Protein AF-M2RDT0-F1 (afdb_monomer_lite)

Organism: NCBI:txid885311

Foldseek 3Di:
DFDDLFWDWDADQLVRHTDDIAGLVQFPDWFDDPDPFWIWTQGVNDTDIDGHPCQLVVSLVNQCSSCVVPPDDKDKFWKWWAALVRDIDTFIWIQGLFFIWTDDPDPPDDIDGDGLSQFAAWECAQPALWIWTQGPQRAIIIIRTPHSVVVVVSSQVSCVRSPHRHHYHYPHHPNRSSCSHQQVVLVPDPFDFLFWFWKAQDDPGAIWIFGFDLFWTFIAHPPPRGTRDIGTLLQWAAWEDEPDNQWIWTAGVSRDIGIIGHPCRLLVCLQSCLSSVLNVHHHDYYPDPQPPSLADPDDDPVRLLVSLLSLLQCLLVQDLVPDDPDRSLVVNLSSLSSNLRRADLLARPDDDVVCLNSLLSSLVSLLVRNDQDLSSLSSLSRSLSDQSSLLSCLVDPVSVLSLLVSLLVLLVDPDLSSLLSSLSVLQCQQDHPYDLVSNLSSNVVSLVSVSLVSLLVSLLVVLVVVRSNNVSSSLSSVCLCAAPPNVQSHAPVSNQVSLVSLLVSQLSLCSQCVRSNLVSNVSSLRSLLSSQFFDPPVVSLQSNLVSCQFLCVLLVLLLLLQPQDDPGLNSLLSNLSSLSVNQSSPPVHPLVVVLVVQLDQPVLQVQQVDPDADDQDDDDDDDDPDRPDPVCSNVVSVVSVVSSDDDPPPDDDRSGNDDGRGPDDGTPSNRSSVVLPDADQAQLDGHDPLQSVLSSCLSVVLVVVSVVVVVVHDGTRPSVPRGRDRPVCVPFDAFPSTTLVRCVVPLDDDDPQLQVSLVRLVVCLVPDPDVVNNLSSLQSNLSSCLVCVVRNDADDVLLVLLVCLQPDQEQSNVVSSLSSCLSRCLHPVSVVVCVVNVVLVVLLLLLLLLLVDDPFDDDDDPPCLDDDDPDAQFKWWWFQDPNDTDIDDSHHLVVVLVCVVVVRDDQQIWMDGPPDPDTDRQCNRSNSSNSRVHDDDHPDDSLRSNLSSLVSLLCSLPVDDQADPVRHGDPPHRPSLVVCLDPVRVLSLLCQLRSLPVSSVLSSLSSLLSSLVSDPSRLVCVVVSCNVVSPVPRPDDPCPSNCRNVVSNVVVVD

Sequence (1054 aa):
MCISKDFVALLTSGTYELIEVWEWTSITEISCTENADEFIVKVNGKKQKLISTARSYVICILQEYKYKVKPTNYMSFSAEKIYNDGKIKEVNIQIRPYGIVEVATSQGKKEKVIMFCDIKEICLCTDSQGVAIIKEGNERIVYSFNDRGMAASEIVKKCDGVGIKMTINSDLTIEDVFNGSNIKKAEEEEGGSLVEIKANHGIGKREKIICFTEMWFVEREASNYTITFAKPLNEIIHILRGQDAMEIVITFSDGLQKHFFTTQREQFIASLFDCAIAAKAEPIISDIPRFGSLIIERMTIAENGQIETSILKNLANFDGSKIVDLEAKELFMVFVFLLNSNTSINGPQIADSGRSKLIGQALEKMIVYGKAGEGFLQCVYRLLSTRMGYETFVQNKNIMEKLVEIIGKALESVKPIVLFWGLRICGLMLCSTAEENTEKKGKLAVMKLGLHEKIFNTLKENIKKGSPFVIYGCVTTLKYIVCEPYSNTTEFNMFNQTMSLIGSLGRDLFMLFQSPCISIPHIAGQMLQTLVEETDMEEKIKELQDYALLEGITLQYFYTACFSKPKTTTQLLQKHLALHLLDVFTFEHTETESTFKRILPYALLKYLEEEEEPPEQIDGIDSEKRKGVKQQQMNKALAFWKKWNSERHQKGEEIRTRQKHIKQAKRNWSMLIYQIHQQHRRADLIWNNQTLQELKEALDNEIRQLKKDQEEGEVAWNYREFIVEYHSLDNEVCVDGCFIRCLLEKGEITLSDPRDFFDTLYHRCLFETNRELQALAIQAMSVIYRKFNKEIGAFKDISHIVSMLRMTRSLLLRDRLIELLDSLLKVEINARKFIDVGGIDLYVDLLILVHLHSDHAIIPLQTNLLTAGTTIGEWYYVEINNNKKEKKGPVSLDKLKELLNQNIIQETTMVWAQGMEDWKILKDITVLKWALLKKDTGILTPIELCQSISKTLEDLVTMYPSRDMHGILLRPIPRAKRILSSPRHLPHIVQLLLTAAPTIVDTAARLLKNLLEDNPTAQPKFYLTGVFYFALMYSGSNLKEYQGYYMLLIDNKK

Secondary structure (DSSP, 8-state):
-EE-SSEEEEE-TTT--EEEEEETTTEEEEEE-SSTTEEEEEETTEEEEEE-TTHHHHHHHHHHHHHHHS--S-EEEEEEEEPTTS-EEEEEEEEETTEEEEE-SSTTPPPEEEEGGGEEEEEE-TTSSEEEEEETTS-EEEEEESSHHHHHHHHHHHHHHTT---EEE----HHHHHHTSHHHHHHS-TT--SEEEEEBSSTTSPPEEEEE-SSEEEEEETTT--EEEEEEGGGEEEEEE-SSTTEEEEEETTS-EEEEE-TTHHHHHHHHHHHHHHTT---EEESSPP-GGG---S--HHHHHHHHHHHHHHHHT--GGG--SS-HHHHHHHHHHHHHHHS-TT--S---GGGHHHHHHHHHHHHHHPPSSHHHHHHHHHHHTSHHHHHHHHH-HHHHHHHHHHHHHHTT-S-HHHHHHHHHHHHHHHS-SS-HHHHHHHHHHHHHTTHHHHHHHHHHHHHHHT-HHHHHHHHHHHHHHHSTTGGGGS-HHHHHHHHHHHHTTGGGGGGGGG-SSTHHHHHHHHHHHHHHHH---HHHHHHHHHHHHHTTHHHHHHHHHHH----SHHHHHHHHHHHHHHHHHHTT-HHHHHHHHHHS-HHHHGGGT--PPPPS-----S-S--SSHHHHHHHHHHHHHHHHSPP----SS----S-----PPPP-HHHHHHHHTS-EEETTEEE-HHHHHHHHHHHHHHHHHHHHHHHHS-----TTT-----GGGTTS-EETTEEHHHHHHSS----S-HHHHHHHHHHHHHH---HHHHHHHHHHHHHHHHHHHHHH-S-S-HHHHHHHHHH---HHHHHHHHHHHHHHTTSHHHHHHHHHTTHHHHHHHHHGGGGGSS-SPPPP-TT--S---TTS--EEEEEEETTEEEEEEEE-HHHHHHHHHTTSS-TT-EEEETT-SS-EEGGGSHHHHHHH---S--SS-HHHHHHHHHHHHHHHHHSS-SB-TTSPBPSS--HHHHHHTSTTTHHHHHHGGGG--HHHHHHHHHHHHHHHTT-TTTGGGGGGGTHHHHHHH---S-HHHHHHHHHHHHGGG-

pLDDT: mean 82.44, std 12.28, range [27.75, 95.88]

Structure (mmCIF, N/CA/C/O backbone):
data_AF-M2RDT0-F1
#
_entry.id   AF-M2RDT0-F1
#
loop_
_atom_site.group_PDB
_atom_site.id
_atom_site.type_symbol
_atom_site.label_atom_id
_atom_site.label_alt_id
_atom_site.label_comp_id
_atom_site.label_asym_id
_atom_site.label_entity_id
_atom_site.label_seq_id
_atom_site.pdbx_PDB_ins_code
_atom_site.Cartn_x
_atom_site.Cartn_y
_atom_site.Cartn_z
_atom_site.occupancy
_atom_site.B_iso_or_equiv
_atom_site.auth_seq_id
_atom_site.auth_comp_id
_atom_site.auth_asym_id
_atom_site.auth_atom_id
_atom_site.pdbx_PDB_model_num
ATOM 1 N N . MET A 1 1 ? -26.567 2.812 45.118 1.00 78.69 1 MET A N 1
ATOM 2 C CA . MET A 1 1 ? -27.587 3.883 45.169 1.00 78.69 1 MET A CA 1
ATOM 3 C C . MET A 1 1 ? -28.015 4.190 43.742 1.00 78.69 1 MET A C 1
ATOM 5 O O . MET A 1 1 ? -27.145 4.445 42.925 1.00 78.69 1 MET A O 1
ATOM 9 N N . CYS A 1 2 ? -29.306 4.100 43.430 1.00 77.75 2 CYS A N 1
ATOM 10 C CA . CYS A 1 2 ? -29.878 4.464 42.133 1.00 77.75 2 CYS A CA 1
ATOM 11 C C . CYS A 1 2 ? -30.416 5.894 42.202 1.00 77.75 2 CYS A C 1
ATOM 13 O O . CYS A 1 2 ? -31.228 6.201 43.071 1.00 77.75 2 CYS A O 1
ATOM 15 N N . ILE A 1 3 ? -29.971 6.760 41.296 1.00 81.81 3 ILE A N 1
ATOM 16 C CA . ILE A 1 3 ? -30.366 8.169 41.251 1.00 81.81 3 ILE A CA 1
ATOM 17 C C . ILE A 1 3 ? -31.239 8.370 40.013 1.00 81.81 3 ILE A C 1
ATOM 19 O O . ILE A 1 3 ? -30.802 8.130 38.890 1.00 81.81 3 ILE A O 1
ATOM 23 N N . SER A 1 4 ? -32.482 8.786 40.226 1.00 81.94 4 SER A N 1
ATOM 24 C CA . SER A 1 4 ? -33.452 9.113 39.184 1.00 81.94 4 SER A CA 1
ATOM 25 C C . SER A 1 4 ? -33.769 10.611 39.207 1.00 81.94 4 SER A C 1
ATOM 27 O O . SER A 1 4 ? -33.462 11.324 40.164 1.00 81.94 4 SER A O 1
ATOM 29 N N . LYS A 1 5 ? -34.436 11.100 38.158 1.00 78.00 5 LYS A N 1
ATOM 30 C CA . LYS A 1 5 ? -34.971 12.470 38.117 1.00 78.00 5 LYS A CA 1
ATOM 31 C C . LYS A 1 5 ? -35.948 12.752 39.257 1.00 78.00 5 LYS A C 1
ATOM 33 O O . LYS A 1 5 ? -36.006 13.887 39.714 1.00 78.00 5 LYS A O 1
ATOM 38 N N . ASP A 1 6 ? -36.645 11.724 39.733 1.00 81.62 6 ASP A N 1
ATOM 39 C CA . ASP A 1 6 ? -37.742 11.885 40.691 1.00 81.62 6 ASP A CA 1
ATOM 40 C C . ASP A 1 6 ? -37.365 11.439 42.114 1.00 81.62 6 ASP A C 1
ATOM 42 O O . ASP A 1 6 ? -37.841 12.013 43.094 1.00 81.62 6 ASP A O 1
ATOM 46 N N . PHE A 1 7 ? -36.467 10.457 42.246 1.00 86.62 7 PHE A N 1
ATOM 47 C CA . PHE A 1 7 ? -36.116 9.855 43.533 1.00 86.62 7 PHE A CA 1
ATOM 48 C C . PHE A 1 7 ? -34.680 9.317 43.583 1.00 86.62 7 PHE A C 1
ATOM 50 O O . PHE A 1 7 ? -34.027 9.110 42.560 1.00 86.62 7 PHE A O 1
ATOM 57 N N . VAL A 1 8 ? -34.219 9.019 44.794 1.00 87.88 8 VAL A N 1
ATOM 58 C CA . VAL A 1 8 ? -32.998 8.271 45.099 1.00 87.88 8 VAL A CA 1
ATOM 59 C C . VAL A 1 8 ? -33.395 6.962 45.774 1.00 87.88 8 VAL A C 1
ATOM 61 O O . VAL A 1 8 ? -34.064 6.984 46.798 1.00 87.88 8 VAL A O 1
ATOM 64 N N . ALA A 1 9 ? -32.993 5.822 45.221 1.00 87.00 9 ALA A N 1
ATOM 65 C CA . ALA A 1 9 ? -33.251 4.506 45.797 1.00 87.00 9 ALA A CA 1
ATOM 66 C C . ALA A 1 9 ? -31.962 3.861 46.324 1.00 87.00 9 ALA A C 1
ATOM 68 O O . ALA A 1 9 ? -30.918 3.856 45.662 1.00 87.00 9 ALA A O 1
ATOM 69 N N . LEU A 1 10 ? -32.033 3.275 47.513 1.00 85.00 10 LEU A N 1
ATOM 70 C CA . LEU A 1 10 ? -30.990 2.425 48.069 1.00 85.00 10 LEU A CA 1
ATOM 71 C C . LEU A 1 10 ? -31.323 0.970 47.759 1.00 85.00 10 LEU A C 1
ATOM 73 O O . LEU A 1 10 ? -32.420 0.511 48.058 1.00 85.00 10 LEU A O 1
ATOM 77 N N . LEU A 1 11 ? -30.369 0.263 47.158 1.00 80.25 11 LEU A N 1
ATOM 78 C CA . LEU A 1 11 ? -30.485 -1.151 46.812 1.00 80.25 11 LEU A CA 1
ATOM 79 C C . LEU A 1 11 ? -29.383 -1.938 47.526 1.00 80.25 11 LEU A C 1
ATOM 81 O O . LEU A 1 11 ? -28.290 -1.399 47.730 1.00 80.25 11 LEU A O 1
ATOM 85 N N . THR A 1 12 ? -29.647 -3.199 47.864 1.00 74.62 12 THR A N 1
ATOM 86 C CA . THR A 1 12 ? -28.628 -4.126 48.377 1.00 74.62 12 THR A CA 1
ATOM 87 C C . THR A 1 12 ? -27.556 -4.403 47.321 1.00 74.62 12 THR A C 1
ATOM 89 O O . THR A 1 12 ? -27.822 -4.435 46.114 1.00 74.62 12 THR A O 1
ATOM 92 N N . SER A 1 13 ? -26.317 -4.626 47.763 1.00 63.12 13 SER A N 1
ATOM 93 C CA . SER A 1 13 ? -25.244 -5.070 46.875 1.00 63.12 13 SER A CA 1
ATOM 94 C C . SER A 1 13 ? -25.478 -6.530 46.457 1.00 63.12 13 SER A C 1
ATOM 96 O O . SER A 1 13 ? -25.595 -7.423 47.290 1.00 63.12 13 SER A O 1
ATOM 98 N N . GLY A 1 14 ? -25.564 -6.782 45.149 1.00 59.41 14 GLY A N 1
ATOM 99 C CA . GLY A 1 14 ? -25.601 -8.130 44.563 1.00 59.41 14 GLY A CA 1
ATOM 100 C C . GLY A 1 14 ? -26.992 -8.712 44.280 1.00 59.41 14 GLY A C 1
ATOM 101 O O . GLY A 1 14 ? -27.155 -9.340 43.232 1.00 59.41 14 GLY A O 1
ATOM 102 N N . THR A 1 15 ? -27.993 -8.493 45.146 1.00 61.62 15 THR A N 1
ATOM 103 C CA . THR A 1 15 ? -29.389 -8.933 44.900 1.00 61.62 15 THR A CA 1
ATOM 104 C C . THR A 1 15 ? -30.278 -7.842 44.305 1.00 61.62 15 THR A C 1
ATOM 106 O O . THR A 1 15 ? -31.328 -8.162 43.757 1.00 61.62 15 THR A O 1
ATOM 109 N N . TYR A 1 16 ? -29.835 -6.576 44.335 1.00 65.06 16 TYR A N 1
ATOM 110 C CA . TYR A 1 16 ? -30.583 -5.410 43.842 1.00 65.06 16 TYR A CA 1
ATOM 111 C C . TYR A 1 16 ? -31.967 -5.247 44.497 1.00 65.06 16 TYR A C 1
ATOM 113 O O . TYR A 1 16 ? -32.876 -4.662 43.909 1.00 65.06 16 TYR A O 1
ATOM 121 N N . GLU A 1 17 ? -32.125 -5.735 45.728 1.00 71.94 17 GLU A N 1
ATOM 122 C CA . GLU A 1 17 ? -33.357 -5.586 46.498 1.00 71.94 17 GLU A CA 1
ATOM 123 C C . GLU A 1 17 ? -33.484 -4.158 47.016 1.00 71.94 17 GLU A C 1
ATOM 125 O O . GLU A 1 17 ? -32.506 -3.540 47.447 1.00 71.94 17 GLU A O 1
ATOM 130 N N . LEU A 1 18 ? -34.704 -3.631 46.972 1.00 79.69 18 LEU A N 1
ATOM 131 C CA . LEU A 1 18 ? -35.000 -2.276 47.404 1.00 79.69 18 LEU A CA 1
ATOM 132 C C . LEU A 1 18 ? -34.945 -2.160 48.930 1.00 79.69 18 LEU A C 1
ATOM 134 O O . LEU A 1 18 ? -35.705 -2.822 49.628 1.00 79.69 18 LEU A O 1
ATOM 138 N N . ILE A 1 19 ? -34.068 -1.289 49.430 1.00 86.00 19 ILE A N 1
ATOM 139 C CA . ILE A 1 19 ? -33.921 -0.985 50.859 1.00 86.00 19 ILE A CA 1
ATOM 140 C C . ILE A 1 19 ? -34.800 0.214 51.228 1.00 86.00 19 ILE A C 1
ATOM 142 O O . ILE A 1 19 ? -35.680 0.110 52.074 1.00 86.00 19 ILE A O 1
ATOM 146 N N . GLU A 1 20 ? -34.570 1.361 50.584 1.00 87.44 20 GLU A N 1
ATOM 147 C CA . GLU A 1 20 ? -35.292 2.614 50.836 1.00 87.44 20 GLU A CA 1
ATOM 148 C C . GLU A 1 20 ? -35.418 3.439 49.546 1.00 87.44 20 GLU A C 1
ATOM 150 O O . GLU A 1 20 ? -34.598 3.314 48.636 1.00 87.44 20 GLU A O 1
ATOM 155 N N . VAL A 1 21 ? -36.422 4.321 49.485 1.00 89.81 21 VAL A N 1
ATOM 156 C CA . VAL A 1 21 ? -36.612 5.313 48.413 1.00 89.81 21 VAL A CA 1
ATOM 157 C C . VAL A 1 21 ? -36.819 6.690 49.030 1.00 89.81 21 VAL A C 1
ATOM 159 O O . VAL A 1 21 ? -37.624 6.852 49.945 1.00 89.81 21 VAL A O 1
ATOM 162 N N . TRP A 1 22 ? -36.110 7.688 48.513 1.00 91.25 22 TRP A N 1
ATOM 163 C CA . TRP A 1 22 ? -36.162 9.076 48.953 1.00 91.25 22 TRP A CA 1
ATOM 164 C C . TRP A 1 22 ? -36.563 9.978 47.789 1.00 91.25 22 TRP A C 1
ATOM 166 O O . TRP A 1 22 ? -35.866 10.045 46.779 1.00 91.25 22 TRP A O 1
ATOM 176 N N . GLU A 1 23 ? -37.656 10.720 47.927 1.00 89.12 23 GLU A N 1
ATOM 177 C CA . GLU A 1 23 ? -37.994 11.785 46.977 1.00 89.12 23 GLU A CA 1
ATOM 178 C C . GLU A 1 23 ? -37.045 12.978 47.150 1.00 89.12 23 GLU A C 1
ATOM 180 O O . GLU A 1 23 ? -36.634 13.293 48.271 1.00 89.12 23 GLU A O 1
ATOM 185 N N . TRP A 1 24 ? -36.738 13.714 46.079 1.00 88.56 24 TRP A N 1
ATOM 186 C CA . TRP A 1 24 ? -35.845 14.882 46.169 1.00 88.56 24 TRP A CA 1
ATOM 187 C C . TRP A 1 24 ? -36.334 15.970 47.135 1.00 88.56 24 TRP A C 1
ATOM 189 O O . TRP A 1 24 ? -35.522 16.657 47.754 1.00 88.56 24 TRP A O 1
ATOM 199 N N . THR A 1 25 ? -37.651 16.101 47.304 1.00 85.69 25 THR A N 1
ATOM 200 C CA . THR A 1 25 ? -38.312 17.005 48.262 1.00 85.69 25 THR A CA 1
ATOM 201 C C . THR A 1 25 ? -38.016 16.641 49.718 1.00 85.69 25 THR A C 1
ATOM 203 O O . THR A 1 25 ? -37.924 17.530 50.563 1.00 85.69 25 THR A O 1
ATOM 206 N N . SER A 1 26 ? -37.826 15.351 50.009 1.00 88.19 26 SER A N 1
ATOM 207 C CA . SER A 1 26 ? -37.537 14.836 51.353 1.00 88.19 26 SER A CA 1
ATOM 208 C C . SER A 1 26 ? -36.083 15.065 51.784 1.00 88.19 26 SER A C 1
ATOM 210 O O . SER A 1 26 ? -35.785 15.109 52.980 1.00 88.19 26 SER A O 1
ATOM 212 N N . ILE A 1 27 ? -35.166 15.255 50.827 1.00 88.62 27 ILE A N 1
ATOM 213 C CA . ILE A 1 27 ? -33.739 15.469 51.082 1.00 88.62 27 ILE A CA 1
ATOM 214 C C . ILE A 1 27 ? -33.497 16.952 51.385 1.00 88.62 27 ILE A C 1
ATOM 216 O O . ILE A 1 27 ? -33.401 17.782 50.481 1.00 88.62 27 ILE A O 1
ATOM 220 N N . THR A 1 28 ? -33.309 17.314 52.655 1.00 85.62 28 THR A N 1
ATOM 221 C CA . THR A 1 28 ? -33.107 18.714 53.069 1.00 85.62 28 THR A CA 1
ATOM 222 C C . THR A 1 28 ? -31.653 19.172 52.959 1.00 85.62 28 THR A C 1
ATOM 224 O O . THR A 1 28 ? -31.404 20.306 52.558 1.00 85.62 28 THR A O 1
ATOM 227 N N . GLU A 1 29 ? -30.677 18.292 53.196 1.00 86.06 29 GLU A N 1
ATOM 228 C CA . GLU A 1 29 ? -29.246 18.648 53.252 1.00 86.06 29 GLU A CA 1
ATOM 229 C C . GLU A 1 29 ? -28.360 17.480 52.788 1.00 86.06 29 GLU A C 1
ATOM 231 O O . GLU A 1 29 ? -28.703 16.324 53.036 1.00 86.06 29 GLU A O 1
ATOM 236 N N . ILE A 1 30 ? -27.246 17.788 52.114 1.00 89.75 30 ILE A N 1
ATOM 237 C CA . ILE A 1 30 ? -26.207 16.830 51.702 1.00 89.75 30 ILE A CA 1
ATOM 238 C C . ILE A 1 30 ? -24.857 17.444 52.084 1.00 89.75 30 ILE A C 1
ATOM 240 O O . ILE A 1 30 ? -24.517 18.505 51.558 1.00 89.75 30 ILE A O 1
ATOM 244 N N . SER A 1 31 ? -24.104 16.803 52.977 1.00 87.00 31 SER A N 1
ATOM 245 C CA . SER A 1 31 ? -22.824 17.321 53.480 1.00 87.00 31 SER A CA 1
ATOM 246 C C . SER A 1 31 ? -21.772 16.226 53.657 1.00 87.00 31 SER A C 1
ATOM 248 O O . SER A 1 31 ? -22.088 15.054 53.874 1.00 87.00 31 SER A O 1
ATOM 250 N N . CYS A 1 32 ? -20.499 16.603 53.528 1.00 86.56 32 CYS A N 1
ATOM 251 C CA . CYS A 1 32 ? -19.365 15.731 53.820 1.00 86.56 32 CYS A CA 1
ATOM 252 C C . CYS A 1 32 ? -19.063 15.682 55.325 1.00 86.56 32 CYS A C 1
ATOM 254 O O . CYS A 1 32 ? -19.413 16.598 56.069 1.00 86.56 32 CYS A O 1
ATOM 256 N N . THR A 1 33 ? -18.398 14.615 55.767 1.00 85.38 33 THR A N 1
ATOM 257 C CA . THR A 1 33 ? -17.862 14.504 57.134 1.00 85.38 33 THR A CA 1
ATOM 258 C C . THR A 1 33 ? -16.334 14.640 57.134 1.00 85.38 33 THR A C 1
ATOM 260 O O . THR A 1 33 ? -15.728 14.779 56.073 1.00 85.38 33 THR A O 1
ATOM 263 N N . GLU A 1 34 ? -15.706 14.613 58.315 1.00 79.81 34 GLU A N 1
ATOM 264 C CA . GLU A 1 34 ? -14.237 14.599 58.444 1.00 79.81 34 GLU A CA 1
ATOM 265 C C . GLU A 1 34 ? -13.608 13.306 57.903 1.00 79.81 34 GLU A C 1
ATOM 267 O O . GLU A 1 34 ? -12.444 13.298 57.506 1.00 79.81 34 GLU A O 1
ATOM 272 N N . ASN A 1 35 ? -14.377 12.215 57.866 1.00 81.19 35 ASN A N 1
ATOM 273 C CA . ASN A 1 35 ? -13.935 10.956 57.291 1.00 81.19 35 ASN A CA 1
ATOM 274 C C . ASN A 1 35 ? -14.041 11.015 55.757 1.00 81.19 35 ASN A C 1
ATOM 276 O O . ASN A 1 35 ? -15.082 11.370 55.200 1.00 81.19 35 ASN A O 1
ATOM 280 N N . ALA A 1 36 ? -12.950 10.647 55.082 1.00 80.06 36 ALA A N 1
ATOM 281 C CA . ALA A 1 36 ? -12.790 10.771 53.637 1.00 80.06 36 ALA A CA 1
ATOM 282 C C . ALA A 1 36 ? -13.850 10.004 52.827 1.00 80.06 36 ALA A C 1
ATOM 284 O O . ALA A 1 36 ? -14.200 10.466 51.740 1.00 80.06 36 ALA A O 1
ATOM 285 N N . ASP A 1 37 ? -14.414 8.925 53.379 1.00 83.75 37 ASP A N 1
ATOM 286 C CA . ASP A 1 37 ? -15.404 8.081 52.698 1.00 83.75 37 ASP A CA 1
ATOM 287 C C . ASP A 1 37 ? -16.843 8.290 53.206 1.00 83.75 37 ASP A C 1
ATOM 289 O O . ASP A 1 37 ? -17.791 7.787 52.608 1.00 83.75 37 ASP A O 1
ATOM 293 N N . GLU A 1 38 ? -17.060 9.036 54.294 1.00 88.44 38 GLU A N 1
ATOM 294 C CA . GLU A 1 38 ? -18.384 9.178 54.922 1.00 88.44 38 GLU A CA 1
ATOM 295 C C . GLU A 1 38 ? -19.062 10.512 54.567 1.00 88.44 38 GLU A C 1
ATOM 297 O O . GLU A 1 38 ? -18.472 11.598 54.632 1.00 88.44 38 GLU A O 1
ATOM 302 N N . PHE A 1 39 ? -20.351 10.450 54.234 1.00 91.69 39 PHE A N 1
ATOM 303 C CA . PHE A 1 39 ? -21.196 11.616 53.987 1.00 91.69 39 PHE A CA 1
ATOM 304 C C . PHE A 1 39 ? -22.577 11.466 54.621 1.00 91.69 39 PHE A C 1
ATOM 306 O O . PHE A 1 39 ? -23.039 10.365 54.923 1.00 91.69 39 PHE A O 1
ATOM 313 N N . ILE A 1 40 ? -23.239 12.601 54.841 1.00 90.88 40 ILE A N 1
ATOM 314 C CA . ILE A 1 40 ? -24.545 12.661 55.491 1.00 90.88 40 ILE A CA 1
ATOM 315 C C . ILE A 1 40 ? -25.579 13.181 54.501 1.00 90.88 40 ILE A C 1
ATOM 317 O O . ILE A 1 40 ? -25.426 14.253 53.914 1.00 90.88 40 ILE A O 1
ATOM 321 N N . VAL A 1 41 ? -26.675 12.435 54.375 1.00 91.00 41 VAL A N 1
ATOM 322 C CA . VAL A 1 41 ? -27.890 12.875 53.687 1.00 91.00 41 VAL A CA 1
ATOM 323 C C . VAL A 1 41 ? -28.982 13.047 54.734 1.00 91.00 41 VAL A C 1
ATOM 325 O O . VAL A 1 41 ? -29.332 12.109 55.448 1.00 91.00 41 VAL A O 1
ATOM 328 N N . LYS A 1 42 ? -29.516 14.262 54.871 1.00 90.69 42 LYS A N 1
ATOM 329 C CA . LYS A 1 42 ? -30.612 14.539 55.804 1.00 90.69 42 LYS A CA 1
ATOM 330 C C . LYS A 1 42 ? -31.946 14.367 55.083 1.00 90.69 42 LYS A C 1
ATOM 332 O O . LYS A 1 42 ? -32.295 15.206 54.253 1.00 90.69 42 LYS A O 1
ATOM 337 N N . VAL A 1 43 ? -32.673 13.302 55.409 1.00 89.12 43 VAL A N 1
ATOM 338 C CA . VAL A 1 43 ? -33.965 12.934 54.810 1.00 89.12 43 VAL A CA 1
ATOM 339 C C . VAL A 1 43 ? -35.064 13.118 55.853 1.00 89.12 43 VAL A C 1
ATOM 341 O O . VAL A 1 43 ? -34.987 12.542 56.938 1.00 89.12 43 VAL A O 1
ATOM 344 N N . ASN A 1 44 ? -36.069 13.951 55.570 1.00 86.81 44 ASN A N 1
ATOM 345 C CA . ASN A 1 44 ? -37.175 14.262 56.491 1.00 86.81 44 ASN A CA 1
ATOM 346 C C . ASN A 1 44 ? -36.702 14.630 57.913 1.00 86.81 44 ASN A C 1
ATOM 348 O O . ASN A 1 44 ? -37.260 14.196 58.919 1.00 86.81 44 ASN A O 1
ATOM 352 N N . GLY A 1 45 ? -35.607 15.391 58.009 1.00 83.38 45 GLY A N 1
ATOM 353 C CA . GLY A 1 45 ? -35.015 15.801 59.284 1.00 83.38 45 GLY A CA 1
ATOM 354 C C . GLY A 1 45 ? -34.070 14.782 59.939 1.00 83.38 45 GLY A C 1
ATOM 355 O O . GLY A 1 45 ? -33.272 15.187 60.788 1.00 83.38 45 GLY A O 1
ATOM 356 N N . LYS A 1 46 ? -34.082 13.507 59.527 1.00 88.19 46 LYS A N 1
ATOM 357 C CA . LYS A 1 46 ? -33.193 12.450 60.041 1.00 88.19 46 LYS A CA 1
ATOM 358 C C . LYS A 1 46 ? -31.882 12.404 59.259 1.00 88.19 46 LYS A C 1
ATOM 360 O O . LYS A 1 46 ? -31.882 12.502 58.037 1.00 88.19 46 LYS A O 1
ATOM 365 N N . LYS A 1 47 ? -30.755 12.253 59.960 1.00 89.38 47 LYS A N 1
ATOM 366 C CA . LYS A 1 47 ? -29.427 12.121 59.342 1.00 89.38 47 LYS A CA 1
ATOM 367 C C . LYS A 1 47 ? -29.175 10.660 58.967 1.00 89.38 47 LYS A C 1
ATOM 369 O O . LYS A 1 47 ? -29.081 9.829 59.864 1.00 89.38 47 LYS A O 1
ATOM 374 N N . GLN A 1 48 ? -29.024 10.380 57.678 1.00 89.44 48 GLN A N 1
ATOM 375 C CA . GLN A 1 48 ? -28.539 9.099 57.169 1.00 89.44 48 GLN A CA 1
ATOM 376 C C . GLN A 1 48 ? -27.038 9.212 56.904 1.00 89.44 48 GLN A C 1
ATOM 378 O O . GLN A 1 48 ? -26.610 10.068 56.128 1.00 89.44 48 GLN A O 1
ATOM 383 N N . LYS A 1 49 ? -26.240 8.380 57.578 1.00 89.25 49 LYS A N 1
ATOM 384 C CA . LYS A 1 49 ? -24.793 8.276 57.354 1.00 89.25 49 LYS A CA 1
ATOM 385 C C . LYS A 1 49 ? -24.535 7.216 56.292 1.00 89.25 49 LYS A C 1
ATOM 387 O O . LYS A 1 49 ? -24.966 6.077 56.449 1.00 89.25 49 LYS A O 1
ATOM 392 N N . LEU A 1 50 ? -23.840 7.599 55.231 1.00 87.69 50 LEU A N 1
ATOM 393 C CA . LEU A 1 50 ? -23.492 6.731 54.114 1.00 87.69 50 LEU A CA 1
ATOM 394 C C . LEU A 1 50 ? -21.980 6.726 53.928 1.00 87.69 50 LEU A C 1
ATOM 396 O O . LEU A 1 50 ? -21.320 7.739 54.155 1.00 87.69 50 LEU A O 1
ATOM 400 N N . ILE A 1 51 ? -21.445 5.588 53.494 1.00 85.06 51 ILE A N 1
ATOM 401 C CA . ILE A 1 51 ? -20.019 5.408 53.226 1.00 85.06 51 ILE A CA 1
ATOM 402 C C . ILE A 1 51 ? -19.851 5.074 51.744 1.00 85.06 51 ILE A C 1
ATOM 404 O O . ILE A 1 51 ? -20.581 4.242 51.205 1.00 85.06 51 ILE A O 1
ATOM 408 N N . SER A 1 52 ? -18.923 5.755 51.080 1.00 81.25 52 SER A N 1
ATOM 409 C CA . SER A 1 52 ? -18.567 5.545 49.681 1.00 81.25 52 SER A CA 1
ATOM 410 C C . SER A 1 52 ? -17.122 5.966 49.436 1.00 81.25 52 SER A C 1
ATOM 412 O O . SER A 1 52 ? -16.748 7.097 49.730 1.00 81.25 52 SER A O 1
ATOM 414 N N . THR A 1 53 ? -16.348 5.091 48.801 1.00 76.31 53 THR A N 1
ATOM 415 C CA . THR A 1 53 ? -14.995 5.375 48.290 1.00 76.31 53 THR A CA 1
ATOM 416 C C . THR A 1 53 ? -14.993 6.474 47.217 1.00 76.31 53 THR A C 1
ATOM 418 O O . THR A 1 53 ? -13.998 7.165 47.015 1.00 76.31 53 THR A O 1
ATOM 421 N N . ALA A 1 54 ? -16.136 6.704 46.561 1.00 78.00 54 ALA A N 1
ATOM 422 C CA . ALA A 1 54 ? -16.368 7.787 45.607 1.00 78.00 54 ALA A CA 1
ATOM 423 C C . ALA A 1 54 ? -17.193 8.940 46.220 1.00 78.00 54 ALA A C 1
ATOM 425 O O . ALA A 1 54 ? -17.993 9.576 45.526 1.00 78.00 54 ALA A O 1
ATOM 426 N N . ARG A 1 55 ? -17.036 9.219 47.525 1.00 87.44 55 ARG A N 1
ATOM 427 C CA . ARG A 1 55 ? -17.842 10.190 48.294 1.00 87.44 55 ARG A CA 1
ATOM 428 C C . ARG A 1 55 ? -18.106 11.503 47.552 1.00 87.44 55 ARG A C 1
ATOM 430 O O . ARG A 1 55 ? -19.261 11.886 47.377 1.00 87.44 55 ARG A O 1
ATOM 437 N N . SER A 1 56 ? -17.055 12.204 47.122 1.00 86.94 56 SER A N 1
ATOM 438 C CA . SER A 1 56 ? -17.182 13.520 46.478 1.00 86.94 56 SER A CA 1
ATOM 439 C C . SER A 1 56 ? -17.982 13.472 45.178 1.00 86.94 56 SER A C 1
ATOM 441 O O . SER A 1 56 ? -18.764 14.382 44.910 1.00 86.94 56 SER A O 1
ATOM 443 N N . TYR A 1 57 ? -17.844 12.394 44.405 1.00 85.25 57 TYR A N 1
ATOM 444 C CA . TYR A 1 57 ? -18.615 12.174 43.184 1.00 85.25 57 TYR A CA 1
ATOM 445 C C . TYR A 1 57 ? -20.102 11.986 43.484 1.00 85.25 57 TYR A C 1
ATOM 447 O O . TYR A 1 57 ? -20.947 12.683 42.922 1.00 85.25 57 TYR A O 1
ATOM 455 N N . VAL A 1 58 ? -20.412 11.106 44.439 1.00 86.12 58 VAL A N 1
ATOM 456 C CA . VAL A 1 58 ? -21.787 10.829 44.867 1.00 86.12 58 VAL A CA 1
ATOM 457 C C . VAL A 1 58 ? -22.467 12.096 45.387 1.00 86.12 58 VAL A C 1
ATOM 459 O O . VAL A 1 58 ? -23.610 12.374 45.024 1.00 86.12 58 VAL A O 1
ATOM 462 N N . ILE A 1 59 ? -21.760 12.900 46.188 1.00 88.69 59 ILE A N 1
ATOM 463 C CA . ILE A 1 59 ? -22.263 14.194 46.662 1.00 88.69 59 ILE A CA 1
ATOM 464 C C . ILE A 1 59 ? -22.540 15.133 45.481 1.00 88.69 59 ILE A C 1
ATOM 466 O O . ILE A 1 59 ? -23.623 15.715 45.439 1.00 88.69 59 ILE A O 1
ATOM 470 N N . CYS A 1 60 ? -21.612 15.265 44.525 1.00 88.88 60 CYS A N 1
ATOM 471 C CA . CYS A 1 60 ? -21.798 16.134 43.359 1.00 88.88 60 CYS A CA 1
ATOM 472 C C . CYS A 1 60 ? -23.037 15.734 42.548 1.00 88.88 60 CYS A C 1
ATOM 474 O O . CYS A 1 60 ? -23.848 16.604 42.243 1.00 88.88 60 CYS A O 1
ATOM 476 N N . ILE A 1 61 ? -23.253 14.442 42.270 1.00 87.00 61 ILE A N 1
ATOM 477 C CA . ILE A 1 61 ? -24.446 13.993 41.530 1.00 87.00 61 ILE A CA 1
ATOM 478 C C . ILE A 1 61 ? -25.726 14.242 42.330 1.00 87.00 61 ILE A C 1
ATOM 480 O O . ILE A 1 61 ? -26.700 14.770 41.791 1.00 87.00 61 ILE A O 1
ATOM 484 N N . LEU A 1 62 ? -25.751 13.879 43.618 1.00 88.50 62 LEU A N 1
ATOM 485 C CA . LEU A 1 62 ? -26.928 14.105 44.461 1.00 88.50 62 LEU A CA 1
ATOM 486 C C . LEU A 1 62 ? -27.292 15.596 44.509 1.00 88.50 62 LEU A C 1
ATOM 488 O O . LEU A 1 62 ? -28.464 15.964 44.431 1.00 88.50 62 LEU A O 1
ATOM 492 N N . GLN A 1 63 ? -26.283 16.460 44.619 1.00 89.06 63 GLN A N 1
ATOM 493 C CA . GLN A 1 63 ? -26.465 17.903 44.587 1.00 89.06 63 GLN A CA 1
ATOM 494 C C . GLN A 1 63 ? -26.877 18.399 43.197 1.00 89.06 63 GLN A C 1
ATOM 496 O O . GLN A 1 63 ? -27.724 19.286 43.118 1.00 89.06 63 GLN A O 1
ATOM 501 N N . GLU A 1 64 ? -26.351 17.837 42.107 1.00 87.69 64 GLU A N 1
ATOM 502 C CA . GLU A 1 64 ? -26.785 18.181 40.753 1.00 87.69 64 GLU A CA 1
ATOM 503 C C . GLU A 1 64 ? -28.277 17.909 40.597 1.00 87.69 64 GLU A C 1
ATOM 505 O O . GLU A 1 64 ? -29.032 18.836 40.325 1.00 87.69 64 GLU A O 1
ATOM 510 N N . TYR A 1 65 ? -28.739 16.684 40.840 1.00 86.25 65 TYR A N 1
ATOM 511 C CA . TYR A 1 65 ? -30.152 16.346 40.667 1.00 86.25 65 TYR A CA 1
ATOM 512 C C . TYR A 1 65 ? -31.069 17.174 41.577 1.00 86.25 65 TYR A C 1
ATOM 514 O O . TYR A 1 65 ? -32.094 17.681 41.117 1.00 86.25 65 TYR A O 1
ATOM 522 N N . LYS A 1 66 ? -30.667 17.407 42.832 1.00 85.00 66 LYS A N 1
ATOM 523 C CA . LYS A 1 66 ? -31.428 18.241 43.770 1.00 85.00 66 LYS A CA 1
ATOM 524 C C . LYS A 1 66 ? -31.514 19.708 43.336 1.00 85.00 66 LYS A C 1
ATOM 526 O O . LYS A 1 66 ? -32.587 20.309 43.400 1.00 85.00 66 LYS A O 1
ATOM 531 N N . TYR A 1 67 ? -30.395 20.306 42.928 1.00 82.94 67 TYR A N 1
ATOM 532 C CA . TYR A 1 67 ? -30.294 21.749 42.685 1.00 82.94 67 TYR A CA 1
ATOM 533 C C . TYR A 1 67 ? -30.439 22.144 41.210 1.00 82.94 67 TYR A C 1
ATOM 535 O O . TYR A 1 67 ? -30.537 23.329 40.911 1.00 82.94 67 TYR A O 1
ATOM 543 N N . LYS A 1 68 ? -30.490 21.198 40.268 1.00 77.38 68 LYS A N 1
ATOM 544 C CA . LYS A 1 68 ? -30.684 21.481 38.835 1.00 77.38 68 LYS A CA 1
ATOM 545 C C . LYS A 1 68 ? -32.110 21.915 38.506 1.00 77.38 68 LYS A C 1
ATOM 547 O O . LYS A 1 68 ? -32.294 22.792 37.672 1.00 77.38 68 LYS A O 1
ATOM 552 N N . VAL A 1 69 ? -33.114 21.341 39.173 1.00 72.31 69 VAL A N 1
ATOM 553 C CA . VAL A 1 69 ? -34.533 21.685 38.944 1.00 72.31 69 VAL A CA 1
ATOM 554 C C . VAL A 1 69 ? -34.907 23.015 39.611 1.00 72.31 69 VAL A C 1
ATOM 556 O O . VAL A 1 69 ? -35.695 23.785 39.067 1.00 72.31 69 VAL A O 1
ATOM 559 N N . LYS A 1 70 ? -34.326 23.303 40.783 1.00 72.94 70 LYS A N 1
ATOM 560 C CA . LYS A 1 70 ? -34.487 24.568 41.517 1.00 72.94 70 LYS A CA 1
ATOM 561 C C . LYS A 1 70 ? -33.114 25.077 41.980 1.00 72.94 70 LYS A C 1
ATOM 563 O O . LYS A 1 70 ? -32.707 24.763 43.105 1.00 72.94 70 LYS A O 1
ATOM 568 N N . PRO A 1 71 ? -32.391 25.843 41.141 1.00 71.38 71 PRO A N 1
ATOM 569 C CA . PRO A 1 71 ? -31.073 26.353 41.497 1.00 71.38 71 PRO A CA 1
ATOM 570 C C . PRO A 1 71 ? -31.181 27.280 42.706 1.00 71.38 71 PRO A C 1
ATOM 572 O O . PRO A 1 71 ? -31.804 28.335 42.666 1.00 71.38 71 PRO A O 1
ATOM 575 N N . THR A 1 72 ? -30.577 26.852 43.809 1.00 71.50 72 THR A N 1
ATOM 576 C CA . THR A 1 72 ? -30.449 27.600 45.063 1.00 71.50 72 THR A CA 1
ATOM 577 C C . THR A 1 72 ? -28.984 27.523 45.504 1.00 71.50 72 THR A C 1
ATOM 579 O O . THR A 1 72 ? -28.282 26.583 45.135 1.00 71.50 72 THR A O 1
ATOM 582 N N . ASN A 1 73 ? -28.491 28.515 46.256 1.00 80.31 73 ASN A N 1
ATOM 583 C CA . ASN A 1 73 ? -27.111 28.553 46.775 1.00 80.31 73 ASN A CA 1
ATOM 584 C C . ASN A 1 73 ? -25.993 28.588 45.697 1.00 80.31 73 ASN A C 1
ATOM 586 O O . ASN A 1 73 ? -25.069 27.765 45.719 1.00 80.31 73 ASN A O 1
ATOM 590 N N . TYR A 1 74 ? -26.064 29.559 44.777 1.00 88.44 74 TYR A N 1
ATOM 591 C CA . TYR A 1 74 ? -25.061 29.805 43.731 1.00 88.44 74 TYR A CA 1
ATOM 592 C C . TYR A 1 74 ? -24.615 31.272 43.688 1.00 88.44 74 TYR A C 1
ATOM 594 O O . TYR A 1 74 ? -25.350 32.159 44.118 1.00 88.44 74 TYR A O 1
ATOM 602 N N . MET A 1 75 ? -23.438 31.523 43.114 1.00 90.81 75 MET A N 1
ATOM 603 C CA . MET A 1 75 ? -22.959 32.864 42.759 1.00 90.81 75 MET A CA 1
ATOM 604 C C . MET A 1 75 ? -22.804 32.956 41.237 1.00 90.81 75 MET A C 1
ATOM 606 O O . MET A 1 75 ? -22.378 31.986 40.609 1.00 90.81 75 MET A O 1
ATOM 610 N N . SER A 1 76 ? -23.211 34.081 40.642 1.00 90.94 76 SER A N 1
ATOM 611 C CA . SER A 1 76 ? -23.152 34.296 39.187 1.00 90.94 76 SER A CA 1
ATOM 612 C C . SER A 1 76 ? -22.049 35.276 38.829 1.00 90.94 76 SER A C 1
ATOM 614 O O . SER A 1 76 ? -21.891 36.294 39.498 1.00 90.94 76 SER A O 1
ATOM 616 N N . PHE A 1 77 ? -21.352 34.996 37.737 1.00 91.12 77 PHE A N 1
ATOM 617 C CA . PHE A 1 77 ? -20.279 35.822 37.211 1.00 91.12 77 PHE A CA 1
ATOM 618 C C . PHE A 1 77 ? -20.471 36.018 35.710 1.00 91.12 77 PHE A C 1
ATOM 620 O O . PHE A 1 77 ? -20.756 35.065 34.982 1.00 91.12 77 PHE A O 1
ATOM 627 N N . SER A 1 78 ? -20.275 37.249 35.242 1.00 89.06 78 SER A N 1
ATOM 628 C CA . SER A 1 78 ? -20.047 37.498 33.819 1.00 89.06 78 SER A CA 1
ATOM 629 C C . SER A 1 78 ? -18.601 37.137 33.501 1.00 89.06 78 SER A C 1
ATOM 631 O O . SER A 1 78 ? -17.694 37.550 34.231 1.00 89.06 78 SER A O 1
ATOM 633 N N . ALA A 1 79 ? -18.399 36.335 32.461 1.00 90.75 79 ALA A N 1
ATOM 634 C CA . ALA A 1 79 ? -17.083 35.869 32.062 1.00 90.75 79 ALA A CA 1
ATOM 635 C C . ALA A 1 79 ? -16.968 35.744 30.540 1.00 90.75 79 ALA A C 1
ATOM 637 O O . ALA A 1 79 ? -17.950 35.579 29.818 1.00 90.75 79 ALA A O 1
ATOM 638 N N . GLU A 1 80 ? -15.739 35.762 30.055 1.00 91.69 80 GLU A N 1
ATOM 639 C CA . GLU A 1 80 ? -15.387 35.510 28.668 1.00 91.69 80 GLU A CA 1
ATOM 640 C C . GLU A 1 80 ? -14.704 34.148 28.567 1.00 91.69 80 GLU A C 1
ATOM 642 O O . GLU A 1 80 ? -13.671 33.892 29.185 1.00 91.69 80 GLU A O 1
ATOM 647 N N . LYS A 1 81 ? -15.284 33.234 27.793 1.00 90.81 81 LYS A N 1
ATOM 648 C CA . LYS A 1 81 ? -14.671 31.943 27.489 1.00 90.81 81 LYS A CA 1
ATOM 649 C C . LYS A 1 81 ? -13.673 32.120 26.354 1.00 90.81 81 LYS A C 1
ATOM 651 O O . LYS A 1 81 ? -14.070 32.499 25.251 1.00 90.81 81 LYS A O 1
ATOM 656 N N . ILE A 1 82 ? -12.413 31.796 26.622 1.00 89.00 82 ILE A N 1
ATOM 657 C CA . ILE A 1 82 ? -11.318 31.901 25.657 1.00 89.00 82 ILE A CA 1
ATOM 658 C C . ILE A 1 82 ? -11.081 30.519 25.044 1.00 89.00 82 ILE A C 1
ATOM 660 O O . ILE A 1 82 ? -10.956 29.519 25.756 1.00 89.00 82 ILE A O 1
ATOM 664 N N . TYR A 1 83 ? -11.068 30.453 23.715 1.00 83.94 83 TYR A N 1
ATOM 665 C CA . TYR A 1 83 ? -10.785 29.242 22.950 1.00 83.94 83 TYR A CA 1
ATOM 666 C C . TYR A 1 83 ? -9.322 29.208 22.497 1.00 83.94 83 TYR A C 1
ATOM 668 O O . TYR A 1 83 ? -8.664 30.239 22.393 1.00 83.94 83 TYR A O 1
ATOM 676 N N . ASN A 1 84 ? -8.834 28.010 22.172 1.00 77.31 84 ASN A N 1
ATOM 677 C CA . ASN A 1 84 ? -7.450 27.800 21.742 1.00 77.31 84 ASN A CA 1
ATOM 678 C C . ASN A 1 84 ? -7.110 28.498 20.405 1.00 77.31 84 ASN A C 1
ATOM 680 O O . ASN A 1 84 ? -5.958 28.798 20.128 1.00 77.31 84 ASN A O 1
ATOM 684 N N . ASP A 1 85 ? -8.116 28.782 19.573 1.00 71.94 85 ASP A N 1
ATOM 685 C CA . ASP A 1 85 ? -7.968 29.537 18.321 1.00 71.94 85 ASP A CA 1
ATOM 686 C C . ASP A 1 85 ? -8.035 31.065 18.524 1.00 71.94 85 ASP A C 1
ATOM 688 O O . ASP A 1 85 ? -8.144 31.815 17.554 1.00 71.94 85 ASP A O 1
ATOM 692 N N . GLY A 1 86 ? -8.022 31.526 19.779 1.00 76.19 86 GLY A N 1
ATOM 693 C CA . GLY A 1 86 ? -8.121 32.936 20.152 1.00 76.19 86 GLY A CA 1
ATOM 694 C C . GLY A 1 86 ? -9.538 33.507 20.090 1.00 76.19 86 GLY A C 1
ATOM 695 O O . GLY A 1 86 ? -9.729 34.683 20.400 1.00 76.19 86 GLY A O 1
ATOM 696 N N . LYS A 1 87 ? -10.559 32.717 19.718 1.00 82.62 87 LYS A N 1
ATOM 697 C CA . LYS A 1 87 ? -11.947 33.193 19.776 1.00 82.62 87 LYS A CA 1
ATOM 698 C C . LYS A 1 87 ? -12.363 33.432 21.221 1.00 82.62 87 LYS A C 1
ATOM 700 O O . LYS A 1 87 ? -12.018 32.668 22.121 1.00 82.62 87 LYS A O 1
ATOM 705 N N . ILE A 1 88 ? -13.182 34.458 21.414 1.00 86.75 88 ILE A N 1
ATOM 706 C CA . ILE A 1 88 ? -13.747 34.824 22.709 1.00 86.75 88 ILE A CA 1
ATOM 707 C C . ILE A 1 88 ? -15.269 34.743 22.613 1.00 86.75 88 ILE A C 1
ATOM 709 O O . ILE A 1 88 ? -15.866 35.157 21.617 1.00 86.75 88 ILE A O 1
ATOM 713 N N . LYS A 1 89 ? -15.902 34.167 23.635 1.00 88.06 89 LYS A N 1
ATOM 714 C CA . LYS A 1 89 ? -17.359 34.079 23.748 1.00 88.06 89 LYS A CA 1
ATOM 715 C C . LYS A 1 89 ? -17.803 34.525 25.133 1.00 88.06 89 LYS A C 1
ATOM 717 O O . LYS A 1 89 ? -17.427 33.906 26.125 1.00 88.06 89 LYS A O 1
ATOM 722 N N . GLU A 1 90 ? -18.673 35.522 25.188 1.00 88.38 90 GLU A N 1
ATOM 723 C CA . GLU A 1 90 ? -19.320 35.942 26.431 1.00 88.38 90 GLU A CA 1
ATOM 724 C C . GLU A 1 90 ? -20.230 34.837 26.982 1.00 88.38 90 GLU A C 1
ATOM 726 O O . GLU A 1 90 ? -21.037 34.228 26.265 1.00 88.38 90 GLU A O 1
ATOM 731 N N . VAL A 1 91 ? -20.080 34.557 28.273 1.00 89.69 91 VAL A N 1
ATOM 732 C CA . VAL A 1 91 ? -20.808 33.517 28.995 1.00 89.69 91 VAL A CA 1
ATOM 733 C C . VAL A 1 91 ? -21.174 33.994 30.399 1.00 89.69 91 VAL A C 1
ATOM 735 O O . VAL A 1 91 ? -20.441 34.734 31.048 1.00 89.69 91 VAL A O 1
ATOM 738 N N . ASN A 1 92 ? -22.319 33.532 30.898 1.00 90.19 92 ASN A N 1
ATOM 739 C CA . ASN A 1 92 ? -22.685 33.703 32.299 1.00 90.19 92 ASN A CA 1
ATOM 740 C C . ASN A 1 92 ? -22.413 32.390 33.034 1.00 90.19 92 ASN A C 1
ATOM 742 O O . ASN A 1 92 ? -22.941 31.338 32.653 1.00 90.19 92 ASN A O 1
ATOM 746 N N . ILE A 1 93 ? -21.559 32.453 34.049 1.00 91.75 93 ILE A N 1
ATOM 747 C CA . ILE A 1 93 ? -21.104 31.295 34.807 1.00 91.75 93 ILE A CA 1
ATOM 748 C C . ILE A 1 93 ? -21.723 31.331 36.195 1.00 91.75 93 ILE A C 1
ATOM 750 O O . ILE A 1 93 ? -21.567 32.298 36.937 1.00 91.75 93 ILE A O 1
ATOM 754 N N . GLN A 1 94 ? -22.384 30.241 36.570 1.00 92.00 94 GLN A N 1
ATOM 755 C CA . GLN A 1 94 ? -22.880 30.019 37.920 1.00 92.00 94 GLN A CA 1
ATOM 756 C C . GLN A 1 94 ? -22.026 28.976 38.627 1.00 92.00 94 GLN A C 1
ATOM 758 O O . GLN A 1 94 ? -21.961 27.825 38.196 1.00 92.00 94 GLN A O 1
ATOM 763 N N . ILE A 1 95 ? -21.415 29.354 39.746 1.00 92.44 95 ILE A N 1
ATOM 764 C CA . ILE A 1 95 ? -20.753 28.401 40.637 1.00 92.44 95 ILE A CA 1
ATOM 765 C C . ILE A 1 95 ? -21.832 27.842 41.566 1.00 92.44 95 ILE A C 1
ATOM 767 O O . ILE A 1 95 ? -22.304 28.524 42.480 1.00 92.44 95 ILE A O 1
ATOM 771 N N . ARG A 1 96 ? -22.283 26.619 41.278 1.00 92.12 96 ARG A N 1
ATOM 772 C CA . ARG A 1 96 ? -23.318 25.898 42.033 1.00 92.12 96 ARG A CA 1
ATOM 773 C C . ARG A 1 96 ? -22.661 24.898 43.000 1.00 92.12 96 ARG A C 1
ATOM 775 O O . ARG A 1 96 ? -21.475 24.627 42.857 1.00 92.12 96 ARG A O 1
ATOM 782 N N . PRO A 1 97 ? -23.393 24.318 43.974 1.00 88.44 97 PRO A N 1
ATOM 783 C CA . PRO A 1 97 ? -22.812 23.389 44.955 1.00 88.44 97 PRO A CA 1
ATOM 784 C C . PRO A 1 97 ? -22.092 22.167 44.362 1.00 88.44 97 PRO A C 1
ATOM 786 O O . PRO A 1 97 ? -21.136 21.687 44.955 1.00 88.44 97 PRO A O 1
ATOM 789 N N . TYR A 1 98 ? -22.511 21.709 43.180 1.00 89.38 98 TYR A N 1
ATOM 790 C CA . TYR A 1 98 ? -21.972 20.521 42.511 1.00 89.38 98 TYR A CA 1
ATOM 791 C C . TYR A 1 98 ? -20.914 20.816 41.437 1.00 89.38 98 TYR A C 1
ATOM 793 O O . TYR A 1 98 ? -20.190 19.911 41.021 1.00 89.38 98 TYR A O 1
ATOM 801 N N . GLY A 1 99 ? -20.834 22.053 40.940 1.00 92.00 99 GLY A N 1
ATOM 802 C CA . GLY A 1 99 ? -19.966 22.369 39.813 1.00 92.00 99 GLY A CA 1
ATOM 803 C C . GLY A 1 99 ? -20.141 23.769 39.234 1.00 92.00 99 GLY A C 1
ATOM 804 O O . GLY A 1 99 ? -20.951 24.580 39.689 1.00 92.00 99 GLY A O 1
ATOM 805 N N . ILE A 1 100 ? -19.372 24.029 38.182 1.00 92.81 100 ILE A N 1
ATOM 806 C CA . ILE A 1 100 ? -19.348 25.279 37.421 1.00 92.81 100 ILE A CA 1
ATOM 807 C C . ILE A 1 100 ? -20.304 25.139 36.234 1.00 92.81 100 ILE A C 1
ATOM 809 O O . ILE A 1 100 ? -20.134 24.251 35.398 1.00 92.81 100 ILE A O 1
ATOM 813 N N . VAL A 1 101 ? -21.314 26.005 36.150 1.00 90.31 101 VAL A N 1
ATOM 814 C CA . VAL A 1 101 ? -22.395 25.911 35.159 1.00 90.31 101 VAL A CA 1
ATOM 815 C C . VAL A 1 101 ? -22.360 27.089 34.189 1.00 90.31 101 VAL A C 1
ATOM 817 O O . VAL A 1 101 ? -22.568 28.230 34.589 1.00 90.31 101 VAL A O 1
ATOM 820 N N . GLU A 1 102 ? -22.143 26.811 32.902 1.00 90.25 102 GLU A N 1
ATOM 821 C CA . GLU A 1 102 ? -22.339 27.764 31.801 1.00 90.25 102 GLU A CA 1
ATOM 822 C C . GLU A 1 102 ? -23.846 27.838 31.497 1.00 90.25 102 GLU A C 1
ATOM 824 O O . GLU A 1 102 ? -24.437 26.883 30.972 1.00 90.25 102 GLU A O 1
ATOM 829 N N . VAL A 1 103 ? -24.480 28.958 31.861 1.00 86.06 103 VAL A N 1
ATOM 830 C CA . VAL A 1 103 ? -25.923 29.166 31.682 1.00 86.06 103 VAL A CA 1
ATOM 831 C C . VAL A 1 103 ? -26.226 29.396 30.202 1.00 86.06 103 VAL A C 1
ATOM 833 O O . VAL A 1 103 ? -25.578 30.196 29.525 1.00 86.06 103 VAL A O 1
ATOM 836 N N . ALA A 1 104 ? -27.226 28.690 29.678 1.00 74.62 104 ALA A N 1
ATOM 837 C CA . ALA A 1 104 ? -27.625 28.833 28.286 1.00 74.62 104 ALA A CA 1
ATOM 838 C C . ALA A 1 104 ? -28.289 30.198 28.026 1.00 74.62 104 ALA A C 1
ATOM 840 O O . ALA A 1 104 ? -29.234 30.583 28.705 1.00 74.62 104 ALA A O 1
ATOM 841 N N . THR A 1 105 ? -27.850 30.901 26.979 1.00 66.81 105 THR A N 1
ATOM 842 C CA . THR A 1 105 ? -28.382 32.218 26.575 1.00 66.81 105 THR A CA 1
ATOM 843 C C . THR A 1 105 ? -29.704 32.162 25.795 1.00 66.81 105 THR A C 1
ATOM 845 O O . THR A 1 105 ? -30.269 33.201 25.476 1.00 66.81 105 THR A O 1
ATOM 848 N N . SER A 1 106 ? -30.217 30.971 25.459 1.00 63.28 106 SER A N 1
ATOM 849 C CA . SER A 1 106 ? -31.438 30.786 24.647 1.00 63.28 106 SER A CA 1
ATOM 850 C C . SER A 1 106 ? -32.340 29.701 25.239 1.00 63.28 106 SER A C 1
ATOM 852 O O . SER A 1 106 ? -31.843 28.671 25.701 1.00 63.28 106 SER A O 1
ATOM 854 N N . GLN A 1 107 ? -33.662 29.922 25.213 1.00 49.75 107 GLN A N 1
ATOM 855 C CA . GLN A 1 107 ? -34.651 28.953 25.699 1.00 49.75 107 GLN A CA 1
ATOM 856 C C . GLN A 1 107 ? -34.511 27.621 24.939 1.00 49.75 107 GLN A C 1
ATOM 858 O O . GLN A 1 107 ? -34.515 27.595 23.711 1.00 49.75 107 GLN A O 1
ATOM 863 N N . GLY A 1 108 ? -34.351 26.516 25.675 1.00 52.97 108 GLY A N 1
ATOM 864 C CA . GLY A 1 108 ? -34.256 25.157 25.122 1.00 52.97 108 GLY A CA 1
ATOM 865 C C . GLY A 1 108 ? -32.840 24.588 24.945 1.00 52.97 108 GLY A C 1
ATOM 866 O O . GLY A 1 108 ? -32.707 23.393 24.679 1.00 52.97 108 GLY A O 1
ATOM 867 N N . LYS A 1 109 ? -31.765 25.370 25.132 1.00 61.62 109 LYS A N 1
ATOM 868 C CA . LYS A 1 109 ? -30.394 24.819 25.170 1.00 61.62 109 LYS A CA 1
ATOM 869 C C . LYS A 1 109 ? -30.057 24.264 26.558 1.00 61.62 109 LYS A C 1
ATOM 871 O O . LYS A 1 109 ? -30.331 24.902 27.569 1.00 61.62 109 LYS A O 1
ATOM 876 N N . LYS A 1 110 ? -29.436 23.078 26.600 1.00 65.31 110 LYS A N 1
ATOM 877 C CA . LYS A 1 110 ? -28.957 22.451 27.845 1.00 65.31 110 LYS A CA 1
ATOM 878 C C . LYS A 1 110 ? -27.823 23.282 28.461 1.00 65.31 110 LYS A C 1
ATOM 880 O O . LYS A 1 110 ? -26.915 23.700 27.743 1.00 65.31 110 LYS A O 1
ATOM 885 N N . GLU A 1 111 ? -27.878 23.488 29.777 1.00 80.38 111 GLU A N 1
ATOM 886 C CA . GLU A 1 111 ? -26.777 24.059 30.565 1.00 80.38 111 GLU A CA 1
ATOM 887 C C . GLU A 1 111 ? -25.526 23.174 30.444 1.00 80.38 111 GLU A C 1
ATOM 889 O O . GLU A 1 111 ? -25.638 21.943 30.396 1.00 80.38 111 GLU A O 1
ATOM 894 N N . LYS A 1 112 ? -24.336 23.785 30.400 1.00 84.12 112 LYS A N 1
ATOM 895 C CA . LYS A 1 112 ? -23.070 23.039 30.382 1.00 84.12 112 LYS A CA 1
ATOM 896 C C . LYS A 1 112 ? -22.504 23.005 31.798 1.00 84.12 112 LYS A C 1
ATOM 898 O O . LYS A 1 112 ? -22.184 24.054 32.341 1.00 84.12 112 LYS A O 1
ATOM 903 N N . VAL A 1 113 ? -22.390 21.819 32.387 1.00 87.19 113 VAL A N 1
ATOM 904 C CA . VAL A 1 113 ? -21.922 21.631 33.769 1.00 87.19 113 VAL A CA 1
ATOM 905 C C . VAL A 1 113 ? -20.516 21.036 33.752 1.00 87.19 113 VAL A C 1
ATOM 907 O O . VAL A 1 113 ? -20.275 20.057 33.050 1.00 87.19 113 VAL A O 1
ATOM 910 N N . ILE A 1 114 ? -19.599 21.625 34.518 1.00 89.12 114 ILE A N 1
ATOM 911 C CA . ILE A 1 114 ? -18.298 21.046 34.871 1.00 89.12 114 ILE A CA 1
ATOM 912 C C . ILE A 1 114 ? -18.384 20.677 36.351 1.00 89.12 114 ILE A C 1
ATOM 914 O O . ILE A 1 114 ? -18.409 21.571 37.198 1.00 89.12 114 ILE A O 1
ATOM 918 N N . MET A 1 115 ? -18.481 19.386 36.667 1.00 88.25 115 MET A N 1
ATOM 919 C CA . MET A 1 115 ? -18.567 18.940 38.058 1.00 88.25 115 MET A CA 1
ATOM 920 C C . MET A 1 115 ? -17.249 19.192 38.781 1.00 88.25 115 MET A C 1
ATOM 922 O O . MET A 1 115 ? -16.180 19.029 38.195 1.00 88.25 115 MET A O 1
ATOM 926 N N . PHE A 1 116 ? -17.301 19.535 40.067 1.00 90.50 116 PHE A N 1
ATOM 927 C CA . PHE A 1 116 ? -16.071 19.752 40.838 1.00 90.50 116 PHE A CA 1
ATOM 928 C C . PHE A 1 116 ? -15.207 18.495 40.941 1.00 90.50 116 PHE A C 1
ATOM 930 O O . PHE A 1 116 ? -13.987 18.590 40.938 1.00 90.50 116 PHE A O 1
ATOM 937 N N . CYS A 1 117 ? -15.831 17.317 40.967 1.00 86.69 117 CYS A N 1
ATOM 938 C CA . CYS A 1 117 ? -15.142 16.028 40.973 1.00 86.69 117 CYS A CA 1
ATOM 939 C C . CYS A 1 117 ? -14.419 15.684 39.659 1.00 86.69 117 CYS A C 1
ATOM 941 O O . CYS A 1 117 ? -13.708 14.681 39.637 1.00 86.69 117 CYS A O 1
ATOM 943 N N . ASP A 1 118 ? -14.591 16.475 38.594 1.00 85.38 118 ASP A N 1
ATOM 944 C CA . ASP A 1 118 ? -13.857 16.342 37.327 1.00 85.38 118 ASP A CA 1
ATOM 945 C C . ASP A 1 118 ? -12.710 17.364 37.209 1.00 85.38 118 ASP A C 1
ATOM 947 O O . ASP A 1 118 ? -11.945 17.328 36.243 1.00 85.38 118 ASP A O 1
ATOM 951 N N . ILE A 1 119 ? -12.606 18.313 38.148 1.00 89.25 119 ILE A N 1
ATOM 952 C CA . ILE A 1 119 ? -11.576 19.355 38.152 1.00 89.25 119 ILE A CA 1
ATOM 953 C C . ILE A 1 119 ? -10.383 18.850 38.954 1.00 89.25 119 ILE A C 1
ATOM 955 O O . ILE A 1 119 ? -10.493 18.579 40.148 1.00 89.25 119 ILE A O 1
ATOM 959 N N . LYS A 1 120 ? -9.231 18.757 38.292 1.00 86.31 120 LYS A N 1
ATOM 960 C CA . LYS A 1 120 ? -7.974 18.343 38.915 1.00 86.31 120 LYS A CA 1
ATOM 961 C C . LYS A 1 120 ? -7.312 19.510 39.642 1.00 86.31 120 LYS A C 1
ATOM 963 O O . LYS A 1 120 ? -6.853 19.366 40.770 1.00 86.31 120 LYS A O 1
ATOM 968 N N . GLU A 1 121 ? -7.248 20.656 38.977 1.00 90.31 121 GLU A N 1
ATOM 969 C CA . GLU A 1 121 ? -6.648 21.877 39.507 1.00 90.31 121 GLU A CA 1
ATOM 970 C C . GLU A 1 121 ? -7.204 23.106 38.782 1.00 90.31 121 GLU A C 1
ATOM 972 O O . GLU A 1 121 ? -7.762 23.013 37.680 1.00 90.31 121 GLU A O 1
ATOM 977 N N . ILE A 1 122 ? -7.031 24.270 39.403 1.00 92.75 122 ILE A N 1
ATOM 978 C CA . ILE A 1 122 ? -7.280 25.561 38.766 1.00 92.75 122 ILE A CA 1
ATOM 979 C C . ILE A 1 122 ? -5.981 26.361 38.697 1.00 92.75 122 ILE A C 1
ATOM 981 O O . ILE A 1 122 ? -5.163 26.323 39.614 1.00 92.75 122 ILE A O 1
ATOM 985 N N . CYS A 1 123 ? -5.788 27.100 37.612 1.00 90.75 123 CYS A N 1
ATOM 986 C CA . CYS A 1 123 ? -4.646 27.981 37.436 1.00 90.75 123 CYS A CA 1
ATOM 987 C C . CYS A 1 123 ? -5.111 29.425 37.230 1.00 90.75 123 CYS A C 1
ATOM 989 O O . CYS A 1 123 ? -5.978 29.700 36.402 1.00 90.75 123 CYS A O 1
ATOM 991 N N . LEU A 1 124 ? -4.557 30.345 38.014 1.00 91.38 124 LEU A N 1
ATOM 992 C CA . LEU A 1 124 ? -4.764 31.780 37.874 1.00 91.38 124 LEU A CA 1
ATOM 993 C C . LEU A 1 124 ? -3.726 32.311 36.886 1.00 91.38 124 LEU A C 1
ATOM 995 O O . LEU A 1 124 ? -2.537 32.297 37.192 1.00 91.38 124 LEU A O 1
ATOM 999 N N . CYS A 1 125 ? -4.167 32.763 35.713 1.00 88.75 125 CYS A N 1
ATOM 1000 C CA . CYS A 1 125 ? -3.249 33.167 34.650 1.00 88.75 125 CYS A CA 1
ATOM 1001 C C . CYS A 1 125 ? -2.512 34.472 35.005 1.00 88.75 125 CYS A C 1
ATOM 1003 O O . CYS A 1 125 ? -3.127 35.418 35.497 1.00 88.75 125 CYS A O 1
ATOM 1005 N N . THR A 1 126 ? -1.203 34.559 34.766 1.00 87.44 126 THR A N 1
ATOM 1006 C CA . THR A 1 126 ? -0.386 35.734 35.154 1.00 87.44 126 THR A CA 1
ATOM 1007 C C . THR A 1 126 ? -0.644 36.978 34.300 1.00 87.44 126 THR A C 1
ATOM 1009 O O . THR A 1 126 ? -0.482 38.102 34.772 1.00 87.44 126 THR A O 1
ATOM 1012 N N . ASP A 1 127 ? -1.079 36.778 33.061 1.00 85.81 127 ASP A N 1
ATOM 1013 C CA . ASP A 1 127 ? -1.232 37.772 31.995 1.00 85.81 127 ASP A CA 1
ATOM 1014 C C . ASP A 1 127 ? -2.649 38.368 31.882 1.00 85.81 127 ASP A C 1
ATOM 1016 O O . ASP A 1 127 ? -2.886 39.262 31.069 1.00 85.81 127 ASP A O 1
ATOM 1020 N N . SER A 1 128 ? -3.616 37.879 32.667 1.00 84.44 128 SER A N 1
ATOM 1021 C CA . SER A 1 128 ? -5.040 38.175 32.463 1.00 84.44 128 SER A CA 1
ATOM 1022 C C . SER A 1 128 ? -5.906 37.943 33.713 1.00 84.44 128 SER A C 1
ATOM 1024 O O . SER A 1 128 ? -5.468 37.393 34.725 1.00 84.44 128 SER A O 1
ATOM 1026 N N . GLN A 1 129 ? -7.195 38.304 33.638 1.00 85.81 129 GLN A N 1
ATOM 1027 C CA . GLN A 1 129 ? -8.213 37.879 34.617 1.00 85.81 129 GLN A CA 1
ATOM 1028 C C . GLN A 1 129 ? -8.691 36.425 34.388 1.00 85.81 129 GLN A C 1
ATOM 1030 O O . GLN A 1 129 ? -9.758 36.020 34.855 1.00 85.81 129 GLN A O 1
ATOM 1035 N N . GLY A 1 130 ? -7.896 35.629 33.665 1.00 88.12 130 GLY A N 1
ATOM 1036 C CA . GLY A 1 130 ? -8.157 34.229 33.366 1.00 88.12 130 GLY A CA 1
ATOM 1037 C C . GLY A 1 130 ? -8.051 33.322 34.591 1.00 88.12 130 GLY A C 1
ATOM 1038 O O . GLY A 1 130 ? -7.080 33.370 35.348 1.00 88.12 130 GLY A O 1
ATOM 1039 N N . VAL A 1 131 ? -9.041 32.447 34.747 1.00 91.38 131 VAL A N 1
ATOM 1040 C CA . VAL A 1 131 ? -8.964 31.224 35.547 1.00 91.38 131 VAL A CA 1
ATOM 1041 C C . VAL A 1 131 ? -9.042 30.046 34.582 1.00 91.38 131 VAL A C 1
ATOM 1043 O O . VAL A 1 131 ? -10.067 29.810 33.934 1.00 91.38 131 VAL A O 1
ATOM 1046 N N . ALA A 1 132 ? -7.946 29.305 34.479 1.00 90.25 132 ALA A N 1
ATOM 1047 C CA . ALA A 1 132 ? -7.868 28.060 33.742 1.00 90.25 132 ALA A CA 1
ATOM 1048 C C . ALA A 1 132 ? -8.321 26.896 34.629 1.00 90.25 132 ALA A C 1
ATOM 1050 O O . ALA A 1 132 ? -7.780 26.664 35.704 1.00 90.25 132 ALA A O 1
ATOM 1051 N N . ILE A 1 133 ? -9.312 26.146 34.168 1.00 90.62 133 ILE A N 1
ATOM 1052 C CA . ILE A 1 133 ? -9.801 24.922 34.794 1.00 90.62 133 ILE A CA 1
ATOM 1053 C C . ILE A 1 133 ? -9.151 23.753 34.064 1.00 90.62 133 ILE A C 1
ATOM 1055 O O . ILE A 1 133 ? -9.378 23.562 32.864 1.00 90.62 133 ILE A O 1
ATOM 1059 N N . ILE A 1 134 ? -8.351 22.974 34.788 1.00 88.00 134 ILE A N 1
ATOM 1060 C CA . ILE A 1 134 ? -7.693 21.778 34.268 1.00 88.00 134 ILE A CA 1
ATOM 1061 C C . ILE A 1 134 ? -8.479 20.574 34.774 1.00 88.00 134 ILE A C 1
ATOM 1063 O O . ILE A 1 134 ? -8.514 20.280 35.971 1.00 88.00 134 ILE A O 1
ATOM 1067 N N . LYS A 1 135 ? -9.153 19.891 33.852 1.00 84.81 135 LYS A N 1
ATOM 1068 C CA . LYS A 1 135 ? -9.952 18.704 34.153 1.00 84.81 135 LYS A CA 1
ATOM 1069 C C . LYS A 1 135 ? -9.104 17.434 34.143 1.00 84.81 135 LYS A C 1
ATOM 1071 O O . LYS A 1 135 ? -8.005 17.394 33.576 1.00 84.81 135 LYS A O 1
ATOM 1076 N N . GLU A 1 136 ? -9.648 16.367 34.718 1.00 72.00 136 GLU A N 1
ATOM 1077 C CA . GLU A 1 136 ? -9.162 15.012 34.455 1.00 72.00 136 GLU A CA 1
ATOM 1078 C C . GLU A 1 136 ? -9.122 14.740 32.932 1.00 72.00 136 GLU A C 1
ATOM 1080 O O . GLU A 1 136 ? -9.962 15.224 32.172 1.00 72.00 136 GLU A O 1
ATOM 1085 N N . GLY A 1 137 ? -8.081 14.050 32.449 1.00 68.44 137 GLY A N 1
ATOM 1086 C CA . GLY A 1 137 ? -7.830 13.869 31.006 1.00 68.44 137 GLY A CA 1
ATOM 1087 C C . GLY A 1 137 ? -7.148 15.056 30.298 1.00 68.44 137 GLY A C 1
ATOM 1088 O O . GLY A 1 137 ? -7.100 15.092 29.066 1.00 68.44 137 GLY A O 1
ATOM 1089 N N . ASN A 1 138 ? -6.610 16.025 31.057 1.00 76.38 138 ASN A N 1
ATOM 1090 C CA . ASN A 1 138 ? -5.824 17.170 30.562 1.00 76.38 138 ASN A CA 1
ATOM 1091 C C . ASN A 1 138 ? -6.592 18.082 29.577 1.00 76.38 138 ASN A C 1
ATOM 1093 O O . ASN A 1 138 ? -6.003 18.748 28.720 1.00 76.38 138 ASN A O 1
ATOM 1097 N N . GLU A 1 139 ? -7.920 18.134 29.713 1.00 80.06 139 GLU A N 1
ATOM 1098 C CA . GLU A 1 139 ? -8.752 19.139 29.055 1.00 80.06 139 GLU A CA 1
ATOM 1099 C C . GLU A 1 139 ? -8.617 20.467 29.813 1.00 80.06 139 GLU A C 1
ATOM 1101 O O . GLU A 1 139 ? -8.741 20.514 31.039 1.00 80.06 139 GLU A O 1
ATOM 1106 N N . ARG A 1 140 ? -8.339 21.549 29.082 1.00 86.25 140 ARG A N 1
ATOM 1107 C CA . ARG A 1 140 ? -8.060 22.869 29.656 1.00 86.25 140 ARG A CA 1
ATOM 1108 C C . ARG A 1 140 ? -9.093 23.866 29.157 1.00 86.25 140 ARG A C 1
ATOM 1110 O O . ARG A 1 140 ? -9.259 24.033 27.950 1.00 86.25 140 ARG A O 1
ATOM 1117 N N . ILE A 1 141 ? -9.802 24.503 30.084 1.00 88.31 141 ILE A N 1
ATOM 1118 C CA . ILE A 1 141 ? -10.845 25.490 29.786 1.00 88.31 141 ILE A CA 1
ATOM 1119 C C . ILE A 1 141 ? -10.464 26.797 30.463 1.00 88.31 141 ILE A C 1
ATOM 1121 O O . ILE A 1 141 ? -10.270 26.813 31.671 1.00 88.31 141 ILE A O 1
ATOM 1125 N N . VAL A 1 142 ? -10.401 27.892 29.710 1.00 90.06 142 VAL A N 1
ATOM 1126 C CA . VAL A 1 142 ? -10.052 29.210 30.252 1.00 90.06 142 VAL A CA 1
ATOM 1127 C C . VAL A 1 142 ? -11.286 30.105 30.263 1.00 90.06 142 VAL A C 1
ATOM 1129 O O . VAL A 1 142 ? -11.935 30.301 29.231 1.00 90.06 142 VAL A O 1
ATOM 1132 N N . TYR A 1 143 ? -11.603 30.649 31.436 1.00 91.94 143 TYR A N 1
ATOM 1133 C CA . TYR A 1 143 ? -12.614 31.688 31.609 1.00 91.94 143 TYR A CA 1
ATOM 1134 C C . TYR A 1 143 ? -11.954 32.943 32.170 1.00 91.94 143 TYR A C 1
ATOM 1136 O O . TYR A 1 143 ? -11.337 32.892 33.229 1.00 91.94 143 TYR A O 1
ATOM 1144 N N . SER A 1 144 ? -12.092 34.066 31.479 1.00 91.56 144 SER A N 1
ATOM 1145 C CA . SER A 1 144 ? -11.709 35.380 31.987 1.00 91.56 144 SER A CA 1
ATOM 1146 C C . SER A 1 144 ? -12.885 35.972 32.753 1.00 91.56 144 SER A C 1
ATOM 1148 O O . SER A 1 144 ? -13.957 36.164 32.184 1.00 91.56 144 SER A O 1
ATOM 1150 N N . PHE A 1 145 ? -12.723 36.188 34.055 1.00 89.81 145 PHE A N 1
ATOM 1151 C CA . PHE A 1 145 ? -13.787 36.678 34.933 1.00 89.81 145 PHE A CA 1
ATOM 1152 C C . PHE A 1 145 ? -13.646 38.180 35.178 1.00 89.81 145 PHE A C 1
ATOM 1154 O O . PHE A 1 145 ? -12.537 38.695 35.252 1.00 89.81 145 PHE A O 1
ATOM 1161 N N . ASN A 1 146 ? -14.760 38.875 35.420 1.00 87.75 146 ASN A N 1
ATOM 1162 C CA . ASN A 1 146 ? -14.700 40.275 35.862 1.00 87.75 146 ASN A CA 1
ATOM 1163 C C . ASN A 1 146 ? -13.962 40.434 37.210 1.00 87.75 146 ASN A C 1
ATOM 1165 O O . ASN A 1 146 ? -13.300 41.441 37.433 1.00 87.75 146 ASN A O 1
ATOM 1169 N N . ASP A 1 147 ? -14.079 39.437 38.097 1.00 86.56 147 ASP A N 1
ATOM 1170 C CA . ASP A 1 147 ? -13.341 39.340 39.361 1.00 86.56 147 ASP A CA 1
ATOM 1171 C C . ASP A 1 147 ? -12.797 37.912 39.532 1.00 86.56 147 ASP A C 1
ATOM 1173 O O . ASP A 1 147 ? -13.483 37.004 40.020 1.00 86.56 147 ASP A O 1
ATOM 1177 N N . ARG A 1 148 ? -11.548 37.714 39.093 1.00 87.88 148 ARG A N 1
ATOM 1178 C CA . ARG A 1 148 ? -10.814 36.444 39.192 1.00 87.88 148 ARG A CA 1
ATOM 1179 C C . ARG A 1 148 ? -10.714 35.930 40.626 1.00 87.88 148 ARG A C 1
ATOM 1181 O O . ARG A 1 148 ? -10.839 34.728 40.855 1.00 87.88 148 ARG A O 1
ATOM 1188 N N . GLY A 1 149 ? -10.439 36.821 41.580 1.00 86.25 149 GLY A N 1
ATOM 1189 C CA . GLY A 1 149 ? -10.166 36.453 42.969 1.00 86.25 149 GLY A CA 1
ATOM 1190 C C . GLY A 1 149 ? -11.412 35.912 43.658 1.00 86.25 149 GLY A C 1
ATOM 1191 O O . GLY A 1 149 ? -11.371 34.836 44.259 1.00 86.25 149 GLY A O 1
ATOM 1192 N N . MET A 1 150 ? -12.536 36.617 43.503 1.00 89.44 150 MET A N 1
ATOM 1193 C CA . MET A 1 150 ? -13.820 36.191 44.058 1.00 89.44 150 MET A CA 1
ATOM 1194 C C . MET A 1 150 ? -14.318 34.898 43.402 1.00 89.44 150 MET A C 1
ATOM 1196 O O . MET A 1 150 ? -14.769 33.995 44.108 1.00 89.44 150 MET A O 1
ATOM 1200 N N . ALA A 1 151 ? -14.183 34.766 42.076 1.00 89.12 151 ALA A N 1
ATOM 1201 C CA . ALA A 1 151 ? -14.560 33.544 41.367 1.00 89.12 151 ALA A CA 1
ATOM 1202 C C . ALA A 1 151 ? -13.737 32.334 41.837 1.00 89.12 151 ALA A C 1
ATOM 1204 O O . ALA A 1 151 ? -14.310 31.312 42.211 1.00 89.12 151 ALA A O 1
ATOM 1205 N N . ALA A 1 152 ? -12.406 32.452 41.886 1.00 90.38 152 ALA A N 1
ATOM 1206 C CA . ALA A 1 152 ? -11.531 31.371 42.336 1.00 90.38 152 ALA A CA 1
ATOM 1207 C C . ALA A 1 152 ? -11.792 30.978 43.800 1.00 90.38 152 ALA A C 1
ATOM 1209 O O . ALA A 1 152 ? -11.880 29.790 44.108 1.00 90.38 152 ALA A O 1
ATOM 1210 N N . SER A 1 153 ? -11.982 31.959 44.690 1.00 90.94 153 SER A N 1
ATOM 1211 C CA . SER A 1 153 ? -12.311 31.708 46.099 1.00 90.94 153 SER A CA 1
ATOM 1212 C C . SER A 1 153 ? -13.639 30.960 46.257 1.00 90.94 153 SER A C 1
ATOM 1214 O O . SER A 1 153 ? -13.717 30.005 47.032 1.00 90.94 153 SER A O 1
ATOM 1216 N N . GLU A 1 154 ? -14.667 31.330 45.487 1.00 92.62 154 GLU A N 1
ATOM 1217 C CA . GLU A 1 154 ? -15.964 30.652 45.531 1.00 92.62 154 GLU A CA 1
ATOM 1218 C C . GLU A 1 154 ? -15.890 29.227 44.947 1.00 92.62 154 GLU A C 1
ATOM 1220 O O . GLU A 1 154 ? -16.501 28.320 45.515 1.00 92.62 154 GLU A O 1
ATOM 1225 N N . ILE A 1 155 ? -15.100 28.984 43.885 1.00 91.62 155 ILE A N 1
ATOM 1226 C CA . ILE A 1 155 ? -14.833 27.621 43.374 1.00 91.62 155 ILE A CA 1
ATOM 1227 C C . ILE A 1 155 ? -14.223 26.758 44.484 1.00 91.62 155 ILE A C 1
ATOM 1229 O O . ILE A 1 155 ? -14.741 25.679 44.771 1.00 91.62 155 ILE A O 1
ATOM 1233 N N . VAL A 1 156 ? -13.155 27.236 45.129 1.00 92.06 156 VAL A N 1
ATOM 1234 C CA . VAL A 1 156 ? -12.426 26.494 46.175 1.00 92.06 156 VAL A CA 1
ATOM 1235 C C . VAL A 1 156 ? -13.339 26.193 47.360 1.00 92.06 156 VAL A C 1
ATOM 1237 O O . VAL A 1 156 ? -13.457 25.042 47.770 1.00 92.06 156 VAL A O 1
ATOM 1240 N N . LYS A 1 157 ? -14.082 27.196 47.840 1.00 91.50 157 LYS A N 1
ATOM 1241 C CA . LYS A 1 157 ? -15.036 27.046 48.945 1.00 91.50 157 LYS A CA 1
ATOM 1242 C C . LYS A 1 157 ? -16.111 25.994 48.659 1.00 91.50 157 LYS A C 1
ATOM 1244 O O . LYS A 1 157 ? -16.498 25.241 49.552 1.00 91.50 157 LYS A O 1
ATOM 1249 N N . LYS A 1 158 ? -16.633 25.946 47.430 1.00 91.12 158 LYS A N 1
ATOM 1250 C CA . LYS A 1 158 ? -17.651 24.959 47.036 1.00 91.12 158 LYS A CA 1
ATOM 1251 C C . LYS A 1 158 ? -17.047 23.565 46.832 1.00 91.12 158 LYS A C 1
ATOM 1253 O O . LYS A 1 158 ? -17.689 22.592 47.221 1.00 91.12 158 LYS A O 1
ATOM 1258 N N . CYS A 1 159 ? -15.811 23.469 46.332 1.00 90.12 159 CYS A N 1
ATOM 1259 C CA . CYS A 1 159 ? -15.051 22.215 46.273 1.00 90.12 159 CYS A CA 1
ATOM 1260 C C . CYS A 1 159 ? -14.811 21.633 47.675 1.00 90.12 159 CYS A C 1
ATOM 1262 O O . CYS A 1 159 ? -15.095 20.457 47.905 1.00 90.12 159 CYS A O 1
ATOM 1264 N N . ASP A 1 160 ? -14.405 22.463 48.640 1.00 88.19 160 ASP A N 1
ATOM 1265 C CA . ASP A 1 160 ? -14.245 22.049 50.039 1.00 88.19 160 ASP A CA 1
ATOM 1266 C C . ASP A 1 160 ? -15.573 21.552 50.637 1.00 88.19 160 ASP A C 1
ATOM 1268 O O . ASP A 1 160 ? -15.596 20.566 51.371 1.00 88.19 160 ASP A O 1
ATOM 1272 N N . GLY A 1 161 ? -16.703 22.163 50.259 1.00 86.00 161 GLY A N 1
ATOM 1273 C CA . GLY A 1 161 ? -18.047 21.738 50.673 1.00 86.00 161 GLY A CA 1
ATOM 1274 C C . GLY A 1 161 ? -18.478 20.354 50.163 1.00 86.00 161 GLY A C 1
ATOM 1275 O O . GLY A 1 161 ? -19.350 19.723 50.762 1.00 86.00 161 GLY A O 1
ATOM 1276 N N . VAL A 1 162 ? -17.858 19.855 49.089 1.00 87.19 162 VAL A N 1
ATOM 1277 C CA . VAL A 1 162 ? -17.992 18.462 48.618 1.00 87.19 162 VAL A CA 1
ATOM 1278 C C . VAL A 1 162 ? -16.782 17.604 49.015 1.00 87.19 162 VAL A C 1
ATOM 1280 O O . VAL A 1 162 ? -16.651 16.447 48.603 1.00 87.19 162 VAL A O 1
ATOM 1283 N N . GLY A 1 163 ? -15.909 18.139 49.873 1.00 83.44 163 GLY A N 1
ATOM 1284 C CA . GLY A 1 163 ? -14.703 17.513 50.404 1.00 83.44 163 GLY A CA 1
ATOM 1285 C C . GLY A 1 163 ? -13.621 17.251 49.356 1.00 83.44 163 GLY A C 1
ATOM 1286 O O . GLY A 1 163 ? -12.959 16.220 49.443 1.00 83.44 163 GLY A O 1
ATOM 1287 N N . ILE A 1 164 ? -13.484 18.128 48.358 1.00 87.31 164 ILE A N 1
ATOM 1288 C CA . ILE A 1 164 ? -12.398 18.134 47.369 1.00 87.31 164 ILE A CA 1
ATOM 1289 C C . ILE A 1 164 ? -11.459 19.291 47.707 1.00 87.31 164 ILE A C 1
ATOM 1291 O O . ILE A 1 164 ? -11.850 20.450 47.600 1.00 87.31 164 ILE A O 1
ATOM 1295 N N . LYS A 1 165 ? -10.206 18.983 48.057 1.00 87.50 165 LYS A N 1
ATOM 1296 C CA . LYS A 1 165 ? -9.174 20.005 48.272 1.00 87.50 165 LYS A CA 1
ATOM 1297 C C . LYS A 1 165 ? -8.600 20.444 46.928 1.00 87.50 165 LYS A C 1
ATOM 1299 O O . LYS A 1 165 ? -7.836 19.702 46.313 1.00 87.50 165 LYS A O 1
ATOM 1304 N N . MET A 1 166 ? -8.978 21.634 46.470 1.00 89.62 166 MET A N 1
ATOM 1305 C CA . MET A 1 166 ? -8.563 22.145 45.164 1.00 89.62 166 MET A CA 1
ATOM 1306 C C . MET A 1 166 ? -7.126 22.681 45.198 1.00 89.62 166 MET A C 1
ATOM 1308 O O . MET A 1 166 ? -6.778 23.476 46.069 1.00 89.62 166 MET A O 1
ATOM 1312 N N . THR A 1 167 ? -6.297 22.279 44.233 1.00 87.94 167 THR A N 1
ATOM 1313 C CA . THR A 1 167 ? -4.958 22.863 44.045 1.00 87.94 167 THR A CA 1
ATOM 1314 C C . THR A 1 167 ? -5.050 24.104 43.159 1.00 87.94 167 THR A C 1
ATOM 1316 O O . THR A 1 167 ? -5.730 24.081 42.131 1.00 87.94 167 THR A O 1
ATOM 1319 N N . ILE A 1 168 ? -4.381 25.185 43.572 1.00 87.88 168 ILE A N 1
ATOM 1320 C CA . ILE A 1 168 ? -4.327 26.457 42.845 1.00 87.88 168 ILE A CA 1
ATOM 1321 C C . ILE A 1 168 ? -2.886 26.701 42.404 1.00 87.88 168 ILE A C 1
ATOM 1323 O O . ILE A 1 168 ? -1.992 26.770 43.244 1.00 87.88 168 ILE A O 1
ATOM 1327 N N . ASN A 1 169 ? -2.674 26.854 41.101 1.00 84.19 169 ASN A N 1
ATOM 1328 C CA . ASN A 1 169 ? -1.398 27.261 40.513 1.00 84.19 169 ASN A CA 1
ATOM 1329 C C . ASN A 1 169 ? -1.500 28.714 40.009 1.00 84.19 169 ASN A C 1
ATOM 1331 O O . ASN A 1 169 ? -2.575 29.139 39.591 1.00 84.19 169 ASN A O 1
ATOM 1335 N N . SER A 1 170 ? -0.423 29.493 40.032 1.00 78.88 170 SER A N 1
ATOM 1336 C CA . SER A 1 170 ? -0.419 30.904 39.611 1.00 78.88 170 SER A CA 1
ATOM 1337 C C . SER A 1 170 ? 0.675 31.262 38.607 1.00 78.88 170 SER A C 1
ATOM 1339 O O . SER A 1 170 ? 0.864 32.443 38.340 1.00 78.88 170 SER A O 1
ATOM 1341 N N . ASP A 1 171 ? 1.388 30.279 38.053 1.00 78.69 171 ASP A N 1
ATOM 1342 C CA . ASP A 1 171 ? 2.663 30.538 37.366 1.00 78.69 171 ASP A CA 1
ATOM 1343 C C . ASP A 1 171 ? 2.586 30.462 35.829 1.00 78.69 171 ASP A C 1
ATOM 1345 O O . ASP A 1 171 ? 3.613 30.528 35.160 1.00 78.69 171 ASP A O 1
ATOM 1349 N N . LEU A 1 172 ? 1.391 30.313 35.246 1.00 86.88 172 LEU A N 1
ATOM 1350 C CA . LEU A 1 172 ? 1.210 30.100 33.802 1.00 86.88 172 LEU A CA 1
ATOM 1351 C C . LEU A 1 172 ? 0.484 31.277 33.137 1.00 86.88 172 LEU A C 1
ATOM 1353 O O . LEU A 1 172 ? -0.464 31.824 33.699 1.00 86.88 172 LEU A O 1
ATOM 1357 N N . THR A 1 173 ? 0.885 31.634 31.917 1.00 88.44 173 THR A N 1
ATOM 1358 C CA . THR A 1 173 ? 0.105 32.524 31.034 1.00 88.44 173 THR A CA 1
ATOM 1359 C C . THR A 1 173 ? -1.049 31.764 30.366 1.00 88.44 173 THR A C 1
ATOM 1361 O O . THR A 1 173 ? -1.095 30.530 30.411 1.00 88.44 173 THR A O 1
ATOM 1364 N N . ILE A 1 174 ? -1.992 32.458 29.715 1.00 84.81 174 ILE A N 1
ATOM 1365 C CA . ILE A 1 174 ? -3.029 31.781 28.911 1.00 84.81 174 ILE A CA 1
ATOM 1366 C C . ILE A 1 174 ? -2.387 30.927 27.803 1.00 84.81 174 ILE A C 1
ATOM 1368 O O . ILE A 1 174 ? -2.847 29.814 27.532 1.00 84.81 174 ILE A O 1
ATOM 1372 N N . GLU A 1 175 ? -1.317 31.423 27.180 1.00 85.31 175 GLU A N 1
ATOM 1373 C CA . GLU A 1 175 ? -0.600 30.709 26.122 1.00 85.31 175 GLU A CA 1
ATOM 1374 C C . GLU A 1 175 ? 0.053 29.424 26.654 1.00 85.31 175 GLU A C 1
ATOM 1376 O O . GLU A 1 175 ? -0.143 28.352 26.078 1.00 85.31 175 GLU A O 1
ATOM 1381 N N . ASP A 1 176 ? 0.718 29.483 27.812 1.00 85.12 176 ASP A N 1
ATOM 1382 C CA . ASP A 1 176 ? 1.302 28.302 28.467 1.00 85.12 176 ASP A CA 1
ATOM 1383 C C . ASP A 1 176 ? 0.234 27.267 28.849 1.00 85.12 176 ASP A C 1
ATOM 1385 O O . ASP A 1 176 ? 0.435 26.049 28.729 1.00 85.12 176 ASP A O 1
ATOM 1389 N N . VAL A 1 177 ? -0.941 27.738 29.285 1.00 84.31 177 VAL A N 1
ATOM 1390 C CA . VAL A 1 177 ? -2.084 26.866 29.568 1.00 84.31 177 VAL A CA 1
ATOM 1391 C C . VAL A 1 177 ? -2.484 26.114 28.302 1.00 84.31 177 VAL A C 1
ATOM 1393 O O . VAL A 1 177 ? -2.613 24.888 28.353 1.00 84.31 177 VAL A O 1
ATOM 1396 N N . PHE A 1 178 ? -2.648 26.797 27.172 1.00 85.69 178 PHE A N 1
ATOM 1397 C CA . PHE A 1 178 ? -3.042 26.158 25.920 1.00 85.69 178 PHE A CA 1
ATOM 1398 C C . PHE A 1 178 ? -1.945 25.288 25.292 1.00 85.69 178 PHE A C 1
ATOM 1400 O O . PHE A 1 178 ? -2.275 24.227 24.754 1.00 85.69 178 PHE A O 1
ATOM 1407 N N . ASN A 1 179 ? -0.667 25.642 25.444 1.00 84.31 179 ASN A N 1
ATOM 1408 C CA . ASN A 1 179 ? 0.478 24.820 25.025 1.00 84.31 179 ASN A CA 1
ATOM 1409 C C . ASN A 1 179 ? 0.488 23.448 25.712 1.00 84.31 179 ASN A C 1
ATOM 1411 O O . ASN A 1 179 ? 0.803 22.437 25.092 1.00 84.31 179 ASN A O 1
ATOM 1415 N N . GLY A 1 180 ? 0.026 23.362 26.962 1.00 80.06 180 GLY A N 1
ATOM 1416 C CA . GLY A 1 180 ? -0.140 22.077 27.646 1.00 80.06 180 GLY A CA 1
ATOM 1417 C C . GLY A 1 180 ? -1.402 21.280 27.270 1.00 80.06 180 GLY A C 1
ATOM 1418 O O . GLY A 1 180 ? -1.615 20.196 27.826 1.00 80.06 180 GLY A O 1
ATOM 1419 N N . SER A 1 181 ? -2.267 21.792 26.386 1.00 84.25 181 SER A N 1
ATOM 1420 C CA . SER A 1 181 ? -3.532 21.145 26.010 1.00 84.25 181 SER A CA 1
ATOM 1421 C C . SER A 1 181 ? -3.339 19.940 25.084 1.00 84.25 181 SER A C 1
ATOM 1423 O O . SER A 1 181 ? -2.339 19.800 24.383 1.00 84.25 181 SER A O 1
ATOM 1425 N N . ASN A 1 182 ? -4.351 19.075 25.033 1.00 86.19 182 ASN A N 1
ATOM 1426 C CA . ASN A 1 182 ? -4.383 17.946 24.101 1.00 86.19 182 ASN A CA 1
ATOM 1427 C C . ASN A 1 182 ? -4.361 18.383 22.627 1.00 86.19 182 ASN A C 1
ATOM 1429 O O . ASN A 1 182 ? -3.856 17.650 21.785 1.00 86.19 182 ASN A O 1
ATOM 1433 N N . ILE A 1 183 ? -4.877 19.578 22.311 1.00 86.44 183 ILE A N 1
ATOM 1434 C CA . ILE A 1 183 ? -4.869 20.110 20.943 1.00 86.44 183 ILE A CA 1
ATOM 1435 C C . ILE A 1 183 ? -3.431 20.337 20.481 1.00 86.44 183 ILE A C 1
ATOM 1437 O O . ILE A 1 183 ? -3.057 19.839 19.428 1.00 86.44 183 ILE A O 1
ATOM 1441 N N . LYS A 1 184 ? -2.613 21.016 21.293 1.00 85.94 184 LYS A N 1
ATOM 1442 C CA . LYS A 1 184 ? -1.209 21.293 20.963 1.00 85.94 184 LYS A CA 1
ATOM 1443 C C . LYS A 1 184 ? -0.382 20.018 20.835 1.00 85.94 184 LYS A C 1
ATOM 1445 O O . LYS A 1 184 ? 0.301 19.836 19.836 1.00 85.94 184 LYS A O 1
ATOM 1450 N N . LYS A 1 185 ? -0.573 19.067 21.753 1.00 86.50 185 LYS A N 1
ATOM 1451 C CA . LYS A 1 185 ? 0.053 17.737 21.664 1.00 86.50 185 LYS A CA 1
ATOM 1452 C C . LYS A 1 185 ? -0.315 16.979 20.382 1.00 86.50 185 LYS A C 1
ATOM 1454 O O . LYS A 1 185 ? 0.523 16.263 19.848 1.00 86.50 185 LYS A O 1
ATOM 1459 N N . ALA A 1 186 ? -1.547 17.127 19.893 1.00 85.69 186 ALA A N 1
ATOM 1460 C CA . ALA A 1 186 ? -1.977 16.537 18.626 1.00 85.69 186 ALA A CA 1
ATOM 1461 C C . ALA A 1 186 ? -1.473 17.316 17.390 1.00 85.69 186 ALA A C 1
ATOM 1463 O O . ALA A 1 186 ? -1.326 16.727 16.323 1.00 85.69 186 ALA A O 1
ATOM 1464 N N . GLU A 1 187 ? -1.210 18.625 17.500 1.00 84.81 187 GLU A N 1
ATOM 1465 C CA . GLU A 1 187 ? -0.553 19.417 16.442 1.00 84.81 187 GLU A CA 1
ATOM 1466 C C . GLU A 1 187 ? 0.931 19.057 16.285 1.00 84.81 187 GLU A C 1
ATOM 1468 O O . GLU A 1 187 ? 1.452 19.100 15.172 1.00 84.81 187 GLU A O 1
ATOM 1473 N N . GLU A 1 188 ? 1.591 18.695 17.386 1.00 84.31 188 GLU A N 1
ATOM 1474 C CA . GLU A 1 188 ? 3.017 18.352 17.449 1.00 84.31 188 GLU A CA 1
ATOM 1475 C C . GLU A 1 188 ? 3.327 16.890 17.070 1.00 84.31 188 GLU A C 1
ATOM 1477 O O . GLU A 1 188 ? 4.496 16.532 16.931 1.00 84.31 188 GLU A O 1
ATOM 1482 N N . GLU A 1 189 ? 2.316 16.030 16.892 1.00 80.75 189 GLU A N 1
ATOM 1483 C CA . GLU A 1 189 ? 2.520 14.615 16.560 1.00 80.75 189 GLU A CA 1
ATOM 1484 C C . GLU A 1 189 ? 3.109 14.430 15.148 1.00 80.75 189 GLU A C 1
ATOM 1486 O O . GLU A 1 189 ? 2.524 14.817 14.130 1.00 80.75 189 GLU A O 1
ATOM 1491 N N . GLU A 1 190 ? 4.268 13.772 15.076 1.00 64.38 190 GLU A N 1
ATOM 1492 C CA . GLU A 1 190 ? 4.896 13.392 13.811 1.00 64.38 190 GLU A CA 1
ATOM 1493 C C . GLU A 1 190 ? 4.086 12.290 13.094 1.00 64.38 190 GLU A C 1
ATOM 1495 O O . GLU A 1 190 ? 3.743 11.275 13.691 1.00 64.38 190 GLU A O 1
ATOM 1500 N N . GLY A 1 191 ? 3.815 12.451 11.791 1.00 63.47 191 GLY A N 1
ATOM 1501 C CA . GLY A 1 191 ? 3.156 11.430 10.948 1.00 63.47 191 GLY A CA 1
ATOM 1502 C C . GLY A 1 191 ? 1.822 11.862 10.327 1.00 63.47 191 GLY A C 1
ATOM 1503 O O . GLY A 1 191 ? 1.445 11.371 9.256 1.00 63.47 191 GLY A O 1
ATOM 1504 N N . GLY A 1 192 ? 1.167 12.863 10.922 1.00 75.38 192 GLY A N 1
ATOM 1505 C CA . GLY A 1 192 ? -0.072 13.450 10.412 1.00 75.38 192 GLY A CA 1
ATOM 1506 C C . GLY A 1 192 ? -1.298 12.539 10.549 1.00 75.38 192 GLY A C 1
ATOM 1507 O O . GLY A 1 192 ? -1.319 11.595 11.334 1.00 75.38 192 GLY A O 1
ATOM 1508 N N . SER A 1 193 ? -2.352 12.852 9.791 1.00 81.81 193 SER A N 1
ATOM 1509 C CA . SER A 1 193 ? -3.606 12.090 9.817 1.00 81.81 193 SER A CA 1
ATOM 1510 C C . SER A 1 193 ? -3.453 10.741 9.109 1.00 81.81 193 SER A C 1
ATOM 1512 O O . SER A 1 193 ? -2.964 10.680 7.977 1.00 81.81 193 SER A O 1
ATOM 1514 N N . LEU A 1 194 ? -3.907 9.672 9.764 1.00 83.31 194 LEU A N 1
ATOM 1515 C CA . LEU A 1 194 ? -4.016 8.334 9.190 1.00 83.31 194 LEU A CA 1
ATOM 1516 C C . LEU A 1 194 ? -5.279 8.211 8.332 1.00 83.31 194 LEU A C 1
ATOM 1518 O O . LEU A 1 194 ? -5.233 7.734 7.195 1.00 83.31 194 LEU A O 1
ATOM 1522 N N . VAL A 1 195 ? -6.405 8.670 8.875 1.00 86.56 195 VAL A N 1
ATOM 1523 C CA . VAL A 1 195 ? -7.724 8.604 8.240 1.00 86.56 195 VAL A CA 1
ATOM 1524 C C . VAL A 1 195 ? -8.445 9.927 8.459 1.00 86.56 195 VAL A C 1
ATOM 1526 O O . VAL A 1 195 ? -8.450 10.451 9.570 1.00 86.56 195 VAL A O 1
ATOM 1529 N N . GLU A 1 196 ? -9.079 10.448 7.409 1.00 89.62 196 GLU A N 1
ATOM 1530 C CA . GLU A 1 196 ? -9.892 11.666 7.450 1.00 89.62 196 GLU A CA 1
ATOM 1531 C C . GLU A 1 196 ? -11.318 11.371 6.995 1.00 89.62 196 GLU A C 1
ATOM 1533 O O . GLU A 1 196 ? -11.532 10.772 5.941 1.00 89.62 196 GLU A O 1
ATOM 1538 N N . ILE A 1 197 ? -12.299 11.784 7.796 1.00 91.44 197 ILE A N 1
ATOM 1539 C CA . ILE A 1 197 ? -13.718 11.507 7.559 1.00 91.44 197 ILE A CA 1
ATOM 1540 C C . ILE A 1 197 ? -14.525 12.772 7.794 1.00 91.44 197 ILE A C 1
ATOM 1542 O O . ILE A 1 197 ? -14.361 13.463 8.797 1.00 91.44 197 ILE A O 1
ATOM 1546 N N . LYS A 1 198 ? -15.443 13.068 6.879 1.00 92.81 198 LYS A N 1
ATOM 1547 C CA . LYS A 1 198 ? -16.341 14.215 7.006 1.00 92.81 198 LYS A CA 1
ATOM 1548 C C . LYS A 1 198 ? -17.544 13.860 7.875 1.00 92.81 198 LYS A C 1
ATOM 1550 O O . LYS A 1 198 ? -18.219 12.857 7.637 1.00 92.81 198 LYS A O 1
ATOM 1555 N N . ALA A 1 199 ? -17.821 14.689 8.876 1.00 92.88 199 ALA A N 1
ATOM 1556 C CA . ALA A 1 199 ? -18.970 14.536 9.764 1.00 92.88 199 ALA A CA 1
ATOM 1557 C C . ALA A 1 199 ? -19.470 15.897 10.265 1.00 92.88 199 ALA A C 1
ATOM 1559 O O . ALA A 1 199 ? -18.781 16.907 10.165 1.00 92.88 199 ALA A O 1
ATOM 1560 N N . ASN A 1 200 ? -20.668 15.944 10.840 1.00 91.44 200 ASN A N 1
ATOM 1561 C CA . ASN A 1 200 ? -21.194 17.142 11.497 1.00 91.44 200 ASN A CA 1
ATOM 1562 C C . ASN A 1 200 ? -21.800 16.802 12.873 1.00 91.44 200 ASN A C 1
ATOM 1564 O O . ASN A 1 200 ? -22.057 15.645 13.185 1.00 91.44 200 ASN A O 1
ATOM 1568 N N . HIS A 1 201 ? -22.031 17.809 13.721 1.00 88.00 201 HIS A N 1
ATOM 1569 C CA . HIS A 1 201 ? -22.622 17.628 15.061 1.00 88.00 201 HIS A CA 1
ATOM 1570 C C . HIS A 1 201 ? -24.161 17.761 15.080 1.00 88.00 201 HIS A C 1
ATOM 1572 O O . HIS A 1 201 ? -24.737 18.158 16.105 1.00 88.00 201 HIS A O 1
ATOM 1578 N N . GLY A 1 202 ? -24.825 17.559 13.941 1.00 80.44 202 GLY A N 1
ATOM 1579 C CA . GLY A 1 202 ? -26.277 17.663 13.791 1.00 80.44 202 GLY A CA 1
ATOM 1580 C C . GLY A 1 202 ? -26.710 18.373 12.508 1.00 80.44 202 GLY A C 1
ATOM 1581 O O . GLY A 1 202 ? -25.936 19.103 11.885 1.00 80.44 202 GLY A O 1
ATOM 1582 N N . ILE A 1 203 ? -27.983 18.189 12.157 1.00 67.31 203 ILE A N 1
ATOM 1583 C CA . ILE A 1 203 ? -28.612 18.727 10.944 1.00 67.31 203 ILE A CA 1
ATOM 1584 C C . ILE A 1 203 ? -28.441 20.256 10.884 1.00 67.31 203 ILE A C 1
ATOM 1586 O O . ILE A 1 203 ? -28.779 20.968 11.831 1.00 67.31 203 ILE A O 1
ATOM 1590 N N . GLY A 1 204 ? -27.881 20.759 9.778 1.00 67.31 204 GLY A N 1
ATOM 1591 C CA . GLY A 1 204 ? -27.643 22.190 9.542 1.00 67.31 204 GLY A CA 1
ATOM 1592 C C . GLY A 1 204 ? -26.402 22.784 10.226 1.00 67.31 204 GLY A C 1
ATOM 1593 O O . GLY A 1 204 ? -26.152 23.982 10.092 1.00 67.31 204 GLY A O 1
ATOM 1594 N N . LYS A 1 205 ? -25.602 21.989 10.954 1.00 80.00 205 LYS A N 1
ATOM 1595 C CA . LYS A 1 205 ? -24.311 22.447 11.496 1.00 80.00 205 LYS A CA 1
ATOM 1596 C C . LYS A 1 205 ? -23.195 22.329 10.457 1.00 80.00 205 LYS A C 1
ATOM 1598 O O . LYS A 1 205 ? -23.265 21.515 9.542 1.00 80.00 205 LYS A O 1
ATOM 1603 N N . ARG A 1 206 ? -22.147 23.144 10.629 1.00 83.06 206 ARG A N 1
ATOM 1604 C CA . ARG A 1 206 ? -20.960 23.144 9.759 1.00 83.06 206 ARG A CA 1
ATOM 1605 C C . ARG A 1 206 ? -20.292 21.767 9.736 1.00 83.06 206 ARG A C 1
ATOM 1607 O O . ARG A 1 206 ? -20.206 21.105 10.772 1.00 83.06 206 ARG A O 1
ATOM 1614 N N . GLU A 1 207 ? -19.817 21.384 8.555 1.00 87.62 207 GLU A N 1
ATOM 1615 C CA . GLU A 1 207 ? -19.023 20.175 8.339 1.00 87.62 207 GLU A CA 1
ATOM 1616 C C . GLU A 1 207 ? -17.673 20.282 9.063 1.00 87.62 207 GLU A C 1
ATOM 1618 O O . GLU A 1 207 ? -17.012 21.322 9.049 1.00 87.62 207 GLU A O 1
ATOM 1623 N N . LYS A 1 208 ? -17.281 19.188 9.710 1.00 90.81 208 LYS A N 1
ATOM 1624 C CA . LYS A 1 208 ? -16.004 18.982 10.387 1.00 90.81 208 LYS A CA 1
ATOM 1625 C C . LYS A 1 208 ? -15.256 17.841 9.707 1.00 90.81 208 LYS A C 1
ATOM 1627 O O . LYS A 1 208 ? -15.871 16.924 9.160 1.00 90.81 208 LYS A O 1
ATOM 1632 N N . ILE A 1 209 ? -13.932 17.888 9.786 1.00 92.06 209 ILE A N 1
ATOM 1633 C CA . ILE A 1 209 ? -13.065 16.786 9.372 1.00 92.06 209 ILE A CA 1
ATOM 1634 C C . ILE A 1 209 ? -12.612 16.079 10.643 1.00 92.06 209 ILE A C 1
ATOM 1636 O O . ILE A 1 209 ? -11.953 16.672 11.494 1.00 92.06 209 ILE A O 1
ATOM 1640 N N . ILE A 1 210 ? -13.012 14.826 10.792 1.00 93.62 210 ILE A N 1
ATOM 1641 C CA . ILE A 1 210 ? -12.578 13.955 11.874 1.00 93.62 210 ILE A CA 1
ATOM 1642 C C . ILE A 1 210 ? -11.334 13.224 11.395 1.00 93.62 210 ILE A C 1
ATOM 1644 O O . ILE A 1 210 ? -11.369 12.536 10.376 1.00 93.62 210 ILE A O 1
ATOM 1648 N N . CYS A 1 211 ? -10.240 13.409 12.119 1.00 90.25 211 CYS A N 1
ATOM 1649 C CA . CYS A 1 211 ? -8.940 12.839 11.820 1.00 90.25 211 CYS A CA 1
ATOM 1650 C C . CYS A 1 211 ? -8.557 11.853 12.924 1.00 90.25 211 CYS A C 1
ATOM 1652 O O . CYS A 1 211 ? -8.681 12.170 14.110 1.00 90.25 211 CYS A O 1
ATOM 1654 N N . PHE A 1 212 ? -8.041 10.690 12.540 1.00 90.62 212 PHE A N 1
ATOM 1655 C CA . PHE A 1 212 ? -7.400 9.759 13.468 1.00 90.62 212 PHE A CA 1
ATOM 1656 C C . PHE A 1 212 ? -5.902 9.766 13.200 1.00 90.62 212 PHE A C 1
ATOM 1658 O O . PHE A 1 212 ? -5.490 9.630 12.049 1.00 90.62 212 PHE A O 1
ATOM 1665 N N . THR A 1 213 ? -5.097 9.953 14.237 1.00 87.06 213 THR A N 1
ATOM 1666 C CA . THR A 1 213 ? -3.640 9.778 14.178 1.00 87.06 213 THR A CA 1
ATOM 1667 C C . THR A 1 213 ? -3.255 8.451 14.841 1.00 87.06 213 THR A C 1
ATOM 1669 O O . THR A 1 213 ? -4.125 7.608 15.067 1.00 87.06 213 THR A O 1
ATOM 1672 N N . GLU A 1 214 ? -1.974 8.222 15.152 1.00 82.62 214 GLU A N 1
ATOM 1673 C CA . GLU A 1 214 ? -1.579 7.007 15.875 1.00 82.62 214 GLU A CA 1
ATOM 1674 C C . GLU A 1 214 ? -2.107 6.989 17.312 1.00 82.62 214 GLU A C 1
ATOM 1676 O O . GLU A 1 214 ? -2.403 5.920 17.843 1.00 82.62 214 GLU A O 1
ATOM 1681 N N . MET A 1 215 ? -2.215 8.161 17.947 1.00 86.12 215 MET A N 1
ATOM 1682 C CA . MET A 1 215 ? -2.559 8.272 19.368 1.00 86.12 215 MET A CA 1
ATOM 1683 C C . MET A 1 215 ? -3.806 9.117 19.645 1.00 86.12 215 MET A C 1
ATOM 1685 O O . MET A 1 215 ? -4.375 9.000 20.734 1.00 86.12 215 MET A O 1
ATOM 1689 N N . TRP A 1 216 ? -4.252 9.956 18.705 1.00 91.75 216 TRP A N 1
ATOM 1690 C CA . TRP A 1 216 ? -5.267 10.979 18.959 1.00 91.75 216 TRP A CA 1
ATOM 1691 C C . TRP A 1 216 ? -6.492 10.870 18.046 1.00 91.75 216 TRP A C 1
ATOM 1693 O O . TRP A 1 216 ? -6.415 10.645 16.838 1.00 91.75 216 TRP A O 1
ATOM 1703 N N . PHE A 1 217 ? -7.650 11.102 18.656 1.00 93.81 217 PHE A N 1
ATOM 1704 C CA . PHE A 1 217 ? -8.897 11.468 18.005 1.00 93.81 217 PHE A CA 1
ATOM 1705 C C . PHE A 1 217 ? -8.932 12.989 17.867 1.00 93.81 217 PHE A C 1
ATOM 1707 O O . PHE A 1 217 ? -8.882 13.696 18.877 1.00 93.81 217 PHE A O 1
ATOM 1714 N N . VAL A 1 218 ? -9.040 13.502 16.642 1.00 93.06 218 VAL A N 1
ATOM 1715 C CA . VAL A 1 218 ? -8.917 14.933 16.344 1.00 93.06 218 VAL A CA 1
ATOM 1716 C C . VAL A 1 218 ? -10.117 15.421 15.532 1.00 93.06 218 VAL A C 1
ATOM 1718 O O . VAL A 1 218 ? -10.520 14.794 14.559 1.00 93.06 218 VAL A O 1
ATOM 1721 N N . GLU A 1 219 ? -10.667 16.582 15.889 1.00 92.75 219 GLU A N 1
ATOM 1722 C CA . GLU A 1 219 ? -11.684 17.275 15.087 1.00 92.75 219 GLU A CA 1
ATOM 1723 C C . GLU A 1 219 ? -11.120 18.571 14.523 1.00 92.75 219 GLU A C 1
ATOM 1725 O O . GLU A 1 219 ? -10.699 19.458 15.273 1.00 92.75 219 GLU A O 1
ATOM 1730 N N . ARG A 1 220 ? -11.184 18.722 13.203 1.00 90.50 220 ARG A N 1
ATOM 1731 C CA . ARG A 1 220 ? -10.750 19.912 12.476 1.00 90.50 220 ARG A CA 1
ATOM 1732 C C . ARG A 1 220 ? -11.929 20.658 11.873 1.00 90.50 220 ARG A C 1
ATOM 1734 O O . ARG A 1 220 ? -12.937 20.077 11.470 1.00 90.50 220 ARG A O 1
ATOM 1741 N N . GLU A 1 221 ? -11.786 21.971 11.789 1.00 87.75 221 GLU A N 1
ATOM 1742 C CA . GLU A 1 221 ? -12.696 22.811 11.017 1.00 87.75 221 GLU A CA 1
ATOM 1743 C C . GLU A 1 221 ? -12.410 22.647 9.516 1.00 87.75 221 GLU A C 1
ATOM 1745 O O . GLU A 1 221 ? -11.270 22.795 9.075 1.00 87.75 221 GLU A O 1
ATOM 1750 N N . ALA A 1 222 ? -13.440 22.354 8.717 1.00 85.75 222 ALA A N 1
ATOM 1751 C CA . ALA A 1 222 ? -13.258 22.051 7.296 1.00 85.75 222 ALA A CA 1
ATOM 1752 C C . ALA A 1 222 ? -12.774 23.259 6.468 1.00 85.75 222 ALA A C 1
ATOM 1754 O O . ALA A 1 222 ? -12.144 23.078 5.432 1.00 85.75 222 ALA A O 1
ATOM 1755 N N . SER A 1 223 ? -13.043 24.492 6.916 1.00 85.38 223 SER A N 1
ATOM 1756 C CA . SER A 1 223 ? -12.719 25.712 6.163 1.00 85.38 223 SER A CA 1
ATOM 1757 C C . SER A 1 223 ? -11.247 26.127 6.219 1.00 85.38 223 SER A C 1
ATOM 1759 O O . SER A 1 223 ? -10.769 26.784 5.303 1.00 85.38 223 SER A O 1
ATOM 1761 N N . ASN A 1 224 ? -10.545 25.818 7.310 1.00 85.19 224 ASN A N 1
ATOM 1762 C CA . ASN A 1 224 ? -9.180 26.299 7.573 1.00 85.19 224 ASN A CA 1
ATOM 1763 C C . ASN A 1 224 ? -8.262 25.226 8.190 1.00 85.19 224 ASN A C 1
ATOM 1765 O O . ASN A 1 224 ? -7.126 25.532 8.538 1.00 85.19 224 ASN A O 1
ATOM 1769 N N . TYR A 1 225 ? -8.745 23.988 8.344 1.00 86.00 225 TYR A N 1
ATOM 1770 C CA . TYR A 1 225 ? -7.986 22.830 8.823 1.00 86.00 225 TYR A CA 1
ATOM 1771 C C . TYR A 1 225 ? -7.453 22.924 10.272 1.00 86.00 225 TYR A C 1
ATOM 1773 O O . TYR A 1 225 ? -6.663 22.079 10.708 1.00 86.00 225 TYR A O 1
ATOM 1781 N N . THR A 1 226 ? -7.910 23.913 11.052 1.00 85.81 226 THR A N 1
ATOM 1782 C CA . THR A 1 226 ? -7.494 24.110 12.452 1.00 85.81 226 THR A CA 1
ATOM 1783 C C . THR A 1 226 ? -8.106 23.059 13.370 1.00 85.81 226 THR A C 1
ATOM 1785 O O . THR A 1 226 ? -9.297 22.752 13.239 1.00 85.81 226 THR A O 1
ATOM 1788 N N . ILE A 1 227 ? -7.326 22.548 14.327 1.00 87.12 227 ILE A N 1
ATOM 1789 C CA . ILE A 1 227 ? -7.812 21.595 15.329 1.00 87.12 227 ILE A CA 1
ATOM 1790 C C . ILE A 1 227 ? -8.706 22.318 16.341 1.00 87.12 227 ILE A C 1
ATOM 1792 O O . ILE A 1 227 ? -8.327 23.312 16.950 1.00 87.12 227 ILE A O 1
ATOM 1796 N N . THR A 1 228 ? -9.909 21.789 16.533 1.00 86.44 228 THR A N 1
ATOM 1797 C CA . THR A 1 228 ? -10.918 22.312 17.469 1.00 86.44 228 THR A CA 1
ATOM 1798 C C . THR A 1 228 ? -11.122 21.416 18.685 1.00 86.44 228 THR A C 1
ATOM 1800 O O . THR A 1 228 ? -11.606 21.876 19.718 1.00 86.44 228 THR A O 1
ATOM 1803 N N . PHE A 1 229 ? -10.743 20.143 18.583 1.00 88.44 229 PHE A N 1
ATOM 1804 C CA . PHE A 1 229 ? -10.829 19.173 19.665 1.00 88.44 229 PHE A CA 1
ATOM 1805 C C . PHE A 1 229 ? -9.797 18.068 19.453 1.00 88.44 229 PHE A C 1
ATOM 1807 O O . PHE A 1 229 ? -9.587 17.638 18.320 1.00 88.44 229 PHE A O 1
ATOM 1814 N N . ALA A 1 230 ? -9.193 17.599 20.543 1.00 90.88 230 ALA A N 1
ATOM 1815 C CA . ALA A 1 230 ? -8.303 16.449 20.537 1.00 90.88 230 ALA A CA 1
ATOM 1816 C C . ALA A 1 230 ? -8.443 15.658 21.844 1.00 90.88 230 ALA A C 1
ATOM 1818 O O . ALA A 1 230 ? -8.446 16.240 22.933 1.00 90.88 230 ALA A O 1
ATOM 1819 N N . LYS A 1 231 ? -8.541 14.334 21.731 1.00 91.25 231 LYS A N 1
ATOM 1820 C CA . LYS A 1 231 ? -8.574 13.385 22.853 1.00 91.25 231 LYS A CA 1
ATOM 1821 C C . LYS A 1 231 ? -7.747 12.146 22.506 1.00 91.25 231 LYS A C 1
ATOM 1823 O O . LYS A 1 231 ? -7.745 11.761 21.339 1.00 91.25 231 LYS A O 1
ATOM 1828 N N . PRO A 1 232 ? -7.057 11.511 23.463 1.00 91.94 232 PRO A N 1
ATOM 1829 C CA . PRO A 1 232 ? -6.360 10.258 23.194 1.00 91.94 232 PRO A CA 1
ATOM 1830 C C . PRO A 1 232 ? -7.334 9.157 22.745 1.00 91.94 232 PRO A C 1
ATOM 1832 O O . PRO A 1 232 ? -8.419 9.012 23.309 1.00 91.94 232 PRO A O 1
ATOM 1835 N N . LEU A 1 233 ? -6.950 8.356 21.749 1.00 92.25 233 LEU A N 1
ATOM 1836 C CA . LEU A 1 233 ? -7.757 7.226 21.264 1.00 92.25 233 LEU A CA 1
ATOM 1837 C C . LEU A 1 233 ? -7.948 6.147 22.338 1.00 92.25 233 LEU A C 1
ATOM 1839 O O . LEU A 1 233 ? -8.988 5.492 22.372 1.00 92.25 233 LEU A O 1
ATOM 1843 N N . ASN A 1 234 ? -6.975 5.995 23.242 1.00 90.88 234 ASN A N 1
ATOM 1844 C CA . ASN A 1 234 ? -7.033 5.021 24.330 1.00 90.88 234 ASN A CA 1
ATOM 1845 C C . ASN A 1 234 ? -8.080 5.357 25.415 1.00 90.88 234 ASN A C 1
ATOM 1847 O O . ASN A 1 234 ? -8.398 4.506 26.241 1.00 90.88 234 ASN A O 1
ATOM 1851 N N . GLU A 1 235 ? -8.637 6.574 25.404 1.00 89.06 235 GLU A N 1
ATOM 1852 C CA . GLU A 1 235 ? -9.719 6.992 26.300 1.00 89.06 235 GLU A CA 1
ATOM 1853 C C . GLU A 1 235 ? -11.110 6.624 25.761 1.00 89.06 235 GLU A C 1
ATOM 1855 O O . GLU A 1 235 ? -12.107 6.820 26.451 1.00 89.06 235 GLU A O 1
ATOM 1860 N N . ILE A 1 236 ? -11.232 6.101 24.538 1.00 90.88 236 ILE A N 1
ATOM 1861 C CA . ILE A 1 236 ? -12.537 5.741 23.971 1.00 90.88 236 ILE A CA 1
ATOM 1862 C C . ILE A 1 236 ? -13.017 4.422 24.582 1.00 90.88 236 ILE A C 1
ATOM 1864 O O . ILE A 1 236 ? -12.369 3.387 24.447 1.00 90.88 236 ILE A O 1
ATOM 1868 N N . ILE A 1 237 ? -14.193 4.444 25.217 1.00 86.69 237 ILE A N 1
ATOM 1869 C CA . ILE A 1 237 ? -14.760 3.279 25.922 1.00 86.69 237 ILE A CA 1
ATOM 1870 C C . ILE A 1 237 ? -16.007 2.701 25.244 1.00 86.69 237 ILE A C 1
ATOM 1872 O O . ILE A 1 237 ? -16.376 1.542 25.476 1.00 86.69 237 ILE A O 1
ATOM 1876 N N . HIS A 1 238 ? -16.701 3.498 24.428 1.00 89.12 238 HIS A N 1
ATOM 1877 C CA . HIS A 1 238 ? -17.955 3.088 23.801 1.00 89.12 238 HIS A CA 1
ATOM 1878 C C . HIS A 1 238 ? -18.231 3.858 22.508 1.00 89.12 238 HIS A C 1
ATOM 1880 O O . HIS A 1 238 ? -18.057 5.075 22.451 1.00 89.12 238 HIS A O 1
ATOM 1886 N N . ILE A 1 239 ? -18.685 3.131 21.488 1.00 93.81 239 ILE A N 1
ATOM 1887 C CA . ILE A 1 239 ? -19.126 3.655 20.196 1.00 93.81 239 ILE A CA 1
ATOM 1888 C C . ILE A 1 239 ? -20.562 3.168 19.978 1.00 93.81 239 ILE A C 1
ATOM 1890 O O . ILE A 1 239 ? -20.809 1.991 19.717 1.00 93.81 239 ILE A O 1
ATOM 1894 N N . LEU A 1 240 ? -21.523 4.076 20.098 1.00 92.19 240 LEU A N 1
ATOM 1895 C CA . LEU A 1 240 ? -22.933 3.806 19.851 1.00 92.19 240 LEU A CA 1
ATOM 1896 C C . LEU A 1 240 ? -23.271 4.114 18.394 1.00 92.19 240 LEU A C 1
ATOM 1898 O O . LEU A 1 240 ? -23.064 5.233 17.921 1.00 92.19 240 LEU A O 1
ATOM 1902 N N . ARG A 1 241 ? -23.859 3.140 17.709 1.00 92.44 241 ARG A N 1
ATOM 1903 C CA . ARG A 1 241 ? -24.554 3.331 16.437 1.00 92.44 241 ARG A CA 1
ATOM 1904 C C . ARG A 1 241 ? -25.935 3.883 16.765 1.00 92.44 241 ARG A C 1
ATOM 1906 O O . ARG A 1 241 ? -26.744 3.192 17.378 1.00 92.44 241 ARG A O 1
ATOM 1913 N N . GLY A 1 242 ? -26.165 5.151 16.434 1.00 86.06 242 GLY A N 1
ATOM 1914 C CA . GLY A 1 242 ? -27.422 5.822 16.746 1.00 86.06 242 GLY A CA 1
ATOM 1915 C C . GLY A 1 242 ? -28.614 5.203 16.014 1.00 86.06 242 GLY A C 1
ATOM 1916 O O . GLY A 1 242 ? -28.460 4.406 15.083 1.00 86.06 242 GLY A O 1
ATOM 1917 N N . GLN A 1 243 ? -29.822 5.579 16.443 1.00 84.69 243 GLN A N 1
ATOM 1918 C CA . GLN A 1 243 ? -31.057 5.139 15.781 1.00 84.69 243 GLN A CA 1
ATOM 1919 C C . GLN A 1 243 ? -31.158 5.702 14.359 1.00 84.69 243 GLN A C 1
ATOM 1921 O O . GLN A 1 243 ? -31.671 5.033 13.463 1.00 84.69 243 GLN A O 1
ATOM 1926 N N . ASP A 1 244 ? -30.642 6.915 14.154 1.00 86.12 244 ASP A N 1
ATOM 1927 C CA . ASP A 1 244 ? -30.459 7.487 12.827 1.00 86.12 244 ASP A CA 1
ATOM 1928 C C . ASP A 1 244 ? -29.321 6.753 12.091 1.00 86.12 244 ASP A C 1
ATOM 1930 O O . ASP A 1 244 ? -28.248 6.490 12.645 1.00 86.12 244 ASP A O 1
ATOM 1934 N N . ALA A 1 245 ? -29.546 6.432 10.814 1.00 86.00 245 ALA A N 1
ATOM 1935 C CA . ALA A 1 245 ? -28.588 5.735 9.961 1.00 86.00 245 ALA A CA 1
ATOM 1936 C C . ALA A 1 245 ? -27.242 6.470 9.810 1.00 86.00 245 ALA A C 1
ATOM 1938 O O . ALA A 1 245 ? -26.249 5.833 9.463 1.00 86.00 245 ALA A O 1
ATOM 1939 N N . MET A 1 246 ? -27.195 7.777 10.082 1.00 90.75 246 MET A N 1
ATOM 1940 C CA . MET A 1 246 ? -25.983 8.597 10.029 1.00 90.75 246 MET A CA 1
ATOM 1941 C C . MET A 1 246 ? -25.349 8.843 11.402 1.00 90.75 246 MET A C 1
ATOM 1943 O O . MET A 1 246 ? -24.194 9.267 11.453 1.00 90.75 246 MET A O 1
ATOM 1947 N N . GLU A 1 247 ? -26.068 8.607 12.504 1.00 92.19 247 GLU A N 1
ATOM 1948 C CA . GLU A 1 247 ? -25.625 8.994 13.846 1.00 92.19 247 GLU A CA 1
ATOM 1949 C C . GLU A 1 247 ? -24.611 8.011 14.450 1.00 92.19 247 GLU A C 1
ATOM 1951 O O . GLU A 1 247 ? -24.783 6.788 14.426 1.00 92.19 247 GLU A O 1
ATOM 1956 N N . ILE A 1 248 ? -23.573 8.577 15.064 1.00 94.38 248 ILE A N 1
ATOM 1957 C CA . ILE A 1 248 ? -22.575 7.898 15.888 1.00 94.38 248 ILE A CA 1
ATOM 1958 C C . ILE A 1 248 ? -22.415 8.691 17.181 1.00 94.38 248 ILE A C 1
ATOM 1960 O O . ILE A 1 248 ? -22.238 9.911 17.141 1.00 94.38 248 ILE A O 1
ATOM 1964 N N . VAL A 1 249 ? -22.410 8.007 18.324 1.00 93.06 249 VAL A N 1
ATOM 1965 C CA . VAL A 1 249 ? -22.068 8.620 19.613 1.00 93.06 249 VAL A CA 1
ATOM 1966 C C . VAL A 1 249 ? -20.809 7.973 20.161 1.00 93.06 249 VAL A C 1
ATOM 1968 O O . VAL A 1 249 ? -20.759 6.764 20.366 1.00 93.06 249 VAL A O 1
ATOM 1971 N N . ILE A 1 250 ? -19.787 8.784 20.404 1.00 93.69 250 ILE A N 1
ATOM 1972 C CA . ILE A 1 250 ? -18.525 8.342 20.998 1.00 93.69 250 ILE A CA 1
ATOM 1973 C C . ILE A 1 250 ? -18.534 8.753 22.462 1.00 93.69 250 ILE A C 1
ATOM 1975 O O . ILE A 1 250 ? -18.754 9.929 22.760 1.00 93.69 250 ILE A O 1
ATOM 1979 N N . THR A 1 251 ? -18.286 7.798 23.356 1.00 89.00 251 THR A N 1
ATOM 1980 C CA . THR A 1 251 ? -18.119 8.048 24.792 1.00 89.00 251 THR A CA 1
ATOM 1981 C C . THR A 1 251 ? -16.665 7.821 25.192 1.00 89.00 251 THR A C 1
ATOM 1983 O O . THR A 1 251 ? -16.099 6.756 24.918 1.00 89.00 251 THR A O 1
ATOM 1986 N N . PHE A 1 252 ? -16.086 8.813 25.860 1.00 87.06 252 PHE A N 1
ATOM 1987 C CA . PHE A 1 252 ? -14.735 8.772 26.416 1.00 87.06 252 PHE A CA 1
ATOM 1988 C C . PHE A 1 252 ? -14.755 8.349 27.895 1.00 87.06 252 PHE A C 1
ATOM 1990 O O . PHE A 1 252 ? -15.804 8.346 28.542 1.00 87.06 252 PHE A O 1
ATOM 1997 N N . SER A 1 253 ? -13.600 7.971 28.439 1.00 81.38 253 SER A N 1
ATOM 1998 C CA . SER A 1 253 ? -13.436 7.455 29.804 1.00 81.38 253 SER A CA 1
ATOM 1999 C C . SER A 1 253 ? -13.791 8.463 30.897 1.00 81.38 253 SER A C 1
ATOM 2001 O O . SER A 1 253 ? -14.107 8.063 32.012 1.00 81.38 253 SER A O 1
ATOM 2003 N N . ASP A 1 254 ? -13.769 9.756 30.577 1.00 72.19 254 ASP A N 1
ATOM 2004 C CA . ASP A 1 254 ? -14.213 10.855 31.443 1.00 72.19 254 ASP A CA 1
ATOM 2005 C C . ASP A 1 254 ? -15.735 11.101 31.384 1.00 72.19 254 ASP A C 1
ATOM 2007 O O . ASP A 1 254 ? -16.235 12.068 31.954 1.00 72.19 254 ASP A O 1
ATOM 2011 N N . GLY A 1 255 ? -16.481 10.256 30.665 1.00 73.38 255 GLY A N 1
ATOM 2012 C CA . GLY A 1 255 ? -17.927 10.377 30.484 1.00 73.38 255 GLY A CA 1
ATOM 2013 C C . GLY A 1 255 ? -18.347 11.382 29.408 1.00 73.38 255 GLY A C 1
ATOM 2014 O O . GLY A 1 255 ? -19.544 11.506 29.132 1.00 73.38 255 GLY A O 1
ATOM 2015 N N . LEU A 1 256 ? -17.410 12.083 28.753 1.00 80.62 256 LEU A N 1
ATOM 2016 C CA . LEU A 1 256 ? -17.740 12.979 27.648 1.00 80.62 256 LEU A CA 1
ATOM 2017 C C . LEU A 1 256 ? -18.358 12.181 26.495 1.00 80.62 256 LEU A C 1
ATOM 2019 O O . LEU A 1 256 ? -17.778 11.212 26.007 1.00 80.62 256 LEU A O 1
ATOM 2023 N N . GLN A 1 257 ? -19.516 12.635 26.017 1.00 86.38 257 GLN A N 1
ATOM 2024 C CA . GLN A 1 257 ? -20.179 12.084 24.840 1.00 86.38 257 GLN A CA 1
ATOM 2025 C C . GLN A 1 257 ? -20.193 13.097 23.701 1.00 86.38 257 GLN A C 1
ATOM 2027 O O . GLN A 1 257 ? -20.566 14.261 23.890 1.00 86.38 257 GLN A O 1
ATOM 2032 N N . LYS A 1 258 ? -19.819 12.652 22.500 1.00 89.19 258 LYS A N 1
ATOM 2033 C CA . LYS A 1 258 ? -19.910 13.459 21.278 1.00 89.19 258 LYS A CA 1
ATOM 2034 C C . LYS A 1 258 ? -20.739 12.741 20.227 1.00 89.19 258 LYS A C 1
ATOM 2036 O O . LYS A 1 258 ? -20.502 11.575 19.935 1.00 89.19 258 LYS A O 1
ATOM 2041 N N . HIS A 1 259 ? -21.699 13.475 19.671 1.00 91.62 259 HIS A N 1
ATOM 2042 C CA . HIS A 1 259 ? -22.585 13.012 18.608 1.00 91.62 259 HIS A CA 1
ATOM 2043 C C . HIS A 1 259 ? -22.066 13.499 17.257 1.00 91.62 259 HIS A C 1
ATOM 2045 O O . HIS A 1 259 ? -21.775 14.692 17.094 1.00 91.62 259 HIS A O 1
ATOM 2051 N N . PHE A 1 260 ? -22.002 12.588 16.296 1.00 93.19 260 PHE A N 1
ATOM 2052 C CA . PHE A 1 260 ? -21.596 12.834 14.920 1.00 93.19 260 PHE A CA 1
ATOM 2053 C C . PHE A 1 260 ? -22.649 12.286 13.971 1.00 93.19 260 PHE A C 1
ATOM 2055 O O . PHE A 1 260 ? -23.220 11.234 14.233 1.00 93.19 260 PHE A O 1
ATOM 2062 N N . PHE A 1 261 ? -22.867 12.974 12.857 1.00 93.00 261 PHE A N 1
ATOM 2063 C CA . PHE A 1 261 ? -23.691 12.496 11.757 1.00 93.00 261 PHE A CA 1
ATOM 2064 C C . PHE A 1 261 ? -22.855 12.491 10.480 1.00 93.00 261 PHE A C 1
ATOM 2066 O O . PHE A 1 261 ? -22.217 13.493 10.141 1.00 93.00 261 PHE A O 1
ATOM 2073 N N . THR A 1 262 ? -22.829 11.353 9.792 1.00 92.50 262 THR A N 1
ATOM 2074 C CA . THR A 1 262 ? -22.084 11.162 8.543 1.00 92.50 262 THR A CA 1
ATOM 2075 C C . THR A 1 262 ? -22.740 10.101 7.665 1.00 92.50 262 THR A C 1
ATOM 2077 O O . THR A 1 262 ? -23.259 9.101 8.158 1.00 92.50 262 THR A O 1
ATOM 2080 N N . THR A 1 263 ? -22.688 10.293 6.346 1.00 90.81 263 THR A N 1
ATOM 2081 C CA . THR A 1 263 ? -23.104 9.277 5.365 1.00 90.81 263 THR A CA 1
ATOM 2082 C C . THR A 1 263 ? -22.132 8.094 5.319 1.00 90.81 263 THR A C 1
ATOM 2084 O O . THR A 1 263 ? -22.505 7.009 4.887 1.00 90.81 263 THR A O 1
ATOM 2087 N N . GLN A 1 264 ? -20.906 8.268 5.823 1.00 90.56 264 GLN A N 1
ATOM 2088 C CA . GLN A 1 264 ? -19.848 7.253 5.866 1.00 90.56 264 GLN A CA 1
ATOM 2089 C C . GLN A 1 264 ? -19.806 6.524 7.220 1.00 90.56 264 GLN A C 1
ATOM 2091 O O . GLN A 1 264 ? -18.733 6.220 7.743 1.00 90.56 264 GLN A O 1
ATOM 2096 N N . ARG A 1 265 ? -20.973 6.260 7.830 1.00 91.31 265 ARG A N 1
ATOM 2097 C CA . ARG A 1 265 ? -21.074 5.775 9.218 1.00 91.31 265 ARG A CA 1
ATOM 2098 C C . ARG A 1 265 ? -20.247 4.512 9.483 1.00 91.31 265 ARG A C 1
ATOM 2100 O O . ARG A 1 265 ? -19.486 4.457 10.443 1.00 91.31 265 ARG A O 1
ATOM 2107 N N . GLU A 1 266 ? -20.379 3.502 8.626 1.00 90.75 266 GLU A N 1
ATOM 2108 C CA . GLU A 1 266 ? -19.690 2.214 8.794 1.00 90.75 266 GLU A CA 1
ATOM 2109 C C . GLU A 1 266 ? -18.168 2.348 8.619 1.00 90.75 266 GLU A C 1
ATOM 2111 O O . GLU A 1 266 ? -17.409 1.733 9.364 1.00 90.75 266 GLU A O 1
ATOM 2116 N N . GLN A 1 267 ? -17.715 3.196 7.688 1.00 90.94 267 GLN A N 1
ATOM 2117 C CA . GLN A 1 267 ? -16.298 3.537 7.520 1.00 90.94 267 GLN A CA 1
ATOM 2118 C C . GLN A 1 267 ? -15.747 4.249 8.758 1.00 90.94 267 GLN A C 1
ATOM 2120 O O . GLN A 1 267 ? -14.663 3.909 9.224 1.00 90.94 267 GLN A O 1
ATOM 2125 N N . PHE A 1 268 ? -16.495 5.213 9.303 1.00 93.69 268 PHE A N 1
ATOM 2126 C CA . PHE A 1 268 ? -16.116 5.918 10.523 1.00 93.69 268 PHE A CA 1
ATOM 2127 C C . PHE A 1 268 ? -15.889 4.938 11.663 1.00 93.69 268 PHE A C 1
ATOM 2129 O O . PHE A 1 268 ? -14.838 4.973 12.299 1.00 93.69 268 PHE A O 1
ATOM 2136 N N . ILE A 1 269 ? -16.850 4.048 11.900 1.00 93.88 269 ILE A N 1
ATOM 2137 C CA . ILE A 1 269 ? -16.777 3.082 12.994 1.00 93.88 269 ILE A CA 1
ATOM 2138 C C . ILE A 1 269 ? -15.615 2.111 12.781 1.00 93.88 269 ILE A C 1
ATOM 2140 O O . ILE A 1 269 ? -14.861 1.882 13.720 1.00 93.88 269 ILE A O 1
ATOM 2144 N N . ALA A 1 270 ? -15.443 1.576 11.568 1.00 93.62 270 ALA A N 1
ATOM 2145 C CA . ALA A 1 270 ? -14.360 0.646 11.255 1.00 93.62 270 ALA A CA 1
ATOM 2146 C C . ALA A 1 270 ? -12.982 1.273 11.502 1.00 93.62 270 ALA A C 1
ATOM 2148 O O . ALA A 1 270 ? -12.171 0.705 12.229 1.00 93.62 270 ALA A O 1
ATOM 2149 N N . SER A 1 271 ? -12.739 2.467 10.953 1.00 92.88 271 SER A N 1
ATOM 2150 C CA . SER A 1 271 ? -11.460 3.162 11.108 1.00 92.88 271 SER A CA 1
ATOM 2151 C C . SER A 1 271 ? -11.217 3.610 12.547 1.00 92.88 271 SER A C 1
ATOM 2153 O O . SER A 1 271 ? -10.115 3.430 13.053 1.00 92.88 271 SER A O 1
ATOM 2155 N N . LEU A 1 272 ? -12.235 4.138 13.239 1.00 94.38 272 LEU A N 1
ATOM 2156 C CA . LEU A 1 272 ? -12.105 4.519 14.646 1.00 94.38 272 LEU A CA 1
ATOM 2157 C C . LEU A 1 272 ? -11.767 3.310 15.520 1.00 94.38 272 LEU A C 1
ATOM 2159 O O . LEU A 1 272 ? -10.904 3.402 16.387 1.00 94.38 272 LEU A O 1
ATOM 2163 N N . PHE A 1 273 ? -12.459 2.191 15.304 1.00 92.62 273 PHE A N 1
ATOM 2164 C CA . PHE A 1 273 ? -12.250 0.969 16.069 1.00 92.62 273 PHE A CA 1
ATOM 2165 C C . PHE A 1 273 ? -10.856 0.384 15.832 1.00 92.62 273 PHE A C 1
ATOM 2167 O O . PHE A 1 273 ? -10.186 0.011 16.790 1.00 92.62 273 PHE A O 1
ATOM 2174 N N . ASP A 1 274 ? -10.398 0.368 14.580 1.00 91.12 274 ASP A N 1
ATOM 2175 C CA . ASP A 1 274 ? -9.052 -0.070 14.204 1.00 91.12 274 ASP A CA 1
ATOM 2176 C C . ASP A 1 274 ? -7.966 0.779 14.886 1.00 91.12 274 ASP A C 1
ATOM 2178 O O . ASP A 1 274 ? -7.079 0.246 15.554 1.00 91.12 274 ASP A O 1
ATOM 2182 N N . CYS A 1 275 ? -8.087 2.110 14.811 1.00 90.12 275 CYS A N 1
ATOM 2183 C CA . CYS A 1 275 ? -7.159 3.025 15.478 1.00 90.12 275 CYS A CA 1
ATOM 2184 C C . CYS A 1 275 ? -7.227 2.913 17.011 1.00 90.12 275 CYS A C 1
ATOM 2186 O O . CYS A 1 275 ? -6.195 2.979 17.677 1.00 90.12 275 CYS A O 1
ATOM 2188 N N . ALA A 1 276 ? -8.416 2.711 17.587 1.00 90.88 276 ALA A N 1
ATOM 2189 C CA . ALA A 1 276 ? -8.575 2.521 19.026 1.00 90.88 276 ALA A CA 1
ATOM 2190 C C . ALA A 1 276 ? -7.875 1.240 19.506 1.00 90.88 276 ALA A C 1
ATOM 2192 O O . ALA A 1 276 ? -7.115 1.308 20.472 1.00 90.88 276 ALA A O 1
ATOM 2193 N N . ILE A 1 277 ? -8.046 0.111 18.800 1.00 87.31 277 ILE A N 1
ATOM 2194 C CA . ILE A 1 277 ? -7.350 -1.151 19.110 1.00 87.31 277 ILE A CA 1
ATOM 2195 C C . ILE A 1 277 ? -5.836 -0.958 19.077 1.00 87.31 277 ILE A C 1
ATOM 2197 O O . ILE A 1 277 ? -5.146 -1.362 20.015 1.00 87.31 277 ILE A O 1
ATOM 2201 N N . ALA A 1 278 ? -5.315 -0.310 18.034 1.00 85.62 278 ALA A N 1
ATOM 2202 C CA . ALA A 1 278 ? -3.886 -0.035 17.919 1.00 85.62 278 ALA A CA 1
ATOM 2203 C C . ALA A 1 278 ? -3.363 0.859 19.059 1.00 85.62 278 ALA A C 1
ATOM 2205 O O . ALA A 1 278 ? -2.269 0.640 19.581 1.00 85.62 278 ALA A O 1
ATOM 2206 N N . ALA A 1 279 ? -4.179 1.812 19.520 1.00 86.00 279 ALA A N 1
ATOM 2207 C CA . ALA A 1 279 ? -3.903 2.643 20.690 1.00 86.00 279 ALA A CA 1
ATOM 2208 C C . ALA A 1 279 ? -4.122 1.921 22.039 1.00 86.00 279 ALA A C 1
ATOM 2210 O O . ALA A 1 279 ? -4.022 2.551 23.092 1.00 86.00 279 ALA A O 1
ATOM 2211 N N . LYS A 1 280 ? -4.386 0.605 22.037 1.00 85.75 280 LYS A N 1
ATOM 2212 C CA . LYS A 1 280 ? -4.688 -0.224 23.220 1.00 85.75 280 LYS A CA 1
ATOM 2213 C C . LYS A 1 280 ? -5.994 0.153 23.936 1.00 85.75 280 LYS A C 1
ATOM 2215 O O . LYS A 1 280 ? -6.146 -0.136 25.122 1.00 85.75 280 LYS A O 1
ATOM 2220 N N . ALA A 1 281 ? -6.938 0.767 23.225 1.00 85.31 281 ALA A N 1
ATOM 2221 C CA . ALA A 1 281 ? -8.336 0.838 23.634 1.00 85.31 281 ALA A CA 1
ATOM 2222 C C . ALA A 1 281 ? -9.139 -0.306 23.012 1.00 85.31 281 ALA A C 1
ATOM 2224 O O . ALA A 1 281 ? -8.980 -0.653 21.847 1.00 85.31 281 ALA A O 1
ATOM 2225 N N . GLU A 1 282 ? -10.083 -0.847 23.772 1.00 83.31 282 GLU A N 1
ATOM 2226 C CA . GLU A 1 282 ? -11.052 -1.820 23.270 1.00 83.31 282 GLU A CA 1
ATOM 2227 C C . GLU A 1 282 ? -12.474 -1.299 23.512 1.00 83.31 282 GLU A C 1
ATOM 2229 O O . GLU A 1 282 ? -13.164 -1.740 24.439 1.00 83.31 282 GLU A O 1
ATOM 2234 N N . PRO A 1 283 ? -12.928 -0.307 22.722 1.00 89.56 283 PRO A N 1
ATOM 2235 C CA . PRO A 1 283 ? -14.239 0.276 22.930 1.00 89.56 283 PRO A CA 1
ATOM 2236 C C . PRO A 1 283 ? -15.336 -0.719 22.555 1.00 89.56 283 PRO A C 1
ATOM 2238 O O . PRO A 1 283 ? -15.262 -1.434 21.557 1.00 89.56 283 PRO A O 1
ATOM 2241 N N . ILE A 1 284 ? -16.405 -0.739 23.344 1.00 88.94 284 ILE A N 1
ATOM 2242 C CA . ILE A 1 284 ? -17.585 -1.552 23.032 1.00 88.94 284 ILE A CA 1
ATOM 2243 C C . ILE A 1 284 ? -18.383 -0.865 21.926 1.00 88.94 284 ILE A C 1
ATOM 2245 O O . ILE A 1 284 ? -18.633 0.334 22.009 1.00 88.94 284 ILE A O 1
ATOM 2249 N N . ILE A 1 285 ? -18.821 -1.626 20.924 1.00 91.62 285 ILE A N 1
ATOM 2250 C CA . ILE A 1 285 ? -19.717 -1.135 19.872 1.00 91.62 285 ILE A CA 1
ATOM 2251 C C . ILE A 1 285 ? -21.120 -1.693 20.109 1.00 91.62 285 ILE A C 1
ATOM 2253 O O . ILE A 1 285 ? -21.267 -2.898 20.329 1.00 91.62 285 ILE A O 1
ATOM 2257 N N . SER A 1 286 ? -22.142 -0.838 20.065 1.00 90.56 286 SER A N 1
ATOM 2258 C CA . SER A 1 286 ? -23.542 -1.243 20.253 1.00 90.56 286 SER A CA 1
ATOM 2259 C C . SER A 1 286 ? -24.513 -0.484 19.357 1.00 90.56 286 SER A C 1
ATOM 2261 O O . SER A 1 286 ? -24.223 0.639 18.953 1.00 90.56 286 SER A O 1
ATOM 2263 N N . ASP A 1 287 ? -25.681 -1.077 19.099 1.00 89.69 287 ASP A N 1
ATOM 2264 C CA . ASP A 1 287 ? -26.861 -0.361 18.580 1.00 89.69 287 ASP A CA 1
ATOM 2265 C C . ASP A 1 287 ? -27.759 0.122 19.734 1.00 89.69 287 ASP A C 1
ATOM 2267 O O . ASP A 1 287 ? -28.599 1.007 19.573 1.00 89.69 287 ASP A O 1
ATOM 2271 N N . ILE A 1 288 ? -27.596 -0.469 20.921 1.00 81.56 288 ILE A N 1
ATOM 2272 C CA . ILE A 1 288 ? -28.374 -0.135 22.113 1.00 81.56 288 ILE A CA 1
ATOM 2273 C C . ILE A 1 288 ? -27.551 0.824 22.984 1.00 81.56 288 ILE A C 1
ATOM 2275 O O . ILE A 1 288 ? -26.395 0.515 23.302 1.00 81.56 288 ILE A O 1
ATOM 2279 N N . PRO A 1 289 ? -28.105 1.980 23.401 1.00 72.38 289 PRO A N 1
ATOM 2280 C CA . PRO A 1 289 ? -27.451 2.838 24.379 1.00 72.38 289 PRO A CA 1
ATOM 2281 C C . PRO A 1 289 ? -27.167 2.034 25.644 1.00 72.38 289 PRO A C 1
ATOM 2283 O O . PRO A 1 289 ? -28.022 1.266 26.090 1.00 72.38 289 PRO A O 1
ATOM 2286 N N . ARG A 1 290 ? -25.995 2.216 26.262 1.00 67.38 290 ARG A N 1
ATOM 2287 C CA . ARG A 1 290 ? -25.800 1.631 27.589 1.00 67.38 290 ARG A CA 1
ATOM 2288 C C . ARG A 1 290 ? -26.861 2.206 28.520 1.00 67.38 290 ARG A C 1
ATOM 2290 O O . ARG A 1 290 ? -27.034 3.424 28.594 1.00 67.38 290 ARG A O 1
ATOM 2297 N N . PHE A 1 291 ? -27.572 1.334 29.223 1.00 63.44 291 PHE A N 1
ATOM 2298 C CA . PHE A 1 291 ? -28.504 1.767 30.250 1.00 63.44 291 PHE A CA 1
ATOM 2299 C C . PHE A 1 291 ? -27.681 2.400 31.368 1.00 63.44 291 PHE A C 1
ATOM 2301 O O . PHE A 1 291 ? -27.067 1.686 32.154 1.00 63.44 291 PHE A O 1
ATOM 2308 N N . GLY A 1 292 ? -27.635 3.733 31.425 1.00 58.81 292 GLY A N 1
ATOM 2309 C CA . GLY A 1 292 ? -26.885 4.448 32.463 1.00 58.81 292 GLY A CA 1
ATOM 2310 C C . GLY A 1 292 ? -27.292 4.019 33.877 1.00 58.81 292 GLY A C 1
ATOM 2311 O O . GLY A 1 292 ? -26.452 3.952 34.760 1.00 58.81 292 GLY A O 1
ATOM 2312 N N . SER A 1 293 ? -28.550 3.600 34.065 1.00 58.97 293 SER A N 1
ATOM 2313 C CA . SER A 1 293 ? -29.054 3.014 35.315 1.00 58.97 293 SER A CA 1
ATOM 2314 C C . SER A 1 293 ? -28.389 1.694 35.724 1.00 58.97 293 SER A C 1
ATOM 2316 O O . SER A 1 293 ? -28.530 1.281 36.871 1.00 58.97 293 SER A O 1
ATOM 2318 N N . LEU A 1 294 ? -27.705 1.015 34.802 1.00 65.75 294 LEU A N 1
ATOM 2319 C CA . LEU A 1 294 ? -27.002 -0.246 35.035 1.00 65.75 294 LEU A CA 1
ATOM 2320 C C . LEU A 1 294 ? -25.482 -0.067 35.137 1.00 65.75 294 LEU A C 1
ATOM 2322 O O . LEU A 1 294 ? -24.808 -1.039 35.467 1.00 65.75 294 LEU A O 1
ATOM 2326 N N . ILE A 1 295 ? -24.937 1.122 34.848 1.00 71.50 295 ILE A N 1
ATOM 2327 C CA . ILE A 1 295 ? -23.504 1.411 34.988 1.00 71.50 295 ILE A CA 1
ATOM 2328 C C . ILE A 1 295 ? -23.236 1.861 36.422 1.00 71.50 295 ILE A C 1
ATOM 2330 O O . ILE A 1 295 ? -23.884 2.770 36.936 1.00 71.50 295 ILE A O 1
ATOM 2334 N N . ILE A 1 296 ? -22.250 1.242 37.058 1.00 70.12 296 ILE A N 1
ATOM 2335 C CA . ILE A 1 296 ? -21.756 1.641 38.369 1.00 70.12 296 ILE A CA 1
ATOM 2336 C C . ILE A 1 296 ? -20.502 2.487 38.146 1.00 70.12 296 ILE A C 1
ATOM 2338 O O . ILE A 1 296 ? -19.471 2.010 37.677 1.00 70.12 296 ILE A O 1
ATOM 2342 N N . GLU A 1 297 ? -20.608 3.778 38.433 1.00 69.25 297 GLU A N 1
ATOM 2343 C CA . GLU A 1 297 ? -19.558 4.755 38.146 1.00 69.25 297 GLU A CA 1
ATOM 2344 C C . GLU A 1 297 ? -18.524 4.846 39.278 1.00 69.25 297 GLU A C 1
ATOM 2346 O O . GLU A 1 297 ? -18.846 4.654 40.450 1.00 69.25 297 GLU A O 1
ATOM 2351 N N . ARG A 1 298 ? -17.276 5.180 38.914 1.00 70.44 298 ARG A N 1
ATOM 2352 C CA . ARG A 1 298 ? -16.145 5.449 39.827 1.00 70.44 298 ARG A CA 1
ATOM 2353 C C . ARG A 1 298 ? -15.875 4.364 40.888 1.00 70.44 298 ARG A C 1
ATOM 2355 O O . ARG A 1 298 ? -15.532 4.680 42.023 1.00 70.44 298 ARG A O 1
ATOM 2362 N N . MET A 1 299 ? -15.987 3.089 40.510 1.00 68.56 299 MET A N 1
ATOM 2363 C CA . MET A 1 299 ? -15.588 1.966 41.369 1.00 68.56 299 MET A CA 1
ATOM 2364 C C . MET A 1 299 ? -14.067 1.896 41.543 1.00 68.56 299 MET A C 1
ATOM 2366 O O . MET A 1 299 ? -13.312 2.062 40.582 1.00 68.56 299 MET A O 1
ATOM 2370 N N . THR A 1 300 ? -13.610 1.555 42.747 1.00 68.62 300 THR A N 1
ATOM 2371 C CA . THR A 1 300 ? -12.228 1.105 42.961 1.00 68.62 300 THR A CA 1
ATOM 2372 C C . THR A 1 300 ? -11.994 -0.262 42.306 1.00 68.62 300 THR A C 1
ATOM 2374 O O . THR A 1 300 ? -12.928 -1.026 42.057 1.00 68.62 300 THR A O 1
ATOM 2377 N N . ILE A 1 301 ? -10.729 -0.622 42.062 1.00 69.44 301 ILE A N 1
ATOM 2378 C CA . ILE A 1 301 ? -10.360 -1.926 41.474 1.00 69.44 301 ILE A CA 1
ATOM 2379 C C . ILE A 1 301 ? -10.902 -3.094 42.321 1.00 69.44 301 ILE A C 1
ATOM 2381 O O . ILE A 1 301 ? -11.392 -4.086 41.778 1.00 69.44 301 ILE A O 1
ATOM 2385 N N . ALA A 1 302 ? -10.856 -2.967 43.651 1.00 70.38 302 ALA A N 1
ATOM 2386 C CA . ALA A 1 302 ? -11.345 -3.989 44.573 1.00 70.38 302 ALA A CA 1
ATOM 2387 C C . ALA A 1 302 ? -12.877 -4.140 44.525 1.00 70.38 302 ALA A C 1
ATOM 2389 O O . ALA A 1 302 ? -13.378 -5.264 44.461 1.00 70.38 302 ALA A O 1
ATOM 2390 N N . GLU A 1 303 ? -13.619 -3.028 44.515 1.00 71.44 303 GLU A N 1
ATOM 2391 C CA . GLU A 1 303 ? -15.086 -3.035 44.403 1.00 71.44 303 GLU A CA 1
ATOM 2392 C C . GLU A 1 303 ? -15.543 -3.599 43.059 1.00 71.44 303 GLU A C 1
ATOM 2394 O O . GLU A 1 303 ? -16.459 -4.424 43.021 1.00 71.44 303 GLU A O 1
ATOM 2399 N N . ASN A 1 304 ? -14.857 -3.219 41.978 1.00 72.88 304 ASN A N 1
ATOM 2400 C CA . ASN A 1 304 ? -15.146 -3.714 40.640 1.00 72.88 304 ASN A CA 1
ATOM 2401 C C . ASN A 1 304 ? -15.077 -5.251 40.605 1.00 72.88 304 ASN A C 1
ATOM 2403 O O . ASN A 1 304 ? -16.025 -5.916 40.193 1.00 72.88 304 ASN A O 1
ATOM 2407 N N . GLY A 1 305 ? -14.016 -5.837 41.167 1.00 73.12 305 GLY A N 1
ATOM 2408 C CA . GLY A 1 305 ? -13.866 -7.291 41.228 1.00 73.12 305 GLY A CA 1
ATOM 2409 C C . GLY A 1 305 ? -14.878 -8.020 42.120 1.00 73.12 305 GLY A C 1
ATOM 2410 O O . GLY A 1 305 ? -15.253 -9.161 41.825 1.00 73.12 305 GLY A O 1
ATOM 2411 N N . GLN A 1 306 ? -15.341 -7.398 43.209 1.00 74.88 306 GLN A N 1
ATOM 2412 C CA . GLN A 1 306 ? -16.382 -7.976 44.069 1.00 74.88 306 GLN A CA 1
ATOM 2413 C C . GLN A 1 306 ? -17.746 -7.996 43.372 1.00 74.88 306 GLN A C 1
ATOM 2415 O O . GLN A 1 306 ? -18.423 -9.029 43.375 1.00 74.88 306 GLN A O 1
ATOM 2420 N N . ILE A 1 307 ? -18.127 -6.880 42.749 1.00 75.62 307 ILE A N 1
ATOM 2421 C CA . ILE A 1 307 ? -19.385 -6.741 42.005 1.00 75.62 307 ILE A CA 1
ATOM 2422 C C . ILE A 1 307 ? -19.399 -7.698 40.818 1.00 75.62 307 ILE A C 1
ATOM 2424 O O . ILE A 1 307 ? -20.342 -8.472 40.659 1.00 75.62 307 ILE A O 1
ATOM 2428 N N . GLU A 1 308 ? -18.319 -7.718 40.046 1.00 78.12 308 GLU A N 1
ATOM 2429 C CA . GLU A 1 308 ? -18.113 -8.654 38.948 1.00 78.12 308 GLU A CA 1
ATOM 2430 C C . GLU A 1 308 ? -18.298 -10.111 39.384 1.00 78.12 308 GLU A C 1
ATOM 2432 O O . GLU A 1 308 ? -19.025 -10.876 38.749 1.00 78.12 308 GLU A O 1
ATOM 2437 N N . THR A 1 309 ? -17.712 -10.491 40.523 1.00 78.50 309 THR A N 1
ATOM 2438 C CA . THR A 1 309 ? -17.866 -11.841 41.079 1.00 78.50 309 THR A CA 1
ATOM 2439 C C . THR A 1 309 ? -19.313 -12.128 41.488 1.00 78.50 309 THR A C 1
ATOM 2441 O O . THR A 1 309 ? -19.794 -13.247 41.307 1.00 78.50 309 THR A O 1
ATOM 2444 N N . SER A 1 310 ? -20.022 -11.144 42.046 1.00 81.25 310 SER A N 1
ATOM 2445 C CA . SER A 1 310 ? -21.428 -11.291 42.431 1.00 81.25 310 SER A CA 1
ATOM 2446 C C . SER A 1 310 ? -22.333 -11.470 41.208 1.00 81.25 310 SER A C 1
ATOM 2448 O O . SER A 1 310 ? -23.137 -12.401 41.191 1.00 81.25 310 SER A O 1
ATOM 2450 N N . ILE A 1 311 ? -22.153 -10.656 40.163 1.00 83.44 311 ILE A N 1
ATOM 2451 C CA . ILE A 1 311 ? -22.907 -10.774 38.907 1.00 83.44 311 ILE A CA 1
ATOM 2452 C C . ILE A 1 311 ? -22.616 -12.125 38.240 1.00 83.44 311 ILE A C 1
ATOM 2454 O O . ILE A 1 311 ? -23.541 -12.820 37.816 1.00 83.44 311 ILE A O 1
ATOM 2458 N N . LEU A 1 312 ? -21.349 -12.551 38.210 1.00 86.19 312 LEU A N 1
ATOM 2459 C CA . LEU A 1 312 ? -20.962 -13.845 37.648 1.00 86.19 312 LEU A CA 1
ATOM 2460 C C . LEU A 1 312 ? -21.584 -15.022 38.417 1.00 86.19 312 LEU A C 1
ATOM 2462 O O . LEU A 1 312 ? -22.043 -15.979 37.796 1.00 86.19 312 LEU A O 1
ATOM 2466 N N . LYS A 1 313 ? -21.654 -14.954 39.754 1.00 86.75 313 LYS A N 1
ATOM 2467 C CA . LYS A 1 313 ? -22.354 -15.961 40.572 1.00 86.75 313 LYS A CA 1
ATOM 2468 C C . LYS A 1 313 ? -23.845 -16.021 40.249 1.00 86.75 313 LYS A C 1
ATOM 2470 O O . LYS A 1 313 ? -24.381 -17.124 40.163 1.00 86.75 313 LYS A O 1
ATOM 2475 N N . ASN A 1 314 ? -24.493 -14.872 40.052 1.00 85.94 314 ASN A N 1
ATOM 2476 C CA . ASN A 1 314 ? -25.910 -14.812 39.683 1.00 85.94 314 ASN A CA 1
ATOM 2477 C C . ASN A 1 314 ? -26.159 -15.464 38.315 1.00 85.94 314 ASN A C 1
ATOM 2479 O O . ASN A 1 314 ? -27.120 -16.213 38.168 1.00 85.94 314 ASN A O 1
ATOM 2483 N N . LEU A 1 315 ? -25.263 -15.254 37.342 1.00 88.94 315 LEU A N 1
ATOM 2484 C CA . LEU A 1 315 ? -25.329 -15.912 36.032 1.00 88.94 315 LEU A CA 1
ATOM 2485 C C . LEU A 1 315 ? -25.084 -17.425 36.125 1.00 88.94 315 LEU A C 1
ATOM 2487 O O . LEU A 1 315 ? -25.865 -18.206 35.587 1.00 88.94 315 LEU A O 1
ATOM 2491 N N . ALA A 1 316 ? -24.024 -17.845 36.818 1.00 89.12 316 ALA A N 1
ATOM 2492 C CA . ALA A 1 316 ? -23.624 -19.248 36.934 1.00 89.12 316 ALA A CA 1
ATOM 2493 C C . ALA A 1 316 ? -24.664 -20.108 37.673 1.00 89.12 316 ALA A C 1
ATOM 2495 O O . ALA A 1 316 ? -24.983 -21.221 37.250 1.00 89.12 316 ALA A O 1
ATOM 2496 N N . ASN A 1 317 ? -25.227 -19.571 38.757 1.00 89.19 317 ASN A N 1
ATOM 2497 C CA . ASN A 1 317 ? -26.182 -20.276 39.611 1.00 89.19 317 ASN A CA 1
ATOM 2498 C C . ASN A 1 317 ? -27.643 -20.027 39.218 1.00 89.19 317 ASN A C 1
ATOM 2500 O O . ASN A 1 317 ? -28.543 -20.431 39.956 1.00 89.19 317 ASN A O 1
ATOM 2504 N N . PHE A 1 318 ? -27.892 -19.372 38.079 1.00 89.38 318 PHE A N 1
ATOM 2505 C CA . PHE A 1 318 ? -29.242 -19.041 37.649 1.00 89.38 318 PHE A CA 1
ATOM 2506 C C . PHE A 1 318 ? -30.109 -20.299 37.504 1.00 89.38 318 PHE A C 1
ATOM 2508 O O . PHE A 1 318 ? -29.746 -21.268 36.820 1.00 89.38 318 PHE A O 1
ATOM 2515 N N . ASP A 1 319 ? -31.276 -20.273 38.136 1.00 86.88 319 ASP A N 1
ATOM 2516 C CA . ASP A 1 319 ? -32.236 -21.367 38.132 1.00 86.88 319 ASP A CA 1
ATOM 2517 C C . ASP A 1 319 ? -33.638 -20.815 37.885 1.00 86.88 319 ASP A C 1
ATOM 2519 O O . ASP A 1 319 ? -34.293 -20.298 38.791 1.00 86.88 319 ASP A O 1
ATOM 2523 N N . GLY A 1 320 ? -34.089 -20.929 36.633 1.00 81.69 320 GLY A N 1
ATOM 2524 C CA . GLY A 1 320 ? -35.390 -20.421 36.211 1.00 81.69 320 GLY A CA 1
ATOM 2525 C C . GLY A 1 320 ? -36.572 -21.084 36.919 1.00 81.69 320 GLY A C 1
ATOM 2526 O O . GLY A 1 320 ? -37.643 -20.492 36.956 1.00 81.69 320 GLY A O 1
ATOM 2527 N N . SER A 1 321 ? -36.387 -22.268 37.519 1.00 82.56 321 SER A N 1
ATOM 2528 C CA . SER A 1 321 ? -37.455 -22.977 38.240 1.00 82.56 321 SER A CA 1
ATOM 2529 C C . SER A 1 321 ? -37.864 -22.302 39.553 1.00 82.56 321 SER A C 1
ATOM 2531 O O . SER A 1 321 ? -38.955 -22.552 40.057 1.00 82.56 321 SER A O 1
ATOM 2533 N N . LYS A 1 322 ? -37.004 -21.435 40.102 1.00 80.75 322 LYS A N 1
ATOM 2534 C CA . LYS A 1 322 ? -37.233 -20.731 41.373 1.00 80.75 322 LYS A CA 1
ATOM 2535 C C . LYS A 1 322 ? -37.892 -19.364 41.201 1.00 80.75 322 LYS A C 1
ATOM 2537 O O . LYS A 1 322 ? -38.159 -18.697 42.196 1.00 80.75 322 LYS A O 1
ATOM 2542 N N . ILE A 1 323 ? -38.106 -18.927 39.962 1.00 78.81 323 ILE A N 1
ATOM 2543 C CA . ILE A 1 323 ? -38.651 -17.607 39.652 1.00 78.81 323 ILE A CA 1
ATOM 2544 C C . ILE A 1 323 ? -40.163 -17.732 39.514 1.00 78.81 323 ILE A C 1
ATOM 2546 O O . ILE A 1 323 ? -40.660 -18.494 38.688 1.00 78.81 323 ILE A O 1
ATOM 2550 N N . VAL A 1 324 ? -40.877 -16.966 40.333 1.00 70.62 324 VAL A N 1
ATOM 2551 C CA . VAL A 1 324 ? -42.337 -16.854 40.324 1.00 70.62 324 VAL A CA 1
ATOM 2552 C C . VAL A 1 324 ? -42.677 -15.439 39.838 1.00 70.62 324 VAL A C 1
ATOM 2554 O O . VAL A 1 324 ? -41.947 -14.499 40.145 1.00 70.62 324 VAL A O 1
ATOM 2557 N N . ASP A 1 325 ? -43.728 -15.295 39.030 1.00 73.25 325 ASP A N 1
ATOM 2558 C CA . ASP A 1 325 ? -44.273 -14.013 38.534 1.00 73.25 325 ASP A CA 1
ATOM 2559 C C . ASP A 1 325 ? -43.431 -13.203 37.517 1.00 73.25 325 ASP A C 1
ATOM 2561 O O . ASP A 1 325 ? -43.875 -12.151 37.059 1.00 73.25 325 ASP A O 1
ATOM 2565 N N . LEU A 1 326 ? -42.260 -13.692 37.089 1.00 76.06 326 LEU A N 1
ATOM 2566 C CA . LEU A 1 326 ? -41.402 -13.065 36.066 1.00 76.06 326 LEU A CA 1
ATOM 2567 C C . LEU A 1 326 ? -40.941 -14.084 35.015 1.00 76.06 326 LEU A C 1
ATOM 2569 O O . LEU A 1 326 ? -40.684 -15.247 35.331 1.00 76.06 326 LEU A O 1
ATOM 2573 N N . GLU A 1 327 ? -40.771 -13.652 33.761 1.00 83.56 327 GLU A N 1
ATOM 2574 C CA . GLU A 1 327 ? -40.207 -14.523 32.728 1.00 83.56 327 GLU A CA 1
ATOM 2575 C C . GLU A 1 327 ? -38.710 -14.752 33.004 1.00 83.56 327 GLU A C 1
ATOM 2577 O O . GLU A 1 327 ? -37.884 -13.842 32.912 1.00 83.56 327 GLU A O 1
ATOM 2582 N N . ALA A 1 328 ? -38.337 -15.994 33.331 1.00 84.00 328 ALA A N 1
ATOM 2583 C CA . ALA A 1 328 ? -36.971 -16.342 33.730 1.00 84.00 328 ALA A CA 1
ATOM 2584 C C . ALA A 1 328 ? -35.903 -15.898 32.709 1.00 84.00 328 ALA A C 1
ATOM 2586 O O . ALA A 1 328 ? -34.814 -15.471 33.087 1.00 84.00 328 ALA A O 1
ATOM 2587 N N . LYS A 1 329 ? -36.208 -15.949 31.406 1.00 85.81 329 LYS A N 1
ATOM 2588 C CA . LYS A 1 329 ? -35.281 -15.492 30.358 1.00 85.81 329 LYS A CA 1
ATOM 2589 C C . LYS A 1 329 ? -35.058 -13.980 30.385 1.00 85.81 329 LYS A C 1
ATOM 2591 O O . LYS A 1 329 ? -33.945 -13.534 30.118 1.00 85.81 329 LYS A O 1
ATOM 2596 N N . GLU A 1 330 ? -36.077 -13.194 30.716 1.00 84.62 330 GLU A N 1
ATOM 2597 C CA . GLU A 1 330 ? -35.946 -11.740 30.827 1.00 84.62 330 GLU A CA 1
ATOM 2598 C C . GLU A 1 330 ? -35.081 -11.364 32.029 1.00 84.62 330 GLU A C 1
ATOM 2600 O O . GLU A 1 330 ? -34.128 -10.599 31.873 1.00 84.62 330 GLU A O 1
ATOM 2605 N N . LEU A 1 331 ? -35.321 -11.984 33.192 1.00 84.50 331 LEU A N 1
ATOM 2606 C CA . LEU A 1 331 ? -34.484 -11.771 34.377 1.00 84.50 331 LEU A CA 1
ATOM 2607 C C . LEU A 1 331 ? -33.027 -12.185 34.124 1.00 84.50 331 LEU A C 1
ATOM 2609 O O . LEU A 1 331 ? -32.100 -11.470 34.503 1.00 84.50 331 LEU A O 1
ATOM 2613 N N . PHE A 1 332 ? -32.810 -13.309 33.435 1.00 88.69 332 PHE A N 1
ATOM 2614 C CA . PHE A 1 332 ? -31.466 -13.738 33.057 1.00 88.69 332 PHE A CA 1
ATOM 2615 C C . PHE A 1 332 ? -30.756 -12.691 32.187 1.00 88.69 332 PHE A C 1
ATOM 2617 O O . PHE A 1 332 ? -29.595 -12.360 32.431 1.00 88.69 332 PHE A O 1
ATOM 2624 N N . MET A 1 333 ? -31.461 -12.109 31.212 1.00 88.31 333 MET A N 1
ATOM 2625 C CA . MET A 1 333 ? -30.900 -11.057 30.364 1.00 88.31 333 MET A CA 1
ATOM 2626 C C . MET A 1 333 ? -30.569 -9.774 31.138 1.00 88.31 333 MET A C 1
ATOM 2628 O O . MET A 1 333 ? -29.610 -9.095 30.777 1.00 88.31 333 MET A O 1
ATOM 2632 N N . VAL A 1 334 ? -31.274 -9.452 32.228 1.00 84.69 334 VAL A N 1
ATOM 2633 C CA . VAL A 1 334 ? -30.886 -8.335 33.112 1.00 84.69 334 VAL A CA 1
ATOM 2634 C C . VAL A 1 334 ? -29.495 -8.570 33.707 1.00 84.69 334 VAL A C 1
ATOM 2636 O O . VAL A 1 334 ? -28.651 -7.676 33.643 1.00 84.69 334 VAL A O 1
ATOM 2639 N N . PHE A 1 335 ? -29.203 -9.780 34.199 1.00 86.25 335 PHE A N 1
ATOM 2640 C CA . PHE A 1 335 ? -27.859 -10.119 34.687 1.00 86.25 335 PHE A CA 1
ATOM 2641 C C . PHE A 1 335 ? -26.799 -10.057 33.580 1.00 86.25 335 PHE A C 1
ATOM 2643 O O . PHE A 1 335 ? -25.680 -9.606 33.824 1.00 86.25 335 PHE A O 1
ATOM 2650 N N . VAL A 1 336 ? -27.156 -10.437 32.349 1.00 89.12 336 VAL A N 1
ATOM 2651 C CA . VAL A 1 336 ? -26.288 -10.294 31.168 1.00 89.12 336 VAL A CA 1
ATOM 2652 C C . VAL A 1 336 ? -25.952 -8.824 30.895 1.00 89.12 336 VAL A C 1
ATOM 2654 O O . VAL A 1 336 ? -24.784 -8.485 30.699 1.00 89.12 336 VAL A O 1
ATOM 2657 N N . PHE A 1 337 ? -26.942 -7.928 30.914 1.00 86.38 337 PHE A N 1
ATOM 2658 C CA . PHE A 1 337 ? -26.710 -6.495 30.701 1.00 86.38 337 PHE A CA 1
ATOM 2659 C C . PHE A 1 337 ? -25.929 -5.844 31.847 1.00 86.38 337 PHE A C 1
ATOM 2661 O O . PHE A 1 337 ? -25.100 -4.966 31.591 1.00 86.38 337 PHE A O 1
ATOM 2668 N N . LEU A 1 338 ? -26.145 -6.297 33.086 1.00 84.00 338 LEU A N 1
ATOM 2669 C CA . LEU A 1 338 ? -25.370 -5.874 34.253 1.00 84.00 338 LEU A CA 1
ATOM 2670 C C . LEU A 1 338 ? -23.898 -6.257 34.108 1.00 84.00 338 LEU A C 1
ATOM 2672 O O . LEU A 1 338 ? -23.035 -5.406 34.321 1.00 84.00 338 LEU A O 1
ATOM 2676 N N . LEU A 1 339 ? -23.609 -7.493 33.684 1.00 85.75 339 LEU A N 1
ATOM 2677 C CA . LEU A 1 339 ? -22.239 -7.926 33.413 1.00 85.75 339 LEU A CA 1
ATOM 2678 C C . LEU A 1 339 ? -21.617 -7.063 32.308 1.00 85.75 339 LEU A C 1
ATOM 2680 O O . LEU A 1 339 ? -20.560 -6.476 32.503 1.00 85.75 339 LEU A O 1
ATOM 2684 N N . ASN A 1 340 ? -22.293 -6.904 31.168 1.00 86.06 340 ASN A N 1
ATOM 2685 C CA . ASN A 1 340 ? -21.753 -6.131 30.045 1.00 86.06 340 ASN A CA 1
ATOM 2686 C C . ASN A 1 340 ? -21.459 -4.663 30.391 1.00 86.06 340 ASN A C 1
ATOM 2688 O O . ASN A 1 340 ? -20.520 -4.084 29.839 1.00 86.06 340 ASN A O 1
ATOM 2692 N N . SER A 1 341 ? -22.262 -4.061 31.270 1.00 80.69 341 SER A N 1
ATOM 2693 C CA . SER A 1 341 ? -22.138 -2.647 31.639 1.00 80.69 341 SER A CA 1
ATOM 2694 C C . SER A 1 341 ? -21.022 -2.381 32.652 1.00 80.69 341 SER A C 1
ATOM 2696 O O . SER A 1 341 ? -20.485 -1.276 32.649 1.00 80.69 341 SER A O 1
ATOM 2698 N N . ASN A 1 342 ? -20.667 -3.374 33.481 1.00 78.50 342 ASN A N 1
ATOM 2699 C CA . ASN A 1 342 ? -19.764 -3.197 34.628 1.00 78.50 342 ASN A CA 1
ATOM 2700 C C . ASN A 1 342 ? -18.469 -4.016 34.552 1.00 78.50 342 ASN A C 1
ATOM 2702 O O . ASN A 1 342 ? -17.509 -3.687 35.237 1.00 78.50 342 ASN A O 1
ATOM 2706 N N . THR A 1 343 ? -18.405 -5.044 33.708 1.00 77.75 343 THR A N 1
ATOM 2707 C CA . THR A 1 343 ? -17.199 -5.853 33.498 1.00 77.75 343 THR A CA 1
ATOM 2708 C C . THR A 1 343 ? -16.393 -5.335 32.313 1.00 77.75 343 THR A C 1
ATOM 2710 O O . THR A 1 343 ? -16.943 -4.943 31.274 1.00 77.75 343 THR A O 1
ATOM 2713 N N . SER A 1 344 ? -15.065 -5.382 32.460 1.00 76.12 344 SER A N 1
ATOM 2714 C CA . SER A 1 344 ? -14.121 -5.112 31.374 1.00 76.12 344 SER A CA 1
ATOM 2715 C C . SER A 1 344 ? -14.434 -5.967 30.143 1.00 76.12 344 SER A C 1
ATOM 2717 O O . SER A 1 344 ? -14.894 -7.104 30.242 1.00 76.12 344 SER A O 1
ATOM 2719 N N . ILE A 1 345 ? -14.162 -5.431 28.956 1.00 74.62 345 ILE A N 1
ATOM 2720 C CA . ILE A 1 345 ? -14.383 -6.157 27.703 1.00 74.62 345 ILE A CA 1
ATOM 2721 C C . ILE A 1 345 ? -13.497 -7.404 27.574 1.00 74.62 345 ILE A C 1
ATOM 2723 O O . ILE A 1 345 ? -13.928 -8.390 26.983 1.00 74.62 345 ILE A O 1
ATOM 2727 N N . ASN A 1 346 ? -12.326 -7.397 28.220 1.00 70.50 346 ASN A N 1
ATOM 2728 C CA . ASN A 1 346 ? -11.419 -8.544 28.308 1.00 70.50 346 ASN A CA 1
ATOM 2729 C C . ASN A 1 346 ? -11.872 -9.611 29.316 1.00 70.50 346 ASN A C 1
ATOM 2731 O O . ASN A 1 346 ? -11.178 -10.605 29.539 1.00 70.50 346 ASN A O 1
ATOM 2735 N N . GLY A 1 347 ? -13.080 -9.458 29.851 1.00 67.81 347 GLY A N 1
ATOM 2736 C CA . GLY A 1 347 ? -13.688 -10.383 30.785 1.00 67.81 347 GLY A CA 1
ATOM 2737 C C . GLY A 1 347 ? -13.308 -10.081 32.230 1.00 67.81 347 GLY A C 1
ATOM 2738 O O . GLY A 1 347 ? -12.647 -9.074 32.509 1.00 67.81 347 GLY A O 1
ATOM 2739 N N . PRO A 1 348 ? -13.746 -10.946 33.159 1.00 66.75 348 PRO A N 1
ATOM 2740 C CA . PRO A 1 348 ? -13.493 -10.742 34.571 1.00 66.75 348 PRO A CA 1
ATOM 2741 C C . PRO A 1 348 ? -12.017 -10.664 34.949 1.00 66.75 348 PRO A C 1
ATOM 2743 O O . PRO A 1 348 ? -11.271 -11.620 34.739 1.00 66.75 348 PRO A O 1
ATOM 2746 N N . GLN A 1 349 ? -11.597 -9.532 35.523 1.00 64.69 349 GLN A N 1
ATOM 2747 C CA . GLN A 1 349 ? -10.181 -9.233 35.779 1.00 64.69 349 GLN A CA 1
ATOM 2748 C C . GLN A 1 349 ? -9.634 -9.936 37.028 1.00 64.69 349 GLN A C 1
ATOM 2750 O O . GLN A 1 349 ? -8.424 -10.110 37.155 1.00 64.69 349 GLN A O 1
ATOM 2755 N N . ILE A 1 350 ? -10.508 -10.381 37.939 1.00 56.22 350 ILE A N 1
ATOM 2756 C CA . ILE A 1 350 ? -10.116 -11.073 39.175 1.00 56.22 350 ILE A CA 1
ATOM 2757 C C . ILE A 1 350 ? -10.609 -12.523 39.136 1.00 56.22 350 ILE A C 1
ATOM 2759 O O . ILE A 1 350 ? -11.560 -12.903 39.820 1.00 56.22 350 ILE A O 1
ATOM 2763 N N . ALA A 1 351 ? -9.972 -13.354 38.317 1.00 49.84 351 ALA A N 1
ATOM 2764 C CA . ALA A 1 351 ? -10.196 -14.796 38.304 1.00 49.84 351 ALA A CA 1
ATOM 2765 C C . ALA A 1 351 ? -9.097 -15.511 39.109 1.00 49.84 351 ALA A C 1
ATOM 2767 O O . ALA A 1 351 ? -8.162 -16.070 38.543 1.00 49.84 351 ALA A O 1
ATOM 2768 N N . ASP A 1 352 ? -9.216 -15.518 40.443 1.00 51.41 352 ASP A N 1
ATOM 2769 C CA . ASP A 1 352 ? -8.478 -16.491 41.262 1.00 51.41 352 ASP A CA 1
ATOM 2770 C C . ASP A 1 352 ? -8.889 -17.919 40.864 1.00 51.41 352 ASP A C 1
ATOM 2772 O O . ASP A 1 352 ? -10.032 -18.163 40.462 1.00 51.41 352 ASP A O 1
ATOM 2776 N N . SER A 1 353 ? -7.990 -18.887 41.053 1.00 52.81 353 SER A N 1
ATOM 2777 C CA . SER A 1 353 ? -8.167 -20.310 40.711 1.00 52.81 353 SER A CA 1
ATOM 2778 C C . SER A 1 353 ? -9.488 -20.939 41.201 1.00 52.81 353 SER A C 1
ATOM 2780 O O . SER A 1 353 ? -10.020 -21.838 40.545 1.00 52.81 353 SER A O 1
ATOM 2782 N N . GLY A 1 354 ? -10.083 -20.426 42.287 1.00 54.44 354 GLY A N 1
ATOM 2783 C CA . GLY A 1 354 ? -11.385 -20.854 42.820 1.00 54.44 354 GLY A CA 1
ATOM 2784 C C . GLY A 1 354 ? -12.632 -20.387 42.045 1.00 54.44 354 GLY A C 1
ATOM 2785 O O . GLY A 1 354 ? -13.722 -20.892 42.305 1.00 54.44 354 GLY A O 1
ATOM 2786 N N . ARG A 1 355 ? -12.507 -19.447 41.095 1.00 62.78 355 ARG A N 1
ATOM 2787 C CA . ARG A 1 355 ? -13.631 -18.842 40.336 1.00 62.78 355 ARG A CA 1
ATOM 2788 C C . ARG A 1 355 ? -13.805 -19.425 38.924 1.00 62.78 355 ARG A C 1
ATOM 2790 O O . ARG A 1 355 ? -14.801 -19.146 38.262 1.00 62.78 355 ARG A O 1
ATOM 2797 N N . SER A 1 356 ? -12.885 -20.290 38.498 1.00 65.12 356 SER A N 1
ATOM 2798 C CA . SER A 1 356 ? -12.856 -20.985 37.198 1.00 65.12 356 SER A CA 1
ATOM 2799 C C . SER A 1 356 ? -14.150 -21.741 36.857 1.00 65.12 356 SER A C 1
ATOM 2801 O O . SER A 1 356 ? -14.644 -21.652 35.735 1.00 65.12 356 SER A O 1
ATOM 2803 N N . LYS A 1 357 ? -14.754 -22.427 37.839 1.00 77.25 357 LYS A N 1
ATOM 2804 C CA . LYS A 1 357 ? -16.013 -23.174 37.653 1.00 77.25 357 LYS A CA 1
ATOM 2805 C C . LYS A 1 357 ? -17.214 -22.280 37.326 1.00 77.25 357 LYS A C 1
ATOM 2807 O O . LYS A 1 357 ? -18.094 -22.710 36.586 1.00 77.25 357 LYS A O 1
ATOM 2812 N N . LEU A 1 358 ? -17.246 -21.050 37.845 1.00 85.31 358 LEU A N 1
ATOM 2813 C CA . LEU A 1 358 ? -18.374 -20.134 37.642 1.00 85.31 358 LEU A CA 1
ATOM 2814 C C . LEU A 1 358 ? -18.458 -19.654 36.189 1.00 85.31 358 LEU A C 1
ATOM 2816 O O . LEU A 1 358 ? -19.555 -19.527 35.662 1.00 85.31 358 LEU A O 1
ATOM 2820 N N . ILE A 1 359 ? -17.318 -19.437 35.523 1.00 86.62 359 ILE A N 1
ATOM 2821 C CA . ILE A 1 359 ? -17.281 -19.019 34.111 1.00 86.62 359 ILE A CA 1
ATOM 2822 C C . ILE A 1 359 ? -17.853 -20.123 33.215 1.00 86.62 359 ILE A C 1
ATOM 2824 O O . ILE A 1 359 ? -18.703 -19.851 32.369 1.00 86.62 359 ILE A O 1
ATOM 2828 N N . GLY A 1 360 ? -17.443 -21.375 33.441 1.00 84.50 360 GLY A N 1
ATOM 2829 C CA . GLY A 1 360 ? -17.976 -22.525 32.709 1.00 84.50 360 GLY A CA 1
ATOM 2830 C C . GLY A 1 360 ? -19.484 -22.700 32.896 1.00 84.50 360 GLY A C 1
ATOM 2831 O O . GLY A 1 360 ? -20.217 -22.825 31.920 1.00 84.50 360 GLY A O 1
ATOM 2832 N N . GLN A 1 361 ? -19.963 -22.617 34.139 1.00 89.25 361 GLN A N 1
ATOM 2833 C CA . GLN A 1 361 ? -21.396 -22.675 34.446 1.00 89.25 361 GLN A CA 1
ATOM 2834 C C . GLN A 1 361 ? -22.168 -21.505 33.825 1.00 89.25 361 GLN A C 1
ATOM 2836 O O . GLN A 1 361 ? -23.247 -21.707 33.276 1.00 89.25 361 GLN A O 1
ATOM 2841 N N . ALA A 1 362 ? -21.620 -20.288 33.856 1.00 91.12 362 ALA A N 1
ATOM 2842 C CA . ALA A 1 362 ? -22.237 -19.134 33.211 1.00 91.12 362 ALA A CA 1
ATOM 2843 C C . ALA A 1 362 ? -22.360 -19.338 31.691 1.00 91.12 362 ALA A C 1
ATOM 2845 O O . ALA A 1 362 ? -23.416 -19.046 31.137 1.00 91.12 362 ALA A O 1
ATOM 2846 N N . LEU A 1 363 ? -21.344 -19.903 31.023 1.00 90.50 363 LEU A N 1
ATOM 2847 C CA . LEU A 1 363 ? -21.424 -20.266 29.600 1.00 90.50 363 LEU A CA 1
ATOM 2848 C C . LEU A 1 363 ? -22.534 -21.294 29.330 1.00 90.50 363 LEU A C 1
ATOM 2850 O O . LEU A 1 363 ? -23.306 -21.125 28.387 1.00 90.50 363 LEU A O 1
ATOM 2854 N N . GLU A 1 364 ? -22.679 -22.320 30.172 1.00 90.62 364 GLU A N 1
ATOM 2855 C CA . GLU A 1 364 ? -23.781 -23.287 30.054 1.00 90.62 364 GLU A CA 1
ATOM 2856 C C . GLU A 1 364 ? -25.151 -22.613 30.212 1.00 90.62 364 GLU A C 1
ATOM 2858 O O . GLU A 1 364 ? -26.060 -22.845 29.412 1.00 90.62 364 GLU A O 1
ATOM 2863 N N . LYS A 1 365 ? -25.302 -21.734 31.210 1.00 91.88 365 LYS A N 1
ATOM 2864 C CA . LYS A 1 365 ? -26.550 -20.995 31.454 1.00 91.88 365 LYS A CA 1
ATOM 2865 C C . LYS A 1 365 ? -26.869 -20.017 30.333 1.00 91.88 365 LYS A C 1
ATOM 2867 O O . LYS A 1 365 ? -28.037 -19.898 29.970 1.00 91.88 365 LYS A O 1
ATOM 2872 N N . MET A 1 366 ? -25.856 -19.391 29.734 1.00 92.62 366 MET A N 1
ATOM 2873 C CA . MET A 1 366 ? -26.016 -18.554 28.546 1.00 92.62 366 MET A CA 1
ATOM 2874 C C . MET A 1 366 ? -26.653 -19.348 27.405 1.00 92.62 366 MET A C 1
ATOM 2876 O O . MET A 1 366 ? -27.638 -18.895 26.834 1.00 92.62 366 MET A O 1
ATOM 2880 N N . ILE A 1 367 ? -26.176 -20.559 27.120 1.00 90.69 367 ILE A N 1
ATOM 2881 C CA . ILE A 1 367 ? -26.729 -21.397 26.043 1.00 90.69 367 ILE A CA 1
ATOM 2882 C C . ILE A 1 367 ? -28.191 -21.801 26.311 1.00 90.69 367 ILE A C 1
ATOM 2884 O O . ILE A 1 367 ? -28.972 -21.939 25.373 1.00 90.69 367 ILE A O 1
ATOM 2888 N N . VAL A 1 368 ? -28.571 -21.999 27.578 1.00 89.19 368 VAL A N 1
ATOM 2889 C CA . VAL A 1 368 ? -29.919 -22.462 27.960 1.00 89.19 368 VAL A CA 1
ATOM 2890 C C . VAL A 1 368 ? -30.937 -21.318 28.057 1.00 89.19 368 VAL A C 1
ATOM 2892 O O . VAL A 1 368 ? -32.051 -21.437 27.543 1.00 89.19 368 VAL A O 1
ATOM 2895 N N . TYR A 1 369 ? -30.581 -20.221 28.730 1.00 89.25 369 TYR A N 1
ATOM 2896 C CA . TYR A 1 369 ? -31.503 -19.131 29.077 1.00 89.25 369 TYR A CA 1
ATOM 2897 C C . TYR A 1 369 ? -31.279 -17.851 28.266 1.00 89.25 369 TYR A C 1
ATOM 2899 O O . TYR A 1 369 ? -32.168 -17.001 28.213 1.00 89.25 369 TYR A O 1
ATOM 2907 N N . GLY A 1 370 ? -30.117 -17.703 27.630 1.00 85.81 370 GLY A N 1
ATOM 2908 C CA . GLY A 1 370 ? -29.758 -16.511 26.875 1.00 85.81 370 GLY A CA 1
ATOM 2909 C C . GLY A 1 370 ? -30.632 -16.307 25.640 1.00 85.81 370 GLY A C 1
ATOM 2910 O O . GLY A 1 370 ? -30.923 -17.236 24.885 1.00 85.81 370 GLY A O 1
ATOM 2911 N N . LYS A 1 371 ? -31.035 -15.056 25.406 1.00 85.06 371 LYS A N 1
ATOM 2912 C CA . LYS A 1 371 ? -31.742 -14.650 24.189 1.00 85.06 371 LYS A CA 1
ATOM 2913 C C . LYS A 1 371 ? -30.731 -14.147 23.163 1.00 85.06 371 LYS A C 1
ATOM 2915 O O . LYS A 1 371 ? -30.062 -13.145 23.405 1.00 85.06 371 LYS A O 1
ATOM 2920 N N . ALA A 1 372 ? -30.632 -14.826 22.021 1.00 80.69 372 ALA A N 1
ATOM 2921 C CA . ALA A 1 372 ? -29.699 -14.461 20.957 1.00 80.69 372 ALA A CA 1
ATOM 2922 C C . ALA A 1 372 ? -29.899 -13.000 20.507 1.00 80.69 372 ALA A C 1
ATOM 2924 O O . ALA A 1 372 ? -31.011 -12.570 20.198 1.00 80.69 372 ALA A O 1
ATOM 2925 N N . GLY A 1 373 ? -28.808 -12.236 20.490 1.00 85.94 373 GLY A N 1
ATOM 2926 C CA . GLY A 1 373 ? -28.803 -10.805 20.206 1.00 85.94 373 GLY A CA 1
ATOM 2927 C C . GLY A 1 373 ? -27.497 -10.152 20.654 1.00 85.94 373 GLY A C 1
ATOM 2928 O O . GLY A 1 373 ? -26.586 -10.826 21.129 1.00 85.94 373 GLY A O 1
ATOM 2929 N N . GLU A 1 374 ? -27.413 -8.830 20.524 1.00 89.00 374 GLU A N 1
ATOM 2930 C CA . GLU A 1 374 ? -26.193 -8.065 20.804 1.00 89.00 374 GLU A CA 1
ATOM 2931 C C . GLU A 1 374 ? -25.665 -8.272 22.237 1.00 89.00 374 GLU A C 1
ATOM 2933 O O . GLU A 1 374 ? -24.520 -8.680 22.417 1.00 89.00 374 GLU A O 1
ATOM 2938 N N . GLY A 1 375 ? -26.510 -8.070 23.258 1.00 88.50 375 GLY A N 1
ATOM 2939 C CA . GLY A 1 375 ? -26.106 -8.222 24.661 1.00 88.50 375 GLY A CA 1
ATOM 2940 C C . GLY A 1 375 ? -25.668 -9.647 25.015 1.00 88.50 375 GLY A C 1
ATOM 2941 O O . GLY A 1 375 ? -24.718 -9.838 25.773 1.00 88.50 375 GLY A O 1
ATOM 2942 N N . PHE A 1 376 ? -26.308 -10.653 24.416 1.00 92.25 376 PHE A N 1
ATOM 2943 C CA . PHE A 1 376 ? -25.899 -12.047 24.572 1.00 92.25 376 PHE A CA 1
ATOM 2944 C C . PHE A 1 376 ? -24.489 -12.279 24.019 1.00 92.25 376 PHE A C 1
ATOM 2946 O O . PHE A 1 376 ? -23.632 -12.795 24.735 1.00 92.25 376 PHE A O 1
ATOM 2953 N N . LEU A 1 377 ? -24.226 -11.847 22.781 1.00 93.69 377 LEU A N 1
ATOM 2954 C CA . LEU A 1 377 ? -22.924 -12.028 22.133 1.00 93.69 377 LEU A CA 1
ATOM 2955 C C . LEU A 1 377 ? -21.816 -11.262 22.870 1.00 93.69 377 LEU A C 1
ATOM 2957 O O . LEU A 1 377 ? -20.735 -11.798 23.090 1.00 93.69 377 LEU A O 1
ATOM 2961 N N . GLN A 1 378 ? -22.102 -10.046 23.333 1.00 91.19 378 GLN A N 1
ATOM 2962 C CA . GLN A 1 378 ? -21.190 -9.254 24.162 1.00 91.19 378 GLN A CA 1
ATOM 2963 C C . GLN A 1 378 ? -20.779 -9.960 25.462 1.00 91.19 378 GLN A C 1
ATOM 2965 O O . GLN A 1 378 ? -19.623 -9.856 25.879 1.00 91.19 378 GLN A O 1
ATOM 2970 N N . CYS A 1 379 ? -21.709 -10.671 26.101 1.00 91.56 379 CYS A N 1
ATOM 2971 C CA . CYS A 1 379 ? -21.430 -11.422 27.323 1.00 91.56 379 CYS A CA 1
ATOM 2972 C C . CYS A 1 379 ? -20.641 -12.699 27.016 1.00 91.56 379 CYS A C 1
ATOM 2974 O O . CYS A 1 379 ? -19.631 -12.962 27.664 1.00 91.56 379 CYS A O 1
ATOM 2976 N N . VAL A 1 380 ? -21.020 -13.440 25.967 1.00 92.75 380 VAL A N 1
ATOM 2977 C CA . VAL A 1 380 ? -20.253 -14.607 25.495 1.00 92.75 380 VAL A CA 1
ATOM 2978 C C . VAL A 1 380 ? -18.812 -14.219 25.156 1.00 92.75 380 VAL A C 1
ATOM 2980 O O . VAL A 1 380 ? -17.892 -14.914 25.578 1.00 92.75 380 VAL A O 1
ATOM 2983 N N . TYR A 1 381 ? -18.605 -13.092 24.469 1.00 91.81 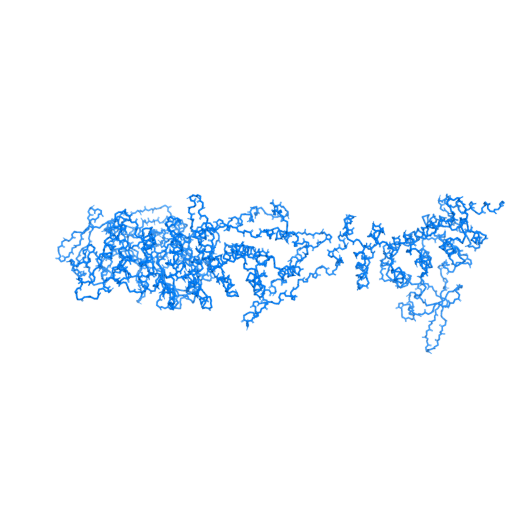381 TYR A N 1
ATOM 2984 C CA . TYR A 1 381 ? -17.275 -12.557 24.171 1.00 91.81 381 TYR A CA 1
ATOM 2985 C C . TYR A 1 381 ? -16.445 -12.356 25.450 1.00 91.81 381 TYR A C 1
ATOM 2987 O O . TYR A 1 381 ? -15.340 -12.880 25.540 1.00 91.81 381 TYR A O 1
ATOM 2995 N N . ARG A 1 382 ? -17.000 -11.677 26.466 1.00 88.88 382 ARG A N 1
ATOM 2996 C CA . ARG A 1 382 ? -16.325 -11.431 27.759 1.00 88.88 382 ARG A CA 1
ATOM 2997 C C . ARG A 1 382 ? -16.023 -12.707 28.542 1.00 88.88 382 ARG A C 1
ATOM 2999 O O . ARG A 1 382 ? -15.034 -12.775 29.261 1.00 88.88 382 ARG A O 1
ATOM 3006 N N . LEU A 1 383 ? -16.894 -13.712 28.468 1.00 89.69 383 LEU A N 1
ATOM 3007 C CA . LEU A 1 383 ? -16.654 -14.988 29.143 1.00 89.69 383 LEU A CA 1
ATOM 3008 C C . LEU A 1 383 ? -15.535 -15.767 28.436 1.00 89.69 383 LEU A C 1
ATOM 3010 O O . LEU A 1 383 ? -14.639 -16.283 29.104 1.00 89.69 383 LEU A O 1
ATOM 3014 N N . LEU A 1 384 ? -15.549 -15.808 27.098 1.00 89.06 384 LEU A N 1
ATOM 3015 C CA . LEU A 1 384 ? -14.556 -16.517 26.282 1.00 89.06 384 LEU A CA 1
ATOM 3016 C C . LEU A 1 384 ? -13.190 -15.825 26.206 1.00 89.06 384 LEU A C 1
ATOM 3018 O O . LEU A 1 384 ? -12.199 -16.511 25.978 1.00 89.06 384 LEU A O 1
ATOM 3022 N N . SER A 1 385 ? -13.110 -14.506 26.401 1.00 87.38 385 SER A N 1
ATOM 3023 C CA . SER A 1 385 ? -11.835 -13.772 26.406 1.00 87.38 385 SER A CA 1
ATOM 3024 C C . SER A 1 385 ? -10.924 -14.177 27.570 1.00 87.38 385 SER A C 1
ATOM 3026 O O . SER A 1 385 ? -9.703 -14.028 27.495 1.00 87.38 385 SER A O 1
ATOM 3028 N N . THR A 1 386 ? -11.501 -14.727 28.644 1.00 84.88 386 THR A N 1
ATOM 3029 C CA . THR A 1 386 ? -10.731 -15.289 29.755 1.00 84.88 386 THR A CA 1
ATOM 3030 C C . THR A 1 386 ? -10.092 -16.623 29.366 1.00 84.88 386 THR A C 1
ATOM 3032 O O . THR A 1 386 ? -10.731 -17.471 28.738 1.00 84.88 386 THR A O 1
ATOM 3035 N N . ARG A 1 387 ? -8.857 -16.869 29.830 1.00 82.81 387 ARG A N 1
ATOM 3036 C CA . ARG A 1 387 ? -8.155 -18.150 29.625 1.00 82.81 387 ARG A CA 1
ATOM 3037 C C . ARG A 1 387 ? -9.030 -19.352 30.009 1.00 82.81 387 ARG A C 1
ATOM 3039 O O . ARG A 1 387 ? -9.155 -20.298 29.239 1.00 82.81 387 ARG A O 1
ATOM 3046 N N . MET A 1 388 ? -9.684 -19.285 31.171 1.00 82.12 388 MET A N 1
ATOM 3047 C CA . MET A 1 388 ? -10.536 -20.370 31.673 1.00 82.12 388 MET A CA 1
ATOM 3048 C C . MET A 1 388 ? -11.809 -20.572 30.845 1.00 82.12 388 MET A C 1
ATOM 3050 O O . MET A 1 388 ? -12.246 -21.709 30.661 1.00 82.12 388 MET A O 1
ATOM 3054 N N . GLY A 1 389 ? -12.423 -19.488 30.359 1.00 87.19 389 GLY A N 1
ATOM 3055 C CA . GLY A 1 389 ? -13.598 -19.567 29.495 1.00 87.19 389 GLY A CA 1
ATOM 3056 C C . GLY A 1 389 ? -13.277 -20.256 28.174 1.00 87.19 389 GLY A C 1
ATOM 3057 O O . GLY A 1 389 ? -14.004 -21.163 27.768 1.00 87.19 389 GLY A O 1
ATOM 3058 N N . TYR A 1 390 ? -12.142 -19.904 27.561 1.00 88.81 390 TYR A N 1
ATOM 3059 C CA . TYR A 1 390 ? -11.656 -20.576 26.358 1.00 88.81 390 TYR A CA 1
ATOM 3060 C C . TYR A 1 390 ? -11.308 -22.051 26.611 1.00 88.81 390 TYR A C 1
ATOM 3062 O O . TYR A 1 390 ? -11.743 -22.924 25.863 1.00 88.81 390 TYR A O 1
ATOM 3070 N N . GLU A 1 391 ? -10.579 -22.365 27.687 1.00 87.62 391 GLU A N 1
ATOM 3071 C CA . GLU A 1 391 ? -10.255 -23.754 28.049 1.00 87.62 391 GLU A CA 1
ATOM 3072 C C . GLU A 1 391 ? -11.521 -24.600 28.265 1.00 87.62 391 GLU A C 1
ATOM 3074 O O . GLU A 1 391 ? -11.605 -25.719 27.758 1.00 87.62 391 GLU A O 1
ATOM 3079 N N . THR A 1 392 ? -12.538 -24.054 28.941 1.00 88.00 392 THR A N 1
ATOM 3080 C CA . THR A 1 392 ? -13.825 -24.740 29.153 1.00 88.00 392 THR A CA 1
ATOM 3081 C C . THR A 1 392 ? -14.565 -24.973 27.838 1.00 88.00 392 THR A C 1
ATOM 3083 O O . THR A 1 392 ? -15.108 -26.056 27.624 1.00 88.00 392 THR A O 1
ATOM 3086 N N . PHE A 1 393 ? -14.562 -23.985 26.940 1.00 90.38 393 PHE A N 1
ATOM 3087 C CA . PHE A 1 393 ? -15.117 -24.119 25.596 1.00 90.38 393 PHE A CA 1
ATOM 3088 C C . PHE A 1 393 ? -14.432 -25.243 24.808 1.00 90.38 393 PHE A C 1
ATOM 3090 O O . PHE A 1 393 ? -15.119 -26.063 24.207 1.00 90.38 393 PHE A O 1
ATOM 3097 N N . VAL A 1 394 ? -13.098 -25.334 24.855 1.00 89.81 394 VAL A N 1
ATOM 3098 C CA . VAL A 1 394 ? -12.350 -26.385 24.145 1.00 89.81 394 VAL A CA 1
ATOM 3099 C C . VAL A 1 394 ? -12.578 -27.775 24.755 1.00 89.81 394 VAL A C 1
ATOM 3101 O O . VAL A 1 394 ? -12.649 -28.763 24.025 1.00 89.81 394 VAL A O 1
ATOM 3104 N N . GLN A 1 395 ? -12.704 -27.872 26.081 1.00 88.88 395 GLN A N 1
ATOM 3105 C CA . GLN A 1 395 ? -12.872 -29.146 26.790 1.00 88.88 395 GLN A CA 1
ATOM 3106 C C . GLN A 1 395 ? -14.311 -29.685 26.747 1.00 88.88 395 GLN A C 1
ATOM 3108 O O . GLN A 1 395 ? -14.509 -30.900 26.689 1.00 88.88 395 GLN A O 1
ATOM 3113 N N . ASN A 1 396 ? -15.323 -28.813 26.777 1.00 89.94 396 ASN A N 1
ATOM 3114 C CA . ASN A 1 396 ? -16.729 -29.211 26.799 1.00 89.94 396 ASN A CA 1
ATOM 3115 C C . ASN A 1 396 ? -17.338 -29.182 25.390 1.00 89.94 396 ASN A C 1
ATOM 3117 O O . ASN A 1 396 ? -17.803 -28.151 24.902 1.00 89.94 396 ASN A O 1
ATOM 3121 N N . LYS A 1 397 ? -17.404 -30.361 24.763 1.00 89.31 397 LYS A N 1
ATOM 3122 C CA . LYS A 1 397 ? -17.923 -30.546 23.400 1.00 89.31 397 LYS A CA 1
ATOM 3123 C C . LYS A 1 397 ? -19.345 -29.995 23.195 1.00 89.31 397 LYS A C 1
ATOM 3125 O O . LYS A 1 397 ? -19.617 -29.409 22.155 1.00 89.31 397 LYS A O 1
ATOM 3130 N N . ASN A 1 398 ? -20.234 -30.127 24.181 1.00 90.31 398 ASN A N 1
ATOM 3131 C CA . ASN A 1 398 ? -21.619 -29.649 24.078 1.00 90.31 398 ASN A CA 1
ATOM 3132 C C . ASN A 1 398 ? -21.692 -28.113 24.055 1.00 90.31 398 ASN A C 1
ATOM 3134 O O . ASN A 1 398 ? -22.431 -27.535 23.260 1.00 90.31 398 ASN A O 1
ATOM 3138 N N . ILE A 1 399 ? -20.896 -27.450 24.903 1.00 90.56 399 ILE A N 1
ATOM 3139 C CA . ILE A 1 399 ? -20.757 -25.986 24.879 1.00 90.56 399 ILE A CA 1
ATOM 3140 C C . ILE A 1 399 ? -20.202 -25.546 23.523 1.00 90.56 399 ILE A C 1
ATOM 3142 O O . ILE A 1 399 ? -20.739 -24.622 22.915 1.00 90.56 399 ILE A O 1
ATOM 3146 N N . MET A 1 400 ? -19.163 -26.232 23.039 1.00 91.88 400 MET A N 1
ATOM 3147 C CA . MET A 1 400 ? -18.512 -25.916 21.774 1.00 91.88 400 MET A CA 1
ATOM 3148 C C . MET A 1 400 ? -19.471 -25.982 20.585 1.00 91.88 400 MET A C 1
ATOM 3150 O O . MET A 1 400 ? -19.647 -24.983 19.892 1.00 91.88 400 MET A O 1
ATOM 3154 N N . GLU A 1 401 ? -20.111 -27.133 20.364 1.00 93.06 401 GLU A N 1
ATOM 3155 C CA . GLU A 1 401 ? -20.998 -27.355 19.217 1.00 93.06 401 GLU A CA 1
ATOM 3156 C C . GLU A 1 401 ? -22.165 -26.362 19.214 1.00 93.06 401 GLU A C 1
ATOM 3158 O O . GLU A 1 401 ? -22.438 -25.735 18.191 1.00 93.06 401 GLU A O 1
ATOM 3163 N N . LYS A 1 402 ? -22.799 -26.135 20.373 1.00 91.81 402 LYS A N 1
ATOM 3164 C CA . LYS A 1 402 ? -23.922 -25.193 20.483 1.00 91.81 402 LYS A CA 1
ATOM 3165 C C . LYS A 1 402 ? -23.504 -23.742 20.281 1.00 91.81 402 LYS A C 1
ATOM 3167 O O . LYS A 1 402 ? -24.223 -22.997 19.620 1.00 91.81 402 LYS A O 1
ATOM 3172 N N . LEU A 1 403 ? -22.368 -23.312 20.835 1.00 91.81 403 LEU A N 1
ATOM 3173 C CA . LEU A 1 403 ? -21.893 -21.943 20.616 1.00 91.81 403 LEU A CA 1
ATOM 3174 C C . LEU A 1 403 ? -21.501 -21.718 19.156 1.00 91.81 403 LEU A C 1
ATOM 3176 O O . LEU A 1 403 ? -21.867 -20.685 18.603 1.00 91.81 403 LEU A O 1
ATOM 3180 N N . VAL A 1 404 ? -20.827 -22.678 18.515 1.00 93.25 404 VAL A N 1
ATOM 3181 C CA . VAL A 1 404 ? -20.497 -22.588 17.084 1.00 93.25 404 VAL A CA 1
ATOM 3182 C C . VAL A 1 404 ? -21.767 -22.552 16.231 1.00 93.25 404 VAL A C 1
ATOM 3184 O O . VAL A 1 404 ? -21.838 -21.756 15.298 1.00 93.25 404 VAL A O 1
ATOM 3187 N N . GLU A 1 405 ? -22.803 -23.322 16.573 1.00 92.50 405 GLU A N 1
ATOM 3188 C CA . GLU A 1 405 ? -24.104 -23.255 15.895 1.00 92.50 405 GLU A CA 1
ATOM 3189 C C . GLU A 1 405 ? -24.758 -21.868 16.041 1.00 92.50 405 GLU A C 1
ATOM 3191 O O . GLU A 1 405 ? -25.187 -21.271 15.049 1.00 92.50 405 GLU A O 1
ATOM 3196 N N . ILE A 1 406 ? -24.807 -21.326 17.265 1.00 92.44 406 ILE A N 1
ATOM 3197 C CA . ILE A 1 406 ? -25.387 -20.004 17.552 1.00 92.44 406 ILE A CA 1
ATOM 3198 C C . ILE A 1 406 ? -24.623 -18.903 16.810 1.00 92.44 406 ILE A C 1
ATOM 3200 O O . ILE A 1 406 ? -25.242 -18.020 16.215 1.00 92.44 406 ILE A O 1
ATOM 3204 N N . ILE A 1 407 ? -23.290 -18.952 16.814 1.00 94.19 407 ILE A N 1
ATOM 3205 C CA . ILE A 1 407 ? -22.449 -17.976 16.110 1.00 94.19 407 ILE A CA 1
ATOM 3206 C C . ILE A 1 407 ? -22.601 -18.136 14.601 1.00 94.19 407 ILE A C 1
ATOM 3208 O O . ILE A 1 407 ? -22.725 -17.139 13.900 1.00 94.19 407 ILE A O 1
ATOM 3212 N N . GLY A 1 408 ? -22.689 -19.367 14.099 1.00 92.50 408 GLY A N 1
ATOM 3213 C CA . GLY A 1 408 ? -22.978 -19.632 12.696 1.00 92.50 408 GLY A CA 1
ATOM 3214 C C . GLY A 1 408 ? -24.293 -18.992 12.246 1.00 92.50 408 GLY A C 1
ATOM 3215 O O . GLY A 1 408 ? -24.324 -18.377 11.188 1.00 92.50 408 GLY A O 1
ATOM 3216 N N . LYS A 1 409 ? -25.349 -19.061 13.067 1.00 91.38 409 LYS A N 1
ATOM 3217 C CA . LYS A 1 409 ? -26.616 -18.345 12.824 1.00 91.38 409 LYS A CA 1
ATOM 3218 C C . LYS A 1 409 ? -26.462 -16.824 12.940 1.00 91.38 409 LYS A C 1
ATOM 3220 O O . LYS A 1 409 ? -27.116 -16.082 12.216 1.00 91.38 409 LYS A O 1
ATOM 3225 N N . ALA A 1 410 ? -25.598 -16.339 13.834 1.00 93.19 410 ALA A N 1
ATOM 3226 C CA . ALA A 1 410 ? -25.310 -14.910 13.956 1.00 93.19 410 ALA A CA 1
ATOM 3227 C C . ALA A 1 410 ? -24.613 -14.348 12.704 1.00 93.19 410 ALA A C 1
ATOM 3229 O O . ALA A 1 410 ? -24.918 -13.222 12.320 1.00 93.19 410 ALA A O 1
ATOM 3230 N N . LEU A 1 411 ? -23.744 -15.130 12.048 1.00 93.56 411 LEU A N 1
ATOM 3231 C CA . LEU A 1 411 ? -23.061 -14.774 10.791 1.00 93.56 411 LEU A CA 1
ATOM 3232 C C . LEU A 1 411 ? -23.986 -14.729 9.559 1.00 93.56 411 LEU A C 1
ATOM 3234 O O . LEU A 1 411 ? -23.614 -14.162 8.535 1.00 93.56 411 LEU A O 1
ATOM 3238 N N . GLU A 1 412 ? -25.198 -15.274 9.671 1.00 90.88 412 GLU A N 1
ATOM 3239 C CA . GLU A 1 412 ? -26.258 -15.212 8.651 1.00 90.88 412 GLU A CA 1
ATOM 3240 C C . GLU A 1 412 ? -27.228 -14.032 8.896 1.00 90.88 412 GLU A C 1
ATOM 3242 O O . GLU A 1 412 ? -28.206 -13.836 8.174 1.00 90.88 412 GLU A O 1
ATOM 3247 N N . SER A 1 413 ? -26.982 -13.224 9.934 1.00 91.12 413 SER A N 1
ATOM 3248 C CA . SER A 1 413 ? -27.821 -12.078 10.286 1.00 91.12 413 SER A CA 1
ATOM 3249 C C . SER A 1 413 ? -27.684 -10.926 9.291 1.00 91.12 413 SER A C 1
ATOM 3251 O O . SER A 1 413 ? -26.594 -10.571 8.859 1.00 91.12 413 SER A O 1
ATOM 3253 N N . VAL A 1 414 ? -28.788 -10.224 9.029 1.00 88.44 414 VAL A N 1
ATOM 3254 C CA . VAL A 1 414 ? -28.781 -8.981 8.235 1.00 88.44 414 VAL A CA 1
ATOM 3255 C C . VAL A 1 414 ? -28.274 -7.782 9.054 1.00 88.44 414 VAL A C 1
ATOM 3257 O O . VAL A 1 414 ? -27.886 -6.761 8.494 1.00 88.44 414 VAL A O 1
ATOM 3260 N N . LYS A 1 415 ? -28.268 -7.874 10.393 1.00 89.81 415 LYS A N 1
ATOM 3261 C CA . LYS A 1 415 ? -27.872 -6.763 11.275 1.00 89.81 415 LYS A CA 1
ATOM 3262 C C . LYS A 1 415 ? -26.343 -6.683 11.411 1.00 89.81 415 LYS A C 1
ATOM 3264 O O . LYS A 1 415 ? -25.772 -7.586 12.028 1.00 89.81 415 LYS A O 1
ATOM 3269 N N . PRO A 1 416 ? -25.683 -5.583 10.983 1.00 91.06 416 PRO A N 1
ATOM 3270 C CA . PRO A 1 416 ? -24.222 -5.467 11.037 1.00 91.06 416 PRO A CA 1
ATOM 3271 C C . PRO A 1 416 ? -23.632 -5.622 12.441 1.00 91.06 416 PRO A C 1
ATOM 3273 O O . PRO A 1 416 ? -22.576 -6.224 12.592 1.00 91.06 416 PRO A O 1
ATOM 3276 N N . ILE A 1 417 ? -24.327 -5.153 13.486 1.00 91.81 417 ILE A N 1
ATOM 3277 C CA . ILE A 1 417 ? -23.844 -5.287 14.868 1.00 91.81 417 ILE A CA 1
ATOM 3278 C C . ILE A 1 417 ? -23.780 -6.749 15.331 1.00 91.81 417 ILE A C 1
ATOM 3280 O O . ILE A 1 417 ? -22.872 -7.136 16.062 1.00 91.81 417 ILE A O 1
ATOM 3284 N N . VAL A 1 418 ? -24.723 -7.580 14.878 1.00 93.69 418 VAL A N 1
ATOM 3285 C CA . VAL A 1 418 ? -24.769 -9.011 15.205 1.00 93.69 418 VAL A CA 1
ATOM 3286 C C . VAL A 1 418 ? -23.657 -9.742 14.460 1.00 93.69 418 VAL A C 1
ATOM 3288 O O . VAL A 1 418 ? -22.951 -10.537 15.076 1.00 93.69 418 VAL A O 1
ATOM 3291 N N . LEU A 1 419 ? -23.456 -9.413 13.176 1.00 94.12 419 LEU A N 1
ATOM 3292 C CA . LEU A 1 419 ? -22.333 -9.918 12.382 1.00 94.12 419 LEU A CA 1
ATOM 3293 C C . LEU A 1 419 ? -20.997 -9.564 13.040 1.00 94.12 419 LEU A C 1
ATOM 3295 O O . LEU A 1 419 ? -20.175 -10.446 13.259 1.00 94.12 419 LEU A O 1
ATOM 3299 N N . PHE A 1 420 ? -20.803 -8.300 13.424 1.00 93.44 420 PHE A N 1
ATOM 3300 C CA . PHE A 1 420 ? -19.578 -7.833 14.069 1.00 93.44 420 PHE A CA 1
ATOM 3301 C C . PHE A 1 420 ? -19.272 -8.592 15.362 1.00 93.44 420 PHE A C 1
ATOM 3303 O O . PHE A 1 420 ? -18.173 -9.120 15.509 1.00 93.44 420 PHE A O 1
ATOM 3310 N N . TRP A 1 421 ? -20.229 -8.695 16.290 1.00 93.19 421 TRP A N 1
ATOM 3311 C CA . TRP A 1 421 ? -19.997 -9.435 17.534 1.00 93.19 421 TRP A CA 1
ATOM 3312 C C . TRP A 1 421 ? -19.809 -10.935 17.290 1.00 93.19 421 TRP A C 1
ATOM 3314 O O . TRP A 1 421 ? -18.969 -11.548 17.945 1.00 93.19 421 TRP A O 1
ATOM 3324 N N . GLY A 1 422 ? -20.522 -11.515 16.320 1.00 95.12 422 GLY A N 1
ATOM 3325 C CA . GLY A 1 422 ? -20.286 -12.885 15.865 1.00 95.12 422 GLY A CA 1
ATOM 3326 C C . GLY A 1 422 ? -18.843 -13.084 15.397 1.00 95.12 422 GLY A C 1
ATOM 3327 O O . GLY A 1 422 ? -18.159 -13.975 15.894 1.00 95.12 422 GLY A O 1
ATOM 3328 N N . LEU A 1 423 ? -18.346 -12.206 14.521 1.00 95.31 423 LEU A N 1
ATOM 3329 C CA . LEU A 1 423 ? -16.973 -12.215 14.005 1.00 95.31 423 LEU A CA 1
ATOM 3330 C C . LEU A 1 423 ? -15.935 -11.979 15.109 1.00 95.31 423 LEU A C 1
ATOM 3332 O O . LEU A 1 423 ? -14.927 -12.674 15.158 1.00 95.31 423 LEU A O 1
ATOM 3336 N N . ARG A 1 424 ? -16.192 -11.076 16.062 1.00 92.06 424 ARG A N 1
ATOM 3337 C CA . ARG A 1 424 ? -15.317 -10.869 17.231 1.00 92.06 424 ARG A CA 1
ATOM 3338 C C . ARG A 1 424 ? -15.179 -12.136 18.073 1.00 92.06 424 ARG A C 1
ATOM 3340 O O . ARG A 1 424 ? -14.072 -12.469 18.488 1.00 92.06 424 ARG A O 1
ATOM 3347 N N . ILE A 1 425 ? -16.277 -12.861 18.301 1.00 93.50 425 ILE A N 1
ATOM 3348 C CA . ILE A 1 425 ? -16.227 -14.147 19.006 1.00 93.50 425 ILE A CA 1
ATOM 3349 C C . ILE A 1 425 ? -15.509 -15.202 18.156 1.00 93.50 425 ILE A C 1
ATOM 3351 O O . ILE A 1 425 ? -14.707 -15.953 18.703 1.00 93.50 425 ILE A O 1
ATOM 3355 N N . CYS A 1 426 ? -15.724 -15.236 16.835 1.00 94.31 426 CYS A N 1
ATOM 3356 C CA . CYS A 1 426 ? -14.948 -16.098 15.935 1.00 94.31 426 CYS A CA 1
ATOM 3357 C C . CYS A 1 426 ? -13.445 -15.822 16.076 1.00 94.31 426 CYS A C 1
ATOM 3359 O O . CYS A 1 426 ? -12.656 -16.757 16.178 1.00 94.31 426 CYS A O 1
ATOM 3361 N N . GLY A 1 427 ? -13.061 -14.545 16.153 1.00 91.12 427 GLY A N 1
ATOM 3362 C CA . GLY A 1 427 ? -11.695 -14.107 16.413 1.00 91.12 427 GLY A CA 1
ATOM 3363 C C . GLY A 1 427 ? -11.121 -14.701 17.698 1.00 91.12 427 GLY A C 1
ATOM 3364 O O . GLY A 1 427 ? -10.030 -15.251 17.646 1.00 91.12 427 GLY A O 1
ATOM 3365 N N . LEU A 1 428 ? -11.870 -14.688 18.810 1.00 89.06 428 LEU A N 1
ATOM 3366 C CA . LEU A 1 428 ? -11.457 -15.333 20.070 1.00 89.06 428 LEU A CA 1
ATOM 3367 C C . LEU A 1 428 ? -11.401 -16.864 19.975 1.00 89.06 428 LEU A C 1
ATOM 3369 O O . LEU A 1 428 ? -10.513 -17.490 20.547 1.00 89.06 428 LEU A O 1
ATOM 3373 N N . MET A 1 429 ? -12.359 -17.477 19.273 1.00 90.88 429 MET A N 1
ATOM 3374 C CA . MET A 1 429 ? -12.414 -18.929 19.071 1.00 90.88 429 MET A CA 1
ATOM 3375 C C . MET A 1 429 ? -11.201 -19.437 18.292 1.00 90.88 429 MET A C 1
ATOM 3377 O O . MET A 1 429 ? -10.690 -20.525 18.571 1.00 90.88 429 MET A O 1
ATOM 3381 N N . LEU A 1 430 ? -10.744 -18.628 17.337 1.00 88.88 430 LEU A N 1
ATOM 3382 C CA . LEU A 1 430 ? -9.593 -18.917 16.505 1.00 88.88 430 LEU A CA 1
ATOM 3383 C C . LEU A 1 430 ? -8.297 -18.499 17.207 1.00 88.88 430 LEU A C 1
ATOM 3385 O O . LEU A 1 430 ? -7.405 -19.316 17.328 1.00 88.88 430 LEU A O 1
ATOM 3389 N N . CYS A 1 431 ? -8.170 -17.287 17.729 1.00 83.94 431 CYS A N 1
ATOM 3390 C CA . CYS A 1 431 ? -6.960 -16.798 18.389 1.00 83.94 431 CYS A CA 1
ATOM 3391 C C . CYS A 1 431 ? -7.238 -16.519 19.867 1.00 83.94 431 CYS A C 1
ATOM 3393 O O . CYS A 1 431 ? -7.926 -15.552 20.195 1.00 83.94 431 CYS A O 1
ATOM 3395 N N . SER A 1 432 ? -6.681 -17.338 20.763 1.00 76.44 432 SER A N 1
ATOM 3396 C CA . SER A 1 432 ? -6.954 -17.231 22.198 1.00 76.44 432 SER A CA 1
ATOM 3397 C C . SER A 1 432 ? -5.734 -16.797 23.003 1.00 76.44 432 SER A C 1
ATOM 3399 O O . SER A 1 432 ? -4.597 -16.813 22.539 1.00 76.44 432 SER A O 1
ATOM 3401 N N . THR A 1 433 ? -5.987 -16.400 24.247 1.00 67.62 433 THR A N 1
ATOM 3402 C CA . THR A 1 433 ? -4.953 -16.110 25.249 1.00 67.62 433 THR A CA 1
ATOM 3403 C C . THR A 1 433 ? -4.434 -17.376 25.946 1.00 67.62 433 THR A C 1
ATOM 3405 O O . THR A 1 433 ? -3.589 -17.284 26.837 1.00 67.62 433 THR A O 1
ATOM 3408 N N . ALA A 1 434 ? -4.951 -18.558 25.585 1.00 66.88 434 ALA A N 1
ATOM 3409 C CA . ALA A 1 434 ? -4.538 -19.836 26.153 1.00 66.88 434 ALA A CA 1
ATOM 3410 C C . ALA A 1 434 ? -3.249 -20.367 25.495 1.00 66.88 434 ALA A C 1
ATOM 3412 O O . ALA A 1 434 ? -2.741 -19.819 24.520 1.00 66.88 434 ALA A O 1
ATOM 3413 N N . GLU A 1 435 ? -2.706 -21.457 26.039 1.00 78.25 435 GLU A N 1
ATOM 3414 C CA . GLU A 1 435 ? -1.516 -22.117 25.488 1.00 78.25 435 GLU A CA 1
ATOM 3415 C C . GLU A 1 435 ? -1.739 -22.608 24.045 1.00 78.25 435 GLU A C 1
ATOM 3417 O O . GLU A 1 435 ? -2.837 -23.048 23.687 1.00 78.25 435 GLU A O 1
ATOM 3422 N N . GLU A 1 436 ? -0.677 -22.604 23.229 1.00 79.75 436 GLU A N 1
ATOM 3423 C CA . GLU A 1 436 ? -0.732 -22.908 21.787 1.00 79.75 436 GLU A CA 1
ATOM 3424 C C . GLU A 1 436 ? -1.389 -24.263 21.470 1.00 79.75 436 GLU A C 1
ATOM 3426 O O . GLU A 1 436 ? -2.126 -24.392 20.492 1.00 79.75 436 GLU A O 1
ATOM 3431 N N . ASN A 1 437 ? -1.191 -25.275 22.323 1.00 82.94 437 ASN A N 1
ATOM 3432 C CA . ASN A 1 437 ? -1.816 -26.593 22.164 1.00 82.94 437 ASN A CA 1
ATOM 3433 C C . ASN A 1 437 ? -3.344 -26.560 22.325 1.00 82.94 437 ASN A C 1
ATOM 3435 O O . ASN A 1 437 ? -4.058 -27.294 21.635 1.00 82.94 437 ASN A O 1
ATOM 3439 N N . THR A 1 438 ? -3.850 -25.733 23.240 1.00 85.31 438 THR A N 1
ATOM 3440 C CA . THR A 1 438 ? -5.289 -25.566 23.470 1.00 85.31 438 THR A CA 1
ATOM 3441 C C . THR A 1 438 ? -5.913 -24.770 22.331 1.00 85.31 438 THR A C 1
ATOM 3443 O O . THR A 1 438 ? -6.958 -25.174 21.821 1.00 85.31 438 THR A O 1
ATOM 3446 N N . GLU A 1 439 ? -5.245 -23.711 21.866 1.00 87.19 439 GLU A N 1
ATOM 3447 C CA . GLU A 1 439 ? -5.655 -22.961 20.671 1.00 87.19 439 GLU A CA 1
ATOM 3448 C C . GLU A 1 439 ? -5.720 -23.865 19.435 1.00 87.19 439 GLU A C 1
ATOM 3450 O O . GLU A 1 439 ? -6.739 -23.891 18.752 1.00 87.19 439 GLU A O 1
ATOM 3455 N N . LYS A 1 440 ? -4.684 -24.675 19.180 1.00 87.38 440 LYS A N 1
ATOM 3456 C CA . LYS A 1 440 ? -4.650 -25.618 18.050 1.00 87.38 440 LYS A CA 1
ATOM 3457 C C . LYS A 1 440 ? -5.854 -26.566 18.053 1.00 87.38 440 LYS A C 1
ATOM 3459 O O . LYS A 1 440 ? -6.480 -26.782 17.014 1.00 87.38 440 LYS A O 1
ATOM 3464 N N . LYS A 1 441 ? -6.196 -27.134 19.217 1.00 88.44 441 LYS A N 1
ATOM 3465 C CA . LYS A 1 441 ? -7.376 -28.006 19.371 1.00 88.44 441 LYS A CA 1
ATOM 3466 C C . LYS A 1 441 ? -8.680 -27.240 19.135 1.00 88.44 441 LYS A C 1
ATOM 3468 O O . LYS A 1 441 ? -9.548 -27.751 18.430 1.00 88.44 441 LYS A O 1
ATOM 3473 N N . GLY A 1 442 ? -8.800 -26.036 19.696 1.00 89.56 442 GLY A N 1
ATOM 3474 C CA . GLY A 1 442 ? -9.965 -25.165 19.532 1.00 89.56 442 GLY A CA 1
ATOM 3475 C C . GLY A 1 442 ? -10.192 -24.758 18.077 1.00 89.56 442 GLY A C 1
ATOM 3476 O O . GLY A 1 442 ? -11.264 -25.029 17.536 1.00 89.56 442 GLY A O 1
ATOM 3477 N N . LYS A 1 443 ? -9.162 -24.211 17.413 1.00 91.19 443 LYS A N 1
ATOM 3478 C CA . LYS A 1 443 ? -9.172 -23.866 15.981 1.00 91.19 443 LYS A CA 1
ATOM 3479 C C . LYS A 1 443 ? -9.652 -25.031 15.131 1.00 91.19 443 LYS A C 1
ATOM 3481 O O . LYS A 1 443 ? -10.615 -24.888 14.385 1.00 91.19 443 LYS A O 1
ATOM 3486 N N . LEU A 1 444 ? -9.017 -26.196 15.276 1.00 91.81 444 LEU A N 1
ATOM 3487 C CA . LEU A 1 444 ? -9.355 -27.376 14.486 1.00 91.81 444 LEU A CA 1
ATOM 3488 C C . LEU A 1 444 ? -10.818 -27.791 14.673 1.00 91.81 444 LEU A C 1
ATOM 3490 O O . LEU A 1 444 ? -11.502 -28.096 13.698 1.00 91.81 444 LEU A O 1
ATOM 3494 N N . ALA A 1 445 ? -11.305 -27.812 15.914 1.00 91.38 445 ALA A N 1
ATOM 3495 C CA . ALA A 1 445 ? -12.670 -28.228 16.204 1.00 91.38 445 ALA A CA 1
ATOM 3496 C C . ALA A 1 445 ? -13.706 -27.253 15.621 1.00 91.38 445 ALA A C 1
ATOM 3498 O O . ALA A 1 445 ? -14.675 -27.680 15.000 1.00 91.38 445 ALA A O 1
ATOM 3499 N N . VAL A 1 446 ? -13.460 -25.948 15.745 1.00 93.44 446 VAL A N 1
ATOM 3500 C CA . VAL A 1 446 ? -14.338 -24.900 15.215 1.00 93.44 446 VAL A CA 1
ATOM 3501 C C . VAL A 1 446 ? -14.331 -24.869 13.682 1.00 93.44 446 VAL A C 1
ATOM 3503 O O . VAL A 1 446 ? -15.382 -24.714 13.058 1.00 93.44 446 VAL A O 1
ATOM 3506 N N . MET A 1 447 ? -13.170 -25.069 13.054 1.00 94.31 447 MET A N 1
ATOM 3507 C CA . MET A 1 447 ? -13.060 -25.122 11.594 1.00 94.31 447 MET A CA 1
ATOM 3508 C C . MET A 1 447 ? -13.744 -26.359 11.007 1.00 94.31 447 MET A C 1
ATOM 3510 O O . MET A 1 447 ? -14.445 -26.221 10.007 1.00 94.31 447 MET A O 1
ATOM 3514 N N . LYS A 1 448 ? -13.640 -27.525 11.664 1.00 92.94 448 LYS A N 1
ATOM 3515 C CA . LYS A 1 448 ? -14.359 -28.754 11.275 1.00 92.94 448 LYS A CA 1
ATOM 3516 C C . LYS A 1 448 ? -15.881 -28.615 11.308 1.00 92.94 448 LYS A C 1
ATOM 3518 O O . LYS A 1 448 ? -16.567 -29.338 10.597 1.00 92.94 448 LYS A O 1
ATOM 3523 N N . LEU A 1 449 ? -16.401 -27.694 12.115 1.00 93.81 449 LEU A N 1
ATOM 3524 C CA . LEU A 1 449 ? -17.825 -27.355 12.162 1.00 93.81 449 LEU A CA 1
ATOM 3525 C C . LEU A 1 449 ? -18.238 -26.332 11.080 1.00 93.81 449 LEU A C 1
ATOM 3527 O O . LEU A 1 449 ? -19.363 -25.839 11.106 1.00 93.81 449 LEU A O 1
ATOM 3531 N N . GLY A 1 450 ? -17.351 -25.996 10.135 1.00 93.06 450 GLY A N 1
ATOM 3532 C CA . GLY A 1 450 ? -17.656 -25.149 8.976 1.00 93.06 450 GLY A CA 1
ATOM 3533 C C . GLY A 1 450 ? -17.639 -23.641 9.251 1.00 93.06 450 GLY A C 1
ATOM 3534 O O . GLY A 1 450 ? -18.106 -22.860 8.425 1.00 93.06 450 GLY A O 1
ATOM 3535 N N . LEU A 1 451 ? -17.108 -23.183 10.394 1.00 93.56 451 LEU A N 1
ATOM 3536 C CA . LEU A 1 451 ? -17.153 -21.753 10.737 1.00 93.56 451 LEU A CA 1
ATOM 3537 C C . LEU A 1 451 ? -16.378 -20.873 9.738 1.00 93.56 451 LEU A C 1
ATOM 3539 O O . LEU A 1 451 ? -16.821 -19.777 9.407 1.00 93.56 451 LEU A O 1
ATOM 3543 N N . HIS A 1 452 ? -15.238 -21.357 9.243 1.00 94.06 452 HIS A N 1
ATOM 3544 C CA . HIS A 1 452 ? -14.395 -20.641 8.282 1.00 94.06 452 HIS A CA 1
ATOM 3545 C C . HIS A 1 452 ? -15.116 -20.374 6.945 1.00 94.06 452 HIS A C 1
ATOM 3547 O O . HIS A 1 452 ? -15.007 -19.273 6.408 1.00 94.06 452 HIS A O 1
ATOM 3553 N N . GLU A 1 453 ? -15.930 -21.321 6.466 1.00 95.31 453 GLU A N 1
ATOM 3554 C CA . GLU A 1 453 ? -16.792 -21.145 5.288 1.00 95.31 453 GLU A CA 1
ATOM 3555 C C . GLU A 1 453 ? -17.862 -20.073 5.526 1.00 95.31 453 GLU A C 1
ATOM 3557 O O . GLU A 1 453 ? -18.103 -19.226 4.666 1.00 95.31 453 GLU A O 1
ATOM 3562 N N . LYS A 1 454 ? -18.475 -20.055 6.718 1.00 95.38 454 LYS A N 1
ATOM 3563 C CA . LYS A 1 454 ? -19.465 -19.028 7.076 1.00 95.38 454 LYS A CA 1
ATOM 3564 C C . LYS A 1 454 ? -18.850 -17.631 7.113 1.00 95.38 454 LYS A C 1
ATOM 3566 O O . LYS A 1 454 ? -19.424 -16.717 6.534 1.00 95.38 454 LYS A O 1
ATOM 3571 N N . ILE A 1 455 ? -17.670 -17.476 7.722 1.00 95.88 455 ILE A N 1
ATOM 3572 C CA . ILE A 1 455 ? -16.931 -16.199 7.747 1.00 95.88 455 ILE A CA 1
ATOM 3573 C C . ILE A 1 455 ? -16.633 -15.726 6.318 1.00 95.88 455 ILE A C 1
ATOM 3575 O O . ILE A 1 455 ? -16.818 -14.551 5.999 1.00 95.88 455 ILE A O 1
ATOM 3579 N N . PHE A 1 456 ? -16.204 -16.642 5.447 1.00 95.38 456 PHE A N 1
ATOM 3580 C CA . PHE A 1 456 ? -15.942 -16.344 4.044 1.00 95.38 456 PHE A CA 1
ATOM 3581 C C . PHE A 1 456 ? -17.201 -15.893 3.287 1.00 95.38 456 PHE A C 1
ATOM 3583 O O . PHE A 1 456 ? -17.168 -14.887 2.579 1.00 95.38 456 PHE A O 1
ATOM 3590 N N . ASN A 1 457 ? -18.327 -16.587 3.464 1.00 94.25 457 ASN A N 1
ATOM 3591 C CA . ASN A 1 457 ? -19.590 -16.209 2.828 1.00 94.25 457 ASN A CA 1
ATOM 3592 C C . ASN A 1 457 ? -20.062 -14.826 3.301 1.00 94.25 457 ASN A C 1
ATOM 3594 O O . ASN A 1 457 ? -20.438 -13.991 2.476 1.00 94.25 457 ASN A O 1
ATOM 3598 N N . THR A 1 458 ? -19.945 -14.535 4.604 1.00 94.56 458 THR A N 1
ATOM 3599 C CA . THR A 1 458 ? -20.216 -13.198 5.148 1.00 94.56 458 THR A CA 1
ATOM 3600 C C . THR A 1 458 ? -19.316 -12.139 4.501 1.00 94.56 458 THR A C 1
ATOM 3602 O O . THR A 1 458 ? -19.815 -11.073 4.138 1.00 94.56 458 THR A O 1
ATOM 3605 N N . LEU A 1 459 ? -18.019 -12.411 4.305 1.00 94.81 459 LEU A N 1
ATOM 3606 C CA . LEU A 1 459 ? -17.108 -11.496 3.607 1.00 94.81 459 LEU A CA 1
ATOM 3607 C C . LEU A 1 459 ? -17.580 -11.231 2.172 1.00 94.81 459 LEU A C 1
ATOM 3609 O O . LEU A 1 459 ? -17.776 -10.074 1.798 1.00 94.81 459 LEU A O 1
ATOM 3613 N N . LYS A 1 460 ? -17.808 -12.294 1.393 1.00 93.19 460 LYS A N 1
ATOM 3614 C CA . LYS A 1 460 ? -18.195 -12.217 -0.023 1.00 93.19 460 LYS A CA 1
ATOM 3615 C C . LYS A 1 460 ? -19.463 -11.388 -0.233 1.00 93.19 460 LYS A C 1
ATOM 3617 O O . LYS A 1 460 ? -19.514 -10.542 -1.122 1.00 93.19 460 LYS A O 1
ATOM 3622 N N . GLU A 1 461 ? -20.477 -11.581 0.607 1.00 91.25 461 GLU A N 1
ATOM 3623 C CA . GLU A 1 461 ? -21.709 -10.794 0.531 1.00 91.25 461 GLU A CA 1
ATOM 3624 C C . GLU A 1 461 ? -21.511 -9.317 0.897 1.00 91.25 461 GLU A C 1
ATOM 3626 O O . GLU A 1 461 ? -22.180 -8.448 0.333 1.00 91.25 461 GLU A O 1
ATOM 3631 N N . ASN A 1 462 ? -20.633 -9.016 1.859 1.00 91.12 462 ASN A N 1
ATOM 3632 C CA . ASN A 1 462 ? -20.460 -7.658 2.378 1.00 91.12 462 ASN A CA 1
ATOM 3633 C C . ASN A 1 462 ? -19.464 -6.809 1.579 1.00 91.12 462 ASN A C 1
ATOM 3635 O O . ASN A 1 462 ? -19.571 -5.583 1.643 1.00 91.12 462 ASN A O 1
ATOM 3639 N N . ILE A 1 463 ? -18.572 -7.423 0.791 1.00 90.06 463 ILE A N 1
ATOM 3640 C CA . ILE A 1 463 ? -17.735 -6.712 -0.191 1.00 90.06 463 ILE A CA 1
ATOM 3641 C C . ILE A 1 463 ? -18.629 -5.936 -1.166 1.00 90.06 463 ILE A C 1
ATOM 3643 O O . ILE A 1 463 ? -18.491 -4.722 -1.295 1.00 90.06 463 ILE A O 1
ATOM 3647 N N . LYS A 1 464 ? -19.629 -6.604 -1.757 1.00 82.06 464 LYS A N 1
ATOM 3648 C CA . LYS A 1 464 ? -20.556 -5.983 -2.720 1.00 82.06 464 LYS A CA 1
ATOM 3649 C C . LYS A 1 464 ? -21.493 -4.958 -2.084 1.00 82.06 464 LYS A C 1
ATOM 3651 O O . LYS A 1 464 ? -21.851 -3.973 -2.716 1.00 82.06 464 LYS A O 1
ATOM 3656 N N . LYS A 1 465 ? -21.884 -5.176 -0.823 1.00 83.69 465 LYS A N 1
ATOM 3657 C CA . LYS A 1 465 ? -22.710 -4.226 -0.054 1.00 83.69 465 LYS A CA 1
ATOM 3658 C C . LYS A 1 465 ? -21.926 -2.984 0.397 1.00 83.69 465 LYS A C 1
ATOM 3660 O O . LYS A 1 465 ? -22.552 -2.017 0.816 1.00 83.69 465 LYS A O 1
ATOM 3665 N N . GLY A 1 466 ? -20.589 -3.012 0.358 1.00 79.50 466 GLY A N 1
ATOM 3666 C CA . GLY A 1 466 ? -19.743 -1.895 0.778 1.00 79.50 466 GLY A CA 1
ATOM 3667 C C . GLY A 1 466 ? -19.848 -1.586 2.275 1.00 79.50 466 GLY A C 1
ATOM 3668 O O . GLY A 1 466 ? -20.065 -0.437 2.650 1.00 79.50 466 GLY A O 1
ATOM 3669 N N . SER A 1 467 ? -19.714 -2.596 3.147 1.00 86.62 467 SER A N 1
ATOM 3670 C CA . SER A 1 467 ? -19.736 -2.412 4.612 1.00 86.62 467 SER A CA 1
ATOM 3671 C C . SER A 1 467 ? -18.340 -2.592 5.240 1.00 86.62 467 SER A C 1
ATOM 3673 O O . SER A 1 467 ? -18.018 -3.692 5.697 1.00 86.62 467 SER A O 1
ATOM 3675 N N . PRO A 1 468 ? -17.496 -1.535 5.323 1.00 90.12 468 PRO A N 1
ATOM 3676 C CA . PRO A 1 468 ? -16.147 -1.625 5.897 1.00 90.12 468 PRO A CA 1
ATOM 3677 C C . PRO A 1 468 ? -16.115 -2.191 7.317 1.00 90.12 468 PRO A C 1
ATOM 3679 O O . PRO A 1 468 ? -15.176 -2.887 7.682 1.00 90.12 468 PRO A O 1
ATOM 3682 N N . PHE A 1 469 ? -17.158 -1.931 8.106 1.00 91.56 469 PHE A N 1
ATOM 3683 C CA . PHE A 1 469 ? -17.283 -2.408 9.480 1.00 91.56 469 PHE A CA 1
ATOM 3684 C C . PHE A 1 469 ? -17.344 -3.939 9.580 1.00 91.56 469 PHE A C 1
ATOM 3686 O O . PHE A 1 469 ? -16.605 -4.544 10.358 1.00 91.56 469 PHE A O 1
ATOM 3693 N N . VAL A 1 470 ? -18.187 -4.579 8.764 1.00 93.62 470 VAL A N 1
ATOM 3694 C CA . VAL A 1 470 ? -18.300 -6.046 8.734 1.00 93.62 470 VAL A CA 1
ATOM 3695 C C . VAL A 1 470 ? -17.105 -6.664 8.014 1.00 93.62 470 VAL A C 1
ATOM 3697 O O . VAL A 1 470 ? -16.573 -7.674 8.478 1.00 93.62 470 VAL A O 1
ATOM 3700 N N . ILE A 1 471 ? -16.646 -6.038 6.922 1.00 95.12 471 ILE A N 1
ATOM 3701 C CA . ILE A 1 471 ? -15.458 -6.479 6.183 1.00 95.12 471 ILE A CA 1
ATOM 3702 C C . ILE A 1 471 ? -14.261 -6.534 7.132 1.00 95.12 471 ILE A C 1
ATOM 3704 O O . ILE A 1 471 ? -13.650 -7.592 7.225 1.00 95.12 471 ILE A O 1
ATOM 3708 N N . TYR A 1 472 ? -13.993 -5.473 7.907 1.00 94.00 472 TYR A N 1
ATOM 3709 C CA . TYR A 1 472 ? -12.933 -5.443 8.923 1.00 94.00 472 TYR A CA 1
ATOM 3710 C C . TYR A 1 472 ? -12.983 -6.668 9.842 1.00 94.00 472 TYR A C 1
ATOM 3712 O O . TYR A 1 472 ? -11.976 -7.357 10.005 1.00 94.00 472 TYR A O 1
ATOM 3720 N N . GLY A 1 473 ? -14.159 -6.987 10.395 1.00 92.88 473 GLY A N 1
ATOM 3721 C CA . GLY A 1 473 ? -14.350 -8.168 11.241 1.00 92.88 473 GLY A CA 1
ATOM 3722 C C . GLY A 1 473 ? -14.037 -9.483 10.518 1.00 92.88 473 GLY A C 1
ATOM 3723 O O . GLY A 1 473 ? -13.431 -10.379 11.099 1.00 92.88 473 GLY A O 1
ATOM 3724 N N . CYS A 1 474 ? -14.391 -9.598 9.238 1.00 95.38 474 CYS A N 1
ATOM 3725 C CA . CYS A 1 474 ? -14.115 -10.792 8.441 1.00 95.38 474 CYS A CA 1
ATOM 3726 C C . CYS A 1 474 ? -12.619 -10.950 8.140 1.00 95.38 474 CYS A C 1
ATOM 3728 O O . CYS A 1 474 ? -12.062 -12.011 8.417 1.00 95.38 474 CYS A O 1
ATOM 3730 N N . VAL A 1 475 ? -11.951 -9.907 7.621 1.00 94.69 475 VAL A N 1
ATOM 3731 C CA . VAL A 1 475 ? -10.520 -9.989 7.263 1.00 94.69 475 VAL A CA 1
ATOM 3732 C C . VAL A 1 475 ? -9.664 -10.208 8.509 1.00 94.69 475 VAL A C 1
ATOM 3734 O O . VAL A 1 475 ? -8.768 -11.045 8.497 1.00 94.69 475 VAL A O 1
ATOM 3737 N N . THR A 1 476 ? -9.974 -9.536 9.623 1.00 91.81 476 THR A N 1
ATOM 3738 C CA . THR A 1 476 ? -9.272 -9.760 10.901 1.00 91.81 476 THR A CA 1
ATOM 3739 C C . THR A 1 476 ? -9.475 -11.172 11.447 1.00 91.81 476 THR A C 1
ATOM 3741 O O . THR A 1 476 ? -8.530 -11.762 11.962 1.00 91.81 476 THR A O 1
ATOM 3744 N N . THR A 1 477 ? -10.663 -11.758 11.288 1.00 93.81 477 THR A N 1
ATOM 3745 C CA . THR A 1 477 ? -10.920 -13.143 11.710 1.00 93.81 477 THR A CA 1
ATOM 3746 C C . THR A 1 477 ? -10.185 -14.150 10.823 1.00 93.81 477 THR A C 1
ATOM 3748 O O . THR A 1 477 ? -9.537 -15.066 11.330 1.00 93.81 477 THR A O 1
ATOM 3751 N N . LEU A 1 478 ? -10.231 -13.966 9.500 1.00 95.00 478 LEU A N 1
ATOM 3752 C CA . LEU A 1 478 ? -9.509 -14.808 8.542 1.00 95.00 478 LEU A CA 1
ATOM 3753 C C . LEU A 1 478 ? -7.988 -14.700 8.733 1.00 95.00 478 LEU A C 1
ATOM 3755 O O . LEU A 1 478 ? -7.299 -15.714 8.628 1.00 95.00 478 LEU A O 1
ATOM 3759 N N . LYS A 1 479 ? -7.461 -13.523 9.109 1.00 92.44 479 LYS A N 1
ATOM 3760 C CA . LYS A 1 479 ? -6.041 -13.320 9.458 1.00 92.44 479 LYS A CA 1
ATOM 3761 C C . LYS A 1 479 ? -5.561 -14.345 10.487 1.00 92.44 479 LYS A C 1
ATOM 3763 O O . LYS A 1 479 ? -4.461 -14.869 10.347 1.00 92.44 479 LYS A O 1
ATOM 3768 N N . TYR A 1 480 ? -6.383 -14.675 11.487 1.00 91.12 480 TYR A N 1
ATOM 3769 C CA . TYR A 1 480 ? -6.027 -15.657 12.519 1.00 91.12 480 TYR A CA 1
ATOM 3770 C C . TYR A 1 480 ? -5.920 -17.098 12.006 1.00 91.12 480 TYR A C 1
ATOM 3772 O O . TYR A 1 480 ? -5.326 -17.947 12.677 1.00 91.12 480 TYR A O 1
ATOM 3780 N N . ILE A 1 481 ? -6.498 -17.381 10.839 1.00 91.56 481 ILE A N 1
ATOM 3781 C CA . ILE A 1 481 ? -6.436 -18.685 10.181 1.00 91.56 481 ILE A CA 1
ATOM 3782 C C . ILE A 1 481 ? -5.220 -18.743 9.258 1.00 91.56 481 ILE A C 1
ATOM 3784 O O . ILE A 1 481 ? -4.475 -19.723 9.315 1.00 91.56 481 ILE A O 1
ATOM 3788 N N . VAL A 1 482 ? -5.022 -17.709 8.430 1.00 90.94 482 VAL A N 1
ATOM 3789 C CA . VAL A 1 482 ? -4.114 -17.787 7.277 1.00 90.94 482 VA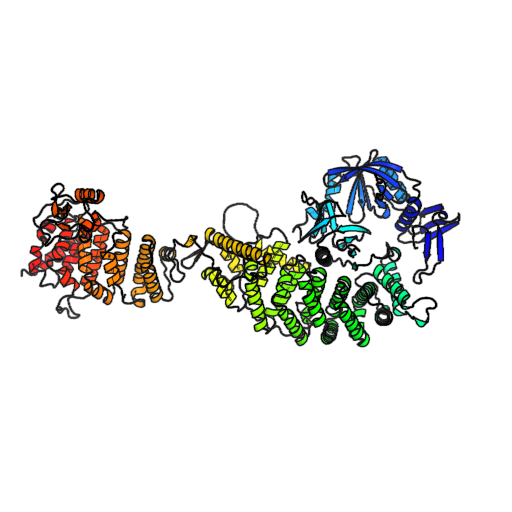L A CA 1
ATOM 3790 C C . VAL A 1 482 ? -2.825 -16.969 7.385 1.00 90.94 482 VAL A C 1
ATOM 3792 O O . VAL A 1 482 ? -1.840 -17.361 6.775 1.00 90.94 482 VAL A O 1
ATOM 3795 N N . CYS A 1 483 ? -2.759 -15.903 8.185 1.00 88.12 483 CYS A N 1
ATOM 3796 C CA . CYS A 1 483 ? -1.573 -15.037 8.244 1.00 88.12 483 CYS A CA 1
ATOM 3797 C C . CYS A 1 483 ? -0.651 -15.369 9.433 1.00 88.12 483 CYS A C 1
ATOM 3799 O O . CYS A 1 483 ? -1.115 -15.672 10.538 1.00 88.12 483 CYS A O 1
ATOM 3801 N N . GLU A 1 484 ? 0.666 -15.239 9.244 1.00 80.12 484 GLU A N 1
ATOM 3802 C CA . GLU A 1 484 ? 1.652 -15.346 10.330 1.00 80.12 484 GLU A CA 1
ATOM 3803 C C . GLU A 1 484 ? 1.498 -14.189 11.353 1.00 80.12 484 GLU A C 1
ATOM 3805 O O . GLU A 1 484 ? 1.104 -13.077 10.984 1.00 80.12 484 GLU A O 1
ATOM 3810 N N . PRO A 1 485 ? 1.790 -14.413 12.653 1.00 79.56 485 PRO A N 1
ATOM 3811 C CA . PRO A 1 485 ? 2.216 -15.672 13.282 1.00 79.56 485 PRO A CA 1
ATOM 3812 C C . PRO A 1 485 ? 1.048 -16.603 13.663 1.00 79.56 485 PRO A C 1
ATOM 3814 O O . PRO A 1 485 ? 1.258 -17.667 14.245 1.00 79.56 485 PRO A O 1
ATOM 3817 N N . TYR A 1 486 ? -0.200 -16.206 13.407 1.00 84.62 486 TYR A N 1
ATOM 3818 C CA . TYR A 1 486 ? -1.382 -16.925 13.887 1.00 84.62 486 TYR A CA 1
ATOM 3819 C C . TYR A 1 486 ? -1.633 -18.229 13.130 1.00 84.62 486 TYR A C 1
ATOM 3821 O O . TYR A 1 486 ? -2.088 -19.199 13.732 1.00 84.62 486 TYR A O 1
ATOM 3829 N N . SER A 1 487 ? -1.291 -18.288 11.847 1.00 86.00 487 SER A N 1
ATOM 3830 C CA . SER A 1 487 ? -1.438 -19.482 11.010 1.00 86.00 487 SER A CA 1
ATOM 3831 C C . SER A 1 487 ? -0.617 -20.692 11.474 1.00 86.00 487 SER A C 1
ATOM 3833 O O . SER A 1 487 ? -0.952 -21.818 11.115 1.00 86.00 487 SER A O 1
ATOM 3835 N N . ASN A 1 488 ? 0.405 -20.511 12.321 1.00 83.25 488 ASN A N 1
ATOM 3836 C CA . ASN A 1 488 ? 1.263 -21.600 12.816 1.00 83.25 488 ASN A CA 1
ATOM 3837 C C . ASN A 1 488 ? 0.492 -22.705 13.564 1.00 83.25 488 ASN A C 1
ATOM 3839 O O . ASN A 1 488 ? 0.863 -23.882 13.496 1.00 83.25 488 ASN A O 1
ATOM 3843 N N . THR A 1 489 ? -0.599 -22.338 14.243 1.00 86.31 489 THR A N 1
ATOM 3844 C CA . THR A 1 489 ? -1.481 -23.252 14.988 1.00 86.31 489 THR A CA 1
ATOM 3845 C C . THR A 1 489 ? -2.654 -23.785 14.148 1.00 86.31 489 THR A C 1
ATOM 3847 O O . THR A 1 489 ? -3.455 -24.571 14.658 1.00 86.31 489 THR A O 1
ATOM 3850 N N . THR A 1 490 ? -2.768 -23.388 12.875 1.00 89.12 490 THR A N 1
ATOM 3851 C CA . THR A 1 490 ? -3.812 -23.842 11.942 1.00 89.12 490 THR A CA 1
ATOM 3852 C C . THR A 1 490 ? -3.400 -25.146 11.256 1.00 89.12 490 THR A C 1
ATOM 3854 O O . THR A 1 490 ? -2.312 -25.254 10.701 1.00 89.12 490 THR A O 1
ATOM 3857 N N . GLU A 1 491 ? -4.283 -26.148 11.250 1.00 89.25 491 GLU A N 1
ATOM 3858 C CA . GLU A 1 491 ? -4.029 -27.428 10.573 1.00 89.25 491 GLU A CA 1
ATOM 3859 C C . GLU A 1 491 ? -3.937 -27.266 9.043 1.00 89.25 491 GLU A C 1
ATOM 3861 O O . GLU A 1 491 ? -4.733 -26.542 8.447 1.00 89.25 491 GLU A O 1
ATOM 3866 N N . PHE A 1 492 ? -3.003 -27.978 8.399 1.00 87.19 492 PHE A N 1
ATOM 3867 C CA . PHE A 1 492 ? -2.671 -27.821 6.975 1.00 87.19 492 PHE A CA 1
ATOM 3868 C C . PHE A 1 492 ? -3.875 -27.967 6.029 1.00 87.19 492 PHE A C 1
ATOM 3870 O O . PHE A 1 492 ? -4.059 -27.135 5.142 1.00 87.19 492 PHE A O 1
ATOM 3877 N N . ASN A 1 493 ? -4.738 -28.969 6.237 1.00 88.81 493 ASN A N 1
ATOM 3878 C CA . ASN A 1 493 ? -5.912 -29.159 5.377 1.00 88.81 493 ASN A CA 1
ATOM 3879 C C . ASN A 1 493 ? -6.907 -28.002 5.502 1.00 88.81 493 ASN A C 1
ATOM 3881 O O . ASN A 1 493 ? -7.403 -27.493 4.500 1.00 88.81 493 ASN A O 1
ATOM 3885 N N . MET A 1 494 ? -7.163 -27.557 6.732 1.00 91.25 494 MET A N 1
ATOM 3886 C CA . MET A 1 494 ? -8.065 -26.440 7.014 1.00 91.25 494 MET A CA 1
ATOM 3887 C C . MET A 1 494 ? -7.511 -25.110 6.475 1.00 91.25 494 MET A C 1
ATOM 3889 O O . MET A 1 494 ? -8.261 -24.271 5.968 1.00 91.25 494 MET A O 1
ATOM 3893 N N . PHE A 1 495 ? -6.189 -24.929 6.543 1.00 91.56 495 PHE A N 1
ATOM 3894 C CA . PHE A 1 495 ? -5.489 -23.796 5.941 1.00 91.56 495 PHE A CA 1
ATOM 3895 C C . PHE A 1 495 ? -5.684 -23.765 4.418 1.00 91.56 495 PHE A C 1
ATOM 3897 O O . PHE A 1 495 ? -6.154 -22.758 3.891 1.00 91.56 495 PHE A O 1
ATOM 3904 N N . ASN A 1 496 ? -5.418 -24.877 3.725 1.00 90.00 496 ASN A N 1
ATOM 3905 C CA . ASN A 1 496 ? -5.583 -24.964 2.271 1.00 90.00 496 ASN A CA 1
ATOM 3906 C C . ASN A 1 496 ? -7.041 -24.792 1.835 1.00 90.00 496 ASN A C 1
ATOM 3908 O O . ASN A 1 496 ? -7.306 -24.123 0.840 1.00 90.00 496 ASN A O 1
ATOM 3912 N N . GLN A 1 497 ? -8.003 -25.332 2.587 1.00 92.75 497 GLN A N 1
ATOM 3913 C CA . GLN A 1 497 ? -9.425 -25.089 2.328 1.00 92.75 497 GLN A CA 1
ATOM 3914 C C . GLN A 1 497 ? -9.759 -23.596 2.419 1.00 92.75 497 GLN A C 1
ATOM 3916 O O . GLN A 1 497 ? -10.359 -23.043 1.499 1.00 92.75 497 GLN A O 1
ATOM 3921 N N . THR A 1 498 ? -9.297 -22.917 3.472 1.00 94.00 498 THR A N 1
ATOM 3922 C CA . THR A 1 498 ? -9.542 -21.477 3.652 1.00 94.00 498 THR A CA 1
ATOM 3923 C C . THR A 1 498 ? -8.860 -20.642 2.565 1.00 94.00 498 THR A C 1
ATOM 3925 O O . THR A 1 498 ? -9.478 -19.729 2.022 1.00 94.00 498 THR A O 1
ATOM 3928 N N . MET A 1 499 ? -7.626 -20.977 2.182 1.00 91.81 499 MET A N 1
ATOM 3929 C CA . MET A 1 499 ? -6.929 -20.307 1.078 1.00 91.81 499 MET A CA 1
ATOM 3930 C C . MET A 1 499 ? -7.614 -20.520 -0.270 1.00 91.81 499 MET A C 1
ATOM 3932 O O . MET A 1 499 ? -7.740 -19.584 -1.055 1.00 91.81 499 MET A O 1
ATOM 3936 N N . SER A 1 500 ? -8.141 -21.721 -0.511 1.00 92.38 500 SER A N 1
ATOM 3937 C CA . SER A 1 500 ? -8.914 -22.026 -1.713 1.00 92.38 500 SER A CA 1
ATOM 3938 C C . SER A 1 500 ? -10.188 -21.178 -1.796 1.00 92.38 500 SER A C 1
ATOM 3940 O O . SER A 1 500 ? -10.530 -20.705 -2.885 1.00 92.38 500 SER A O 1
ATOM 3942 N N . LEU A 1 501 ? -10.857 -20.937 -0.659 1.00 93.81 501 LEU A N 1
ATOM 3943 C CA . LEU A 1 501 ? -11.990 -20.013 -0.570 1.00 93.81 501 LEU A CA 1
ATOM 3944 C C . LEU A 1 501 ? -11.552 -18.575 -0.864 1.00 93.81 501 LEU A C 1
ATOM 3946 O O . LEU A 1 501 ? -12.136 -17.948 -1.743 1.00 93.81 501 LEU A O 1
ATOM 3950 N N . ILE A 1 502 ? -10.497 -18.070 -0.215 1.00 91.94 502 ILE A N 1
ATOM 3951 C CA . ILE A 1 502 ? -9.974 -16.711 -0.457 1.00 91.94 502 ILE A CA 1
ATOM 3952 C C . ILE A 1 502 ? -9.631 -16.509 -1.940 1.00 91.94 502 ILE A C 1
ATOM 3954 O O . ILE A 1 502 ? -10.061 -15.520 -2.529 1.00 91.94 502 ILE A O 1
ATOM 3958 N N . GLY A 1 503 ? -8.957 -17.475 -2.573 1.00 89.31 503 GLY A N 1
ATOM 3959 C CA . GLY A 1 503 ? -8.654 -17.434 -4.006 1.00 89.31 503 GLY A CA 1
ATOM 3960 C C . GLY A 1 503 ? -9.898 -17.418 -4.904 1.00 89.31 503 GLY A C 1
ATOM 3961 O O . GLY A 1 503 ? -9.861 -16.861 -5.993 1.00 89.31 503 GLY A O 1
ATOM 3962 N N . SER A 1 504 ? -11.033 -17.953 -4.438 1.00 90.81 504 SER A N 1
ATOM 3963 C CA . SER A 1 504 ? -12.303 -17.928 -5.184 1.00 90.81 504 SER A CA 1
ATOM 3964 C C . SER A 1 504 ? -13.026 -16.572 -5.180 1.00 90.81 504 SER A C 1
ATOM 3966 O O . SER A 1 504 ? -14.068 -16.443 -5.824 1.00 90.81 504 SER A O 1
ATOM 3968 N N . LEU A 1 505 ? -12.507 -15.557 -4.470 1.00 89.88 505 LEU A N 1
ATOM 3969 C CA . LEU A 1 505 ? -13.024 -14.184 -4.561 1.00 89.88 505 LEU A CA 1
ATOM 3970 C C . LEU A 1 505 ? -12.773 -13.566 -5.942 1.00 89.88 505 LEU A C 1
ATOM 3972 O O . LEU A 1 505 ? -13.567 -12.731 -6.374 1.00 89.88 505 LEU A O 1
ATOM 3976 N N . GLY A 1 506 ? -11.697 -13.965 -6.630 1.00 86.62 506 GLY A N 1
ATOM 3977 C CA . GLY A 1 506 ? -11.323 -13.401 -7.928 1.00 86.62 506 GLY A CA 1
ATOM 3978 C C . GLY A 1 506 ? -11.248 -11.870 -7.882 1.00 86.62 506 GLY A C 1
ATOM 3979 O O . GLY A 1 506 ? -10.609 -11.298 -6.997 1.00 86.62 506 GLY A O 1
ATOM 3980 N N . ARG A 1 507 ? -11.966 -11.207 -8.798 1.00 84.44 507 ARG A N 1
ATOM 3981 C CA . ARG A 1 507 ? -12.044 -9.739 -8.920 1.00 84.44 507 ARG A CA 1
ATOM 3982 C C . ARG A 1 507 ? -12.495 -9.032 -7.629 1.00 84.44 507 ARG A C 1
ATOM 3984 O O . ARG A 1 507 ? -11.970 -7.969 -7.307 1.00 84.44 507 ARG A O 1
ATOM 3991 N N . ASP A 1 508 ? -13.405 -9.635 -6.854 1.00 87.31 508 ASP A N 1
ATOM 3992 C CA . ASP A 1 508 ? -13.968 -9.028 -5.632 1.00 87.31 508 ASP A CA 1
ATOM 3993 C C . ASP A 1 508 ? -12.886 -8.791 -4.551 1.00 87.31 508 ASP A C 1
ATOM 3995 O O . ASP A 1 508 ? -13.024 -7.887 -3.723 1.00 87.31 508 ASP A O 1
ATOM 3999 N N . LEU A 1 509 ? -11.781 -9.556 -4.564 1.00 88.69 509 LEU A N 1
ATOM 4000 C CA . LEU A 1 509 ? -10.659 -9.390 -3.626 1.00 88.69 509 LEU A CA 1
ATOM 4001 C C . LEU A 1 509 ? -10.075 -7.975 -3.697 1.00 88.69 509 LEU A C 1
ATOM 4003 O O . LEU A 1 509 ? -9.706 -7.390 -2.677 1.00 88.69 509 LEU A O 1
ATOM 4007 N N . PHE A 1 510 ? -10.015 -7.408 -4.900 1.00 86.25 510 PHE A N 1
ATOM 4008 C CA . PHE A 1 510 ? -9.344 -6.141 -5.130 1.00 86.25 510 PHE A CA 1
ATOM 4009 C C . PHE A 1 510 ? -10.105 -4.930 -4.587 1.00 86.25 510 PHE A C 1
ATOM 4011 O O . PHE A 1 510 ? -9.495 -3.909 -4.265 1.00 86.25 510 PHE A O 1
ATOM 4018 N N . MET A 1 511 ? -11.415 -5.066 -4.370 1.00 86.12 511 MET A N 1
ATOM 4019 C CA . MET A 1 511 ? -12.221 -4.045 -3.698 1.00 86.12 511 MET A CA 1
ATOM 4020 C C . MET A 1 511 ? -11.754 -3.803 -2.253 1.00 86.12 511 MET A C 1
ATOM 4022 O O . MET A 1 511 ? -11.913 -2.702 -1.727 1.00 86.12 511 MET A O 1
ATOM 4026 N N . LEU A 1 512 ? -11.118 -4.792 -1.608 1.00 90.00 512 LEU A N 1
ATOM 4027 C CA . LEU A 1 512 ? -10.553 -4.634 -0.262 1.00 90.00 512 LEU A CA 1
ATOM 4028 C C . LEU A 1 512 ? -9.416 -3.605 -0.229 1.00 90.00 512 LEU A C 1
ATOM 4030 O O . LEU A 1 512 ? -9.248 -2.908 0.774 1.00 90.00 512 LEU A O 1
ATOM 4034 N N . PHE A 1 513 ? -8.663 -3.463 -1.324 1.00 86.31 513 PHE A N 1
ATOM 4035 C CA . PHE A 1 513 ? -7.554 -2.512 -1.409 1.00 86.31 513 PHE A CA 1
ATOM 4036 C C . PHE A 1 513 ? -8.003 -1.050 -1.517 1.00 86.31 513 PHE A C 1
ATOM 4038 O O . PHE A 1 513 ? -7.221 -0.144 -1.232 1.00 86.31 513 PHE A O 1
ATOM 4045 N N . GLN A 1 514 ? -9.267 -0.819 -1.878 1.00 81.94 514 GLN A N 1
ATOM 4046 C CA . GLN A 1 514 ? -9.879 0.510 -1.938 1.00 81.94 514 GLN A CA 1
ATOM 4047 C C . GLN A 1 514 ? -10.395 0.982 -0.569 1.00 81.94 514 GLN A C 1
ATOM 4049 O O . GLN A 1 514 ? -10.816 2.130 -0.423 1.00 81.94 514 GLN A O 1
ATOM 4054 N N . SER A 1 515 ? -10.366 0.114 0.450 1.00 86.50 515 SER A N 1
ATOM 4055 C CA . SER A 1 515 ? -10.854 0.453 1.781 1.00 86.50 515 SER A CA 1
ATOM 4056 C C . SER A 1 515 ? -10.017 1.566 2.439 1.00 86.50 515 SER A C 1
ATOM 4058 O O . SER A 1 515 ? -8.794 1.453 2.529 1.00 86.50 515 SER A O 1
ATOM 4060 N N . PRO A 1 516 ? -10.667 2.590 3.016 1.00 78.75 516 PRO A N 1
ATOM 4061 C CA . PRO A 1 516 ? -10.006 3.655 3.771 1.00 78.75 516 PRO A CA 1
ATOM 4062 C C . PRO A 1 516 ? -9.595 3.238 5.196 1.00 78.75 516 PRO A C 1
ATOM 4064 O O . PRO A 1 516 ? -8.832 3.950 5.845 1.00 78.75 516 PRO A O 1
ATOM 4067 N N . CYS A 1 517 ? -10.094 2.106 5.708 1.00 88.12 517 CYS A N 1
ATOM 4068 C CA . CYS A 1 517 ? -9.601 1.509 6.953 1.00 88.12 517 CYS A CA 1
ATOM 4069 C C . CYS A 1 517 ? -8.278 0.792 6.668 1.00 88.12 517 CYS A C 1
ATOM 4071 O O . CYS A 1 517 ? -8.273 -0.158 5.891 1.00 88.12 517 CYS A O 1
ATOM 4073 N N . ILE A 1 518 ? -7.188 1.246 7.292 1.00 86.25 518 ILE A N 1
ATOM 4074 C CA . ILE A 1 518 ? -5.794 0.905 6.953 1.00 86.25 518 ILE A CA 1
ATOM 4075 C C . ILE A 1 518 ? -5.476 -0.583 7.157 1.00 86.25 518 ILE A C 1
ATOM 4077 O O . ILE A 1 518 ? -4.722 -1.161 6.371 1.00 86.25 518 ILE A O 1
ATOM 4081 N N . SER A 1 519 ? -6.086 -1.235 8.150 1.00 88.62 519 SER A N 1
ATOM 4082 C CA . SER A 1 519 ? -5.897 -2.671 8.378 1.00 88.62 519 SER A CA 1
ATOM 4083 C C . SER A 1 519 ? -6.503 -3.561 7.289 1.00 88.62 519 SER A C 1
ATOM 4085 O O . SER A 1 519 ? -5.951 -4.620 7.011 1.00 88.62 519 SER A O 1
ATOM 4087 N N . ILE A 1 520 ? -7.602 -3.163 6.636 1.00 92.06 520 ILE A N 1
ATOM 4088 C CA . ILE A 1 520 ? -8.255 -3.981 5.593 1.00 92.06 520 ILE A CA 1
ATOM 4089 C C . ILE A 1 520 ? -7.325 -4.263 4.393 1.00 92.06 520 ILE A C 1
ATOM 4091 O O . ILE A 1 520 ? -7.070 -5.440 4.130 1.00 92.06 520 ILE A O 1
ATOM 4095 N N . PRO A 1 521 ? -6.776 -3.252 3.685 1.00 89.94 521 PRO A N 1
ATOM 4096 C CA . PRO A 1 521 ? -5.891 -3.474 2.546 1.00 89.94 521 PRO A CA 1
ATOM 4097 C C . PRO A 1 521 ? -4.579 -4.144 2.973 1.00 89.94 521 PRO A C 1
ATOM 4099 O O . PRO A 1 521 ? -4.024 -4.942 2.223 1.00 89.94 521 PRO A O 1
ATOM 4102 N N . HIS A 1 522 ? -4.092 -3.867 4.188 1.00 87.62 522 HIS A N 1
ATOM 4103 C CA . HIS A 1 522 ? -2.893 -4.514 4.713 1.00 87.62 522 HIS A CA 1
ATOM 4104 C C . HIS A 1 522 ? -3.096 -6.017 4.923 1.00 87.62 522 HIS A C 1
ATOM 4106 O O . HIS A 1 522 ? -2.305 -6.813 4.423 1.00 87.62 522 HIS A O 1
ATOM 4112 N N . ILE A 1 523 ? -4.169 -6.411 5.615 1.00 90.44 523 ILE A N 1
ATOM 4113 C CA . ILE A 1 523 ? -4.480 -7.821 5.866 1.00 90.44 523 ILE A CA 1
ATOM 4114 C C . ILE A 1 523 ? -4.796 -8.541 4.549 1.00 90.44 523 ILE A C 1
ATOM 4116 O O . ILE A 1 523 ? -4.321 -9.653 4.346 1.00 90.44 523 ILE A O 1
ATOM 4120 N N . ALA A 1 524 ? -5.536 -7.910 3.631 1.00 91.94 524 ALA A N 1
ATOM 4121 C CA . ALA A 1 524 ? -5.790 -8.471 2.303 1.00 91.94 524 ALA A CA 1
ATOM 4122 C C . ALA A 1 524 ? -4.482 -8.716 1.525 1.00 91.94 524 ALA A C 1
ATOM 4124 O O . ALA A 1 524 ? -4.314 -9.775 0.923 1.00 91.94 524 ALA A O 1
ATOM 4125 N N . GLY A 1 525 ? -3.526 -7.783 1.605 1.00 88.44 525 GLY A N 1
ATOM 4126 C CA . GLY A 1 525 ? -2.189 -7.951 1.034 1.00 88.44 525 GLY A CA 1
ATOM 4127 C C . GLY A 1 525 ? -1.420 -9.118 1.654 1.00 88.44 525 GLY A C 1
ATOM 4128 O O . GLY A 1 525 ? -0.846 -9.916 0.921 1.00 88.44 525 GLY A O 1
ATOM 4129 N N . GLN A 1 526 ? -1.473 -9.279 2.983 1.00 86.69 526 GLN A N 1
ATOM 4130 C CA . GLN A 1 526 ? -0.871 -10.432 3.668 1.00 86.69 526 GLN A CA 1
ATOM 4131 C C . GLN A 1 526 ? -1.507 -11.757 3.231 1.00 86.69 526 GLN A C 1
ATOM 4133 O O . GLN A 1 526 ? -0.792 -12.720 2.982 1.00 86.69 526 GLN A O 1
ATOM 4138 N N . MET A 1 527 ? -2.836 -11.817 3.106 1.00 90.75 527 MET A N 1
ATOM 4139 C CA . MET A 1 527 ? -3.538 -13.019 2.639 1.00 90.75 527 MET A CA 1
ATOM 4140 C C . MET A 1 527 ? -3.133 -13.400 1.220 1.00 90.75 527 MET A C 1
ATOM 4142 O O . MET A 1 527 ? -2.888 -14.573 0.952 1.00 90.75 527 MET A O 1
ATOM 4146 N N . LEU A 1 528 ? -3.045 -12.413 0.326 1.00 88.69 528 LEU A N 1
ATOM 4147 C CA . LEU A 1 528 ? -2.640 -12.630 -1.055 1.00 88.69 528 LEU A CA 1
ATOM 4148 C C . LEU A 1 528 ? -1.173 -13.073 -1.150 1.00 88.69 528 LEU A C 1
ATOM 4150 O O . LEU A 1 528 ? -0.864 -14.000 -1.892 1.00 88.69 528 LEU A O 1
ATOM 4154 N N . GLN A 1 529 ? -0.288 -12.471 -0.354 1.00 84.19 529 GLN A N 1
ATOM 4155 C CA . GLN A 1 529 ? 1.103 -12.900 -0.243 1.00 84.19 529 GLN A CA 1
ATOM 4156 C C . GLN A 1 529 ? 1.191 -14.360 0.205 1.00 84.19 529 GLN A C 1
ATOM 4158 O O . GLN A 1 529 ? 1.843 -15.167 -0.446 1.00 84.19 529 GLN A O 1
ATOM 4163 N N . THR A 1 530 ? 0.486 -14.727 1.277 1.00 86.56 530 THR A N 1
ATOM 4164 C CA . THR A 1 530 ? 0.476 -16.110 1.761 1.00 86.56 530 THR A CA 1
ATOM 4165 C C . THR A 1 530 ? -0.132 -17.071 0.726 1.00 86.56 530 THR A C 1
ATOM 4167 O O . THR A 1 530 ? 0.331 -18.203 0.606 1.00 86.56 530 THR A O 1
ATOM 4170 N N . LEU A 1 531 ? -1.133 -16.639 -0.051 1.00 87.81 531 LEU A N 1
ATOM 4171 C CA . LEU A 1 531 ? -1.698 -17.440 -1.140 1.00 87.81 531 LEU A CA 1
ATOM 4172 C C . LEU A 1 531 ? -0.641 -17.748 -2.213 1.00 87.81 531 LEU A C 1
ATOM 4174 O O . LEU A 1 531 ? -0.531 -18.896 -2.629 1.00 87.81 531 LEU A O 1
ATOM 4178 N N . VAL A 1 532 ? 0.154 -16.758 -2.625 1.00 83.38 532 VAL A N 1
ATOM 4179 C CA . VAL A 1 532 ? 1.195 -16.934 -3.655 1.00 83.38 532 VAL A CA 1
ATOM 4180 C C . VAL A 1 532 ? 2.423 -17.678 -3.127 1.00 83.38 532 VAL A C 1
ATOM 4182 O O . VAL A 1 532 ? 2.954 -18.548 -3.810 1.00 83.38 532 VAL A O 1
ATOM 4185 N N . GLU A 1 533 ? 2.872 -17.370 -1.911 1.00 80.06 533 GLU A N 1
ATOM 4186 C CA . GLU A 1 533 ? 4.129 -17.898 -1.372 1.00 80.06 533 GLU A CA 1
ATOM 4187 C C . GLU A 1 533 ? 4.018 -19.305 -0.775 1.00 80.06 533 GLU A C 1
ATOM 4189 O O . GLU A 1 533 ? 5.009 -20.032 -0.802 1.00 80.06 533 GLU A O 1
ATOM 4194 N N . GLU A 1 534 ? 2.864 -19.679 -0.202 1.00 81.81 534 GLU A N 1
ATOM 4195 C CA . GLU A 1 534 ? 2.723 -20.906 0.601 1.00 81.81 534 GLU A CA 1
ATOM 4196 C C . GLU A 1 534 ? 1.756 -21.947 0.015 1.00 81.81 534 GLU A C 1
ATOM 4198 O O . GLU A 1 534 ? 1.579 -23.005 0.626 1.00 81.81 534 GLU A O 1
ATOM 4203 N N . THR A 1 535 ? 1.105 -21.678 -1.125 1.00 83.00 535 THR A N 1
ATOM 4204 C CA . THR A 1 535 ? 0.137 -22.616 -1.723 1.00 83.00 535 THR A CA 1
ATOM 4205 C C . THR A 1 535 ? 0.546 -23.121 -3.108 1.00 83.00 535 THR A C 1
ATOM 4207 O O . THR A 1 535 ? 1.259 -22.465 -3.867 1.00 83.00 535 THR A O 1
ATOM 4210 N N . ASP A 1 536 ? 0.054 -24.311 -3.458 1.00 81.50 536 ASP A N 1
ATOM 4211 C CA . ASP A 1 536 ? 0.254 -24.948 -4.768 1.00 81.50 536 ASP A CA 1
ATOM 4212 C C . ASP A 1 536 ? -0.898 -24.677 -5.752 1.00 81.50 536 ASP A C 1
ATOM 4214 O O . ASP A 1 536 ? -1.159 -25.460 -6.660 1.00 81.50 536 ASP A O 1
ATOM 4218 N N . MET A 1 537 ? -1.625 -23.569 -5.574 1.00 84.81 537 MET A N 1
ATOM 4219 C CA . MET A 1 537 ? -2.808 -23.229 -6.377 1.00 84.81 537 MET A CA 1
ATOM 4220 C C . MET A 1 537 ? -2.455 -22.381 -7.609 1.00 84.81 537 MET A C 1
ATOM 4222 O O . MET A 1 537 ? -2.978 -21.279 -7.768 1.00 84.81 537 MET A O 1
ATOM 4226 N N . GLU A 1 538 ? -1.577 -22.888 -8.478 1.00 83.88 538 GLU A N 1
ATOM 4227 C CA . GLU A 1 538 ? -1.024 -22.146 -9.628 1.00 83.88 538 GLU A CA 1
ATOM 4228 C C . GLU A 1 538 ? -2.103 -21.533 -10.538 1.00 83.88 538 GLU A C 1
ATOM 4230 O O . GLU A 1 538 ? -2.015 -20.356 -10.879 1.00 83.88 538 GLU A O 1
ATOM 4235 N N . GLU A 1 539 ? -3.166 -22.279 -10.860 1.00 86.44 539 GLU A N 1
ATOM 4236 C CA . GLU A 1 539 ? -4.269 -21.777 -11.698 1.00 86.44 539 GLU A CA 1
ATOM 4237 C C . GLU A 1 539 ? -4.974 -20.565 -11.070 1.00 86.44 539 GLU A C 1
ATOM 4239 O O . GLU A 1 539 ? -5.172 -19.549 -11.731 1.00 86.44 539 GLU A O 1
ATOM 4244 N N . LYS A 1 540 ? -5.295 -20.629 -9.770 1.00 85.50 540 LYS A N 1
ATOM 4245 C CA . LYS A 1 540 ? -5.964 -19.527 -9.057 1.00 85.50 540 LYS A CA 1
ATOM 4246 C C . LYS A 1 540 ? -5.057 -18.314 -8.883 1.00 85.50 540 LYS A C 1
ATOM 4248 O O . LYS A 1 540 ? -5.532 -17.182 -8.927 1.00 85.50 540 LYS A O 1
ATOM 4253 N N . ILE A 1 541 ? -3.763 -18.543 -8.652 1.00 87.38 541 ILE A N 1
ATOM 4254 C CA . ILE A 1 541 ? -2.770 -17.469 -8.551 1.00 87.38 541 ILE A CA 1
ATOM 4255 C C . ILE A 1 541 ? -2.688 -16.730 -9.887 1.00 87.38 541 ILE A C 1
ATOM 4257 O O . ILE A 1 541 ? -2.785 -15.504 -9.903 1.00 87.38 541 ILE A O 1
ATOM 4261 N N . LYS A 1 542 ? -2.599 -17.474 -10.994 1.00 88.62 542 LYS A N 1
ATOM 4262 C CA . LYS A 1 542 ? -2.577 -16.905 -12.339 1.00 88.62 542 LYS A CA 1
ATOM 4263 C C . LYS A 1 542 ? -3.846 -16.107 -12.644 1.00 88.62 542 LYS A C 1
ATOM 4265 O O . LYS A 1 542 ? -3.744 -14.965 -13.070 1.00 88.62 542 LYS A O 1
ATOM 4270 N N . GLU A 1 543 ? -5.028 -16.644 -12.333 1.00 89.75 543 GLU A N 1
ATOM 4271 C CA . GLU A 1 543 ? -6.291 -15.906 -12.487 1.00 89.75 543 GLU A CA 1
ATOM 4272 C C . GLU A 1 543 ? -6.290 -14.580 -11.707 1.00 89.75 543 GLU A C 1
ATOM 4274 O O . GLU A 1 543 ? -6.714 -13.552 -12.230 1.00 89.75 543 GLU A O 1
ATOM 4279 N N . LEU A 1 544 ? -5.792 -14.561 -10.465 1.00 88.62 544 LEU A N 1
ATOM 4280 C CA . LEU A 1 544 ? -5.693 -13.330 -9.671 1.00 88.62 544 LEU A CA 1
ATOM 4281 C C . LEU A 1 544 ? -4.693 -12.326 -10.257 1.00 88.62 544 LEU A C 1
ATOM 4283 O O . LEU A 1 544 ? -4.956 -11.124 -10.218 1.00 88.62 544 LEU A O 1
ATOM 4287 N N . GLN A 1 545 ? -3.569 -12.793 -10.801 1.00 90.56 545 GLN A N 1
ATOM 4288 C CA . GLN A 1 545 ? -2.597 -11.942 -11.493 1.00 90.56 545 GLN A CA 1
ATOM 4289 C C . GLN A 1 545 ? -3.189 -11.357 -12.786 1.00 90.56 545 GLN A C 1
ATOM 4291 O O . GLN A 1 545 ? -3.025 -10.162 -13.044 1.00 90.56 545 GLN A O 1
ATOM 4296 N N . ASP A 1 546 ? -3.950 -12.155 -13.541 1.00 90.56 546 ASP A N 1
ATOM 4297 C CA . ASP A 1 546 ? -4.702 -11.708 -14.716 1.00 90.56 546 ASP A CA 1
ATOM 4298 C C . ASP A 1 546 ? -5.754 -10.656 -14.333 1.00 90.56 546 ASP A C 1
ATOM 4300 O O . ASP A 1 546 ? -5.826 -9.599 -14.960 1.00 90.56 546 ASP A O 1
ATOM 4304 N N . TYR A 1 547 ? -6.519 -10.867 -13.256 1.00 90.38 547 TYR A N 1
ATOM 4305 C CA . TYR A 1 547 ? -7.450 -9.855 -12.745 1.00 90.38 547 TYR A CA 1
ATOM 4306 C C . TYR A 1 547 ? -6.730 -8.577 -12.288 1.00 90.38 547 TYR A C 1
ATOM 4308 O O . TYR A 1 547 ? -7.218 -7.484 -12.556 1.00 90.38 547 TYR A O 1
ATOM 4316 N N . ALA A 1 548 ? -5.557 -8.671 -11.651 1.00 89.94 548 ALA A N 1
ATOM 4317 C CA . ALA A 1 548 ? -4.783 -7.491 -11.250 1.00 89.94 548 ALA A CA 1
ATOM 4318 C C . ALA A 1 548 ? -4.338 -6.641 -12.455 1.00 89.94 548 ALA A C 1
ATOM 4320 O O . ALA A 1 548 ? -4.303 -5.408 -12.361 1.00 89.94 548 ALA A O 1
ATOM 4321 N N . LEU A 1 549 ? -4.028 -7.285 -13.589 1.00 91.38 549 LEU A N 1
ATOM 4322 C CA . LEU A 1 549 ? -3.815 -6.602 -14.865 1.00 91.38 549 LEU A CA 1
ATOM 4323 C C . LEU A 1 549 ? -5.131 -6.031 -15.403 1.00 91.38 549 LEU A C 1
ATOM 4325 O O . LEU A 1 549 ? -5.190 -4.845 -15.684 1.00 91.38 549 LEU A O 1
ATOM 4329 N N . LEU A 1 550 ? -6.211 -6.806 -15.488 1.00 90.06 550 LEU A N 1
ATOM 4330 C CA . LEU A 1 550 ? -7.490 -6.323 -16.029 1.00 90.06 550 LEU A CA 1
ATOM 4331 C C . LEU A 1 550 ? -8.086 -5.147 -15.234 1.00 90.06 550 LEU A C 1
ATOM 4333 O O . LEU A 1 550 ? -8.705 -4.269 -15.825 1.00 90.06 550 LEU A O 1
ATOM 4337 N N . GLU A 1 551 ? -7.860 -5.064 -13.924 1.00 87.56 551 GLU A N 1
ATOM 4338 C CA . GLU A 1 551 ? -8.300 -3.926 -13.105 1.00 87.56 551 GLU A CA 1
ATOM 4339 C C . GLU A 1 551 ? -7.359 -2.709 -13.161 1.00 87.56 551 GLU A C 1
ATOM 4341 O O . GLU A 1 551 ? -7.670 -1.670 -12.577 1.00 87.56 551 GLU A O 1
ATOM 4346 N N . GLY A 1 552 ? -6.190 -2.816 -13.805 1.00 89.12 552 GLY A N 1
ATOM 4347 C CA . GLY A 1 552 ? -5.163 -1.763 -13.802 1.00 89.12 552 GLY A CA 1
ATOM 4348 C C . GLY A 1 552 ? -4.430 -1.595 -12.466 1.00 89.12 552 GLY A C 1
ATOM 4349 O O . GLY A 1 552 ? -3.738 -0.600 -12.237 1.00 89.12 552 GLY A O 1
ATOM 4350 N N . ILE A 1 553 ? -4.545 -2.571 -11.568 1.00 88.81 553 ILE A N 1
ATOM 4351 C CA . ILE A 1 553 ? -4.007 -2.506 -10.205 1.00 88.81 553 ILE A CA 1
ATOM 4352 C C . ILE A 1 553 ? -2.487 -2.622 -10.207 1.00 88.81 553 ILE A C 1
ATOM 4354 O O . ILE A 1 553 ? -1.809 -1.865 -9.506 1.00 88.81 553 ILE A O 1
ATOM 4358 N N . THR A 1 554 ? -1.938 -3.508 -11.042 1.00 91.00 554 THR A N 1
ATOM 4359 C CA . THR A 1 554 ? -0.487 -3.638 -11.241 1.00 91.00 554 THR A CA 1
ATOM 4360 C C . THR A 1 554 ? 0.123 -2.306 -11.688 1.00 91.00 554 THR A C 1
ATOM 4362 O O . THR A 1 554 ? 1.145 -1.880 -11.149 1.00 91.00 554 THR A O 1
ATOM 4365 N N . LEU A 1 555 ? -0.549 -1.592 -12.601 1.00 92.31 555 LEU A N 1
ATOM 4366 C CA . LEU A 1 555 ? -0.133 -0.274 -13.086 1.00 92.31 555 LEU A CA 1
ATOM 4367 C C . LEU A 1 555 ? -0.198 0.791 -11.982 1.00 92.31 555 LEU A C 1
ATOM 4369 O O . LEU A 1 555 ? 0.756 1.544 -11.776 1.00 92.31 555 LEU A O 1
ATOM 4373 N N . GLN A 1 556 ? -1.302 0.829 -11.229 1.00 90.50 556 GLN A N 1
ATOM 4374 C CA . GLN A 1 556 ? -1.502 1.779 -10.136 1.00 90.50 556 GLN A CA 1
ATOM 4375 C C . GLN A 1 556 ? -0.467 1.604 -9.019 1.00 90.50 556 GLN A C 1
ATOM 4377 O O . GLN A 1 556 ? 0.064 2.595 -8.501 1.00 90.50 556 GLN A O 1
ATOM 4382 N N . TYR A 1 557 ? -0.159 0.363 -8.636 1.00 89.88 557 TYR A N 1
ATOM 4383 C CA . TYR A 1 557 ? 0.863 0.094 -7.629 1.00 89.88 557 TYR A CA 1
ATOM 4384 C C . TYR A 1 557 ? 2.272 0.343 -8.155 1.00 89.88 557 TYR A C 1
ATOM 4386 O O . TYR A 1 557 ? 3.073 0.911 -7.415 1.00 89.88 557 TYR A O 1
ATOM 4394 N N . PHE A 1 558 ? 2.556 0.050 -9.427 1.00 92.19 558 PHE A N 1
ATOM 4395 C CA . PHE A 1 558 ? 3.823 0.431 -10.053 1.00 92.19 558 PHE A CA 1
ATOM 4396 C C . PHE A 1 558 ? 4.030 1.952 -10.028 1.00 92.19 558 PHE A C 1
ATOM 4398 O O . PHE A 1 558 ? 5.042 2.439 -9.516 1.00 92.19 558 PHE A O 1
ATOM 4405 N N . TYR A 1 559 ? 3.023 2.722 -10.448 1.00 92.56 559 TYR A N 1
ATOM 4406 C CA . TYR A 1 559 ? 3.045 4.183 -10.366 1.00 92.56 559 TYR A CA 1
ATOM 4407 C C . TYR A 1 559 ? 3.241 4.677 -8.925 1.00 92.56 559 TYR A C 1
ATOM 4409 O O . TYR A 1 559 ? 4.065 5.557 -8.662 1.00 92.56 559 TYR A O 1
ATOM 4417 N N . THR A 1 560 ? 2.522 4.086 -7.967 1.00 88.12 560 THR A N 1
ATOM 4418 C CA . THR A 1 560 ? 2.637 4.438 -6.545 1.00 88.12 560 THR A CA 1
ATOM 4419 C C . THR A 1 560 ? 4.043 4.146 -6.010 1.00 88.12 560 THR A C 1
ATOM 4421 O O . THR A 1 560 ? 4.620 4.975 -5.303 1.00 88.12 560 THR A O 1
ATOM 4424 N N . ALA A 1 561 ? 4.632 3.007 -6.368 1.00 87.56 561 ALA A N 1
ATOM 4425 C CA . ALA A 1 561 ? 5.969 2.615 -5.944 1.00 87.56 561 ALA A CA 1
ATOM 4426 C C . ALA A 1 561 ? 7.044 3.571 -6.497 1.00 87.56 561 ALA A C 1
ATOM 4428 O O . ALA A 1 561 ? 7.883 4.074 -5.736 1.00 87.56 561 ALA A O 1
ATOM 4429 N N . CYS A 1 562 ? 6.967 3.903 -7.789 1.00 86.62 562 CYS A N 1
ATOM 4430 C CA . CYS A 1 562 ? 7.917 4.791 -8.454 1.00 86.62 562 CYS A CA 1
ATOM 4431 C C . CYS A 1 562 ? 7.756 6.256 -8.018 1.00 86.62 562 CYS A C 1
ATOM 4433 O O . CYS A 1 562 ? 8.714 6.869 -7.550 1.00 86.62 562 CYS A O 1
ATOM 4435 N N . PHE A 1 563 ? 6.550 6.821 -8.109 1.00 87.25 563 PHE A N 1
ATOM 4436 C CA . PHE A 1 563 ? 6.356 8.277 -8.093 1.00 87.25 563 PHE A CA 1
ATOM 4437 C C . PHE A 1 563 ? 5.712 8.833 -6.820 1.00 87.25 563 PHE A C 1
ATOM 4439 O O . PHE A 1 563 ? 5.774 10.048 -6.594 1.00 87.25 563 PHE A O 1
ATOM 4446 N N . SER A 1 564 ? 5.138 7.992 -5.950 1.00 82.75 564 SER A N 1
ATOM 4447 C CA . SER A 1 564 ? 4.563 8.480 -4.692 1.00 82.75 564 SER A CA 1
ATOM 4448 C C . SER A 1 564 ? 5.663 8.980 -3.751 1.00 82.75 564 SER A C 1
ATOM 4450 O O . SER A 1 564 ? 6.594 8.244 -3.387 1.00 82.75 564 SER A O 1
ATOM 4452 N N . LYS A 1 565 ? 5.555 10.256 -3.358 1.00 79.06 565 LYS A N 1
ATOM 4453 C CA . LYS A 1 565 ? 6.394 10.915 -2.348 1.00 79.06 565 LYS A CA 1
ATOM 4454 C C . LYS A 1 565 ? 5.590 10.995 -1.045 1.00 79.06 565 LYS A C 1
ATOM 4456 O O . LYS A 1 565 ? 4.766 11.903 -0.928 1.00 79.06 565 LYS A O 1
ATOM 4461 N N . PRO A 1 566 ? 5.798 10.073 -0.089 1.00 72.31 566 PRO A N 1
ATOM 4462 C CA . PRO A 1 566 ? 4.962 10.004 1.102 1.00 72.31 566 PRO A CA 1
ATOM 4463 C C . PRO A 1 566 ? 5.168 11.239 1.986 1.00 72.31 566 PRO A C 1
ATOM 4465 O O . PRO A 1 566 ? 6.283 11.506 2.437 1.00 72.31 566 PRO A O 1
ATOM 4468 N N . LYS A 1 567 ? 4.087 11.993 2.212 1.00 72.31 567 LYS A N 1
ATOM 4469 C CA . LYS A 1 567 ? 4.024 13.116 3.164 1.00 72.31 567 LYS A CA 1
ATOM 4470 C C . LYS A 1 567 ? 3.355 12.725 4.481 1.00 72.31 567 LYS A C 1
ATOM 4472 O O . LYS A 1 567 ? 3.656 13.324 5.505 1.00 72.31 567 LYS A O 1
ATOM 4477 N N . THR A 1 568 ? 2.460 11.741 4.438 1.00 72.00 568 THR A N 1
ATOM 4478 C CA . THR A 1 568 ? 1.738 11.201 5.597 1.00 72.00 568 THR A CA 1
ATOM 4479 C C . THR A 1 568 ? 2.109 9.740 5.824 1.00 72.00 568 THR A C 1
ATOM 4481 O O . THR A 1 568 ? 2.551 9.052 4.894 1.00 72.00 568 THR A O 1
ATOM 4484 N N . THR A 1 569 ? 1.891 9.243 7.043 1.00 74.44 569 THR A N 1
ATOM 4485 C CA . THR A 1 569 ? 2.082 7.822 7.368 1.00 74.44 569 THR A CA 1
ATOM 4486 C C . THR A 1 569 ? 1.249 6.921 6.449 1.00 74.44 569 THR A C 1
ATOM 4488 O O . THR A 1 569 ? 1.769 5.945 5.920 1.00 74.44 569 THR A O 1
ATOM 4491 N N . THR A 1 570 ? 0.008 7.286 6.118 1.00 75.81 570 THR A N 1
ATOM 4492 C CA . THR A 1 570 ? -0.845 6.503 5.200 1.00 75.81 570 THR A CA 1
ATOM 4493 C C . THR A 1 570 ? -0.237 6.340 3.811 1.00 75.81 570 THR A C 1
ATOM 4495 O O . THR A 1 570 ? -0.211 5.234 3.277 1.00 75.81 570 THR A O 1
ATOM 4498 N N . GLN A 1 571 ? 0.313 7.409 3.227 1.00 76.88 571 GLN A N 1
ATOM 4499 C CA . GLN A 1 571 ? 0.968 7.332 1.915 1.00 76.88 571 GLN A CA 1
ATOM 4500 C C . GLN A 1 571 ? 2.229 6.461 1.957 1.00 76.88 571 GLN A C 1
ATOM 4502 O O . GLN A 1 571 ? 2.547 5.773 0.987 1.00 76.88 571 GLN A O 1
ATOM 4507 N N . LEU A 1 572 ? 2.943 6.476 3.085 1.00 80.25 572 LEU A N 1
ATOM 4508 C CA . LEU A 1 572 ? 4.092 5.607 3.324 1.00 80.25 572 LEU A CA 1
ATOM 4509 C C . LEU A 1 572 ? 3.665 4.135 3.388 1.00 80.25 572 LEU A C 1
ATOM 4511 O O . LEU A 1 572 ? 4.288 3.296 2.738 1.00 80.25 572 LEU A O 1
ATOM 4515 N N . LEU A 1 573 ? 2.576 3.827 4.097 1.00 78.81 573 LEU A N 1
ATOM 4516 C CA . LEU A 1 573 ? 2.022 2.472 4.185 1.00 78.81 573 LEU A CA 1
ATOM 4517 C C . LEU A 1 573 ? 1.484 1.982 2.834 1.00 78.81 573 LEU A C 1
ATOM 4519 O O . LEU A 1 573 ? 1.721 0.832 2.475 1.00 78.81 573 LEU A O 1
ATOM 4523 N N . GLN A 1 574 ? 0.833 2.849 2.054 1.00 79.81 574 GLN A N 1
ATOM 4524 C CA . GLN A 1 574 ? 0.379 2.533 0.695 1.00 79.81 574 GLN A CA 1
ATOM 4525 C C . GLN A 1 574 ? 1.547 2.238 -0.246 1.00 79.81 574 GLN A C 1
ATOM 4527 O O . GLN A 1 574 ? 1.491 1.274 -1.003 1.00 79.81 574 GLN A O 1
ATOM 4532 N N . LYS A 1 575 ? 2.628 3.027 -0.180 1.00 82.50 575 LYS A N 1
ATOM 4533 C CA . LYS A 1 575 ? 3.843 2.770 -0.963 1.00 82.50 575 LYS A CA 1
ATOM 4534 C C . LYS A 1 575 ? 4.505 1.450 -0.568 1.00 82.50 575 LYS A C 1
ATOM 4536 O O . LYS A 1 575 ? 4.942 0.709 -1.438 1.00 82.50 575 LYS A O 1
ATOM 4541 N N . HIS A 1 576 ? 4.559 1.148 0.728 1.00 81.31 576 HIS A N 1
ATOM 4542 C CA . HIS A 1 576 ? 5.066 -0.130 1.221 1.00 81.31 576 HIS A CA 1
ATOM 4543 C C . HIS A 1 576 ? 4.209 -1.300 0.720 1.00 81.31 576 HIS A C 1
ATOM 4545 O O . HIS A 1 576 ? 4.749 -2.253 0.173 1.00 81.31 576 HIS A O 1
ATOM 4551 N N . LEU A 1 577 ? 2.880 -1.206 0.837 1.00 82.19 577 LEU A N 1
ATOM 4552 C CA . LEU A 1 577 ? 1.949 -2.207 0.310 1.00 82.19 577 LEU A CA 1
ATOM 4553 C C . LEU A 1 577 ? 2.117 -2.403 -1.205 1.00 82.19 577 LEU A C 1
ATOM 4555 O O . LEU A 1 577 ? 2.125 -3.538 -1.661 1.00 82.19 577 LEU A O 1
ATOM 4559 N N . ALA A 1 578 ? 2.309 -1.319 -1.963 1.00 85.06 578 ALA A N 1
ATOM 4560 C CA . ALA A 1 578 ? 2.533 -1.374 -3.406 1.00 85.06 578 ALA A CA 1
ATOM 4561 C C . ALA A 1 578 ? 3.735 -2.251 -3.778 1.00 85.06 578 ALA A C 1
ATOM 4563 O O . ALA A 1 578 ? 3.627 -3.075 -4.677 1.00 85.06 578 ALA A O 1
ATOM 4564 N N . LEU A 1 579 ? 4.858 -2.103 -3.067 1.00 83.06 579 LEU A N 1
ATOM 4565 C CA . LEU A 1 579 ? 6.064 -2.902 -3.308 1.00 83.06 579 LEU A CA 1
ATOM 4566 C C . LEU A 1 579 ? 5.811 -4.394 -3.075 1.00 83.06 579 LEU A C 1
ATOM 4568 O O . LEU A 1 579 ? 6.138 -5.203 -3.934 1.00 83.06 579 LEU A O 1
ATOM 4572 N N . HIS A 1 580 ? 5.169 -4.740 -1.955 1.00 80.44 580 HIS A N 1
ATOM 4573 C CA . HIS A 1 580 ? 4.834 -6.137 -1.647 1.00 80.44 580 HIS A CA 1
ATOM 4574 C C . HIS A 1 580 ? 3.867 -6.738 -2.665 1.00 80.44 580 HIS A C 1
ATOM 4576 O O . HIS A 1 580 ? 4.012 -7.888 -3.057 1.00 80.44 580 HIS A O 1
ATOM 4582 N N . LEU A 1 581 ? 2.881 -5.965 -3.118 1.00 85.19 581 LEU A N 1
ATOM 4583 C CA . LEU A 1 581 ? 1.917 -6.443 -4.103 1.00 85.19 581 LEU A CA 1
ATOM 4584 C C . LEU A 1 581 ? 2.528 -6.594 -5.502 1.00 85.19 581 LEU A C 1
ATOM 4586 O O . LEU A 1 581 ? 2.140 -7.503 -6.228 1.00 85.19 581 LEU A O 1
ATOM 4590 N N . LEU A 1 582 ? 3.506 -5.766 -5.881 1.00 88.62 582 LEU A N 1
ATOM 4591 C CA . LEU A 1 582 ? 4.231 -5.935 -7.146 1.00 88.62 582 LEU A CA 1
ATOM 4592 C C . LEU A 1 582 ? 5.021 -7.248 -7.182 1.00 88.62 582 LEU A C 1
ATOM 4594 O O . LEU A 1 582 ? 5.002 -7.930 -8.206 1.00 88.62 582 LEU A O 1
ATOM 4598 N N . ASP A 1 583 ? 5.649 -7.646 -6.073 1.00 83.50 583 ASP A N 1
ATOM 4599 C CA . ASP A 1 583 ? 6.291 -8.963 -5.961 1.00 83.50 583 ASP A CA 1
ATOM 4600 C C . ASP A 1 583 ? 5.297 -10.094 -6.255 1.00 83.50 583 ASP A C 1
ATOM 4602 O O . ASP A 1 583 ? 5.569 -10.982 -7.061 1.00 83.50 583 ASP A O 1
ATOM 4606 N N . VAL A 1 584 ? 4.106 -10.015 -5.666 1.00 83.75 584 VAL A N 1
ATOM 4607 C CA . VAL A 1 584 ? 3.033 -11.001 -5.846 1.00 83.75 584 VAL A CA 1
ATOM 4608 C C . VAL A 1 584 ? 2.500 -11.014 -7.289 1.00 83.75 584 VAL A C 1
ATOM 4610 O O . VAL A 1 584 ? 2.342 -12.083 -7.878 1.00 83.75 584 VAL A O 1
ATOM 4613 N N . PHE A 1 585 ? 2.230 -9.852 -7.893 1.00 86.50 585 PHE A N 1
ATOM 4614 C CA . PHE A 1 585 ? 1.616 -9.763 -9.230 1.00 86.50 585 PHE A CA 1
ATOM 4615 C C . PHE A 1 585 ? 2.559 -10.093 -10.390 1.00 86.50 585 PHE A C 1
ATOM 4617 O O . PHE A 1 585 ? 2.114 -10.261 -11.529 1.00 86.50 585 PHE A O 1
ATOM 4624 N N . THR A 1 586 ? 3.861 -10.138 -10.124 1.00 85.56 586 THR A N 1
ATOM 4625 C CA . THR A 1 586 ? 4.883 -10.379 -11.149 1.00 85.56 586 THR A CA 1
ATOM 4626 C C . THR A 1 586 ? 5.550 -11.742 -11.031 1.00 85.56 586 THR A C 1
ATOM 4628 O O . THR A 1 586 ? 6.282 -12.129 -11.941 1.00 85.56 586 THR A O 1
ATOM 4631 N N . PHE A 1 587 ? 5.293 -12.476 -9.947 1.00 83.38 587 PHE A N 1
ATOM 4632 C CA . PHE A 1 587 ? 5.868 -13.792 -9.710 1.00 83.38 587 PHE A CA 1
ATOM 4633 C C . PHE A 1 587 ? 5.425 -14.796 -10.782 1.00 83.38 587 PHE A C 1
ATOM 4635 O O . PHE A 1 587 ? 4.237 -15.088 -10.893 1.00 83.38 587 PHE A O 1
ATOM 4642 N N . GLU A 1 588 ? 6.386 -15.281 -11.576 1.00 81.56 588 GLU A N 1
ATOM 4643 C CA . GLU A 1 588 ? 6.210 -16.287 -12.641 1.00 81.56 588 GLU A CA 1
ATOM 4644 C C . GLU A 1 588 ? 5.064 -15.987 -13.634 1.00 81.56 588 GLU A C 1
ATOM 4646 O O . GLU A 1 588 ? 4.520 -16.886 -14.276 1.00 81.56 588 GLU A O 1
ATOM 4651 N N . HIS A 1 589 ? 4.712 -14.705 -13.808 1.00 87.75 589 HIS A N 1
ATOM 4652 C CA . HIS A 1 589 ? 3.582 -14.293 -14.640 1.00 87.75 589 HIS A CA 1
ATOM 4653 C C . HIS A 1 589 ? 4.014 -13.709 -15.991 1.00 87.75 589 HIS A C 1
ATOM 4655 O O . HIS A 1 589 ? 4.462 -12.560 -16.087 1.00 87.75 589 HIS A O 1
ATOM 4661 N N . THR A 1 590 ? 3.816 -14.478 -17.066 1.00 90.25 590 THR A N 1
ATOM 4662 C CA . THR A 1 590 ? 4.270 -14.126 -18.424 1.00 90.25 590 THR A CA 1
ATOM 4663 C C . THR A 1 590 ? 3.635 -12.845 -18.968 1.00 90.25 590 THR A C 1
ATOM 4665 O O . THR A 1 590 ? 4.319 -12.034 -19.595 1.00 90.25 590 THR A O 1
ATOM 4668 N N . GLU A 1 591 ? 2.340 -12.623 -18.726 1.00 90.94 591 GLU A N 1
ATOM 4669 C CA . GLU A 1 591 ? 1.632 -11.434 -19.224 1.00 90.94 591 GLU A CA 1
ATOM 4670 C C . GLU A 1 591 ? 2.111 -10.159 -18.519 1.00 90.94 591 GLU A C 1
ATOM 4672 O O . GLU A 1 591 ? 2.288 -9.120 -19.163 1.00 90.94 591 GLU A O 1
ATOM 4677 N N . THR A 1 592 ? 2.395 -10.236 -17.213 1.00 89.75 592 THR A N 1
ATOM 4678 C CA . THR A 1 592 ? 2.922 -9.093 -16.456 1.00 89.75 592 THR A CA 1
ATOM 4679 C C . THR A 1 592 ? 4.336 -8.747 -16.919 1.00 89.75 592 THR A C 1
ATOM 4681 O O . THR A 1 592 ? 4.632 -7.577 -17.154 1.00 89.75 592 THR A O 1
ATOM 4684 N N . GLU A 1 593 ? 5.201 -9.743 -17.129 1.00 89.50 593 GLU A N 1
ATOM 4685 C CA . GLU A 1 593 ? 6.543 -9.521 -17.684 1.00 89.50 593 GLU A CA 1
ATOM 4686 C C . GLU A 1 593 ? 6.505 -8.907 -19.083 1.00 89.50 593 GLU A C 1
ATOM 4688 O O . GLU A 1 593 ? 7.245 -7.968 -19.374 1.00 89.50 593 GLU A O 1
ATOM 4693 N N . SER A 1 594 ? 5.623 -9.415 -19.945 1.00 90.81 594 SER A N 1
ATOM 4694 C CA . SER A 1 594 ? 5.389 -8.876 -21.285 1.00 90.81 594 SER A CA 1
ATOM 4695 C C . SER A 1 594 ? 4.945 -7.409 -21.225 1.00 90.81 594 SER A C 1
ATOM 4697 O O . SER A 1 594 ? 5.431 -6.578 -21.990 1.00 90.81 594 SER A O 1
ATOM 4699 N N . THR A 1 595 ? 4.084 -7.069 -20.263 1.00 92.81 595 THR A N 1
ATOM 4700 C CA . THR A 1 595 ? 3.624 -5.694 -20.017 1.00 92.81 595 THR A CA 1
ATOM 4701 C C . THR A 1 595 ? 4.763 -4.795 -19.543 1.00 92.81 595 THR A C 1
ATOM 4703 O O . THR A 1 595 ? 4.985 -3.736 -20.121 1.00 92.81 595 THR A O 1
ATOM 4706 N N . PHE A 1 596 ? 5.566 -5.226 -18.567 1.00 92.44 596 PHE A N 1
ATOM 4707 C CA . PHE A 1 596 ? 6.717 -4.442 -18.113 1.00 92.44 596 PHE A CA 1
ATOM 4708 C C . PHE A 1 596 ? 7.786 -4.256 -19.198 1.00 92.44 596 PHE A C 1
ATOM 4710 O O . PHE A 1 596 ? 8.373 -3.181 -19.262 1.00 92.44 596 PHE A O 1
ATOM 4717 N N . LYS A 1 597 ? 7.985 -5.229 -20.099 1.00 91.19 597 LYS A N 1
ATOM 4718 C CA . LYS A 1 597 ? 8.860 -5.091 -21.283 1.00 91.19 597 LYS A CA 1
ATOM 4719 C C . LYS A 1 597 ? 8.367 -4.041 -22.290 1.00 91.19 597 LYS A C 1
ATOM 4721 O O . LYS A 1 597 ? 9.183 -3.512 -23.035 1.00 91.19 597 LYS A O 1
ATOM 4726 N N . ARG A 1 598 ? 7.062 -3.737 -22.317 1.00 91.94 598 ARG A N 1
ATOM 4727 C CA . ARG A 1 598 ? 6.469 -2.649 -23.125 1.00 91.94 598 ARG A CA 1
ATOM 4728 C C . ARG A 1 598 ? 6.503 -1.285 -22.428 1.00 91.94 598 ARG A C 1
ATOM 4730 O O . ARG A 1 598 ? 6.438 -0.260 -23.099 1.00 91.94 598 ARG A O 1
ATOM 4737 N N . ILE A 1 599 ? 6.578 -1.273 -21.096 1.00 93.31 599 ILE A N 1
ATOM 4738 C CA . ILE A 1 599 ? 6.581 -0.050 -20.279 1.00 93.31 599 ILE A CA 1
ATOM 4739 C C . ILE A 1 599 ? 8.002 0.446 -20.005 1.00 93.31 599 ILE A C 1
ATOM 4741 O O . ILE A 1 599 ? 8.217 1.650 -19.962 1.00 93.31 599 ILE A O 1
ATOM 4745 N N . LEU A 1 600 ? 8.959 -0.457 -19.772 1.00 91.62 600 LEU A N 1
ATOM 4746 C CA . LEU A 1 600 ? 10.320 -0.129 -19.352 1.00 91.62 600 LEU A CA 1
ATOM 4747 C C . LEU A 1 600 ? 11.368 -0.675 -20.332 1.00 91.62 600 LEU A C 1
ATOM 4749 O O . LEU A 1 600 ? 11.243 -1.809 -20.800 1.00 91.62 600 LEU A O 1
ATOM 4753 N N . PRO A 1 601 ? 12.470 0.065 -20.561 1.00 89.06 601 PRO A N 1
ATOM 4754 C CA . PRO A 1 601 ? 13.646 -0.459 -21.245 1.00 89.06 601 PRO A CA 1
ATOM 4755 C C . PRO A 1 601 ? 14.190 -1.737 -20.590 1.00 89.06 601 PRO A C 1
ATOM 4757 O O . PRO A 1 601 ? 14.329 -1.814 -19.367 1.00 89.06 601 PRO A O 1
ATOM 4760 N N . TYR A 1 602 ? 14.598 -2.714 -21.407 1.00 85.69 602 TYR A N 1
ATOM 4761 C CA . TYR A 1 602 ? 15.107 -4.013 -20.937 1.00 85.69 602 TYR A CA 1
ATOM 4762 C C . TYR A 1 602 ? 16.287 -3.895 -19.959 1.00 85.69 602 TYR A C 1
ATOM 4764 O O . TYR A 1 602 ? 16.363 -4.637 -18.983 1.00 85.69 602 TYR A O 1
ATOM 4772 N N . ALA A 1 603 ? 17.185 -2.929 -20.173 1.00 85.31 603 ALA A N 1
ATOM 4773 C CA . ALA A 1 603 ? 18.318 -2.686 -19.284 1.00 85.31 603 ALA A CA 1
ATOM 4774 C C . ALA A 1 603 ? 17.898 -2.309 -17.851 1.00 85.31 603 ALA A C 1
ATOM 4776 O O . ALA A 1 603 ? 18.618 -2.639 -16.914 1.00 85.31 603 ALA A O 1
ATOM 4777 N N . LEU A 1 604 ? 16.736 -1.666 -17.662 1.00 88.25 604 LEU A N 1
ATOM 4778 C CA . LEU A 1 604 ? 16.207 -1.379 -16.327 1.00 88.25 604 LEU A CA 1
ATOM 4779 C C . LEU A 1 604 ? 15.584 -2.615 -15.670 1.00 88.25 604 LEU A C 1
ATOM 4781 O O . LEU A 1 604 ? 15.664 -2.759 -14.455 1.00 88.25 604 LEU A O 1
ATOM 4785 N N . LEU A 1 605 ? 14.992 -3.518 -16.457 1.00 88.56 605 LEU A N 1
ATOM 4786 C CA . LEU A 1 605 ? 14.372 -4.740 -15.937 1.00 88.56 605 LEU A CA 1
ATOM 4787 C C . LEU A 1 605 ? 15.394 -5.723 -15.358 1.00 88.56 605 LEU A C 1
ATOM 4789 O O . LEU A 1 605 ? 15.062 -6.429 -14.412 1.00 88.56 605 LEU A O 1
ATOM 4793 N N . LYS A 1 606 ? 16.642 -5.714 -15.848 1.00 86.62 606 LYS A N 1
ATOM 4794 C CA . LYS A 1 606 ? 17.739 -6.529 -15.290 1.00 86.62 606 LYS A CA 1
ATOM 4795 C C . LYS A 1 606 ? 17.970 -6.280 -13.795 1.00 86.62 606 LYS A C 1
ATOM 4797 O O . LYS A 1 606 ? 18.299 -7.211 -13.073 1.00 86.62 606 LYS A O 1
ATOM 4802 N N . TYR A 1 607 ? 17.706 -5.063 -13.313 1.00 86.81 607 TYR A N 1
ATOM 4803 C CA . TYR A 1 607 ? 17.828 -4.719 -11.893 1.00 86.81 607 TYR A CA 1
ATOM 4804 C C . TYR A 1 607 ? 16.828 -5.452 -10.985 1.00 86.81 607 TYR A C 1
ATOM 4806 O O . TYR A 1 607 ? 17.005 -5.430 -9.773 1.00 86.81 607 TYR A O 1
ATOM 4814 N N . LEU A 1 608 ? 15.783 -6.095 -11.526 1.00 85.00 608 LEU A N 1
ATOM 4815 C CA . LEU A 1 608 ? 14.881 -6.946 -10.734 1.00 85.00 608 LEU A CA 1
ATOM 4816 C C . LEU A 1 608 ? 15.526 -8.274 -10.327 1.00 85.00 608 LEU A C 1
ATOM 4818 O O . LEU A 1 608 ? 15.092 -8.864 -9.339 1.00 85.00 608 LEU A O 1
ATOM 4822 N N . GLU A 1 609 ? 16.515 -8.735 -11.091 1.00 82.75 609 GLU A N 1
ATOM 4823 C CA . GLU A 1 609 ? 17.214 -10.011 -10.897 1.00 82.75 609 GLU A CA 1
ATOM 4824 C C . GLU A 1 609 ? 18.546 -9.835 -10.146 1.00 82.75 609 GLU A C 1
ATOM 4826 O O . GLU A 1 609 ? 19.179 -10.820 -9.775 1.00 82.75 609 GLU A O 1
ATOM 4831 N N . GLU A 1 610 ? 18.979 -8.594 -9.902 1.00 81.62 610 GLU A N 1
ATOM 4832 C CA . GLU A 1 610 ? 20.189 -8.309 -9.129 1.00 81.62 610 GLU A CA 1
ATOM 4833 C C . GLU A 1 610 ? 19.972 -8.568 -7.631 1.00 81.62 610 GLU A C 1
ATOM 4835 O O . GLU A 1 610 ? 19.004 -8.095 -7.033 1.00 81.62 610 GLU A O 1
ATOM 4840 N N . GLU A 1 611 ? 20.917 -9.271 -7.002 1.00 74.19 611 GLU A N 1
ATOM 4841 C CA . GLU A 1 611 ? 20.909 -9.535 -5.555 1.00 74.19 611 GLU A CA 1
ATOM 4842 C C . GLU A 1 611 ? 21.432 -8.347 -4.721 1.00 74.19 611 GLU A C 1
ATOM 4844 O O . GLU A 1 611 ? 21.308 -8.347 -3.496 1.00 74.19 611 GLU A O 1
ATOM 4849 N N . GLU A 1 612 ? 22.014 -7.325 -5.360 1.00 74.88 612 GLU A N 1
ATOM 4850 C CA . GLU A 1 612 ? 22.588 -6.163 -4.675 1.00 74.88 612 GLU A CA 1
ATOM 4851 C C . GLU A 1 612 ? 21.510 -5.237 -4.095 1.00 74.88 612 GLU A C 1
ATOM 4853 O O . GLU A 1 612 ? 20.549 -4.845 -4.760 1.00 74.88 612 GLU A O 1
ATOM 4858 N N . GLU A 1 613 ? 21.683 -4.819 -2.842 1.00 72.25 613 GLU A N 1
ATOM 4859 C CA . GLU A 1 613 ? 20.843 -3.776 -2.256 1.00 72.25 613 GLU A CA 1
ATOM 4860 C C . GLU A 1 613 ? 21.234 -2.383 -2.788 1.00 72.25 613 GLU A C 1
ATOM 4862 O O . GLU A 1 613 ? 22.410 -2.123 -3.060 1.00 72.25 613 GLU A O 1
ATOM 4867 N N . PRO A 1 614 ? 20.275 -1.445 -2.924 1.00 69.00 614 PRO A N 1
ATOM 4868 C CA . PRO A 1 614 ? 20.579 -0.105 -3.410 1.00 69.00 614 PRO A CA 1
ATOM 4869 C C . PRO A 1 614 ? 21.572 0.621 -2.475 1.00 69.00 614 PRO A C 1
ATOM 4871 O O . PRO A 1 614 ? 21.372 0.620 -1.258 1.00 69.00 614 PRO A O 1
ATOM 4874 N N . PRO A 1 615 ? 22.604 1.301 -3.011 1.00 65.94 615 PRO A N 1
ATOM 4875 C CA . PRO A 1 615 ? 23.660 1.911 -2.204 1.00 65.94 615 PRO A CA 1
ATOM 4876 C C . PRO A 1 615 ? 23.182 3.090 -1.335 1.00 65.94 615 PRO A C 1
ATOM 4878 O O . PRO A 1 615 ? 22.348 3.914 -1.736 1.00 65.94 615 PRO A O 1
ATOM 4881 N N . GLU A 1 616 ? 23.778 3.228 -0.145 1.00 49.19 616 GLU A N 1
ATOM 4882 C CA . GLU A 1 616 ? 23.549 4.342 0.784 1.00 49.19 616 GLU A CA 1
ATOM 4883 C C . GLU A 1 616 ? 24.283 5.643 0.328 1.00 49.19 616 GLU A C 1
ATOM 4885 O O . GLU A 1 616 ? 25.319 5.998 0.872 1.00 49.19 616 GLU A O 1
ATOM 4890 N N . GLN A 1 617 ? 23.690 6.392 -0.626 1.00 43.75 617 GLN A N 1
ATOM 4891 C CA . GLN A 1 617 ? 24.009 7.773 -1.123 1.00 43.75 617 GLN A CA 1
ATOM 4892 C C . GLN A 1 617 ? 25.147 8.005 -2.158 1.00 43.75 617 GLN A C 1
ATOM 4894 O O . GLN A 1 617 ? 26.240 7.479 -2.005 1.00 43.75 617 GLN A O 1
ATOM 4899 N N . ILE A 1 618 ? 24.928 8.931 -3.128 1.00 36.28 618 ILE A N 1
ATOM 4900 C CA . ILE A 1 618 ? 25.505 10.309 -3.276 1.00 36.28 618 ILE A CA 1
ATOM 4901 C C . ILE A 1 618 ? 25.087 10.955 -4.639 1.00 36.28 618 ILE A C 1
ATOM 4903 O O . ILE A 1 618 ? 24.814 10.231 -5.587 1.00 36.28 618 ILE A O 1
ATOM 4907 N N . ASP A 1 619 ? 25.026 12.306 -4.655 1.00 32.03 619 ASP A N 1
ATOM 4908 C CA . ASP A 1 619 ? 25.004 13.327 -5.748 1.00 32.03 619 ASP A CA 1
ATOM 4909 C C . ASP A 1 619 ? 23.737 14.210 -5.735 1.00 32.03 619 ASP A C 1
ATOM 4911 O O . ASP A 1 619 ? 22.621 13.708 -5.696 1.00 32.03 619 ASP A O 1
ATOM 4915 N N . GLY A 1 620 ? 23.753 15.547 -5.740 1.00 30.33 620 GLY A N 1
ATOM 4916 C CA . GLY A 1 620 ? 24.785 16.582 -5.792 1.00 30.33 620 GLY A CA 1
ATOM 4917 C C . GLY A 1 620 ? 24.063 17.912 -6.102 1.00 30.33 620 GLY A C 1
ATOM 4918 O O . GLY A 1 620 ? 23.309 17.972 -7.066 1.00 30.33 620 GLY A O 1
ATOM 4919 N N . ILE A 1 621 ? 24.305 18.951 -5.289 1.00 29.30 621 ILE A N 1
ATOM 4920 C CA . ILE A 1 621 ? 23.779 20.341 -5.331 1.00 29.30 621 ILE A CA 1
ATOM 4921 C C . ILE A 1 621 ? 22.479 20.621 -4.526 1.00 29.30 621 ILE A C 1
ATOM 4923 O O . ILE A 1 621 ? 21.379 20.178 -4.841 1.00 29.30 621 ILE A O 1
ATOM 4927 N N . ASP A 1 622 ? 22.698 21.445 -3.494 1.00 29.48 622 ASP A N 1
ATOM 4928 C CA . ASP A 1 622 ? 21.821 22.235 -2.619 1.00 29.48 622 ASP A CA 1
ATOM 4929 C C . ASP A 1 622 ? 20.951 21.606 -1.503 1.00 29.48 622 ASP A C 1
ATOM 4931 O O . ASP A 1 622 ? 19.901 20.994 -1.696 1.00 29.48 622 ASP A O 1
ATOM 4935 N N . SER A 1 623 ? 21.343 22.018 -0.286 1.00 27.75 623 SER A N 1
ATOM 4936 C CA . SER A 1 623 ? 20.608 22.171 0.981 1.00 27.75 623 SER A CA 1
ATOM 4937 C C . SER A 1 623 ? 20.600 21.017 2.005 1.00 27.75 623 SER A C 1
ATOM 4939 O O . SER A 1 623 ? 20.109 19.907 1.807 1.00 27.75 623 SER A O 1
ATOM 4941 N N . GLU A 1 624 ? 21.125 21.363 3.183 1.00 32.03 624 GLU A N 1
ATOM 4942 C CA . GLU A 1 624 ? 21.452 20.588 4.388 1.00 32.03 624 GLU A CA 1
ATOM 4943 C C . GLU A 1 624 ? 20.285 19.911 5.144 1.00 32.03 624 GLU A C 1
ATOM 4945 O O . GLU A 1 624 ? 20.335 19.748 6.361 1.00 32.03 624 GLU A O 1
ATOM 4950 N N . LYS A 1 625 ? 19.225 19.438 4.488 1.00 36.00 625 LYS A N 1
ATOM 4951 C CA . LYS A 1 625 ? 18.169 18.678 5.186 1.00 36.00 625 LYS A CA 1
ATOM 4952 C C . LYS A 1 625 ? 17.615 17.563 4.321 1.00 36.00 625 LYS A C 1
ATOM 4954 O O . LYS A 1 625 ? 16.553 17.759 3.747 1.00 36.00 625 LYS A O 1
ATOM 4959 N N . ARG A 1 626 ? 18.291 16.405 4.239 1.00 41.00 626 ARG A N 1
ATOM 4960 C CA . ARG A 1 626 ? 17.707 15.108 3.789 1.00 41.00 626 ARG A CA 1
ATOM 4961 C C . ARG A 1 626 ? 18.692 13.923 3.872 1.00 41.00 626 ARG A C 1
ATOM 4963 O O . ARG A 1 626 ? 18.723 13.062 2.999 1.00 41.00 626 ARG A O 1
ATOM 4970 N N . LYS A 1 627 ? 19.489 13.834 4.940 1.00 30.59 627 LYS A N 1
ATOM 4971 C CA . LYS A 1 627 ? 20.251 12.611 5.256 1.00 30.59 627 LYS A CA 1
ATOM 4972 C C . LYS A 1 627 ? 19.304 11.622 5.960 1.00 30.59 627 LYS A C 1
ATOM 4974 O O . LYS A 1 627 ? 18.741 11.972 6.990 1.00 30.59 627 LYS A O 1
ATOM 4979 N N . GLY A 1 628 ? 19.080 10.431 5.394 1.00 36.94 628 GLY A N 1
ATOM 4980 C CA . GLY A 1 628 ? 18.451 9.304 6.110 1.00 36.94 628 GLY A CA 1
ATOM 4981 C C . GLY A 1 628 ? 16.985 8.948 5.810 1.00 36.94 628 GLY A C 1
ATOM 4982 O O . GLY A 1 628 ? 16.398 8.203 6.579 1.00 36.94 628 GLY A O 1
ATOM 4983 N N . VAL A 1 629 ? 16.355 9.421 4.729 1.00 45.38 629 VAL A N 1
ATOM 4984 C CA . VAL A 1 629 ? 14.882 9.312 4.598 1.00 45.38 629 VAL A CA 1
ATOM 4985 C C . VAL A 1 629 ? 14.359 7.933 4.131 1.00 45.38 629 VAL A C 1
ATOM 4987 O O . VAL A 1 629 ? 13.303 7.528 4.594 1.00 45.38 629 VAL A O 1
ATOM 4990 N N . LYS A 1 630 ? 15.042 7.164 3.265 1.00 46.47 630 LYS A N 1
ATOM 4991 C CA . LYS A 1 630 ? 14.422 5.993 2.585 1.00 46.47 630 LYS A CA 1
ATOM 4992 C C . LYS A 1 630 ? 14.539 4.642 3.324 1.00 46.47 630 LYS A C 1
ATOM 4994 O O . LYS A 1 630 ? 13.510 4.001 3.524 1.00 46.47 630 LYS A O 1
ATOM 4999 N N . GLN A 1 631 ? 15.722 4.255 3.821 1.00 45.12 631 GLN A N 1
ATOM 5000 C CA . GLN A 1 631 ? 15.879 3.056 4.676 1.00 45.12 631 GLN A CA 1
ATOM 5001 C C . GLN A 1 631 ? 15.117 3.228 6.003 1.00 45.12 631 GLN A C 1
ATOM 5003 O O . GLN A 1 631 ? 14.473 2.305 6.499 1.00 45.12 631 GLN A O 1
ATOM 5008 N N . GLN A 1 632 ? 15.081 4.461 6.534 1.00 51.09 632 GLN A N 1
ATOM 5009 C CA . GLN A 1 632 ? 14.204 4.806 7.651 1.00 51.09 632 GLN A CA 1
ATOM 5010 C C . GLN A 1 632 ? 12.727 4.657 7.295 1.00 51.09 632 GLN A C 1
ATOM 5012 O O . GLN A 1 632 ? 11.983 4.215 8.151 1.00 51.09 632 GLN A O 1
ATOM 5017 N N . GLN A 1 633 ? 12.266 5.016 6.092 1.00 54.56 633 GLN A N 1
ATOM 5018 C CA . GLN A 1 633 ? 10.844 4.914 5.734 1.00 54.56 633 GLN A CA 1
ATOM 5019 C C . GLN A 1 633 ? 10.348 3.463 5.685 1.00 54.56 633 GLN A C 1
ATOM 5021 O O . GLN A 1 633 ? 9.275 3.185 6.217 1.00 54.56 633 GLN A O 1
ATOM 5026 N N . MET A 1 634 ? 11.128 2.536 5.116 1.00 53.66 634 MET A N 1
ATOM 5027 C CA . MET A 1 634 ? 10.765 1.111 5.088 1.00 53.66 634 MET A CA 1
ATOM 5028 C C . MET A 1 634 ? 10.803 0.492 6.494 1.00 53.66 634 MET A C 1
ATOM 5030 O O . MET A 1 634 ? 9.842 -0.154 6.915 1.00 53.66 634 MET A O 1
ATOM 5034 N N . ASN A 1 635 ? 11.843 0.800 7.277 1.00 61.34 635 ASN A N 1
ATOM 5035 C CA . ASN A 1 635 ? 11.929 0.381 8.678 1.00 61.34 635 ASN A CA 1
ATOM 5036 C C . ASN A 1 635 ? 10.834 1.016 9.549 1.00 61.34 635 ASN A C 1
ATOM 5038 O O . ASN A 1 635 ? 10.323 0.361 10.452 1.00 61.34 635 ASN A O 1
ATOM 5042 N N . LYS A 1 636 ? 10.418 2.254 9.256 1.00 67.56 636 LYS A N 1
ATOM 5043 C CA . LYS A 1 636 ? 9.295 2.939 9.915 1.00 67.56 636 LYS A CA 1
ATOM 5044 C C . LYS A 1 636 ? 7.958 2.281 9.585 1.00 67.56 636 LYS A C 1
ATOM 5046 O O . LYS A 1 636 ? 7.165 2.114 10.500 1.00 67.56 636 LYS A O 1
ATOM 5051 N N . ALA A 1 637 ? 7.714 1.859 8.339 1.00 65.12 637 ALA A N 1
ATOM 5052 C CA . ALA A 1 637 ? 6.496 1.126 7.966 1.00 65.12 637 ALA A CA 1
ATOM 5053 C C . ALA A 1 637 ? 6.388 -0.211 8.717 1.00 65.12 637 ALA A C 1
ATOM 5055 O O . ALA A 1 637 ? 5.345 -0.552 9.270 1.00 65.12 637 ALA A O 1
ATOM 5056 N N . LEU A 1 638 ? 7.490 -0.965 8.763 1.00 67.75 638 LEU A N 1
ATOM 5057 C CA . LEU A 1 638 ? 7.559 -2.240 9.476 1.00 67.75 638 LEU A CA 1
ATOM 5058 C C . LEU A 1 638 ? 7.438 -2.046 10.991 1.00 67.75 638 LEU A C 1
ATOM 5060 O O . LEU A 1 638 ? 6.710 -2.787 11.647 1.00 67.75 638 LEU A O 1
ATOM 5064 N N . ALA A 1 639 ? 8.112 -1.040 11.552 1.00 71.69 639 ALA A N 1
ATOM 5065 C CA . ALA A 1 639 ? 7.984 -0.677 12.961 1.00 71.69 639 ALA A CA 1
ATOM 5066 C C . ALA A 1 639 ? 6.556 -0.230 13.306 1.00 71.69 639 ALA A C 1
ATOM 5068 O O . ALA A 1 639 ? 6.035 -0.632 14.345 1.00 71.69 639 ALA A O 1
ATOM 5069 N N . PHE A 1 640 ? 5.902 0.526 12.416 1.00 80.12 640 PHE A N 1
ATOM 5070 C CA . PHE A 1 640 ? 4.497 0.903 12.542 1.00 80.12 640 PHE A CA 1
ATOM 5071 C C . PHE A 1 640 ? 3.622 -0.343 12.648 1.00 80.12 640 PHE A C 1
ATOM 5073 O O . PHE A 1 640 ? 2.918 -0.491 13.636 1.00 80.12 640 PHE A O 1
ATOM 5080 N N . TRP A 1 641 ? 3.717 -1.290 11.709 1.00 78.50 641 TRP A N 1
ATOM 5081 C CA . TRP A 1 641 ? 2.891 -2.503 11.751 1.00 78.50 641 TRP A CA 1
ATOM 5082 C C . TRP A 1 641 ? 3.201 -3.418 12.935 1.00 78.50 641 TRP A C 1
ATOM 5084 O O . TRP A 1 641 ? 2.292 -4.077 13.442 1.00 78.50 641 TRP A O 1
ATOM 5094 N N . LYS A 1 642 ? 4.454 -3.444 13.405 1.00 74.19 642 LYS A N 1
ATOM 5095 C CA . LYS A 1 642 ? 4.832 -4.135 14.647 1.00 74.19 642 LYS A CA 1
ATOM 5096 C C . LYS A 1 642 ? 4.203 -3.491 15.884 1.00 74.19 642 LYS A C 1
ATOM 5098 O O . LYS A 1 642 ? 3.783 -4.213 16.773 1.00 74.19 642 LYS A O 1
ATOM 5103 N N . LYS A 1 643 ? 4.115 -2.158 15.934 1.00 71.44 643 LYS A N 1
ATOM 5104 C CA . LYS A 1 643 ? 3.442 -1.408 17.009 1.00 71.44 643 LYS A CA 1
ATOM 5105 C C . LYS A 1 643 ? 1.912 -1.517 16.916 1.00 71.44 643 LYS A C 1
ATOM 5107 O O . LYS A 1 643 ? 1.250 -1.618 17.943 1.00 71.44 643 LYS A O 1
ATOM 5112 N N . TRP A 1 644 ? 1.369 -1.471 15.698 1.00 73.19 644 TRP A N 1
ATOM 5113 C CA . TRP A 1 644 ? -0.066 -1.441 15.393 1.00 73.19 644 TRP A CA 1
ATOM 5114 C C . TRP A 1 644 ? -0.748 -2.786 15.652 1.00 73.19 644 TRP A C 1
ATOM 5116 O O . TRP A 1 644 ? -1.882 -2.837 16.120 1.00 73.19 644 TRP A O 1
A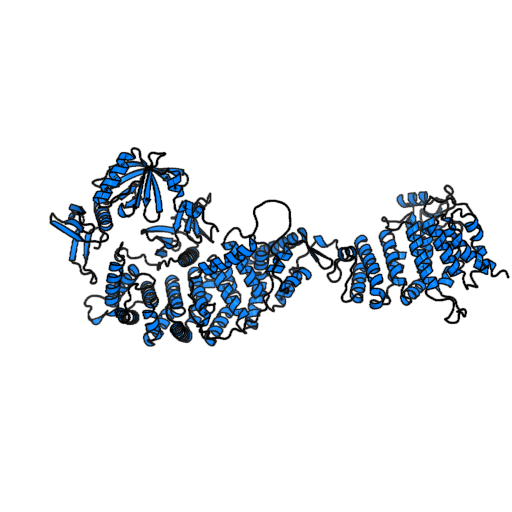TOM 5126 N N . ASN A 1 645 ? -0.052 -3.890 15.376 1.00 68.88 645 ASN A N 1
ATOM 5127 C CA . ASN A 1 645 ? -0.513 -5.225 15.731 1.00 68.88 645 ASN A CA 1
ATOM 5128 C C . ASN A 1 645 ? -0.067 -5.559 17.160 1.00 68.88 645 ASN A C 1
ATOM 5130 O O . ASN A 1 645 ? 1.110 -5.444 17.484 1.00 68.88 645 ASN A O 1
ATOM 5134 N N . SER A 1 646 ? -0.980 -6.020 18.016 1.00 56.12 646 SER A N 1
ATOM 5135 C CA . SER A 1 646 ? -0.618 -6.475 19.362 1.00 56.12 646 SER A CA 1
ATOM 5136 C C . SER A 1 646 ? 0.382 -7.639 19.288 1.00 56.12 646 SER A C 1
ATOM 5138 O O . SER A 1 646 ? 0.106 -8.656 18.648 1.00 56.12 646 SER A O 1
ATOM 5140 N N . GLU A 1 647 ? 1.544 -7.495 19.933 1.00 51.44 647 GLU A N 1
ATOM 5141 C CA . GLU A 1 647 ? 2.582 -8.529 19.968 1.00 51.44 647 GLU A CA 1
ATOM 5142 C C . GLU A 1 647 ? 2.040 -9.834 20.571 1.00 51.44 647 GLU A C 1
ATOM 5144 O O . GLU A 1 647 ? 1.656 -9.887 21.741 1.00 51.44 647 GLU A O 1
ATOM 5149 N N . ARG A 1 648 ? 2.078 -10.929 19.802 1.00 55.28 648 ARG A N 1
ATOM 5150 C CA . ARG A 1 648 ? 2.088 -12.272 20.390 1.00 55.28 648 ARG A CA 1
ATOM 5151 C C . ARG A 1 648 ? 3.496 -12.470 20.952 1.00 55.28 648 ARG A C 1
ATOM 5153 O O . ARG A 1 648 ? 4.443 -12.580 20.179 1.00 55.28 648 ARG A O 1
ATOM 5160 N N . HIS A 1 649 ? 3.659 -12.459 22.276 1.00 45.25 649 HIS A N 1
ATOM 5161 C CA . HIS A 1 649 ? 4.952 -12.748 22.901 1.00 45.25 649 HIS A CA 1
ATOM 5162 C C . HIS A 1 649 ? 5.397 -14.171 22.530 1.00 45.25 649 HIS A C 1
ATOM 5164 O O . HIS A 1 649 ? 4.913 -15.148 23.099 1.00 45.25 649 HIS A O 1
ATOM 5170 N N . GLN A 1 650 ? 6.321 -14.283 21.573 1.00 44.03 650 GLN A N 1
ATOM 5171 C CA . GLN A 1 650 ? 6.998 -15.530 21.225 1.00 44.03 650 GLN A CA 1
ATOM 5172 C C . GLN A 1 650 ? 7.931 -15.919 22.380 1.00 44.03 650 GLN A C 1
ATOM 5174 O O . GLN A 1 650 ? 9.074 -15.473 22.462 1.00 44.03 650 GLN A O 1
ATOM 5179 N N . LYS A 1 651 ? 7.429 -16.719 23.322 1.00 35.09 651 LYS A N 1
ATOM 5180 C CA . LYS A 1 651 ? 8.250 -17.419 24.315 1.00 35.09 651 LYS A CA 1
ATOM 5181 C C . LYS A 1 651 ? 8.118 -18.923 24.080 1.00 35.09 651 LYS A C 1
ATOM 5183 O O . LYS A 1 651 ? 7.158 -19.520 24.551 1.00 35.09 651 LYS A O 1
ATOM 5188 N N . GLY A 1 652 ? 9.092 -19.520 23.392 1.00 40.88 652 GLY A N 1
ATOM 5189 C CA . GLY A 1 652 ? 9.231 -20.977 23.252 1.00 40.88 652 GLY A CA 1
ATOM 5190 C C . GLY A 1 652 ? 9.566 -21.447 21.834 1.00 40.88 652 GLY A C 1
ATOM 5191 O O . GLY A 1 652 ? 9.415 -20.688 20.879 1.00 40.88 652 GLY A O 1
ATOM 5192 N N . GLU A 1 653 ? 10.035 -22.695 21.720 1.00 45.22 653 GLU A N 1
ATOM 5193 C CA . GLU A 1 653 ? 10.171 -23.418 20.447 1.00 45.22 653 GLU A CA 1
ATOM 5194 C C . GLU A 1 653 ? 8.811 -23.432 19.734 1.00 45.22 653 GLU A C 1
ATOM 5196 O O . GLU A 1 653 ? 7.837 -23.970 20.259 1.00 45.22 653 GLU A O 1
ATOM 5201 N N . GLU A 1 654 ? 8.728 -22.791 18.566 1.00 54.94 654 GLU A N 1
ATOM 5202 C CA . GLU A 1 654 ? 7.481 -22.657 17.811 1.00 54.94 654 GLU A CA 1
ATOM 5203 C C . GLU A 1 654 ? 6.888 -24.039 17.494 1.00 54.94 654 GLU A C 1
ATOM 5205 O O . GLU A 1 654 ? 7.488 -24.833 16.763 1.00 54.94 654 GLU A O 1
ATOM 5210 N N . ILE A 1 655 ? 5.671 -24.324 17.975 1.00 56.03 655 ILE A N 1
ATOM 5211 C CA . ILE A 1 655 ? 4.923 -25.518 17.561 1.00 56.03 655 ILE A CA 1
ATOM 5212 C C . ILE A 1 655 ? 4.363 -25.247 16.159 1.00 56.03 655 ILE A C 1
ATOM 5214 O O . ILE A 1 655 ? 3.193 -24.907 15.974 1.00 56.03 655 ILE A O 1
ATOM 5218 N N . ARG A 1 656 ? 5.212 -25.382 15.135 1.00 58.91 656 ARG A N 1
ATOM 5219 C CA . ARG A 1 656 ? 4.785 -25.292 13.735 1.00 58.91 656 ARG A CA 1
ATOM 5220 C C . ARG A 1 656 ? 4.123 -26.590 13.315 1.00 58.91 656 ARG A C 1
ATOM 5222 O O . ARG A 1 656 ? 4.724 -27.659 13.320 1.00 58.91 656 ARG A O 1
ATOM 5229 N N . THR A 1 657 ? 2.859 -26.488 12.927 1.00 58.38 657 THR A N 1
ATOM 5230 C CA . THR A 1 657 ? 2.065 -27.641 12.483 1.00 58.38 657 THR A CA 1
ATOM 5231 C C . THR A 1 657 ? 2.249 -27.987 11.002 1.00 58.38 657 THR A C 1
ATOM 5233 O O . THR A 1 657 ? 1.755 -29.025 10.565 1.00 58.38 657 THR A O 1
ATOM 5236 N N . ARG A 1 658 ? 2.973 -27.153 10.243 1.00 65.06 658 ARG A N 1
ATOM 5237 C CA . ARG A 1 658 ? 3.186 -27.259 8.791 1.00 65.06 658 ARG A CA 1
ATOM 5238 C C . ARG A 1 658 ? 4.627 -26.895 8.406 1.00 65.06 658 ARG A C 1
ATOM 5240 O O . ARG A 1 658 ? 5.226 -26.029 9.045 1.00 65.06 658 ARG A O 1
ATOM 5247 N N . GLN A 1 659 ? 5.171 -27.538 7.370 1.00 55.38 659 GLN A N 1
ATOM 5248 C CA . GLN A 1 659 ? 6.453 -27.159 6.761 1.00 55.38 659 GLN A CA 1
ATOM 5249 C C . GLN A 1 659 ? 6.238 -26.030 5.748 1.00 55.38 659 GLN A C 1
ATOM 5251 O O . GLN A 1 659 ? 5.243 -26.023 5.026 1.00 55.38 659 GLN A O 1
ATOM 5256 N N . LYS A 1 660 ? 7.156 -25.059 5.727 1.00 58.91 660 LYS A N 1
ATOM 5257 C CA . LYS A 1 660 ? 7.084 -23.907 4.826 1.00 58.91 660 LYS A CA 1
ATOM 5258 C C . LYS A 1 660 ? 7.712 -24.282 3.486 1.00 58.91 660 LYS A C 1
ATOM 5260 O O . LYS A 1 660 ? 8.910 -24.546 3.435 1.00 58.91 660 LYS A O 1
ATOM 5265 N N . HIS A 1 661 ? 6.923 -24.269 2.421 1.00 55.44 661 HIS A N 1
ATOM 5266 C CA . HIS A 1 661 ? 7.433 -24.308 1.054 1.00 55.44 661 HIS A CA 1
ATOM 5267 C C . HIS A 1 661 ? 7.450 -22.874 0.521 1.00 55.44 661 HIS A C 1
ATOM 5269 O O . HIS A 1 661 ? 6.524 -22.477 -0.168 1.00 55.44 661 HIS A O 1
ATOM 5275 N N . ILE A 1 662 ? 8.455 -22.067 0.895 1.00 59.41 662 ILE A N 1
ATOM 5276 C CA . ILE A 1 662 ? 8.620 -20.740 0.276 1.00 59.41 662 ILE A CA 1
ATOM 5277 C C . ILE A 1 662 ? 9.066 -20.968 -1.163 1.00 59.41 662 ILE A C 1
ATOM 5279 O O . ILE A 1 662 ? 10.182 -21.435 -1.384 1.00 59.41 662 ILE A O 1
ATOM 5283 N N . LYS A 1 663 ? 8.208 -20.634 -2.128 1.00 61.38 663 LYS A N 1
ATOM 5284 C CA . LYS A 1 663 ? 8.531 -20.750 -3.558 1.00 61.38 663 LYS A CA 1
ATOM 5285 C C . LYS A 1 663 ? 9.437 -19.629 -4.092 1.00 61.38 663 LYS A C 1
ATOM 5287 O O . LYS A 1 663 ? 9.983 -19.766 -5.178 1.00 61.38 663 LYS A O 1
ATOM 5292 N N . GLN A 1 664 ? 9.609 -18.521 -3.367 1.00 57.66 664 GLN A N 1
ATOM 5293 C CA . GLN A 1 664 ? 10.114 -17.274 -3.951 1.00 57.66 664 GLN A CA 1
ATOM 5294 C C . GLN A 1 664 ? 11.631 -17.035 -3.839 1.00 57.66 664 GLN A C 1
ATOM 5296 O O . GLN A 1 664 ? 12.192 -17.020 -2.742 1.00 57.66 664 GLN A O 1
ATOM 5301 N N . ALA A 1 665 ? 12.242 -16.673 -4.973 1.00 55.09 665 ALA A N 1
ATOM 5302 C CA . ALA A 1 665 ? 13.328 -15.696 -5.033 1.00 55.09 665 ALA A CA 1
ATOM 5303 C C . ALA A 1 665 ? 12.695 -14.298 -5.158 1.00 55.09 665 ALA A C 1
ATOM 5305 O O . ALA A 1 665 ? 11.908 -14.041 -6.070 1.00 55.09 665 ALA A O 1
ATOM 5306 N N . LYS A 1 666 ? 12.962 -13.414 -4.198 1.00 67.44 666 LYS A N 1
ATOM 5307 C CA . LYS A 1 666 ? 12.339 -12.088 -4.109 1.00 67.44 666 LYS A CA 1
ATOM 5308 C C . LYS A 1 666 ? 12.894 -11.173 -5.210 1.00 67.44 666 LYS A C 1
ATOM 5310 O O . LYS A 1 666 ? 14.111 -11.036 -5.302 1.00 67.44 666 LYS A O 1
ATOM 5315 N N . ARG A 1 667 ? 12.037 -10.546 -6.031 1.00 78.31 667 ARG A N 1
ATOM 5316 C CA . ARG A 1 667 ? 12.486 -9.598 -7.069 1.00 78.31 667 ARG A CA 1
ATOM 5317 C C . ARG A 1 667 ? 12.932 -8.290 -6.424 1.00 78.31 667 ARG A C 1
ATOM 5319 O O . ARG A 1 667 ? 12.312 -7.791 -5.485 1.00 78.31 667 ARG A O 1
ATOM 5326 N N . ASN A 1 668 ? 13.990 -7.685 -6.947 1.00 83.31 668 ASN A N 1
ATOM 5327 C CA . ASN A 1 668 ? 14.582 -6.493 -6.350 1.00 83.31 668 ASN A CA 1
ATOM 5328 C C . ASN A 1 668 ? 13.927 -5.191 -6.851 1.00 83.31 668 ASN A C 1
ATOM 5330 O O . ASN A 1 668 ? 14.549 -4.333 -7.483 1.00 83.31 668 ASN A O 1
ATOM 5334 N N . TRP A 1 669 ? 12.637 -5.010 -6.540 1.00 84.69 669 TRP A N 1
ATOM 5335 C CA . TRP A 1 669 ? 11.903 -3.776 -6.870 1.00 84.69 669 TRP A CA 1
ATOM 5336 C C . TRP A 1 669 ? 12.547 -2.527 -6.273 1.00 84.69 669 TRP A C 1
ATOM 5338 O O . TRP A 1 669 ? 12.493 -1.452 -6.871 1.00 84.69 669 TRP A O 1
ATOM 5348 N N . SER A 1 670 ? 13.176 -2.658 -5.104 1.00 80.44 670 SER A N 1
ATOM 5349 C CA . SER A 1 670 ? 13.937 -1.585 -4.464 1.00 80.44 670 SER A CA 1
ATOM 5350 C C . SER A 1 670 ? 15.054 -1.050 -5.358 1.00 80.44 670 SER A C 1
ATOM 5352 O O . SER A 1 670 ? 15.158 0.170 -5.517 1.00 80.44 670 SER A O 1
ATOM 5354 N N . MET A 1 671 ? 15.851 -1.936 -5.961 1.00 83.12 671 MET A N 1
ATOM 5355 C CA . MET A 1 671 ? 16.955 -1.565 -6.845 1.00 83.12 671 MET A CA 1
ATOM 5356 C C . MET A 1 671 ? 16.440 -0.981 -8.161 1.00 83.12 671 MET A C 1
ATOM 5358 O O . MET A 1 671 ? 16.874 0.101 -8.556 1.00 83.12 671 MET A O 1
ATOM 5362 N N . LEU A 1 672 ? 15.432 -1.598 -8.786 1.00 87.75 672 LEU A N 1
ATOM 5363 C CA . LEU A 1 672 ? 14.820 -1.050 -10.003 1.00 87.75 672 LEU A CA 1
ATOM 5364 C C . LEU A 1 672 ? 14.280 0.374 -9.782 1.00 87.75 672 LEU A C 1
ATOM 5366 O O . LEU A 1 672 ? 14.567 1.283 -10.562 1.00 87.75 672 LEU A O 1
ATOM 5370 N N . ILE A 1 673 ? 13.542 0.614 -8.693 1.00 86.00 673 ILE A N 1
ATOM 5371 C CA . ILE A 1 673 ? 12.983 1.943 -8.392 1.00 86.00 673 ILE A CA 1
ATOM 5372 C C . ILE A 1 673 ? 14.087 2.954 -8.080 1.00 86.00 673 ILE A C 1
ATOM 5374 O O . ILE A 1 673 ? 13.949 4.137 -8.413 1.00 86.00 673 ILE A O 1
ATOM 5378 N N . TYR A 1 674 ? 15.176 2.515 -7.444 1.00 83.69 674 TYR A N 1
ATOM 5379 C CA . TYR A 1 674 ? 16.357 3.347 -7.243 1.00 83.69 674 TYR A CA 1
ATOM 5380 C C . TYR A 1 674 ? 16.961 3.764 -8.589 1.00 83.69 674 TYR A C 1
ATOM 5382 O O . TYR A 1 674 ? 17.116 4.963 -8.822 1.00 83.69 674 TYR A O 1
ATOM 5390 N N . GLN A 1 675 ? 17.202 2.813 -9.495 1.00 84.81 675 GLN A N 1
ATOM 5391 C CA . GLN A 1 675 ? 17.825 3.065 -10.796 1.00 84.81 675 GLN A CA 1
ATOM 5392 C C . GLN A 1 675 ? 16.952 3.892 -11.745 1.00 84.81 675 GLN A C 1
ATOM 5394 O O . GLN A 1 675 ? 17.493 4.704 -12.491 1.00 84.81 675 GLN A O 1
ATOM 5399 N N . ILE A 1 676 ? 15.620 3.782 -11.656 1.00 88.06 676 ILE A N 1
ATOM 5400 C CA . ILE A 1 676 ? 14.666 4.648 -12.377 1.00 88.06 676 ILE A CA 1
ATOM 5401 C C . ILE A 1 676 ? 14.876 6.135 -12.049 1.00 88.06 676 ILE A C 1
ATOM 5403 O O . ILE A 1 676 ? 14.590 6.997 -12.876 1.00 88.06 676 ILE A O 1
ATOM 5407 N N . HIS A 1 677 ? 15.368 6.462 -10.854 1.00 87.00 677 HIS A N 1
ATOM 5408 C CA . HIS A 1 677 ? 15.625 7.849 -10.457 1.00 87.00 677 HIS A CA 1
ATOM 5409 C C . HIS A 1 677 ? 17.063 8.308 -10.732 1.00 87.00 677 HIS A C 1
ATOM 5411 O O . HIS A 1 677 ? 17.372 9.471 -10.473 1.00 87.00 677 HIS A O 1
ATOM 5417 N N . GLN A 1 678 ? 17.927 7.424 -11.236 1.00 86.00 678 GLN A N 1
ATOM 5418 C CA . GLN A 1 678 ? 19.289 7.757 -11.648 1.00 86.00 678 GLN A CA 1
ATOM 5419 C C . GLN A 1 678 ? 19.334 8.110 -13.132 1.00 86.00 678 GLN A C 1
ATOM 5421 O O . GLN A 1 678 ? 18.458 7.719 -13.897 1.00 86.00 678 GLN A O 1
ATOM 5426 N N . GLN A 1 679 ? 20.360 8.847 -13.554 1.00 88.38 679 GLN A N 1
ATOM 5427 C CA . GLN A 1 679 ? 20.582 9.134 -14.969 1.00 88.38 679 GLN A CA 1
ATOM 5428 C C . GLN A 1 679 ? 21.543 8.109 -15.565 1.00 88.38 679 GLN A C 1
ATOM 5430 O O . GLN A 1 679 ? 22.636 7.894 -15.046 1.00 88.38 679 GLN A O 1
ATOM 5435 N N . HIS A 1 680 ? 21.152 7.509 -16.685 1.00 86.44 680 HIS A N 1
ATOM 5436 C CA . HIS A 1 680 ? 21.942 6.514 -17.399 1.00 86.44 680 HIS A CA 1
ATOM 5437 C C . HIS A 1 680 ? 22.229 6.989 -18.817 1.00 86.44 680 HIS A C 1
ATOM 5439 O O . HIS A 1 680 ? 21.322 7.331 -19.573 1.00 86.44 680 HIS A O 1
ATOM 5445 N N . ARG A 1 681 ? 23.509 6.972 -19.195 1.00 85.88 681 ARG A N 1
ATOM 5446 C CA . ARG A 1 681 ? 23.956 7.156 -20.581 1.00 85.88 681 ARG A CA 1
ATOM 5447 C C . ARG A 1 681 ? 24.937 6.045 -20.940 1.00 85.88 681 ARG A C 1
ATOM 5449 O O . ARG A 1 681 ? 26.157 6.153 -20.757 1.00 85.88 681 ARG A O 1
ATOM 5456 N N . ARG A 1 682 ? 24.378 4.926 -21.387 1.00 83.38 682 ARG A N 1
ATOM 5457 C CA . ARG A 1 682 ? 25.087 3.717 -21.817 1.00 83.38 682 ARG A CA 1
ATOM 5458 C C . ARG A 1 682 ? 24.580 3.278 -23.187 1.00 83.38 682 ARG A C 1
ATOM 5460 O O . ARG A 1 682 ? 23.546 3.745 -23.648 1.00 83.38 682 ARG A O 1
ATOM 5467 N N . ALA A 1 683 ? 25.328 2.392 -23.841 1.00 79.25 683 ALA A N 1
ATOM 5468 C CA . ALA A 1 683 ? 24.929 1.860 -25.140 1.00 79.25 683 ALA A CA 1
ATOM 5469 C C . ALA A 1 683 ? 23.600 1.094 -25.062 1.00 79.25 683 ALA A C 1
ATOM 5471 O O . ALA A 1 683 ? 22.828 1.164 -25.997 1.00 79.25 683 ALA A O 1
ATOM 5472 N N . ASP A 1 684 ? 23.296 0.435 -23.948 1.00 80.06 684 ASP A N 1
ATOM 5473 C CA . ASP A 1 684 ? 22.066 -0.334 -23.721 1.00 80.06 684 ASP A CA 1
ATOM 5474 C C . ASP A 1 684 ? 20.927 0.476 -23.072 1.00 80.06 684 ASP A C 1
ATOM 5476 O O . ASP A 1 684 ? 19.800 -0.009 -22.969 1.00 80.06 684 ASP A O 1
ATOM 5480 N N . LEU A 1 685 ? 21.205 1.699 -22.599 1.00 86.00 685 LEU A N 1
ATOM 5481 C CA . LEU A 1 685 ? 20.233 2.520 -21.877 1.00 86.00 685 LEU A CA 1
ATOM 5482 C C . LEU A 1 685 ? 20.547 4.018 -21.962 1.00 86.00 685 LEU A C 1
ATOM 5484 O O . LEU A 1 685 ? 21.545 4.489 -21.407 1.00 86.00 685 LEU A O 1
ATOM 5488 N N . ILE A 1 686 ? 19.623 4.771 -22.560 1.00 86.88 686 ILE A N 1
ATOM 5489 C CA . ILE A 1 686 ? 19.502 6.219 -22.384 1.00 86.88 686 ILE A CA 1
ATOM 5490 C C . ILE A 1 686 ? 18.309 6.459 -21.459 1.00 86.88 686 ILE A C 1
ATOM 5492 O O . ILE A 1 686 ? 17.170 6.174 -21.816 1.00 86.88 686 ILE A O 1
ATOM 5496 N N . TRP A 1 687 ? 18.580 6.959 -20.256 1.00 90.19 687 TRP A N 1
ATOM 5497 C CA . TRP A 1 687 ? 17.563 7.261 -19.255 1.00 90.19 687 TRP A CA 1
ATOM 5498 C C . TRP A 1 687 ? 17.896 8.573 -18.552 1.00 90.19 687 TRP A C 1
ATOM 5500 O O . TRP A 1 687 ? 18.947 8.709 -17.926 1.00 90.19 687 TRP A O 1
ATOM 5510 N N . ASN A 1 688 ? 17.022 9.565 -18.668 1.00 89.75 688 ASN A N 1
ATOM 5511 C CA . ASN A 1 688 ? 17.227 10.903 -18.128 1.00 89.75 688 ASN A CA 1
ATOM 5512 C C . ASN A 1 688 ? 15.926 11.447 -17.511 1.00 89.75 688 ASN A C 1
ATOM 5514 O O . ASN A 1 688 ? 14.903 10.768 -17.447 1.00 89.75 688 ASN A O 1
ATOM 5518 N N . ASN A 1 689 ? 15.954 12.697 -17.042 1.00 89.50 689 ASN A N 1
ATOM 5519 C CA . ASN A 1 689 ? 14.770 13.321 -16.444 1.00 89.50 689 ASN A CA 1
ATOM 5520 C C . ASN A 1 689 ? 13.592 13.437 -17.429 1.00 89.50 689 ASN A C 1
ATOM 5522 O O . ASN A 1 689 ? 12.447 13.427 -16.986 1.00 89.50 689 ASN A O 1
ATOM 5526 N N . GLN A 1 690 ? 13.861 13.545 -18.734 1.00 91.25 690 GLN A N 1
ATOM 5527 C CA . GLN A 1 690 ? 12.832 13.626 -19.768 1.00 91.25 690 GLN A CA 1
ATOM 5528 C C . GLN A 1 690 ? 12.174 12.261 -20.000 1.00 91.25 690 GLN A C 1
ATOM 5530 O O . GLN A 1 690 ? 10.957 12.181 -19.897 1.00 91.25 690 GLN A O 1
ATOM 5535 N N . THR A 1 691 ? 12.941 11.178 -20.175 1.00 91.38 691 THR A N 1
ATOM 5536 C CA . THR A 1 691 ? 12.377 9.817 -20.305 1.00 91.38 691 THR A CA 1
ATOM 5537 C C . THR A 1 691 ? 11.623 9.390 -19.041 1.00 91.38 691 THR A C 1
ATOM 5539 O O . THR A 1 691 ? 10.584 8.739 -19.112 1.00 91.38 691 THR A O 1
ATOM 5542 N N . LEU A 1 692 ? 12.103 9.793 -17.858 1.00 92.00 692 LEU A N 1
ATOM 5543 C CA . LEU A 1 692 ? 11.401 9.561 -16.593 1.00 92.00 692 LEU A CA 1
ATOM 5544 C C . LEU A 1 692 ? 10.061 10.312 -16.530 1.00 92.00 692 LEU A C 1
ATOM 5546 O O . LEU A 1 692 ? 9.076 9.775 -16.018 1.00 92.00 692 LEU A O 1
ATOM 5550 N N . GLN A 1 693 ? 10.028 11.554 -17.017 1.00 92.38 693 GLN A N 1
ATOM 5551 C CA . GLN A 1 693 ? 8.814 12.363 -17.073 1.00 92.38 693 GLN A CA 1
ATOM 5552 C C . GLN A 1 693 ? 7.821 11.800 -18.101 1.00 92.38 693 GLN A C 1
ATOM 5554 O O . GLN A 1 693 ? 6.644 11.697 -17.775 1.00 92.38 693 GLN A O 1
ATOM 5559 N N . GLU A 1 694 ? 8.291 11.353 -19.268 1.00 94.12 694 GLU A N 1
ATOM 5560 C CA . GLU A 1 694 ? 7.484 10.663 -20.288 1.00 94.12 694 GLU A CA 1
ATOM 5561 C C . GLU A 1 694 ? 6.848 9.385 -19.721 1.00 94.12 694 GLU A C 1
ATOM 5563 O O . GLU A 1 694 ? 5.635 9.208 -19.822 1.00 94.12 694 GLU A O 1
ATOM 5568 N N . LEU A 1 695 ? 7.622 8.546 -19.013 1.00 94.62 695 LEU A N 1
ATOM 5569 C CA . LEU A 1 695 ? 7.082 7.378 -18.303 1.00 94.62 695 LEU A CA 1
ATOM 5570 C C . LEU A 1 695 ? 5.991 7.793 -17.308 1.00 94.62 695 LEU A C 1
ATOM 5572 O O . LEU A 1 695 ? 4.925 7.183 -17.248 1.00 94.62 695 LEU A O 1
ATOM 5576 N N . LYS A 1 696 ? 6.257 8.820 -16.498 1.00 94.25 696 LYS A N 1
ATOM 5577 C CA . LYS A 1 696 ? 5.310 9.282 -15.483 1.00 94.25 696 LYS A CA 1
ATOM 5578 C C . LYS A 1 696 ? 4.009 9.785 -16.108 1.00 94.25 696 LYS A C 1
ATOM 5580 O O . LYS A 1 696 ? 2.942 9.472 -15.587 1.00 94.25 696 LYS A O 1
ATOM 5585 N N . GLU A 1 697 ? 4.098 10.573 -17.174 1.00 94.69 697 GLU A N 1
ATOM 5586 C CA . GLU A 1 697 ? 2.946 11.131 -17.884 1.00 94.69 697 GLU A CA 1
ATOM 5587 C C . GLU A 1 697 ? 2.134 10.037 -18.574 1.00 94.69 697 GLU A C 1
ATOM 5589 O O . GLU A 1 697 ? 0.916 10.021 -18.419 1.00 94.69 697 GLU A O 1
ATOM 5594 N N . ALA A 1 698 ? 2.787 9.082 -19.243 1.00 94.75 698 ALA A N 1
ATOM 5595 C CA . ALA A 1 698 ? 2.116 7.942 -19.862 1.00 94.75 698 ALA A CA 1
ATOM 5596 C C . ALA A 1 698 ? 1.324 7.121 -18.830 1.00 94.75 698 ALA A C 1
ATOM 5598 O O . ALA A 1 698 ? 0.139 6.861 -19.019 1.00 94.75 698 ALA A O 1
ATOM 5599 N N . LEU A 1 699 ? 1.948 6.782 -17.696 1.00 95.06 699 LEU A N 1
ATOM 5600 C CA . LEU A 1 699 ? 1.293 6.032 -16.620 1.00 95.06 699 LEU A CA 1
ATOM 5601 C C . LEU A 1 699 ? 0.140 6.811 -15.969 1.00 95.06 699 LEU A C 1
ATOM 5603 O O . LEU A 1 699 ? -0.920 6.244 -15.724 1.00 95.06 699 LEU A O 1
ATOM 5607 N N . ASP A 1 700 ? 0.336 8.095 -15.656 1.00 94.38 700 ASP A N 1
ATOM 5608 C CA . ASP A 1 700 ? -0.691 8.922 -15.005 1.00 94.38 700 ASP A CA 1
ATOM 5609 C C . ASP A 1 700 ? -1.891 9.157 -15.937 1.00 94.38 700 ASP A C 1
ATOM 5611 O O . ASP A 1 700 ? -3.036 9.067 -15.496 1.00 94.38 700 ASP A O 1
ATOM 5615 N N . ASN A 1 701 ? -1.650 9.391 -17.231 1.00 94.38 701 ASN A N 1
ATOM 5616 C CA . ASN A 1 701 ? -2.712 9.535 -18.227 1.00 94.38 701 ASN A CA 1
ATOM 5617 C C . ASN A 1 701 ? -3.516 8.240 -18.386 1.00 94.38 701 ASN A C 1
ATOM 5619 O O . ASN A 1 701 ? -4.743 8.291 -18.329 1.00 94.38 701 ASN A O 1
ATOM 5623 N N . GLU A 1 702 ? -2.843 7.092 -18.492 1.00 94.81 702 GLU A N 1
ATOM 5624 C CA . GLU A 1 702 ? -3.496 5.785 -18.617 1.00 94.81 702 GLU A CA 1
ATOM 5625 C C . GLU A 1 702 ? -4.352 5.456 -17.385 1.00 94.81 702 GLU A C 1
ATOM 5627 O O . GLU A 1 702 ? -5.522 5.098 -17.505 1.00 94.81 702 GLU A O 1
ATOM 5632 N N . ILE A 1 703 ? -3.810 5.657 -16.175 1.00 93.19 703 ILE A N 1
ATOM 5633 C CA . ILE A 1 703 ? -4.543 5.419 -14.921 1.00 93.19 703 ILE A CA 1
ATOM 5634 C C . ILE A 1 703 ? -5.762 6.344 -14.813 1.00 93.19 703 ILE A C 1
ATOM 5636 O O . ILE A 1 703 ? -6.817 5.921 -14.337 1.00 93.19 703 ILE A O 1
ATOM 5640 N N . ARG A 1 704 ? -5.636 7.616 -15.209 1.00 93.12 704 ARG A N 1
ATOM 5641 C CA . ARG A 1 704 ? -6.756 8.570 -15.183 1.00 93.12 704 ARG A CA 1
ATOM 5642 C C . ARG A 1 704 ? -7.835 8.201 -16.191 1.00 93.12 704 ARG A C 1
ATOM 5644 O O . ARG A 1 704 ? -9.010 8.283 -15.843 1.00 93.12 704 ARG A O 1
ATOM 5651 N N . GLN A 1 705 ? -7.440 7.798 -17.395 1.00 92.00 705 GLN A N 1
ATOM 5652 C CA . GLN A 1 705 ? -8.363 7.371 -18.439 1.00 92.00 705 GLN A CA 1
ATOM 5653 C C . GLN A 1 705 ? -9.123 6.115 -18.001 1.00 92.00 705 GLN A C 1
ATOM 5655 O O . GLN A 1 705 ? -10.350 6.129 -17.986 1.00 92.00 705 GLN A O 1
ATOM 5660 N N . LEU A 1 706 ? -8.413 5.096 -17.502 1.00 90.81 706 LEU A N 1
ATOM 5661 C CA . LEU A 1 706 ? -9.027 3.875 -16.979 1.00 90.81 706 LEU A CA 1
ATOM 5662 C C . LEU A 1 706 ? -10.027 4.165 -15.854 1.00 90.81 706 LEU A C 1
ATOM 5664 O O . LEU A 1 706 ? -11.131 3.632 -15.865 1.00 90.81 706 LEU A O 1
ATOM 5668 N N . LYS A 1 707 ? -9.670 5.028 -14.893 1.00 88.88 707 LYS A N 1
ATOM 5669 C CA . LYS A 1 707 ? -10.578 5.400 -13.795 1.00 88.88 707 LYS A CA 1
ATOM 5670 C C . LYS A 1 707 ? -11.834 6.100 -14.289 1.00 88.88 707 LYS A C 1
ATOM 5672 O O . LYS A 1 707 ? -12.915 5.812 -13.794 1.00 88.88 707 LYS A O 1
ATOM 5677 N N . LYS A 1 708 ? -11.690 7.009 -15.254 1.00 90.44 708 LYS A N 1
ATOM 5678 C CA . LYS A 1 708 ? -12.826 7.705 -15.856 1.00 90.44 708 LYS A CA 1
ATOM 5679 C C . LYS A 1 708 ? -13.767 6.712 -16.546 1.00 90.44 708 LYS A C 1
ATOM 5681 O O . LYS A 1 708 ? -14.970 6.762 -16.325 1.00 90.44 708 LYS A O 1
ATOM 5686 N N . ASP A 1 709 ? -13.217 5.774 -17.309 1.00 89.25 709 ASP A N 1
ATOM 5687 C CA . ASP A 1 709 ? -14.010 4.771 -18.023 1.00 89.25 709 ASP A CA 1
ATOM 5688 C C . ASP A 1 709 ? -14.675 3.774 -17.046 1.00 89.25 709 ASP A C 1
ATOM 5690 O O . ASP A 1 709 ? -15.817 3.368 -17.254 1.00 89.25 709 ASP A O 1
ATOM 5694 N N . GLN A 1 710 ? -14.014 3.450 -15.925 1.00 85.44 710 GLN A N 1
ATOM 5695 C CA . GLN A 1 710 ? -14.579 2.653 -14.823 1.00 85.44 710 GLN A CA 1
ATOM 5696 C C . GLN A 1 710 ? -15.714 3.368 -14.063 1.00 85.44 710 GLN A C 1
ATOM 5698 O O . GLN A 1 710 ? -16.579 2.707 -13.491 1.00 85.44 710 GLN A O 1
ATOM 5703 N N . GLU A 1 711 ? -15.728 4.705 -14.030 1.00 85.06 711 GLU A N 1
ATOM 5704 C CA . GLU A 1 711 ? -16.845 5.485 -13.476 1.00 85.06 711 GLU A CA 1
ATOM 5705 C C . GLU A 1 711 ? -18.066 5.485 -14.415 1.00 85.06 711 GLU A C 1
ATOM 5707 O O . GLU A 1 711 ? -19.204 5.560 -13.947 1.00 85.06 711 GLU A O 1
ATOM 5712 N N . GLU A 1 712 ? -17.844 5.376 -15.730 1.00 85.25 712 GLU A N 1
ATOM 5713 C CA . GLU A 1 712 ? -18.895 5.340 -16.756 1.00 85.25 712 GLU A CA 1
ATOM 5714 C C . GLU A 1 712 ? -19.506 3.933 -16.944 1.00 85.25 712 GLU A C 1
ATOM 5716 O O . GLU A 1 712 ? -20.658 3.817 -17.374 1.00 85.25 712 GLU A O 1
ATOM 5721 N N . GLY A 1 713 ? -18.792 2.859 -16.578 1.00 81.56 713 GLY A N 1
ATOM 5722 C CA . GLY A 1 713 ? -19.308 1.488 -16.620 1.00 81.56 713 GLY A CA 1
ATOM 5723 C C . GLY A 1 713 ? -18.304 0.405 -16.206 1.00 81.56 713 GLY A C 1
ATOM 5724 O O . GLY A 1 713 ? -17.186 0.678 -15.783 1.00 81.56 713 GLY A O 1
ATOM 5725 N N . GLU A 1 714 ? -18.695 -0.867 -16.340 1.00 82.00 714 GLU A N 1
ATOM 5726 C CA . GLU A 1 714 ? -17.784 -1.996 -16.104 1.00 82.00 714 GLU A CA 1
ATOM 5727 C C . GLU A 1 714 ? -16.802 -2.157 -17.277 1.00 82.00 714 GLU A C 1
ATOM 5729 O O . GLU A 1 714 ? -17.108 -2.798 -18.282 1.00 82.00 714 GLU A O 1
ATOM 5734 N N . VAL A 1 715 ? -15.606 -1.581 -17.133 1.00 86.00 715 VAL A N 1
ATOM 5735 C CA . VAL A 1 715 ? -14.518 -1.626 -18.125 1.00 86.00 715 VAL A CA 1
ATOM 5736 C C . VAL A 1 715 ? -13.285 -2.321 -17.531 1.00 86.00 715 VAL A C 1
ATOM 5738 O O . VAL A 1 715 ? -13.040 -2.249 -16.325 1.00 86.00 715 VAL A O 1
ATOM 5741 N N . ALA A 1 716 ? -12.522 -3.019 -18.377 1.00 87.56 716 ALA A N 1
ATOM 5742 C CA . ALA A 1 716 ? -11.235 -3.630 -18.039 1.00 87.56 716 ALA A CA 1
ATOM 5743 C C . ALA A 1 716 ? -10.094 -2.944 -18.808 1.00 87.56 716 ALA A C 1
ATOM 5745 O O . ALA A 1 716 ? -10.284 -2.478 -19.932 1.00 87.56 716 ALA A O 1
ATOM 5746 N N . TRP A 1 717 ? -8.904 -2.900 -18.213 1.00 92.38 717 TRP A N 1
ATOM 5747 C CA . TRP A 1 717 ? -7.713 -2.293 -18.796 1.00 92.38 717 TRP A CA 1
ATOM 5748 C C . TRP A 1 717 ? -7.161 -3.127 -19.959 1.00 92.38 717 TRP A C 1
ATOM 5750 O O . TRP A 1 717 ? -6.858 -4.314 -19.807 1.00 92.38 717 TRP A O 1
ATOM 5760 N N . ASN A 1 718 ? -6.966 -2.497 -21.121 1.00 91.25 718 ASN A N 1
ATOM 5761 C CA . ASN A 1 718 ? -6.345 -3.124 -22.288 1.00 91.25 718 ASN A CA 1
ATOM 5762 C C . ASN A 1 718 ? -4.805 -3.111 -22.191 1.00 91.25 718 ASN A C 1
ATOM 5764 O O . ASN A 1 718 ? -4.100 -2.503 -22.996 1.00 91.25 718 ASN A O 1
ATOM 5768 N N . TYR A 1 719 ? -4.270 -3.833 -21.206 1.00 91.31 719 TYR A N 1
ATOM 5769 C CA . TYR A 1 719 ? -2.831 -3.906 -20.918 1.00 91.31 719 TYR A CA 1
ATOM 5770 C C . TYR A 1 719 ? -1.973 -4.451 -22.082 1.00 91.31 719 TYR A C 1
ATOM 5772 O O . TYR A 1 719 ? -0.744 -4.314 -22.086 1.00 91.31 719 TYR A O 1
ATOM 5780 N N . ARG A 1 720 ? -2.595 -5.124 -23.061 1.00 90.62 720 ARG A N 1
ATOM 5781 C CA . ARG A 1 720 ? -1.909 -5.712 -24.223 1.00 90.62 720 ARG A CA 1
ATOM 5782 C C . ARG A 1 720 ? -1.483 -4.665 -25.246 1.00 90.62 720 ARG A C 1
ATOM 5784 O O . ARG A 1 720 ? -0.446 -4.849 -25.875 1.00 90.62 720 ARG A O 1
ATOM 5791 N N . GLU A 1 721 ? -2.264 -3.599 -25.395 1.00 91.00 721 GLU A N 1
ATOM 5792 C CA . GLU A 1 721 ? -1.985 -2.503 -26.330 1.00 91.00 721 GLU A CA 1
ATOM 5793 C C . GLU A 1 721 ? -1.127 -1.404 -25.694 1.00 91.00 721 GLU A C 1
ATOM 5795 O O . GLU A 1 721 ? -0.395 -0.713 -26.396 1.00 91.00 721 GLU A O 1
ATOM 5800 N N . PHE A 1 722 ? -1.160 -1.278 -24.363 1.00 94.00 722 PHE A N 1
ATOM 5801 C CA . PHE A 1 722 ? -0.405 -0.246 -23.663 1.00 94.00 722 PHE A CA 1
ATOM 5802 C C . PHE A 1 722 ? 1.114 -0.405 -23.848 1.00 94.00 722 PHE A C 1
ATOM 5804 O O . PHE A 1 722 ? 1.716 -1.414 -23.453 1.00 94.00 722 PHE A O 1
ATOM 5811 N N . ILE A 1 723 ? 1.724 0.625 -24.438 1.00 93.06 723 ILE A N 1
ATOM 5812 C CA . ILE A 1 723 ? 3.159 0.784 -24.684 1.00 93.06 723 ILE A CA 1
ATOM 5813 C C . ILE A 1 723 ? 3.531 2.216 -24.300 1.00 93.06 723 ILE A C 1
ATOM 5815 O O . ILE A 1 723 ? 2.794 3.153 -24.599 1.00 93.06 723 ILE A O 1
ATOM 5819 N N . VAL A 1 724 ? 4.680 2.391 -23.647 1.00 93.00 724 VAL A N 1
ATOM 5820 C CA . VAL A 1 724 ? 5.215 3.729 -23.371 1.00 93.00 724 VAL A CA 1
ATOM 5821 C C . VAL A 1 724 ? 6.109 4.148 -24.533 1.00 93.00 724 VAL A C 1
ATOM 5823 O O . VAL A 1 724 ? 7.173 3.568 -24.751 1.00 93.00 724 VAL A O 1
ATOM 5826 N N . GLU A 1 725 ? 5.676 5.162 -25.279 1.00 89.75 725 GLU A N 1
ATOM 5827 C CA . GLU A 1 725 ? 6.464 5.761 -26.356 1.00 89.75 725 GLU A CA 1
ATOM 5828 C C . GLU A 1 725 ? 7.368 6.872 -25.802 1.00 89.75 725 GLU A C 1
ATOM 5830 O O . GLU A 1 725 ? 6.904 7.872 -25.253 1.00 89.75 725 GLU A O 1
ATOM 5835 N N . TYR A 1 726 ? 8.681 6.694 -25.944 1.00 90.06 726 TYR A N 1
ATOM 5836 C CA . TYR A 1 726 ? 9.688 7.656 -25.495 1.00 90.06 726 TYR A CA 1
ATOM 5837 C C . TYR A 1 726 ? 10.106 8.580 -26.644 1.00 90.06 726 TYR A C 1
ATOM 5839 O O . TYR A 1 726 ? 11.165 8.389 -27.243 1.00 90.06 726 TYR A O 1
ATOM 5847 N N . HIS A 1 727 ? 9.287 9.588 -26.953 1.00 88.12 727 HIS A N 1
ATOM 5848 C CA . HIS A 1 727 ? 9.533 10.519 -28.068 1.00 88.12 727 HIS A CA 1
ATOM 5849 C C . HIS A 1 727 ? 10.873 11.264 -27.970 1.00 88.12 727 HIS A C 1
ATOM 5851 O O . HIS A 1 727 ? 11.469 11.635 -28.983 1.00 88.12 727 HIS A O 1
ATOM 5857 N N . SER A 1 728 ? 11.404 11.455 -26.757 1.00 86.62 728 SER A N 1
ATOM 5858 C CA . SER A 1 728 ? 12.752 12.000 -26.559 1.00 86.62 728 SER A CA 1
ATOM 5859 C C . SER A 1 728 ? 13.864 11.187 -27.236 1.00 86.62 728 SER A C 1
ATOM 5861 O O . SER A 1 728 ? 14.932 11.737 -27.517 1.00 86.62 728 SER A O 1
ATOM 5863 N N . LEU A 1 729 ? 13.621 9.906 -27.529 1.00 85.12 729 LEU A N 1
ATOM 5864 C CA . LEU A 1 729 ? 14.567 8.989 -28.160 1.00 85.12 729 LEU A CA 1
ATOM 5865 C C . LEU A 1 729 ? 14.382 8.865 -29.683 1.00 85.12 729 LEU A C 1
ATOM 5867 O O . LEU A 1 729 ? 15.190 8.195 -30.320 1.00 85.12 729 LEU A O 1
ATOM 5871 N N . ASP A 1 730 ? 13.401 9.540 -30.296 1.00 81.81 730 ASP A N 1
ATOM 5872 C CA . ASP A 1 730 ? 13.127 9.442 -31.745 1.00 81.81 730 ASP A CA 1
ATOM 5873 C C . ASP A 1 730 ? 14.318 9.895 -32.616 1.00 81.81 730 ASP A C 1
ATOM 5875 O O . ASP A 1 730 ? 14.487 9.455 -33.753 1.00 81.81 730 ASP A O 1
ATOM 5879 N N . ASN A 1 731 ? 15.183 10.755 -32.068 1.00 79.88 731 ASN A N 1
ATOM 5880 C CA . ASN A 1 731 ? 16.403 11.246 -32.720 1.00 79.88 731 ASN A CA 1
ATOM 5881 C C . ASN A 1 731 ? 17.654 10.390 -32.426 1.00 79.88 731 ASN A C 1
ATOM 5883 O O . ASN A 1 731 ? 18.780 10.800 -32.740 1.00 79.88 731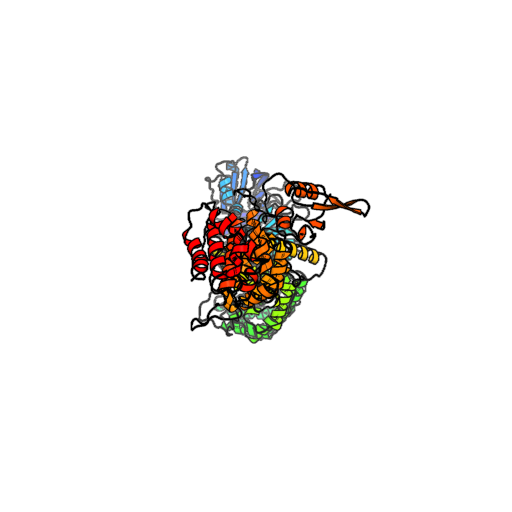 ASN A O 1
ATOM 5887 N N . GLU A 1 732 ? 17.484 9.226 -31.801 1.00 81.62 732 GLU A N 1
ATOM 5888 C CA . GLU A 1 732 ? 18.548 8.266 -31.522 1.00 81.62 732 GLU A CA 1
ATOM 5889 C C . GLU A 1 732 ? 18.393 7.020 -32.401 1.00 81.62 732 GLU A C 1
ATOM 5891 O O . GLU A 1 732 ? 17.316 6.445 -32.537 1.00 81.62 732 GLU A O 1
ATOM 5896 N N . VAL A 1 733 ? 19.498 6.554 -32.991 1.00 78.62 733 VAL A N 1
ATOM 5897 C CA . VAL A 1 733 ? 19.497 5.275 -33.715 1.00 78.62 733 VAL A CA 1
ATOM 5898 C C . VAL A 1 733 ? 19.680 4.155 -32.700 1.00 78.62 733 VAL A C 1
ATOM 5900 O O . VAL A 1 733 ? 20.761 4.020 -32.123 1.00 78.62 733 VAL A O 1
ATOM 5903 N N . CYS A 1 734 ? 18.634 3.355 -32.500 1.00 78.25 734 CYS A N 1
ATOM 5904 C CA . CYS A 1 734 ? 18.666 2.146 -31.682 1.00 78.25 734 CYS A CA 1
ATOM 5905 C C . CYS A 1 734 ? 18.561 0.903 -32.577 1.00 78.25 734 CYS A C 1
ATOM 5907 O O . CYS A 1 734 ? 17.655 0.808 -33.407 1.00 78.25 734 CYS A O 1
ATOM 5909 N N . VAL A 1 735 ? 19.497 -0.034 -32.422 1.00 77.62 735 VAL A N 1
ATOM 5910 C CA . VAL A 1 735 ? 19.524 -1.324 -33.130 1.00 77.62 735 VAL A CA 1
ATOM 5911 C C . VAL A 1 735 ? 19.731 -2.421 -32.098 1.00 77.62 735 VAL A C 1
ATOM 5913 O O . VAL A 1 735 ? 20.668 -2.330 -31.312 1.00 77.62 735 VAL A O 1
ATOM 5916 N N . ASP A 1 736 ? 18.831 -3.407 -32.053 1.00 71.25 736 ASP A N 1
ATOM 5917 C CA . ASP A 1 736 ? 18.829 -4.504 -31.068 1.00 71.25 736 ASP A CA 1
ATOM 5918 C C . ASP A 1 736 ? 19.037 -4.041 -29.614 1.00 71.25 736 ASP A C 1
ATOM 5920 O O . ASP A 1 736 ? 19.821 -4.600 -28.850 1.00 71.25 736 ASP A O 1
ATOM 5924 N N . GLY A 1 737 ? 18.350 -2.959 -29.229 1.00 72.62 737 GLY A N 1
ATOM 5925 C CA . GLY A 1 737 ? 18.449 -2.375 -27.887 1.00 72.62 737 GLY A CA 1
ATOM 5926 C C . GLY A 1 737 ? 19.736 -1.585 -27.621 1.00 72.62 737 GLY A C 1
ATOM 5927 O O . GLY A 1 737 ? 19.947 -1.159 -26.488 1.00 72.62 737 GLY A O 1
ATOM 5928 N N . CYS A 1 738 ? 20.581 -1.366 -28.636 1.00 78.19 738 CYS A N 1
ATOM 5929 C CA . CYS A 1 738 ? 21.813 -0.591 -28.531 1.00 78.19 738 CYS A CA 1
ATOM 5930 C C . CYS A 1 738 ? 21.703 0.778 -29.222 1.00 78.19 738 CYS A C 1
ATOM 5932 O O . CYS A 1 738 ? 21.522 0.872 -30.438 1.00 78.19 738 CYS A O 1
ATOM 5934 N N . PHE A 1 739 ? 21.912 1.849 -28.461 1.00 83.69 739 PHE A N 1
ATOM 5935 C CA . PHE A 1 739 ? 22.019 3.223 -28.935 1.00 83.69 739 PHE A CA 1
ATOM 5936 C C . PHE A 1 739 ? 23.389 3.479 -29.568 1.00 83.69 739 PHE A C 1
ATOM 5938 O O . PHE A 1 739 ? 24.427 3.542 -28.898 1.00 83.69 739 PHE A O 1
ATOM 5945 N N . ILE A 1 740 ? 23.383 3.668 -30.886 1.00 82.12 740 ILE A N 1
ATOM 5946 C CA . ILE A 1 740 ? 24.587 3.723 -31.721 1.00 82.12 740 ILE A CA 1
ATOM 5947 C C . ILE A 1 740 ? 25.506 4.892 -31.349 1.00 82.12 740 ILE A C 1
ATOM 5949 O O . ILE A 1 740 ? 26.728 4.741 -31.336 1.00 82.12 740 ILE A O 1
ATOM 5953 N N . ARG A 1 741 ? 24.944 6.052 -30.995 1.00 82.75 741 ARG A N 1
ATOM 5954 C CA . ARG A 1 741 ? 25.729 7.225 -30.582 1.00 82.75 741 ARG A CA 1
ATOM 5955 C C . ARG A 1 741 ? 26.556 6.929 -29.328 1.00 82.75 741 ARG A C 1
ATOM 5957 O O . ARG A 1 741 ? 27.757 7.181 -29.309 1.00 82.75 741 ARG A O 1
ATOM 5964 N N . CYS A 1 742 ? 25.940 6.313 -28.320 1.00 78.88 742 CYS A N 1
ATOM 5965 C CA . CYS A 1 742 ? 26.619 5.924 -27.086 1.00 78.88 742 CYS A CA 1
ATOM 5966 C C . CYS A 1 742 ? 27.646 4.803 -27.302 1.00 78.88 742 CYS A C 1
ATOM 5968 O O . CYS A 1 742 ? 28.682 4.791 -26.637 1.00 78.88 742 CYS A O 1
ATOM 5970 N N . LEU A 1 743 ? 27.384 3.887 -28.241 1.00 80.38 743 LEU A N 1
ATOM 5971 C CA . LEU A 1 743 ? 28.330 2.838 -28.623 1.00 80.38 743 LEU A CA 1
ATOM 5972 C C . LEU A 1 743 ? 29.614 3.422 -29.240 1.00 80.38 743 LEU A C 1
ATOM 5974 O O . LEU A 1 743 ? 30.715 2.976 -28.925 1.00 80.38 743 LEU A O 1
ATOM 5978 N N . LEU A 1 744 ? 29.477 4.442 -30.094 1.00 79.62 744 LEU A N 1
ATOM 5979 C CA . LEU A 1 744 ? 30.603 5.095 -30.768 1.00 79.62 744 LEU A CA 1
ATOM 5980 C C . LEU A 1 744 ? 31.468 5.952 -29.825 1.00 79.62 744 LEU A C 1
ATOM 5982 O O . LEU A 1 744 ? 32.669 6.068 -30.055 1.00 79.62 744 LEU A O 1
ATOM 5986 N N . GLU A 1 745 ? 30.891 6.532 -28.767 1.00 78.25 745 GLU A N 1
ATOM 5987 C CA . GLU A 1 745 ? 31.593 7.425 -27.827 1.00 78.25 745 GLU A CA 1
ATOM 5988 C C . GLU A 1 745 ? 32.616 6.704 -26.927 1.00 78.25 745 GLU A C 1
ATOM 5990 O O . GLU A 1 745 ? 33.655 7.278 -26.607 1.00 78.25 745 GLU A O 1
ATOM 5995 N N . LYS A 1 746 ? 32.345 5.459 -26.501 1.00 63.59 746 LYS A N 1
ATOM 5996 C CA . LYS A 1 746 ? 33.144 4.764 -25.466 1.00 63.59 746 LYS A CA 1
ATOM 5997 C C . LYS A 1 746 ? 34.280 3.877 -25.998 1.00 63.59 746 LYS A C 1
ATOM 5999 O O . LYS A 1 746 ? 35.077 3.392 -25.203 1.00 63.59 746 LYS A O 1
ATOM 6004 N N . GLY A 1 747 ? 34.389 3.665 -27.313 1.00 58.09 747 GLY A N 1
ATOM 6005 C CA . GLY A 1 747 ? 35.500 2.947 -27.970 1.00 58.09 747 GLY A CA 1
ATOM 6006 C C . GLY A 1 747 ? 35.568 1.422 -27.744 1.00 58.09 747 GLY A C 1
ATOM 6007 O O . GLY A 1 747 ? 36.001 0.688 -28.636 1.00 58.09 747 GLY A O 1
ATOM 6008 N N . GLU A 1 748 ? 35.099 0.907 -26.605 1.00 63.19 748 GLU A N 1
ATOM 6009 C CA . GLU A 1 748 ? 35.021 -0.529 -26.311 1.00 63.19 748 GLU A CA 1
ATOM 6010 C C . GLU A 1 748 ? 33.672 -1.124 -26.740 1.00 63.19 748 GLU A C 1
ATOM 6012 O O . GLU A 1 748 ? 32.674 -1.055 -26.032 1.00 63.19 748 GLU A O 1
ATOM 6017 N N . ILE A 1 749 ? 33.649 -1.718 -27.935 1.00 70.31 749 ILE A N 1
ATOM 6018 C CA . ILE A 1 749 ? 32.465 -2.392 -28.493 1.00 70.31 749 ILE A CA 1
ATOM 6019 C C . ILE A 1 749 ? 32.506 -3.887 -28.152 1.00 70.31 749 ILE A C 1
ATOM 6021 O O . ILE A 1 749 ? 33.377 -4.598 -28.664 1.00 70.31 749 ILE A O 1
ATOM 6025 N N . THR A 1 750 ? 31.576 -4.370 -27.334 1.00 72.38 750 THR A N 1
ATOM 6026 C CA . THR A 1 750 ? 31.320 -5.799 -27.100 1.00 72.38 750 THR A CA 1
ATOM 6027 C C . THR A 1 750 ? 29.940 -6.146 -27.656 1.00 72.38 750 THR A C 1
ATOM 6029 O O . THR A 1 750 ? 28.954 -5.496 -27.327 1.00 72.38 750 THR A O 1
ATOM 6032 N N . LEU A 1 751 ? 29.869 -7.136 -28.548 1.00 77.31 751 LEU A N 1
ATOM 6033 C CA . LEU A 1 751 ? 28.627 -7.589 -29.183 1.00 77.31 751 LEU A CA 1
ATOM 6034 C C . LEU A 1 751 ? 28.537 -9.109 -29.046 1.00 77.31 751 LEU A C 1
ATOM 6036 O O . LEU A 1 751 ? 29.550 -9.791 -29.192 1.00 77.31 751 LEU A O 1
ATOM 6040 N N . SER A 1 752 ? 27.343 -9.624 -28.753 1.00 76.56 752 SER A N 1
ATOM 6041 C CA . SER A 1 752 ? 27.102 -11.066 -28.607 1.00 76.56 752 SER A CA 1
ATOM 6042 C C . SER A 1 752 ? 27.102 -11.793 -29.954 1.00 76.56 752 SER A C 1
ATOM 6044 O O . SER A 1 752 ? 27.705 -12.855 -30.062 1.00 76.56 752 SER A O 1
ATOM 6046 N N . ASP A 1 753 ? 26.473 -11.199 -30.973 1.00 83.12 753 ASP A N 1
ATOM 6047 C CA . ASP A 1 753 ? 26.518 -11.658 -32.365 1.00 83.12 753 ASP A CA 1
ATOM 6048 C C . ASP A 1 753 ? 26.792 -10.457 -33.289 1.00 83.12 753 ASP A C 1
ATOM 6050 O O . ASP A 1 753 ? 25.874 -9.718 -33.659 1.00 83.12 753 ASP A O 1
ATOM 6054 N N . PRO A 1 754 ? 28.065 -10.201 -33.646 1.00 86.06 754 PRO A N 1
ATOM 6055 C CA . PRO A 1 754 ? 28.418 -9.075 -34.503 1.00 86.06 754 PRO A CA 1
ATOM 6056 C C . PRO A 1 754 ? 27.830 -9.155 -35.913 1.00 86.06 754 PRO A C 1
ATOM 6058 O O . PRO A 1 754 ? 27.733 -8.123 -36.578 1.00 86.06 754 PRO A O 1
ATOM 6061 N N . ARG A 1 755 ? 27.481 -10.354 -36.397 1.00 87.44 755 ARG A N 1
ATOM 6062 C CA . ARG A 1 755 ? 26.970 -10.543 -37.755 1.00 87.44 755 ARG A CA 1
ATOM 6063 C C . ARG A 1 755 ? 25.512 -10.125 -37.848 1.00 87.44 755 ARG A C 1
ATOM 6065 O O . ARG A 1 755 ? 25.193 -9.312 -38.710 1.00 87.44 755 ARG A O 1
ATOM 6072 N N . ASP A 1 756 ? 24.677 -10.645 -36.955 1.00 86.44 756 ASP A N 1
ATOM 6073 C CA . ASP A 1 756 ? 23.254 -10.297 -36.911 1.00 86.44 756 ASP A CA 1
ATOM 6074 C C . ASP A 1 756 ? 23.078 -8.798 -36.639 1.00 86.44 756 ASP A C 1
ATOM 6076 O O . ASP A 1 756 ? 22.422 -8.095 -37.402 1.00 86.44 756 ASP A O 1
ATOM 6080 N N . PHE A 1 757 ? 23.826 -8.260 -35.667 1.00 87.12 757 PHE A N 1
ATOM 6081 C CA . PHE A 1 757 ? 23.820 -6.828 -35.367 1.00 87.12 757 PHE A CA 1
ATOM 6082 C C . PHE A 1 757 ? 24.202 -5.961 -36.581 1.00 87.12 757 PHE A C 1
ATOM 6084 O O . PHE A 1 757 ? 23.599 -4.914 -36.828 1.00 87.12 757 PHE A O 1
ATOM 6091 N N . PHE A 1 758 ? 25.220 -6.373 -37.349 1.00 89.00 758 PHE A N 1
ATOM 6092 C CA . PHE A 1 758 ? 25.648 -5.649 -38.548 1.00 89.00 758 PHE A CA 1
ATOM 6093 C C . PHE A 1 758 ? 24.580 -5.681 -39.650 1.00 89.00 758 PHE A C 1
ATOM 6095 O O . PHE A 1 758 ? 24.330 -4.649 -40.280 1.00 89.00 758 PHE A O 1
ATOM 6102 N N . ASP A 1 759 ? 23.933 -6.829 -39.861 1.00 87.69 759 ASP A N 1
ATOM 6103 C CA . ASP A 1 759 ? 22.854 -6.984 -40.838 1.00 87.69 759 ASP A CA 1
ATOM 6104 C C . ASP A 1 759 ? 21.615 -6.159 -40.421 1.00 87.69 759 ASP A C 1
ATOM 6106 O O . ASP A 1 759 ? 21.073 -5.412 -41.242 1.00 87.69 759 ASP A O 1
ATOM 6110 N N . THR A 1 760 ? 21.223 -6.169 -39.141 1.00 87.19 760 THR A N 1
ATOM 6111 C CA . THR A 1 760 ? 20.124 -5.340 -38.607 1.00 87.19 760 THR A CA 1
ATOM 6112 C C . THR A 1 760 ? 20.426 -3.844 -38.732 1.00 87.19 760 THR A C 1
ATOM 6114 O O . THR A 1 760 ? 19.568 -3.061 -39.158 1.00 87.19 760 THR A O 1
ATOM 6117 N N . LEU A 1 761 ? 21.662 -3.424 -38.438 1.00 88.31 761 LEU A N 1
ATOM 6118 C CA . LEU A 1 761 ? 22.102 -2.036 -38.599 1.00 88.31 761 LEU A CA 1
ATOM 6119 C C . LEU A 1 761 ? 22.055 -1.593 -40.068 1.00 88.31 761 LEU A C 1
ATOM 6121 O O . LEU A 1 761 ? 21.609 -0.480 -40.367 1.00 88.31 761 LEU A O 1
ATOM 6125 N N . TYR A 1 762 ? 22.460 -2.470 -40.992 1.00 90.12 762 TYR A N 1
ATOM 6126 C CA . TYR A 1 762 ? 22.332 -2.219 -42.424 1.00 90.12 762 TYR A CA 1
ATOM 6127 C C . TYR A 1 762 ? 20.865 -2.092 -42.846 1.00 90.12 762 TYR A C 1
ATOM 6129 O O . TYR A 1 762 ? 20.510 -1.124 -43.519 1.00 90.12 762 TYR A O 1
ATOM 6137 N N . HIS A 1 763 ? 19.991 -3.000 -42.406 1.00 87.56 763 HIS A N 1
ATOM 6138 C CA . HIS A 1 763 ? 18.558 -2.918 -42.686 1.00 87.56 763 HIS A CA 1
ATOM 6139 C C . HIS A 1 763 ? 17.955 -1.604 -42.186 1.00 87.56 763 HIS A C 1
ATOM 6141 O O . HIS A 1 763 ? 17.269 -0.923 -42.949 1.00 87.56 763 HIS A O 1
ATOM 6147 N N . ARG A 1 764 ? 18.267 -1.182 -40.955 1.00 84.06 764 ARG A N 1
ATOM 6148 C CA . ARG A 1 764 ? 17.804 0.107 -40.422 1.00 84.06 764 ARG A CA 1
ATOM 6149 C C . ARG A 1 764 ? 18.299 1.282 -41.268 1.00 84.06 764 ARG A C 1
ATOM 6151 O O . ARG A 1 764 ? 17.514 2.172 -41.584 1.00 84.06 764 ARG A O 1
ATOM 6158 N N . CYS A 1 765 ? 19.561 1.256 -41.697 1.00 86.56 765 CYS A N 1
ATOM 6159 C CA . CYS A 1 765 ? 20.139 2.272 -42.578 1.00 86.56 765 CYS A CA 1
ATOM 6160 C C . CYS A 1 765 ? 19.379 2.420 -43.913 1.00 86.56 765 CYS A C 1
ATOM 6162 O O . CYS A 1 765 ? 19.339 3.520 -44.471 1.00 86.56 765 CYS A O 1
ATOM 6164 N N . LEU A 1 766 ? 18.790 1.343 -44.446 1.00 86.06 766 LEU A N 1
ATOM 6165 C CA . LEU A 1 766 ? 18.041 1.381 -45.709 1.00 86.06 766 LEU A CA 1
ATOM 6166 C C . LEU A 1 766 ? 16.693 2.099 -45.586 1.00 86.06 766 LEU A C 1
ATOM 6168 O O . LEU A 1 766 ? 16.275 2.760 -46.536 1.00 86.06 766 LEU A O 1
ATOM 6172 N N . PHE A 1 767 ? 16.025 1.973 -44.438 1.00 83.88 767 PHE A N 1
ATOM 6173 C CA . PHE A 1 767 ? 14.706 2.568 -44.198 1.00 83.88 767 PHE A CA 1
ATOM 6174 C C . PHE A 1 767 ? 14.771 3.968 -43.572 1.00 83.88 767 PHE A C 1
ATOM 6176 O O . PHE A 1 767 ? 13.755 4.659 -43.519 1.00 83.88 767 PHE A O 1
ATOM 6183 N N . GLU A 1 768 ? 15.946 4.400 -43.113 1.00 84.50 768 GLU A N 1
ATOM 6184 C CA . GLU A 1 768 ? 16.115 5.691 -42.452 1.00 84.50 768 GLU A CA 1
ATOM 6185 C C . GLU A 1 768 ? 15.982 6.865 -43.439 1.00 84.50 768 GLU A C 1
ATOM 6187 O O . GLU A 1 768 ? 16.707 6.962 -44.433 1.00 84.50 768 GLU A O 1
ATOM 6192 N N . THR A 1 769 ? 15.048 7.778 -43.156 1.00 83.62 769 THR A N 1
ATOM 6193 C CA . THR A 1 769 ? 14.782 8.952 -44.010 1.00 83.62 769 THR A CA 1
ATOM 6194 C C . THR A 1 769 ? 15.627 10.157 -43.607 1.00 83.62 769 THR A C 1
ATOM 6196 O O . THR A 1 769 ? 15.949 11.003 -44.452 1.00 83.62 769 THR A O 1
ATOM 6199 N N . ASN A 1 770 ? 16.036 10.223 -42.335 1.00 84.94 770 ASN A N 1
ATOM 6200 C CA . ASN A 1 770 ? 16.925 11.263 -41.845 1.00 84.94 770 ASN A CA 1
ATOM 6201 C C . ASN A 1 770 ? 18.376 10.956 -42.250 1.00 84.94 770 ASN A C 1
ATOM 6203 O O . ASN A 1 770 ? 18.981 9.979 -41.811 1.00 84.94 770 ASN A O 1
ATOM 6207 N N . ARG A 1 771 ? 18.969 11.833 -43.069 1.00 83.94 771 ARG A N 1
ATOM 6208 C CA . ARG A 1 771 ? 20.327 11.638 -43.603 1.00 83.94 771 ARG A CA 1
ATOM 6209 C C . ARG A 1 771 ? 21.412 11.638 -42.534 1.00 83.94 771 ARG A C 1
ATOM 6211 O O . ARG A 1 771 ? 22.426 10.976 -42.728 1.00 83.94 771 ARG A O 1
ATOM 6218 N N . GLU A 1 772 ? 21.226 12.364 -41.436 1.00 83.75 772 GLU A N 1
ATOM 6219 C CA . GLU A 1 772 ? 22.203 12.406 -40.346 1.00 83.75 772 GLU A CA 1
ATOM 6220 C C . GLU A 1 772 ? 22.217 11.082 -39.575 1.00 83.75 772 GLU A C 1
ATOM 6222 O O . GLU A 1 772 ? 23.287 10.530 -39.317 1.00 83.75 772 GLU A O 1
ATOM 6227 N N . LEU A 1 773 ? 21.036 10.522 -39.291 1.00 84.44 773 LEU A N 1
ATOM 6228 C CA . LEU A 1 773 ? 20.890 9.206 -38.659 1.00 84.44 773 LEU A CA 1
ATOM 6229 C C . LEU A 1 773 ? 21.379 8.086 -39.585 1.00 84.44 773 LEU A C 1
ATOM 6231 O O . LEU A 1 773 ? 22.093 7.186 -39.146 1.00 84.44 773 LEU A O 1
ATOM 6235 N N . GLN A 1 774 ? 21.088 8.188 -40.885 1.00 88.81 774 GLN A N 1
ATOM 6236 C CA . GLN A 1 774 ? 21.618 7.273 -41.894 1.00 88.81 774 GLN A CA 1
ATOM 6237 C C . GLN A 1 774 ? 23.155 7.332 -41.954 1.00 88.81 774 GLN A C 1
ATOM 6239 O O . GLN A 1 774 ? 23.817 6.296 -41.981 1.00 88.81 774 GLN A O 1
ATOM 6244 N N . ALA A 1 775 ? 23.748 8.529 -41.915 1.00 87.62 775 ALA A N 1
ATOM 6245 C CA . ALA A 1 775 ? 25.198 8.699 -41.875 1.00 87.62 775 ALA A CA 1
ATOM 6246 C C . ALA A 1 775 ? 25.822 8.125 -40.590 1.00 87.62 775 ALA A C 1
ATOM 6248 O O . ALA A 1 775 ? 26.887 7.509 -40.656 1.00 87.62 775 ALA A O 1
ATOM 6249 N N . LEU A 1 776 ? 25.156 8.285 -39.441 1.00 87.44 776 LEU A N 1
ATOM 6250 C CA . LEU A 1 776 ? 25.571 7.700 -38.162 1.00 87.44 776 LEU A CA 1
ATOM 6251 C C . LEU A 1 776 ? 25.536 6.163 -38.206 1.00 87.44 776 LEU A C 1
ATOM 6253 O O . LEU A 1 776 ? 26.479 5.516 -37.753 1.00 87.44 776 LEU A O 1
ATOM 6257 N N . ALA A 1 777 ? 24.491 5.574 -38.793 1.00 89.06 777 ALA A N 1
ATOM 6258 C CA . ALA A 1 777 ? 24.393 4.127 -38.973 1.00 89.06 777 ALA A CA 1
ATOM 6259 C C . ALA A 1 777 ? 25.537 3.598 -39.854 1.00 89.06 777 ALA A C 1
ATOM 6261 O O . ALA A 1 777 ? 26.213 2.645 -39.476 1.00 89.06 777 ALA A O 1
ATOM 6262 N N . ILE A 1 778 ? 25.835 4.269 -40.973 1.00 90.94 778 ILE A N 1
ATOM 6263 C CA . ILE A 1 778 ? 26.955 3.912 -41.863 1.00 90.94 778 ILE A CA 1
ATOM 6264 C C . ILE A 1 778 ? 28.306 4.038 -41.141 1.00 90.94 778 ILE A C 1
ATOM 6266 O O . ILE A 1 778 ? 29.179 3.181 -41.302 1.00 90.94 778 ILE A O 1
ATOM 6270 N N . GLN A 1 779 ? 28.484 5.075 -40.319 1.00 90.44 779 GLN A N 1
ATOM 6271 C CA . GLN A 1 779 ? 29.678 5.227 -39.486 1.00 90.44 779 GLN A CA 1
ATOM 6272 C C . GLN A 1 779 ? 29.836 4.037 -38.533 1.00 90.44 779 GLN A C 1
ATOM 6274 O O . GLN A 1 779 ? 30.913 3.448 -38.449 1.00 90.44 779 GLN A O 1
ATOM 6279 N N . ALA A 1 780 ? 28.763 3.660 -37.840 1.00 88.00 780 ALA A N 1
ATOM 6280 C CA . ALA A 1 780 ? 28.776 2.522 -36.934 1.00 88.00 780 ALA A CA 1
ATOM 6281 C C . ALA A 1 780 ? 29.057 1.207 -37.658 1.00 88.00 780 ALA A C 1
ATOM 6283 O O . ALA A 1 780 ? 29.887 0.431 -37.188 1.00 88.00 780 ALA A O 1
ATOM 6284 N N . MET A 1 781 ? 28.482 1.005 -38.846 1.00 91.12 781 MET A N 1
ATOM 6285 C CA . MET A 1 781 ? 28.819 -0.130 -39.703 1.00 91.12 781 MET A CA 1
ATOM 6286 C C . MET A 1 781 ? 30.323 -0.169 -40.007 1.00 91.12 781 MET A C 1
ATOM 6288 O O . MET A 1 781 ? 30.936 -1.224 -39.870 1.00 91.12 781 MET A O 1
ATOM 6292 N N . SER A 1 782 ? 30.947 0.964 -40.358 1.00 90.94 782 SER A N 1
ATOM 6293 C CA . SER A 1 782 ? 32.392 1.008 -40.641 1.00 90.94 782 SER A CA 1
ATOM 6294 C C . SER A 1 782 ? 33.231 0.598 -39.427 1.00 90.94 782 SER A C 1
ATOM 6296 O O . SER A 1 782 ? 34.154 -0.214 -39.542 1.00 90.94 782 SER A O 1
ATOM 6298 N N . VAL A 1 783 ? 32.894 1.117 -38.241 1.00 89.12 783 VAL A N 1
ATOM 6299 C CA . VAL A 1 783 ? 33.618 0.819 -36.996 1.00 89.12 783 VAL A CA 1
ATOM 6300 C C . VAL A 1 783 ? 33.451 -0.650 -36.590 1.00 89.12 783 VAL A C 1
ATOM 6302 O O . VAL A 1 783 ? 34.442 -1.317 -36.286 1.00 89.12 783 VAL A O 1
ATOM 6305 N N . ILE A 1 784 ? 32.222 -1.173 -36.633 1.00 88.38 784 ILE A N 1
ATOM 6306 C CA . ILE A 1 784 ? 31.906 -2.564 -36.273 1.00 88.38 784 ILE A CA 1
ATOM 6307 C C . ILE A 1 784 ? 32.585 -3.526 -37.244 1.00 88.38 784 ILE A C 1
ATOM 6309 O O . ILE A 1 784 ? 33.273 -4.450 -36.808 1.00 88.38 784 ILE A O 1
ATOM 6313 N N . TYR A 1 785 ? 32.486 -3.271 -38.551 1.00 91.19 785 TYR A N 1
ATOM 6314 C CA . TYR A 1 785 ? 33.120 -4.120 -39.554 1.00 91.19 785 TYR A CA 1
ATOM 6315 C C . TYR A 1 785 ? 34.643 -4.117 -39.414 1.00 91.19 785 TYR A C 1
ATOM 6317 O O . TYR A 1 785 ? 35.278 -5.162 -39.512 1.00 91.19 785 TYR A O 1
ATOM 6325 N N . ARG A 1 786 ? 35.254 -2.966 -39.105 1.00 89.00 786 ARG A N 1
ATOM 6326 C CA . ARG A 1 786 ? 36.703 -2.875 -38.867 1.00 89.00 786 ARG A CA 1
ATOM 6327 C C . ARG A 1 786 ? 37.165 -3.759 -37.702 1.00 89.00 786 ARG A C 1
ATOM 6329 O O . ARG A 1 786 ? 38.271 -4.290 -37.777 1.00 89.00 786 ARG A O 1
ATOM 6336 N N . LYS A 1 787 ? 36.345 -3.917 -36.657 1.00 87.38 787 LYS A N 1
ATOM 6337 C CA . LYS A 1 787 ? 36.665 -4.733 -35.475 1.00 87.38 787 LYS A CA 1
ATOM 6338 C C . LYS A 1 787 ? 36.330 -6.218 -35.662 1.00 87.38 787 LYS A C 1
ATOM 6340 O O . LYS A 1 787 ? 37.130 -7.059 -35.267 1.00 87.38 787 LYS A O 1
ATOM 6345 N N . PHE A 1 788 ? 35.199 -6.534 -36.295 1.00 87.94 788 PHE A N 1
ATOM 6346 C CA . PHE A 1 788 ? 34.639 -7.892 -36.377 1.00 87.94 788 PHE A CA 1
ATOM 6347 C C . PHE A 1 788 ? 34.605 -8.478 -37.804 1.00 87.94 788 PHE A C 1
ATOM 6349 O O . PHE A 1 788 ? 33.828 -9.391 -38.083 1.00 87.94 788 PHE A O 1
ATOM 6356 N N . ASN A 1 789 ? 35.451 -8.003 -38.731 1.00 87.88 789 ASN A N 1
ATOM 6357 C CA . ASN A 1 789 ? 35.448 -8.459 -40.135 1.00 87.88 789 ASN A CA 1
ATOM 6358 C C . ASN A 1 789 ? 35.565 -9.987 -40.314 1.00 87.88 789 ASN A C 1
ATOM 6360 O O . ASN A 1 789 ? 34.991 -10.529 -41.258 1.00 87.88 789 ASN A O 1
ATOM 6364 N N . LYS A 1 790 ? 36.282 -10.685 -39.423 1.00 86.25 790 LYS A N 1
ATOM 6365 C CA . LYS A 1 790 ? 36.446 -12.147 -39.461 1.00 86.25 790 LYS A CA 1
ATOM 6366 C C . LYS A 1 790 ? 35.154 -12.894 -39.128 1.00 86.25 790 LYS A C 1
ATOM 6368 O O . LYS A 1 790 ? 34.910 -13.939 -39.719 1.00 86.25 790 LYS A O 1
ATOM 6373 N N . GLU A 1 791 ? 34.354 -12.363 -38.206 1.00 87.06 791 GLU A N 1
ATOM 6374 C CA . GLU A 1 791 ? 33.103 -12.976 -37.737 1.00 87.06 791 GLU A CA 1
ATOM 6375 C C . GLU A 1 791 ? 31.934 -12.650 -38.676 1.00 87.06 791 GLU A C 1
ATOM 6377 O O . GLU A 1 791 ? 31.143 -13.529 -39.014 1.00 87.06 791 GLU A O 1
ATOM 6382 N N . ILE A 1 792 ? 31.871 -11.410 -39.175 1.00 90.06 792 ILE A N 1
ATOM 6383 C CA . ILE A 1 792 ? 30.840 -10.971 -40.130 1.00 90.06 792 ILE A CA 1
ATOM 6384 C C . ILE A 1 792 ? 31.060 -11.626 -41.505 1.00 90.06 792 ILE A C 1
ATOM 6386 O O . ILE A 1 792 ? 30.119 -12.089 -42.153 1.00 90.06 792 ILE A O 1
ATOM 6390 N N . GLY A 1 793 ? 32.315 -11.685 -41.961 1.00 88.38 793 GLY A N 1
ATOM 6391 C CA . GLY A 1 793 ? 32.676 -12.229 -43.267 1.00 88.38 793 GLY A CA 1
ATOM 6392 C C . GLY A 1 793 ? 32.301 -11.311 -44.438 1.00 88.38 793 GLY A C 1
ATOM 6393 O O . GLY A 1 793 ? 32.238 -10.089 -44.313 1.00 88.38 793 GLY A O 1
ATOM 6394 N N . ALA A 1 794 ? 32.113 -11.893 -45.626 1.00 89.62 794 ALA A N 1
ATOM 6395 C CA . ALA A 1 794 ? 31.879 -11.138 -46.859 1.00 89.62 794 ALA A CA 1
ATOM 6396 C C . ALA A 1 794 ? 30.489 -10.478 -46.894 1.00 89.62 794 ALA A C 1
ATOM 6398 O O . ALA A 1 794 ? 29.468 -11.141 -46.708 1.00 89.62 794 ALA A O 1
ATOM 6399 N N . PHE A 1 795 ? 30.449 -9.192 -47.240 1.00 92.19 795 PHE A N 1
ATOM 6400 C CA . PHE A 1 795 ? 29.215 -8.422 -47.339 1.00 92.19 795 PHE A CA 1
ATOM 6401 C C . PHE A 1 795 ? 28.518 -8.667 -48.685 1.00 92.19 795 PHE A C 1
ATOM 6403 O O . PHE A 1 795 ? 29.136 -8.672 -49.760 1.00 92.19 795 PHE A O 1
ATOM 6410 N N . LYS A 1 796 ? 27.208 -8.929 -48.646 1.00 87.94 796 LYS A N 1
ATOM 6411 C CA . LYS A 1 796 ? 26.448 -9.322 -49.840 1.00 87.94 796 LYS A CA 1
ATOM 6412 C C . LYS A 1 796 ? 26.130 -8.127 -50.740 1.00 87.94 796 LYS A C 1
ATOM 6414 O O . LYS A 1 796 ? 26.343 -8.249 -51.949 1.00 87.94 796 LYS A O 1
ATOM 6419 N N . ASP A 1 797 ? 25.772 -6.986 -50.152 1.00 91.25 797 ASP A N 1
ATOM 6420 C CA . ASP A 1 797 ? 25.144 -5.841 -50.831 1.00 91.25 797 ASP A CA 1
ATOM 6421 C C . ASP A 1 797 ? 26.103 -4.686 -51.163 1.00 91.25 797 ASP A C 1
ATOM 6423 O O . ASP A 1 797 ? 25.744 -3.508 -51.187 1.00 91.25 797 ASP A O 1
ATOM 6427 N N . ILE A 1 798 ? 27.356 -5.008 -51.489 1.00 91.94 798 ILE A N 1
ATOM 6428 C CA . ILE A 1 798 ? 28.357 -4.014 -51.926 1.00 91.94 798 ILE A CA 1
ATOM 6429 C C . ILE A 1 798 ? 27.891 -3.250 -53.167 1.00 91.94 798 ILE A C 1
ATOM 6431 O O . ILE A 1 798 ? 28.142 -2.053 -53.287 1.00 91.94 798 ILE A O 1
ATOM 6435 N N . SER A 1 799 ? 27.187 -3.925 -54.080 1.00 91.56 799 SER A N 1
ATOM 6436 C CA . SER A 1 799 ? 26.582 -3.300 -55.260 1.00 91.56 799 SER A CA 1
ATOM 6437 C C . SER A 1 799 ? 25.638 -2.160 -54.872 1.00 91.56 799 SER A C 1
ATOM 6439 O O . SER A 1 799 ? 25.677 -1.095 -55.490 1.00 91.56 799 SER A O 1
ATOM 6441 N N . HIS A 1 800 ? 24.844 -2.352 -53.815 1.00 92.69 800 HIS A N 1
ATOM 6442 C CA . HIS A 1 800 ? 23.938 -1.340 -53.295 1.00 92.69 800 HIS A CA 1
ATOM 6443 C C . HIS A 1 800 ? 24.703 -0.161 -52.688 1.00 92.69 800 HIS A C 1
ATOM 6445 O O . HIS A 1 800 ? 24.410 0.978 -53.034 1.00 92.69 800 HIS A O 1
ATOM 6451 N N . ILE A 1 801 ? 25.730 -0.405 -51.865 1.00 93.88 801 ILE A N 1
ATOM 6452 C CA . ILE A 1 801 ? 26.568 0.662 -51.279 1.00 93.88 801 ILE A CA 1
ATOM 6453 C C . ILE A 1 801 ? 27.251 1.505 -52.367 1.00 93.88 801 ILE A C 1
ATOM 6455 O O . ILE A 1 801 ? 27.243 2.735 -52.303 1.00 93.88 801 ILE A O 1
ATOM 6459 N N . VAL A 1 802 ? 27.782 0.866 -53.415 1.00 93.75 802 VAL A N 1
ATOM 6460 C CA . VAL A 1 802 ? 28.378 1.567 -54.567 1.00 93.75 802 VAL A CA 1
ATOM 6461 C C . VAL A 1 802 ? 27.320 2.368 -55.334 1.00 93.75 802 VAL A C 1
ATOM 6463 O O . VAL A 1 802 ? 27.580 3.500 -55.744 1.00 93.75 802 VAL A O 1
ATOM 6466 N N . SER A 1 803 ? 26.110 1.824 -55.498 1.00 92.06 803 SER A N 1
ATOM 6467 C CA . SER A 1 803 ? 24.984 2.545 -56.102 1.00 92.06 803 SER A CA 1
ATOM 6468 C C . SER A 1 803 ? 24.562 3.756 -55.261 1.00 92.06 803 SER A C 1
ATOM 6470 O O . SER A 1 803 ? 24.396 4.849 -55.804 1.00 92.06 803 SER A O 1
ATOM 6472 N N . MET A 1 804 ? 24.473 3.607 -53.934 1.00 90.88 804 MET A N 1
ATOM 6473 C CA . MET A 1 804 ? 24.198 4.703 -52.999 1.00 90.88 804 MET A CA 1
ATOM 6474 C C . MET A 1 804 ? 25.249 5.812 -53.123 1.00 90.88 804 MET A C 1
ATOM 6476 O O . MET A 1 804 ? 24.889 6.983 -53.242 1.00 90.88 804 MET A O 1
ATOM 6480 N N . LEU A 1 805 ? 26.539 5.458 -53.178 1.00 92.00 805 LEU A N 1
ATOM 6481 C CA . LEU A 1 805 ? 27.629 6.423 -53.364 1.00 92.00 805 LEU A CA 1
ATOM 6482 C C . LEU A 1 805 ? 27.566 7.118 -54.736 1.00 92.00 805 LEU A C 1
ATOM 6484 O O . LEU A 1 805 ? 27.862 8.308 -54.854 1.00 92.00 805 LEU A O 1
ATOM 6488 N N . ARG A 1 806 ? 27.144 6.407 -55.787 1.00 89.50 806 ARG A N 1
ATOM 6489 C CA . ARG A 1 806 ? 26.970 6.988 -57.126 1.00 89.50 806 ARG A CA 1
ATOM 6490 C C . ARG A 1 806 ? 25.819 7.999 -57.160 1.00 89.50 806 ARG A C 1
ATOM 6492 O O . ARG A 1 806 ? 25.962 9.062 -57.769 1.00 89.50 806 ARG A O 1
ATOM 6499 N N . MET A 1 807 ? 24.705 7.684 -56.498 1.00 87.50 807 MET A N 1
ATOM 6500 C CA . MET A 1 807 ? 23.465 8.468 -56.527 1.00 87.50 807 MET A CA 1
ATOM 6501 C C . MET A 1 807 ? 23.414 9.607 -55.499 1.00 87.50 807 MET A C 1
ATOM 6503 O O . MET A 1 807 ? 22.667 10.568 -55.701 1.00 87.50 807 MET A O 1
ATOM 6507 N N . THR A 1 808 ? 24.182 9.527 -54.407 1.00 88.69 808 THR A N 1
ATOM 6508 C CA . THR A 1 808 ? 24.129 10.530 -53.333 1.00 88.69 808 THR A CA 1
ATOM 6509 C C . THR A 1 808 ? 24.573 11.925 -53.794 1.00 88.69 808 THR A C 1
ATOM 6511 O O . THR A 1 808 ? 25.403 12.093 -54.691 1.00 88.69 808 THR A O 1
ATOM 6514 N N . ARG A 1 809 ? 23.994 12.941 -53.142 1.00 86.31 809 ARG A N 1
ATOM 6515 C CA . ARG A 1 809 ? 24.337 14.375 -53.261 1.00 86.31 809 ARG A CA 1
ATOM 6516 C C . ARG A 1 809 ? 24.712 15.004 -51.915 1.00 86.31 809 ARG A C 1
ATOM 6518 O O . ARG A 1 809 ? 24.911 16.214 -51.829 1.00 86.31 809 ARG A O 1
ATOM 6525 N N . SER A 1 810 ? 24.733 14.183 -50.867 1.00 89.62 810 SER A N 1
ATOM 6526 C CA . SER A 1 810 ? 25.146 14.559 -49.520 1.00 89.62 810 SER A CA 1
ATOM 6527 C C . SER A 1 810 ? 26.637 14.267 -49.382 1.00 89.62 810 SER A C 1
ATOM 6529 O O . SER A 1 810 ? 27.069 13.136 -49.617 1.00 89.62 810 SER A O 1
ATOM 6531 N N . LEU A 1 811 ? 27.416 15.293 -49.046 1.00 87.88 811 LEU A N 1
ATOM 6532 C CA . LEU A 1 811 ? 28.834 15.175 -48.733 1.00 87.88 811 LEU A CA 1
ATOM 6533 C C . LEU A 1 811 ? 29.029 14.336 -47.465 1.00 87.88 811 LEU A C 1
ATOM 6535 O O . LEU A 1 811 ? 29.897 13.471 -47.453 1.00 87.88 811 LEU A O 1
ATOM 6539 N N . LEU A 1 812 ? 28.173 14.510 -46.451 1.00 89.88 812 LEU A N 1
ATOM 6540 C CA . LEU A 1 812 ? 28.210 13.707 -45.226 1.00 89.88 812 LEU A CA 1
ATOM 6541 C C . LEU A 1 812 ? 28.042 12.205 -45.520 1.00 89.88 812 LEU A C 1
ATOM 6543 O O . LEU A 1 812 ? 28.870 11.394 -45.103 1.00 89.88 812 LEU A O 1
ATOM 6547 N N . LEU A 1 813 ? 27.006 11.827 -46.281 1.00 90.25 813 LEU A N 1
ATOM 6548 C CA . LEU A 1 813 ? 26.785 10.426 -46.661 1.00 90.25 813 LEU A CA 1
ATOM 6549 C C . LEU A 1 813 ? 27.900 9.897 -47.561 1.00 90.25 813 LEU A C 1
ATOM 6551 O O . LEU A 1 813 ? 28.317 8.757 -47.388 1.00 90.25 813 LEU A O 1
ATOM 6555 N N . ARG A 1 814 ? 28.399 10.701 -48.510 1.00 91.94 814 ARG A N 1
ATOM 6556 C CA . ARG A 1 814 ? 29.542 10.322 -49.357 1.00 91.94 814 ARG A CA 1
ATOM 6557 C C . ARG A 1 814 ? 30.737 9.931 -48.496 1.00 91.94 814 ARG A C 1
ATOM 6559 O O . ARG A 1 814 ? 31.299 8.860 -48.698 1.00 91.94 814 ARG A O 1
ATOM 6566 N N . ASP A 1 815 ? 31.094 10.781 -47.542 1.00 92.62 815 ASP A N 1
ATOM 6567 C CA . ASP A 1 815 ? 32.273 10.589 -46.705 1.00 92.62 815 ASP A CA 1
ATOM 6568 C C . ASP A 1 815 ? 32.131 9.337 -45.829 1.00 92.62 815 ASP A C 1
ATOM 6570 O O . ASP A 1 815 ? 33.041 8.510 -45.784 1.00 92.62 815 ASP A O 1
ATOM 6574 N N . ARG A 1 816 ? 30.954 9.120 -45.222 1.00 93.38 816 ARG A N 1
ATOM 6575 C CA . ARG A 1 816 ? 30.676 7.906 -44.434 1.00 93.38 816 ARG A CA 1
ATOM 6576 C C . ARG A 1 816 ? 30.627 6.634 -45.279 1.00 93.38 816 ARG A C 1
ATOM 6578 O O . ARG A 1 816 ? 31.134 5.604 -44.847 1.00 93.38 816 ARG A O 1
ATOM 6585 N N . LEU A 1 817 ? 30.066 6.682 -46.489 1.00 94.06 817 LEU A N 1
ATOM 6586 C CA . LEU A 1 817 ? 30.051 5.537 -47.408 1.00 94.06 817 LEU A CA 1
ATOM 6587 C C . LEU A 1 817 ? 31.465 5.156 -47.857 1.00 94.06 817 LEU A C 1
ATOM 6589 O O . LEU A 1 817 ? 31.765 3.969 -47.967 1.00 94.06 817 LEU A O 1
ATOM 6593 N N . ILE A 1 818 ? 32.339 6.140 -48.084 1.00 93.69 818 ILE A N 1
ATOM 6594 C CA . ILE A 1 818 ? 33.755 5.898 -48.390 1.00 93.69 818 ILE A CA 1
ATOM 6595 C C . ILE A 1 818 ? 34.458 5.273 -47.184 1.00 93.69 818 ILE A C 1
ATOM 6597 O O . ILE A 1 818 ? 35.182 4.296 -47.351 1.00 93.69 818 ILE A O 1
ATOM 6601 N N . GLU A 1 819 ? 34.188 5.760 -45.971 1.00 92.75 819 GLU A N 1
ATOM 6602 C CA . GLU A 1 819 ? 34.720 5.174 -44.736 1.00 92.75 819 GLU A CA 1
ATOM 6603 C C . GLU A 1 819 ? 34.248 3.722 -44.522 1.00 92.75 819 GLU A C 1
ATOM 6605 O O . GLU A 1 819 ? 35.017 2.863 -44.083 1.00 92.75 819 GLU A O 1
ATOM 6610 N N . LEU A 1 820 ? 32.988 3.413 -44.839 1.00 94.25 820 LEU A N 1
ATOM 6611 C CA . LEU A 1 820 ? 32.470 2.045 -44.810 1.00 94.25 820 LEU A CA 1
ATOM 6612 C C . LEU A 1 820 ? 33.158 1.177 -45.869 1.00 94.25 820 LEU A C 1
ATOM 6614 O O . LEU A 1 820 ? 33.614 0.080 -45.551 1.00 94.25 820 LEU A O 1
ATOM 6618 N N . LEU A 1 821 ? 33.289 1.659 -47.105 1.00 94.75 821 LEU A N 1
ATOM 6619 C CA . LEU A 1 821 ? 33.968 0.923 -48.171 1.00 94.75 821 LEU A CA 1
ATOM 6620 C C . LEU A 1 821 ? 35.455 0.677 -47.856 1.00 94.75 821 LEU A C 1
ATOM 6622 O O . LEU A 1 821 ? 35.913 -0.437 -48.085 1.00 94.75 821 LEU A O 1
ATOM 6626 N N . ASP A 1 822 ? 36.184 1.627 -47.259 1.00 92.56 822 ASP A N 1
ATOM 6627 C CA . ASP A 1 822 ? 37.563 1.406 -46.769 1.00 92.56 822 ASP A CA 1
ATOM 6628 C C . ASP A 1 822 ? 37.637 0.204 -45.813 1.00 92.56 822 ASP A C 1
ATOM 6630 O O . ASP A 1 822 ? 38.554 -0.616 -45.882 1.00 92.56 822 ASP A O 1
ATOM 6634 N N . SER A 1 823 ? 36.635 0.043 -44.941 1.00 92.25 823 SER A N 1
ATOM 6635 C CA . SER A 1 823 ? 36.565 -1.109 -44.038 1.00 92.25 823 SER A CA 1
ATOM 6636 C C . SER A 1 823 ? 36.179 -2.412 -44.757 1.00 92.25 823 SER A C 1
ATOM 6638 O O . SER A 1 823 ? 36.812 -3.444 -44.525 1.00 92.25 823 SER A O 1
ATOM 6640 N N . LEU A 1 824 ? 35.189 -2.369 -45.659 1.00 93.38 824 LEU A N 1
ATOM 6641 C CA . LEU A 1 824 ? 34.656 -3.540 -46.364 1.00 93.38 824 LEU A CA 1
ATOM 6642 C C . LEU A 1 824 ? 35.662 -4.131 -47.352 1.00 93.38 824 LEU A C 1
ATOM 6644 O O . LEU A 1 824 ? 35.738 -5.353 -47.497 1.00 93.38 824 LEU A O 1
ATOM 6648 N N . LEU A 1 825 ? 36.423 -3.279 -48.040 1.00 93.19 825 LEU A N 1
ATOM 6649 C CA . LEU A 1 825 ? 37.319 -3.677 -49.124 1.00 93.19 825 LEU A CA 1
ATOM 6650 C C . LEU A 1 825 ? 38.591 -4.372 -48.639 1.00 93.19 825 LEU A C 1
ATOM 6652 O O . LEU A 1 825 ? 39.300 -4.935 -49.461 1.00 93.19 825 LEU A O 1
ATOM 6656 N N . LYS A 1 826 ? 38.841 -4.436 -47.327 1.00 88.75 826 LYS A N 1
ATOM 6657 C CA . LYS A 1 826 ? 39.931 -5.241 -46.744 1.00 88.75 826 LYS A CA 1
ATOM 6658 C C . LYS A 1 826 ? 39.709 -6.749 -46.892 1.00 88.75 826 LYS A C 1
ATOM 6660 O O . LYS A 1 826 ? 40.650 -7.520 -46.745 1.00 88.75 826 LYS A O 1
ATOM 6665 N N . VAL A 1 827 ? 38.478 -7.177 -47.184 1.00 90.75 827 VAL A N 1
ATOM 6666 C CA . VAL A 1 827 ? 38.131 -8.578 -47.454 1.00 90.75 827 VAL A CA 1
ATOM 6667 C C . VAL A 1 827 ? 38.135 -8.834 -48.963 1.00 90.75 827 VAL A C 1
ATOM 6669 O O . VAL A 1 827 ? 37.420 -8.181 -49.721 1.00 90.75 827 VAL A O 1
ATOM 6672 N N . GLU A 1 828 ? 38.882 -9.843 -49.405 1.00 89.88 828 GLU A N 1
ATOM 6673 C CA . GLU A 1 828 ? 39.089 -10.168 -50.826 1.00 89.88 828 GLU A CA 1
ATOM 6674 C C . GLU A 1 828 ? 37.795 -10.357 -51.638 1.00 89.88 828 GLU A C 1
ATOM 6676 O O . GLU A 1 828 ? 37.649 -9.846 -52.752 1.00 89.88 828 GLU A O 1
ATOM 6681 N N . ILE A 1 829 ? 36.816 -11.072 -51.074 1.00 90.81 829 ILE A N 1
ATOM 6682 C CA . ILE A 1 829 ? 35.527 -11.331 -51.739 1.00 90.81 829 ILE A CA 1
ATOM 6683 C C . ILE A 1 829 ? 34.773 -10.015 -51.984 1.00 90.81 829 ILE A C 1
ATOM 6685 O O . ILE A 1 829 ? 34.145 -9.839 -53.033 1.00 90.81 829 ILE A O 1
ATOM 6689 N N . ASN A 1 830 ? 34.866 -9.079 -51.038 1.00 93.19 830 ASN A N 1
ATOM 6690 C CA . ASN A 1 830 ? 34.233 -7.772 -51.132 1.00 93.19 830 ASN A CA 1
ATOM 6691 C C . ASN A 1 830 ? 34.910 -6.911 -52.202 1.00 93.19 830 ASN A C 1
ATOM 6693 O O . ASN A 1 830 ? 34.233 -6.342 -53.061 1.00 93.19 830 ASN A O 1
ATOM 6697 N N . ALA A 1 831 ? 36.246 -6.886 -52.198 1.00 91.81 831 ALA A N 1
ATOM 6698 C CA . ALA A 1 831 ? 37.058 -6.205 -53.200 1.00 91.81 831 ALA A CA 1
ATOM 6699 C C . ALA A 1 831 ? 36.742 -6.684 -54.622 1.00 91.81 831 ALA A C 1
ATOM 6701 O O . ALA A 1 831 ? 36.537 -5.872 -55.525 1.00 91.81 831 ALA A O 1
ATOM 6702 N N . ARG A 1 832 ? 36.610 -8.001 -54.828 1.00 91.31 832 ARG A N 1
ATOM 6703 C CA . ARG A 1 832 ? 36.219 -8.567 -56.126 1.00 91.31 832 ARG A CA 1
ATOM 6704 C C . ARG A 1 832 ? 34.866 -8.032 -56.602 1.00 91.31 832 ARG A C 1
ATOM 6706 O O . ARG A 1 832 ? 34.777 -7.554 -57.731 1.00 91.31 832 ARG A O 1
ATOM 6713 N N . LYS A 1 833 ? 33.837 -8.077 -55.749 1.00 92.25 833 LYS A N 1
ATOM 6714 C CA . LYS A 1 833 ? 32.494 -7.579 -56.092 1.00 92.25 833 LYS A CA 1
ATOM 6715 C C . LYS A 1 833 ? 32.488 -6.078 -56.374 1.00 92.25 833 LYS A C 1
ATOM 6717 O O . LYS A 1 833 ? 31.832 -5.646 -57.313 1.00 92.25 833 LYS A O 1
ATOM 6722 N N . PHE A 1 834 ? 33.233 -5.292 -55.597 1.00 94.75 834 PHE A N 1
ATOM 6723 C CA . PHE A 1 834 ? 33.391 -3.854 -55.818 1.00 94.75 834 PHE A CA 1
ATOM 6724 C C . PHE A 1 834 ? 33.993 -3.543 -57.195 1.00 94.75 834 PHE A C 1
ATOM 6726 O O . PHE A 1 834 ? 33.520 -2.647 -57.895 1.00 94.75 834 PHE A O 1
ATOM 6733 N N . ILE A 1 835 ? 34.995 -4.319 -57.617 1.00 92.75 835 ILE A N 1
ATOM 6734 C CA . ILE A 1 835 ? 35.579 -4.212 -58.959 1.00 92.75 835 ILE A CA 1
ATOM 6735 C C . ILE A 1 835 ? 34.552 -4.603 -60.033 1.00 92.75 835 ILE A C 1
ATOM 6737 O O . ILE A 1 835 ? 34.456 -3.918 -61.049 1.00 92.75 835 ILE A O 1
ATOM 6741 N N . ASP A 1 836 ? 33.774 -5.669 -59.813 1.00 91.31 836 ASP A N 1
ATOM 6742 C CA . ASP A 1 836 ? 32.768 -6.159 -60.769 1.00 91.31 836 ASP A CA 1
ATOM 6743 C C . ASP A 1 836 ? 31.661 -5.128 -61.061 1.00 91.31 836 ASP A C 1
ATOM 6745 O O . ASP A 1 836 ? 31.180 -5.059 -62.190 1.00 91.31 836 ASP A O 1
ATOM 6749 N N . VAL A 1 837 ? 31.297 -4.287 -60.086 1.00 92.94 837 VAL A N 1
ATOM 6750 C CA . VAL A 1 837 ? 30.261 -3.242 -60.240 1.00 92.94 837 VAL A CA 1
ATOM 6751 C C . VAL A 1 837 ? 30.801 -1.877 -60.698 1.00 92.94 837 VAL A C 1
ATOM 6753 O O . VAL A 1 837 ? 30.080 -0.878 -60.654 1.00 92.94 837 VAL A O 1
ATOM 6756 N N . GLY A 1 838 ? 32.069 -1.799 -61.118 1.00 91.12 838 GLY A N 1
ATOM 6757 C CA . GLY A 1 838 ? 32.684 -0.544 -61.572 1.00 91.12 838 GLY A CA 1
ATOM 6758 C C . GLY A 1 838 ? 32.975 0.443 -60.435 1.00 91.12 838 GLY A C 1
ATOM 6759 O O . GLY A 1 838 ? 32.901 1.659 -60.624 1.00 91.12 838 GLY A O 1
ATOM 6760 N N . GLY A 1 839 ? 33.277 -0.063 -59.234 1.00 92.56 839 GLY A N 1
ATOM 6761 C CA . GLY A 1 839 ? 33.646 0.760 -58.081 1.00 92.56 839 GLY A CA 1
ATOM 6762 C C . GLY A 1 839 ? 34.956 1.533 -58.284 1.00 92.56 839 GLY A C 1
ATOM 6763 O O . GLY A 1 839 ? 35.056 2.681 -57.860 1.00 92.56 839 GLY A O 1
ATOM 6764 N N . ILE A 1 840 ? 35.925 0.948 -59.005 1.00 92.12 840 ILE A N 1
ATOM 6765 C CA . ILE A 1 840 ? 37.183 1.627 -59.367 1.00 92.12 840 ILE A CA 1
ATOM 6766 C C . ILE A 1 840 ? 36.905 2.872 -60.216 1.00 92.12 840 ILE A C 1
ATOM 6768 O O . ILE A 1 840 ? 37.453 3.930 -59.920 1.00 92.12 840 ILE A O 1
ATOM 6772 N N . ASP A 1 841 ? 36.028 2.767 -61.218 1.00 90.44 841 ASP A N 1
ATOM 6773 C CA . ASP A 1 841 ? 35.679 3.894 -62.090 1.00 90.44 841 ASP A CA 1
ATOM 6774 C C . ASP A 1 841 ? 35.085 5.049 -61.264 1.00 90.44 841 ASP A C 1
ATOM 6776 O O . ASP A 1 841 ? 35.488 6.200 -61.405 1.00 90.44 841 ASP A O 1
ATOM 6780 N N . LEU A 1 842 ? 34.183 4.726 -60.325 1.00 90.31 842 LEU A N 1
ATOM 6781 C CA . LEU A 1 842 ? 33.583 5.704 -59.414 1.00 90.31 842 LEU A CA 1
ATOM 6782 C C . LEU A 1 842 ? 34.624 6.369 -58.501 1.00 90.31 842 LEU A C 1
ATOM 6784 O O . LEU A 1 842 ? 34.549 7.570 -58.260 1.00 90.31 842 LEU A O 1
ATOM 6788 N N . TYR A 1 843 ? 35.583 5.603 -57.980 1.00 92.88 843 TYR A N 1
ATOM 6789 C CA . TYR A 1 843 ? 36.646 6.132 -57.124 1.00 92.88 843 TYR A CA 1
ATOM 6790 C C . TYR A 1 843 ? 37.579 7.067 -57.894 1.00 92.88 843 TYR A C 1
ATOM 6792 O O . TYR A 1 843 ? 37.892 8.145 -57.395 1.00 92.88 843 TYR A O 1
ATOM 6800 N N . VAL A 1 844 ? 37.965 6.709 -59.122 1.00 89.19 844 VAL A N 1
ATOM 6801 C CA . VAL A 1 844 ? 38.777 7.580 -59.986 1.00 89.19 844 VAL A CA 1
ATOM 6802 C C . VAL A 1 844 ? 38.034 8.878 -60.313 1.00 89.19 844 VAL A C 1
ATOM 6804 O O . VAL A 1 844 ? 38.627 9.950 -60.211 1.00 89.19 844 VAL A O 1
ATOM 6807 N N . ASP A 1 845 ? 36.731 8.815 -60.600 1.00 85.25 845 ASP A N 1
ATOM 6808 C CA . ASP A 1 845 ? 35.913 10.013 -60.828 1.00 85.25 845 ASP A CA 1
ATOM 6809 C C . ASP A 1 845 ? 35.869 10.945 -59.598 1.00 85.25 845 ASP A C 1
ATOM 6811 O O . ASP A 1 845 ? 35.805 12.168 -59.739 1.00 85.25 845 ASP A O 1
ATOM 6815 N N . LEU A 1 846 ? 35.889 10.382 -58.383 1.00 87.25 846 LEU A N 1
ATOM 6816 C CA . LEU A 1 846 ? 35.894 11.143 -57.128 1.00 87.25 846 LEU A CA 1
ATOM 6817 C C . LEU A 1 846 ? 37.276 11.725 -56.783 1.00 87.25 846 LEU A C 1
ATOM 6819 O O . LEU A 1 846 ? 37.325 12.799 -56.185 1.00 87.25 846 LEU A O 1
ATOM 6823 N N . LEU A 1 847 ? 38.382 11.075 -57.175 1.00 85.69 847 LEU A N 1
ATOM 6824 C CA . LEU A 1 847 ? 39.749 11.580 -56.952 1.00 85.69 847 LEU A CA 1
ATOM 6825 C C . LEU A 1 847 ? 39.969 12.957 -57.584 1.00 85.69 847 LEU A C 1
ATOM 6827 O O . LEU A 1 847 ? 40.596 13.830 -56.990 1.00 85.69 847 LEU A O 1
ATOM 6831 N N . ILE A 1 848 ? 39.398 13.172 -58.769 1.00 79.94 848 ILE A N 1
ATOM 6832 C CA . ILE A 1 848 ? 39.585 14.394 -59.561 1.00 79.94 848 ILE A CA 1
ATOM 6833 C C . ILE A 1 848 ? 38.959 15.624 -58.872 1.00 79.94 848 ILE A C 1
ATOM 6835 O O . ILE A 1 848 ? 39.331 16.759 -59.169 1.00 79.94 848 ILE A O 1
ATOM 6839 N N . LEU A 1 849 ? 38.063 15.429 -57.893 1.00 81.19 849 LEU A N 1
ATOM 6840 C CA . LEU A 1 849 ? 37.445 16.523 -57.134 1.00 81.19 849 LEU A CA 1
ATOM 6841 C C . LEU A 1 849 ? 38.452 17.377 -56.355 1.00 81.19 849 LEU A C 1
ATOM 6843 O O . LEU A 1 849 ? 38.133 18.515 -56.009 1.00 81.19 849 LEU A O 1
ATOM 6847 N N . VAL A 1 850 ? 39.661 16.871 -56.098 1.00 78.69 850 VAL A N 1
ATOM 6848 C CA . VAL A 1 850 ? 40.731 17.661 -55.477 1.00 78.69 850 VAL A CA 1
ATOM 6849 C C . VAL A 1 850 ? 41.062 18.920 -56.289 1.00 78.69 850 VAL A C 1
ATOM 6851 O O . VAL A 1 850 ? 41.303 19.977 -55.714 1.00 78.69 850 VAL A O 1
ATOM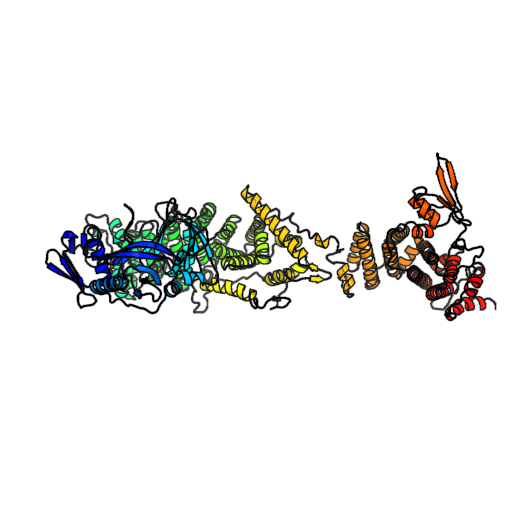 6854 N N . HIS A 1 851 ? 40.970 18.850 -57.620 1.00 74.94 851 HIS A N 1
ATOM 6855 C CA . HIS A 1 851 ? 41.313 19.952 -58.522 1.00 74.94 851 HIS A CA 1
ATOM 6856 C C . HIS A 1 851 ? 40.255 21.066 -58.582 1.00 74.94 851 HIS A C 1
ATOM 6858 O O . HIS A 1 851 ? 40.469 22.073 -59.247 1.00 74.94 851 HIS A O 1
ATOM 6864 N N . LEU A 1 852 ? 39.121 20.919 -57.885 1.00 68.56 852 LEU A N 1
ATOM 6865 C CA . LEU A 1 852 ? 38.099 21.969 -57.769 1.00 68.56 852 LEU A CA 1
ATOM 6866 C C . LEU A 1 852 ? 38.481 23.101 -56.795 1.00 68.56 852 LEU A C 1
ATOM 6868 O O . LEU A 1 852 ? 37.744 24.080 -56.711 1.00 68.56 852 LEU A O 1
ATOM 6872 N N . HIS A 1 853 ? 39.571 22.969 -56.032 1.00 61.31 853 HIS A N 1
ATOM 6873 C CA . HIS A 1 853 ? 39.966 23.941 -55.004 1.00 61.31 853 HIS A CA 1
ATOM 6874 C C . HIS A 1 853 ? 41.055 24.880 -55.539 1.00 61.31 853 HIS A C 1
ATOM 6876 O O . HIS A 1 853 ? 42.054 24.432 -56.094 1.00 61.31 853 HIS A O 1
ATOM 6882 N N . SER A 1 854 ? 40.837 26.187 -55.387 1.00 51.03 854 SER A N 1
ATOM 6883 C CA . SER A 1 854 ? 41.514 27.264 -56.127 1.00 51.03 854 SER A CA 1
ATOM 6884 C C . SER A 1 854 ? 42.937 27.632 -55.675 1.00 51.03 854 SER A C 1
ATOM 6886 O O . SER A 1 854 ? 43.470 28.626 -56.159 1.00 51.03 854 SER A O 1
ATOM 6888 N N . ASP A 1 855 ? 43.571 26.873 -54.779 1.00 46.81 855 ASP A N 1
ATOM 6889 C CA . ASP A 1 855 ? 44.806 27.316 -54.102 1.00 46.81 855 ASP A CA 1
ATOM 6890 C C . ASP A 1 855 ? 46.113 26.780 -54.713 1.00 46.81 855 ASP A C 1
ATOM 6892 O O . ASP A 1 855 ? 47.190 26.918 -54.126 1.00 46.81 855 ASP A O 1
ATOM 6896 N N . HIS A 1 856 ? 46.065 26.199 -55.915 1.00 52.97 856 HIS A N 1
ATOM 6897 C CA . HIS A 1 856 ? 47.254 25.665 -56.584 1.00 52.97 856 HIS A CA 1
ATOM 6898 C C . HIS A 1 856 ? 47.402 26.219 -58.006 1.00 52.97 856 HIS A C 1
ATOM 6900 O O . HIS A 1 856 ? 46.431 26.337 -58.750 1.00 52.97 856 HIS A O 1
ATOM 6906 N N . ALA A 1 857 ? 48.627 26.607 -58.378 1.00 38.88 857 ALA A N 1
ATOM 6907 C CA . ALA A 1 857 ? 48.929 27.207 -59.676 1.00 38.88 857 ALA A CA 1
ATOM 6908 C C . ALA A 1 857 ? 48.746 26.181 -60.807 1.00 38.88 857 ALA A C 1
ATOM 6910 O O . ALA A 1 857 ? 49.459 25.180 -60.862 1.00 38.88 857 ALA A O 1
ATOM 6911 N N . ILE A 1 858 ? 47.809 26.442 -61.721 1.00 46.69 858 ILE A N 1
ATOM 6912 C CA . ILE A 1 858 ? 47.515 25.567 -62.862 1.00 46.69 858 ILE A CA 1
ATOM 6913 C C . ILE A 1 858 ? 48.126 26.162 -64.136 1.00 46.69 858 ILE A C 1
ATOM 6915 O O . ILE A 1 858 ? 47.847 27.307 -64.489 1.00 46.69 858 ILE A O 1
ATOM 6919 N N . ILE A 1 859 ? 48.950 25.381 -64.843 1.00 41.00 859 ILE A N 1
ATOM 6920 C CA . ILE A 1 859 ? 49.494 25.734 -66.165 1.00 41.00 859 ILE A CA 1
ATOM 6921 C C . ILE A 1 859 ? 48.638 25.045 -67.249 1.00 41.00 859 ILE A C 1
ATOM 6923 O O . ILE A 1 859 ? 48.355 23.850 -67.118 1.00 41.00 859 ILE A O 1
ATOM 6927 N N . PRO A 1 860 ? 48.226 25.738 -68.330 1.00 39.00 860 PRO A N 1
ATOM 6928 C CA . PRO A 1 860 ? 47.409 25.136 -69.377 1.00 39.00 860 PRO A CA 1
ATOM 6929 C C . PRO A 1 860 ? 48.266 24.242 -70.284 1.00 39.00 860 PRO A C 1
ATOM 6931 O O . PRO A 1 860 ? 49.171 24.723 -70.964 1.00 39.00 860 PRO A O 1
ATOM 6934 N N . LEU A 1 861 ? 47.958 22.944 -70.342 1.00 41.03 861 LEU A N 1
ATOM 6935 C CA . LEU A 1 861 ? 48.469 22.017 -71.358 1.00 41.03 861 LEU A CA 1
ATOM 6936 C C . LEU A 1 861 ? 47.288 21.346 -72.074 1.00 41.03 861 LEU A C 1
ATOM 6938 O O . LEU A 1 861 ? 46.236 21.141 -71.478 1.00 41.03 861 LEU A O 1
ATOM 6942 N N . GLN A 1 862 ? 47.464 21.019 -73.360 1.00 41.69 862 GLN A N 1
ATOM 6943 C CA . GLN A 1 862 ? 46.415 20.637 -74.331 1.00 41.69 862 GLN A CA 1
ATOM 6944 C C . GLN A 1 862 ? 45.552 19.401 -73.986 1.00 41.69 862 GLN A C 1
ATOM 6946 O O . GLN A 1 862 ? 44.640 19.072 -74.739 1.00 41.69 862 GLN A O 1
ATOM 6951 N N . THR A 1 863 ? 45.783 18.733 -72.857 1.00 40.53 863 THR A N 1
ATOM 6952 C CA . THR A 1 863 ? 44.959 17.622 -72.346 1.00 40.53 863 THR A CA 1
ATOM 6953 C C . THR A 1 863 ? 44.288 17.917 -70.996 1.00 40.53 863 THR A C 1
ATOM 6955 O O . THR A 1 863 ? 43.644 17.037 -70.426 1.00 40.53 863 THR A O 1
ATOM 6958 N N . ASN A 1 864 ? 44.360 19.163 -70.513 1.00 44.81 864 ASN A N 1
ATOM 6959 C CA . ASN A 1 864 ? 43.635 19.654 -69.339 1.00 44.81 864 ASN A CA 1
ATOM 6960 C C . ASN A 1 864 ? 42.259 20.197 -69.743 1.00 44.81 864 ASN A C 1
ATOM 6962 O O . ASN A 1 864 ? 42.052 21.404 -69.810 1.00 44.81 864 ASN A O 1
ATOM 6966 N N . LEU A 1 865 ? 41.296 19.311 -69.989 1.00 46.00 865 LEU A N 1
ATOM 6967 C CA . LEU A 1 865 ? 39.884 19.715 -70.084 1.00 46.00 865 LEU A CA 1
ATOM 6968 C C . LEU A 1 865 ? 39.187 19.846 -68.735 1.00 46.00 865 LEU A C 1
ATOM 6970 O O . LEU A 1 865 ? 37.976 20.021 -68.660 1.00 46.00 865 LEU A O 1
ATOM 6974 N N . LEU A 1 866 ? 39.962 19.774 -67.663 1.00 47.84 866 LEU A N 1
ATOM 6975 C CA . LEU A 1 866 ? 39.515 20.094 -66.329 1.00 47.84 866 LEU A CA 1
ATOM 6976 C C . LEU A 1 866 ? 40.546 21.079 -65.796 1.00 47.84 866 LEU A C 1
ATOM 6978 O O . LEU A 1 866 ? 41.679 20.685 -65.541 1.00 47.84 866 LEU A O 1
ATOM 6982 N N . THR A 1 867 ? 40.110 22.338 -65.720 1.00 49.72 867 THR A N 1
ATOM 6983 C CA . THR A 1 867 ? 40.782 23.512 -65.153 1.00 49.72 867 THR A CA 1
ATOM 6984 C C . THR A 1 867 ? 41.836 24.200 -66.034 1.00 49.72 867 THR A C 1
ATOM 6986 O O . THR A 1 867 ? 43.003 24.319 -65.676 1.00 49.72 867 THR A O 1
ATOM 6989 N N . ALA A 1 868 ? 41.421 24.773 -67.172 1.00 35.75 868 ALA A N 1
ATOM 6990 C CA . ALA A 1 868 ? 42.111 25.964 -67.671 1.00 35.75 868 ALA A CA 1
ATOM 6991 C C . ALA A 1 868 ? 41.671 27.175 -66.826 1.00 35.75 868 ALA A C 1
ATOM 6993 O O . ALA A 1 868 ? 40.526 27.271 -66.387 1.00 35.75 868 ALA A O 1
ATOM 6994 N N . GLY A 1 869 ? 42.607 28.078 -66.538 1.00 40.28 869 GLY A N 1
ATOM 6995 C CA . GLY A 1 869 ? 42.386 29.230 -65.669 1.00 40.28 869 GLY A CA 1
ATOM 6996 C C . GLY A 1 869 ? 41.151 30.058 -66.041 1.00 40.28 869 GLY A C 1
ATOM 6997 O O . GLY A 1 869 ? 40.895 30.350 -67.207 1.00 40.28 869 GLY A O 1
ATOM 6998 N N . THR A 1 870 ? 40.398 30.424 -65.005 1.00 46.28 870 THR A N 1
ATOM 6999 C CA . THR A 1 870 ? 39.607 31.655 -64.874 1.00 46.28 870 THR A CA 1
ATOM 7000 C C . THR A 1 870 ? 39.581 32.556 -66.120 1.00 46.28 870 THR A C 1
ATOM 7002 O O . THR A 1 870 ? 40.510 33.328 -66.334 1.00 46.28 870 THR A O 1
ATOM 7005 N N . THR A 1 871 ? 38.499 32.475 -66.915 1.00 44.16 871 THR A N 1
ATOM 7006 C CA . THR A 1 871 ? 37.778 33.570 -67.636 1.00 44.16 871 THR A CA 1
ATOM 7007 C C . THR A 1 871 ? 37.175 33.174 -68.993 1.00 44.16 871 THR A C 1
ATOM 7009 O O . THR A 1 871 ? 36.320 33.902 -69.494 1.00 44.16 871 THR A O 1
ATOM 7012 N N . ILE A 1 872 ? 37.510 32.018 -69.573 1.00 50.06 872 ILE A N 1
ATOM 7013 C CA . ILE A 1 872 ? 36.899 31.549 -70.832 1.00 50.06 872 ILE A CA 1
ATOM 7014 C C . ILE A 1 872 ? 35.883 30.452 -70.500 1.00 50.06 872 ILE A C 1
ATOM 7016 O O . ILE A 1 872 ? 36.188 29.537 -69.745 1.00 50.06 872 ILE A O 1
ATOM 7020 N N . GLY A 1 873 ? 34.649 30.557 -71.001 1.00 56.72 873 GLY A N 1
ATOM 7021 C CA . GLY A 1 873 ? 33.646 29.517 -70.775 1.00 56.72 873 GLY A CA 1
ATOM 7022 C C . GLY A 1 873 ? 34.108 28.166 -71.343 1.00 56.72 873 GLY A C 1
ATOM 7023 O O . GLY A 1 873 ? 34.653 28.106 -72.444 1.00 56.72 873 GLY A O 1
ATOM 7024 N N . GLU A 1 874 ? 33.863 27.082 -70.613 1.00 69.88 874 GLU A N 1
ATOM 7025 C CA . GLU A 1 874 ? 34.291 25.725 -70.997 1.00 69.88 874 GLU A CA 1
ATOM 7026 C C . GLU A 1 874 ? 33.096 24.815 -71.315 1.00 69.88 874 GLU A C 1
ATOM 7028 O O . GLU A 1 874 ? 33.211 23.857 -72.081 1.00 69.88 874 GLU A O 1
ATOM 7033 N N . TRP A 1 875 ? 31.922 25.141 -70.766 1.00 80.75 875 TRP A N 1
ATOM 7034 C CA . TRP A 1 875 ? 30.737 24.297 -70.834 1.00 80.75 875 TRP A CA 1
ATOM 7035 C C . TRP A 1 875 ? 29.710 24.827 -71.825 1.00 80.75 875 TRP A C 1
ATOM 7037 O O . TRP A 1 875 ? 29.389 26.013 -71.858 1.00 80.75 875 TRP A O 1
ATOM 7047 N N . TYR A 1 876 ? 29.135 23.921 -72.600 1.00 83.94 876 TYR A N 1
ATOM 7048 C CA . TYR A 1 876 ? 27.954 24.148 -73.417 1.00 83.94 876 TYR A CA 1
ATOM 7049 C C . TYR A 1 876 ? 26.779 23.396 -72.800 1.00 83.94 876 TYR A C 1
ATOM 7051 O O . TYR A 1 876 ? 26.956 22.304 -72.264 1.00 83.94 876 TYR A O 1
ATOM 7059 N N . TYR A 1 877 ? 25.580 23.957 -72.892 1.00 86.81 877 TYR A N 1
ATOM 7060 C CA . TYR A 1 877 ? 24.347 23.345 -72.410 1.00 86.81 877 TYR A CA 1
ATOM 7061 C C . TYR A 1 877 ? 23.251 23.422 -73.474 1.00 86.81 877 TYR A C 1
ATOM 7063 O O . TYR A 1 877 ? 23.280 24.276 -74.363 1.00 86.81 877 TYR A O 1
ATOM 7071 N N . VAL A 1 878 ? 22.290 22.505 -73.397 1.00 86.06 878 VAL A N 1
ATOM 7072 C CA . VAL A 1 878 ? 21.107 22.513 -74.262 1.00 86.06 878 VAL A CA 1
ATOM 7073 C C . VAL A 1 878 ? 19.955 23.196 -73.538 1.00 86.06 878 VAL A C 1
ATOM 7075 O O . VAL A 1 878 ? 19.469 22.691 -72.528 1.00 86.06 878 VAL A O 1
ATOM 7078 N N . GLU A 1 879 ? 19.488 24.316 -74.076 1.00 80.69 879 GLU A N 1
ATOM 7079 C CA . GLU A 1 879 ? 18.247 24.954 -73.636 1.00 80.69 879 GLU A CA 1
ATOM 7080 C C . GLU A 1 879 ? 17.098 24.508 -74.547 1.00 80.69 879 GLU A C 1
ATOM 7082 O O . GLU A 1 879 ? 17.270 24.385 -75.763 1.00 80.69 879 GLU A O 1
ATOM 7087 N N . ILE A 1 880 ? 15.929 24.233 -73.969 1.00 74.06 880 ILE A N 1
ATOM 7088 C CA . ILE A 1 880 ? 14.736 23.849 -74.729 1.00 74.06 880 ILE A CA 1
ATOM 7089 C C . ILE A 1 880 ? 13.813 25.064 -74.795 1.00 74.06 880 ILE A C 1
ATOM 7091 O O . ILE A 1 880 ? 13.101 25.346 -73.837 1.00 74.06 880 ILE A O 1
ATOM 7095 N N . ASN A 1 881 ? 13.799 25.749 -75.939 1.00 67.56 881 ASN A N 1
ATOM 7096 C CA . ASN A 1 881 ? 12.860 26.835 -76.229 1.00 67.56 881 ASN A CA 1
ATOM 7097 C C . ASN A 1 881 ? 11.925 26.401 -77.366 1.00 67.56 881 ASN A C 1
ATOM 7099 O O . ASN A 1 881 ? 12.384 25.976 -78.425 1.00 67.56 881 ASN A O 1
ATOM 7103 N N . ASN A 1 882 ? 10.603 26.470 -77.154 1.00 62.16 882 ASN A N 1
ATOM 7104 C CA . ASN A 1 882 ? 9.575 26.093 -78.142 1.00 62.16 882 ASN A CA 1
ATOM 7105 C C . ASN A 1 882 ? 9.829 24.732 -78.839 1.00 62.16 882 ASN A C 1
ATOM 7107 O O . ASN A 1 882 ? 9.769 24.632 -80.064 1.00 62.16 882 ASN A O 1
ATOM 7111 N N . ASN A 1 883 ? 10.144 23.681 -78.067 1.00 61.94 883 ASN A N 1
ATOM 7112 C CA . ASN A 1 883 ? 10.472 22.325 -78.552 1.00 61.94 883 ASN A CA 1
ATOM 7113 C C . ASN A 1 883 ? 11.691 22.213 -79.494 1.00 61.94 883 ASN A C 1
ATOM 7115 O O . ASN A 1 883 ? 11.937 21.140 -80.049 1.00 61.94 883 ASN A O 1
ATOM 7119 N N . LYS A 1 884 ? 12.504 23.267 -79.644 1.00 68.56 884 LYS A N 1
ATOM 7120 C CA . LYS A 1 884 ? 13.804 23.209 -80.323 1.00 68.56 884 LYS A CA 1
ATOM 7121 C C . LYS A 1 884 ? 14.931 23.173 -79.291 1.00 68.56 884 LYS A C 1
ATOM 7123 O O . LYS A 1 884 ? 14.951 23.953 -78.344 1.00 68.56 884 LYS A O 1
ATOM 7128 N N . LYS A 1 885 ? 15.858 22.226 -79.474 1.00 77.00 885 LYS A N 1
ATOM 7129 C CA . LYS A 1 885 ? 17.076 22.086 -78.666 1.00 77.00 885 LYS A CA 1
ATOM 7130 C C . LYS A 1 885 ? 18.126 23.055 -79.199 1.00 77.00 885 LYS A C 1
ATOM 7132 O O . LYS A 1 885 ? 18.684 22.812 -80.267 1.00 77.00 885 LYS A O 1
ATOM 7137 N N . GLU A 1 886 ? 18.390 24.132 -78.471 1.00 80.06 886 GLU A N 1
ATOM 7138 C CA . GLU A 1 886 ? 19.416 25.108 -78.839 1.00 80.06 886 GLU A CA 1
ATOM 7139 C C . GLU A 1 886 ? 20.680 24.897 -78.006 1.00 80.06 886 GLU A C 1
ATOM 7141 O O . GLU A 1 886 ? 20.635 24.804 -76.778 1.00 80.06 886 GLU A O 1
ATOM 7146 N N . LYS A 1 887 ? 21.828 24.821 -78.688 1.00 84.62 887 LYS A N 1
ATOM 7147 C CA . LYS A 1 887 ? 23.147 24.786 -78.051 1.00 84.62 887 LYS A CA 1
ATOM 7148 C C . LYS A 1 887 ? 23.501 26.198 -77.581 1.00 84.62 887 LYS A C 1
ATOM 7150 O O . LYS A 1 887 ? 23.685 27.082 -78.415 1.00 84.62 887 LYS A O 1
ATOM 7155 N N . LYS A 1 888 ? 23.666 26.387 -76.272 1.00 81.00 888 LYS A N 1
ATOM 7156 C CA . LYS A 1 888 ? 24.149 27.633 -75.663 1.00 81.00 888 LYS A CA 1
ATOM 7157 C C . LYS A 1 888 ? 25.474 27.413 -74.935 1.00 81.00 888 LYS A C 1
ATOM 7159 O O . LYS A 1 888 ? 25.753 26.322 -74.445 1.00 81.00 888 LYS A O 1
ATOM 7164 N N . GLY A 1 889 ? 26.315 28.440 -74.918 1.00 78.69 889 GLY A N 1
ATOM 7165 C CA . GLY A 1 889 ? 27.686 28.393 -74.405 1.00 78.69 889 GLY A CA 1
ATOM 7166 C C . GLY A 1 889 ? 28.691 28.982 -75.402 1.00 78.69 889 GLY A C 1
ATOM 7167 O O . GLY A 1 889 ? 28.302 29.328 -76.520 1.00 78.69 889 GLY A O 1
ATOM 7168 N N . PRO A 1 890 ? 29.974 29.086 -75.032 1.00 80.06 890 PRO A N 1
ATOM 7169 C CA . PRO A 1 890 ? 30.568 28.539 -73.812 1.00 80.06 890 PRO A CA 1
ATOM 7170 C C . PRO A 1 890 ? 30.277 29.360 -72.534 1.00 80.06 890 PRO A C 1
ATOM 7172 O O . PRO A 1 890 ? 30.264 30.586 -72.574 1.00 80.06 890 PRO A O 1
ATOM 7175 N N . VAL A 1 891 ? 30.079 28.694 -71.388 1.00 80.00 891 VAL A N 1
ATOM 7176 C CA . VAL A 1 891 ? 29.848 29.308 -70.060 1.00 80.00 891 VAL A CA 1
ATOM 7177 C C . VAL A 1 891 ? 30.786 28.740 -68.984 1.00 80.00 891 VAL A C 1
ATOM 7179 O O . VAL A 1 891 ? 31.273 27.614 -69.097 1.00 80.00 891 VAL A O 1
ATOM 7182 N N . SER A 1 892 ? 31.068 29.532 -67.943 1.00 79.00 892 SER A N 1
ATOM 7183 C CA . SER A 1 892 ? 31.862 29.111 -66.777 1.00 79.00 892 SER A CA 1
ATOM 7184 C C . SER A 1 892 ? 31.037 28.278 -65.783 1.00 79.00 892 SER A C 1
ATOM 7186 O O . SER A 1 892 ? 29.804 28.281 -65.832 1.00 79.00 892 SER A O 1
ATOM 7188 N N . LEU A 1 893 ? 31.709 27.595 -64.845 1.00 76.38 893 LEU A N 1
ATOM 7189 C CA . LEU A 1 893 ? 31.052 26.863 -63.749 1.00 76.38 893 LEU A CA 1
ATOM 7190 C C . LEU A 1 893 ? 30.175 27.776 -62.880 1.00 76.38 893 LEU A C 1
ATOM 7192 O O . LEU A 1 893 ? 29.047 27.407 -62.552 1.00 76.38 893 LEU A O 1
ATOM 7196 N N . ASP A 1 894 ? 30.649 28.985 -62.567 1.00 76.75 894 ASP A N 1
ATOM 7197 C CA . ASP A 1 894 ? 29.872 29.973 -61.808 1.00 76.75 894 ASP A CA 1
ATOM 7198 C C . ASP A 1 894 ? 28.623 30.406 -62.575 1.00 76.75 894 ASP A C 1
ATOM 7200 O O . ASP A 1 894 ? 27.533 30.485 -62.006 1.00 76.75 894 ASP A O 1
ATOM 7204 N N . LYS A 1 895 ? 28.740 30.588 -63.898 1.00 80.25 895 LYS A N 1
ATOM 7205 C CA . LYS A 1 895 ? 27.590 30.942 -64.727 1.00 80.25 895 LYS A CA 1
ATOM 7206 C C . LYS A 1 895 ? 26.590 29.792 -64.851 1.00 80.25 895 LYS A C 1
ATOM 7208 O O . LYS A 1 895 ? 25.389 30.039 -64.823 1.00 80.25 895 LYS A O 1
ATOM 7213 N N . LEU A 1 896 ? 27.048 28.541 -64.930 1.00 82.06 896 LEU A N 1
ATOM 7214 C CA . LEU A 1 896 ? 26.165 27.371 -64.846 1.00 82.06 896 LEU A CA 1
ATOM 7215 C C . LEU A 1 896 ? 25.420 27.317 -63.509 1.00 82.06 896 LEU A C 1
ATOM 7217 O O . LEU A 1 896 ? 24.233 27.000 -63.488 1.00 82.06 896 LEU A O 1
ATOM 7221 N N . LYS A 1 897 ? 26.083 27.668 -62.403 1.00 82.25 897 LYS A N 1
ATOM 7222 C CA . LYS A 1 897 ? 25.454 27.747 -61.080 1.00 82.25 897 LYS A CA 1
ATOM 7223 C C . LYS A 1 897 ? 24.357 28.810 -61.032 1.00 82.25 897 LYS A C 1
ATOM 7225 O O . LYS A 1 897 ? 23.271 28.543 -60.526 1.00 82.25 897 LYS A O 1
ATOM 7230 N N . GLU A 1 898 ? 24.611 29.990 -61.599 1.00 82.94 898 GLU A N 1
ATOM 7231 C CA . GLU A 1 898 ? 23.594 31.039 -61.744 1.00 82.94 898 GLU A CA 1
ATOM 7232 C C . GLU A 1 898 ? 22.402 30.575 -62.592 1.00 82.94 898 GLU A C 1
ATOM 7234 O O . GLU A 1 898 ? 21.258 30.764 -62.188 1.00 82.94 898 GLU A O 1
ATOM 7239 N N . LEU A 1 899 ? 22.655 29.940 -63.741 1.00 84.69 899 LEU A N 1
ATOM 7240 C CA . LEU A 1 899 ? 21.608 29.448 -64.645 1.00 84.69 899 LEU A CA 1
ATOM 7241 C C . LEU A 1 899 ? 20.751 28.346 -64.007 1.00 84.69 899 LEU A C 1
ATOM 7243 O O . LEU A 1 899 ? 19.546 28.281 -64.261 1.00 84.69 899 LEU A O 1
ATOM 7247 N N . LEU A 1 900 ? 21.360 27.496 -63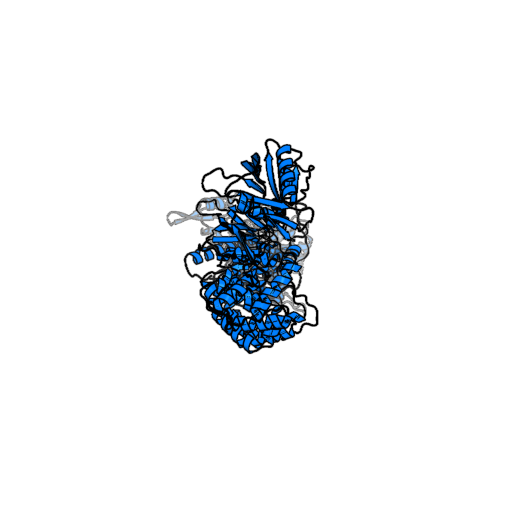.175 1.00 84.69 900 LEU A N 1
ATOM 7248 C CA . LEU A 1 900 ? 20.659 26.473 -62.402 1.00 84.69 900 LEU A CA 1
ATOM 7249 C C . LEU A 1 900 ? 19.759 27.119 -61.337 1.00 84.69 900 LEU A C 1
ATOM 7251 O O . LEU A 1 900 ? 18.595 26.752 -61.217 1.00 84.69 900 LEU A O 1
ATOM 7255 N N . ASN A 1 901 ? 20.259 28.134 -60.624 1.00 83.50 901 ASN A N 1
ATOM 7256 C CA . ASN A 1 901 ? 19.475 28.885 -59.636 1.00 83.50 901 ASN A CA 1
ATOM 7257 C C . ASN A 1 901 ? 18.313 29.666 -60.273 1.00 83.50 901 ASN A C 1
ATOM 7259 O O . ASN A 1 901 ? 17.273 29.853 -59.647 1.00 83.50 901 ASN A O 1
ATOM 7263 N N . GLN A 1 902 ? 18.480 30.114 -61.521 1.00 84.31 902 GLN A N 1
ATOM 7264 C CA . GLN A 1 902 ? 17.443 30.788 -62.308 1.00 84.31 902 GLN A CA 1
ATOM 7265 C C . GLN A 1 902 ? 16.429 29.814 -62.941 1.00 84.31 902 GLN A C 1
ATOM 7267 O O . GLN A 1 902 ? 15.522 30.264 -63.637 1.00 84.31 902 GLN A O 1
ATOM 7272 N N . ASN A 1 903 ? 16.558 28.497 -62.712 1.00 80.88 903 ASN A N 1
ATOM 7273 C CA . ASN A 1 903 ? 15.741 27.430 -63.312 1.00 80.88 903 ASN A CA 1
ATOM 7274 C C . ASN A 1 903 ? 15.742 27.407 -64.857 1.00 80.88 903 ASN A C 1
ATOM 7276 O O . ASN A 1 903 ? 14.848 26.820 -65.467 1.00 80.88 903 ASN A O 1
ATOM 7280 N N . ILE A 1 904 ? 16.743 28.019 -65.499 1.00 81.75 904 ILE A N 1
ATOM 7281 C CA . ILE A 1 904 ? 16.906 28.009 -66.965 1.00 81.75 904 ILE A CA 1
ATOM 7282 C C . ILE A 1 904 ? 17.449 26.652 -67.423 1.00 81.75 904 ILE A C 1
ATOM 7284 O O . ILE A 1 904 ? 17.050 26.120 -68.459 1.00 81.75 904 ILE A O 1
ATOM 7288 N N . ILE A 1 905 ? 18.351 26.078 -66.628 1.00 83.75 905 ILE A N 1
ATOM 7289 C CA . ILE A 1 905 ? 18.827 24.705 -66.788 1.00 83.75 905 ILE A CA 1
ATOM 7290 C C . ILE A 1 905 ? 18.328 23.856 -65.622 1.00 83.75 905 ILE A C 1
ATOM 7292 O O . ILE A 1 905 ? 18.144 24.345 -64.510 1.00 83.75 905 ILE A O 1
ATOM 7296 N N . GLN A 1 906 ? 18.120 22.571 -65.883 1.00 82.69 906 GLN A N 1
ATOM 7297 C CA . GLN A 1 906 ? 17.731 21.577 -64.891 1.00 82.69 906 GLN A CA 1
ATOM 7298 C C . GLN A 1 906 ? 18.854 20.552 -64.721 1.00 82.69 906 GLN A C 1
ATOM 7300 O O . GLN A 1 906 ? 19.771 20.441 -65.532 1.00 82.69 906 GLN A O 1
ATOM 7305 N N . GLU A 1 907 ? 18.767 19.733 -63.679 1.00 83.62 907 GLU A N 1
ATOM 7306 C CA . GLU A 1 907 ? 19.741 18.663 -63.422 1.00 83.62 907 GLU A CA 1
ATOM 7307 C C . GLU A 1 907 ? 19.798 17.610 -64.545 1.00 83.62 907 GLU A C 1
ATOM 7309 O O . GLU A 1 907 ? 20.787 16.888 -64.679 1.00 83.62 907 GLU A O 1
ATOM 7314 N N . THR A 1 908 ? 18.727 17.510 -65.337 1.00 85.38 908 THR A N 1
ATOM 7315 C CA . THR A 1 908 ? 18.588 16.637 -66.511 1.00 85.38 908 THR A CA 1
ATOM 7316 C C . THR A 1 908 ? 19.052 17.293 -67.814 1.00 85.38 908 THR A C 1
ATOM 7318 O O . THR A 1 908 ? 19.002 16.656 -68.867 1.00 85.38 908 THR A O 1
ATOM 7321 N N . THR A 1 909 ? 19.504 18.549 -67.771 1.00 87.25 909 THR A N 1
ATOM 7322 C CA . THR A 1 909 ? 19.997 19.260 -68.950 1.00 87.25 909 THR A CA 1
ATOM 7323 C C . THR A 1 909 ? 21.267 18.599 -69.482 1.00 87.25 909 THR A C 1
ATOM 7325 O O . THR A 1 909 ? 22.179 18.256 -68.727 1.00 87.25 909 THR A O 1
ATOM 7328 N N . MET A 1 910 ? 21.325 18.433 -70.805 1.00 86.00 910 MET A N 1
ATOM 7329 C CA . MET A 1 910 ? 22.507 17.925 -71.494 1.00 86.00 910 MET A CA 1
ATOM 7330 C C . MET A 1 910 ? 23.572 19.015 -71.552 1.00 86.00 910 MET A C 1
ATOM 7332 O O . MET A 1 910 ? 23.302 20.127 -72.013 1.00 86.00 910 MET A O 1
ATOM 7336 N N . VAL A 1 911 ? 24.779 18.674 -71.120 1.00 86.25 911 VAL A N 1
ATOM 7337 C CA . VAL A 1 911 ? 25.956 19.535 -71.129 1.00 86.25 911 VAL A CA 1
ATOM 7338 C C . VAL A 1 911 ? 27.133 18.836 -71.806 1.00 86.25 911 VAL A C 1
ATOM 7340 O O . VAL A 1 911 ? 27.228 17.606 -71.833 1.00 86.25 911 VAL A O 1
ATOM 7343 N N . TRP A 1 912 ? 28.023 19.629 -72.388 1.00 85.81 912 TRP A N 1
ATOM 7344 C CA . TRP A 1 912 ? 29.205 19.153 -73.094 1.00 85.81 912 TRP A CA 1
ATOM 7345 C C . TRP A 1 912 ? 30.336 20.164 -72.952 1.00 85.81 912 TRP A C 1
ATOM 7347 O O . TRP A 1 912 ? 30.110 21.366 -73.065 1.00 85.81 912 TRP A O 1
ATOM 7357 N N . ALA A 1 913 ? 31.548 19.676 -72.739 1.00 77.62 913 ALA A N 1
ATOM 7358 C CA . ALA A 1 913 ? 32.773 20.457 -72.792 1.00 77.62 913 ALA A CA 1
ATOM 7359 C C . ALA A 1 913 ? 33.652 19.921 -73.924 1.00 77.62 913 ALA A C 1
ATOM 7361 O O . ALA A 1 913 ? 33.514 18.766 -74.339 1.00 77.62 913 ALA A O 1
ATOM 7362 N N . GLN A 1 914 ? 34.556 20.762 -74.428 1.00 67.31 914 GLN A N 1
ATOM 7363 C CA . GLN A 1 914 ? 35.520 20.348 -75.446 1.00 67.31 914 GLN A CA 1
ATOM 7364 C C . GLN A 1 914 ? 36.241 19.062 -74.991 1.00 67.31 914 GLN A C 1
ATOM 7366 O O . GLN A 1 914 ? 36.466 18.873 -73.809 1.00 67.31 914 GLN A O 1
ATOM 7371 N N . GLY A 1 915 ? 36.476 18.112 -75.901 1.00 64.94 915 GLY A N 1
ATOM 7372 C CA . GLY A 1 915 ? 37.074 16.791 -75.624 1.00 64.94 915 GLY A CA 1
ATOM 7373 C C . GLY A 1 915 ? 36.293 15.818 -74.726 1.00 64.94 915 GLY A C 1
ATOM 7374 O O . GLY A 1 915 ? 36.816 14.750 -74.415 1.00 64.94 915 GLY A O 1
ATOM 7375 N N . MET A 1 916 ? 35.035 16.104 -74.381 1.00 72.50 916 MET A N 1
ATOM 7376 C CA . MET A 1 916 ? 34.088 15.038 -74.039 1.00 72.50 916 MET A CA 1
ATOM 7377 C C . MET A 1 916 ? 33.683 14.276 -75.309 1.00 72.50 916 MET A C 1
ATOM 7379 O O . MET A 1 916 ? 33.376 14.902 -76.324 1.00 72.50 916 MET A O 1
ATOM 7383 N N . GLU A 1 917 ? 33.642 12.942 -75.240 1.00 70.88 917 GLU A N 1
ATOM 7384 C CA . GLU A 1 917 ? 33.234 12.081 -76.366 1.00 70.88 917 GLU A CA 1
ATOM 7385 C C . GLU A 1 917 ? 31.810 12.402 -76.844 1.00 70.88 917 GLU A C 1
ATOM 7387 O O . GLU A 1 917 ? 31.588 12.558 -78.039 1.00 70.88 917 GLU A O 1
ATOM 7392 N N . ASP A 1 918 ? 30.880 12.597 -75.902 1.00 82.00 918 ASP A N 1
ATOM 7393 C CA . ASP A 1 918 ? 29.463 12.858 -76.162 1.00 82.00 918 ASP A CA 1
ATOM 7394 C C . ASP A 1 918 ? 28.860 13.832 -75.141 1.00 82.00 918 ASP A C 1
ATOM 7396 O O . ASP A 1 918 ? 29.403 14.054 -74.053 1.00 82.00 918 ASP A O 1
ATOM 7400 N N . TRP A 1 919 ? 27.700 14.406 -75.482 1.00 85.62 919 TRP A N 1
ATOM 7401 C CA . TRP A 1 919 ? 26.873 15.170 -74.545 1.00 85.62 919 TRP A CA 1
ATOM 7402 C C . TRP A 1 919 ? 26.418 14.272 -73.393 1.00 85.62 919 TRP A C 1
ATOM 7404 O O . TRP A 1 919 ? 25.906 13.176 -73.623 1.00 85.62 919 TRP A O 1
ATOM 7414 N N . LYS A 1 920 ? 26.533 14.752 -72.153 1.00 85.12 920 LYS A N 1
ATOM 7415 C CA . LYS A 1 920 ? 26.098 14.016 -70.956 1.00 85.12 920 LYS A CA 1
ATOM 7416 C C . LYS A 1 920 ? 25.117 14.836 -70.135 1.00 85.12 920 LYS A C 1
ATOM 7418 O O . LYS A 1 920 ? 25.075 16.057 -70.234 1.00 85.12 920 LYS A O 1
ATOM 7423 N N . ILE A 1 921 ? 24.322 14.164 -69.314 1.00 86.38 921 ILE A N 1
ATOM 7424 C CA . ILE A 1 921 ? 23.411 14.838 -68.392 1.00 86.38 921 ILE A CA 1
ATOM 7425 C C . ILE A 1 921 ? 24.228 15.493 -67.270 1.00 86.38 921 ILE A C 1
ATOM 7427 O O . ILE A 1 921 ? 25.135 14.867 -66.721 1.00 86.38 921 ILE A O 1
ATOM 7431 N N . LEU A 1 922 ? 23.882 16.729 -66.893 1.00 84.25 922 LEU A N 1
ATOM 7432 C CA . LEU A 1 922 ? 24.584 17.512 -65.868 1.00 84.25 922 LEU A CA 1
ATOM 7433 C C . LEU A 1 922 ? 24.802 16.726 -64.566 1.00 84.25 922 LEU A C 1
ATOM 7435 O O . LEU A 1 922 ? 25.922 16.685 -64.058 1.00 84.25 922 LEU A O 1
ATOM 7439 N N . LYS A 1 923 ? 23.762 16.062 -64.043 1.00 83.12 923 LYS A N 1
ATOM 7440 C CA . LYS A 1 923 ? 23.851 15.280 -62.795 1.00 83.12 923 LYS A CA 1
ATOM 7441 C C . LYS A 1 923 ? 24.767 14.049 -62.879 1.00 83.12 923 LYS A C 1
ATOM 7443 O O . LYS A 1 923 ? 25.204 13.564 -61.837 1.00 83.12 923 LYS A O 1
ATOM 7448 N N . ASP A 1 924 ? 25.032 13.540 -64.083 1.00 81.19 924 ASP A N 1
ATOM 7449 C CA . ASP A 1 924 ? 25.823 12.322 -64.304 1.00 81.19 924 ASP A CA 1
ATOM 7450 C C . ASP A 1 924 ? 27.327 12.626 -64.397 1.00 81.19 924 ASP A C 1
ATOM 7452 O O . ASP A 1 924 ? 28.156 11.721 -64.323 1.00 81.19 924 ASP A O 1
ATOM 7456 N N . ILE A 1 925 ? 27.699 13.904 -64.520 1.00 82.12 925 ILE A N 1
ATOM 7457 C CA . ILE A 1 925 ? 29.091 14.350 -64.516 1.00 82.12 925 ILE A CA 1
ATOM 7458 C C . ILE A 1 925 ? 29.517 14.622 -63.073 1.00 82.12 925 ILE A C 1
ATOM 7460 O O . ILE A 1 925 ? 29.054 15.574 -62.447 1.00 82.12 925 ILE A O 1
ATOM 7464 N N . THR A 1 926 ? 30.441 13.814 -62.548 1.00 81.38 926 THR A N 1
ATOM 7465 C CA . THR A 1 926 ? 30.878 13.855 -61.140 1.00 81.38 926 THR A CA 1
ATOM 7466 C C . THR A 1 926 ? 31.338 15.243 -60.686 1.00 81.38 926 THR A C 1
ATOM 7468 O O . THR A 1 926 ? 30.900 15.713 -59.637 1.00 81.38 926 THR A O 1
ATOM 7471 N N . VAL A 1 927 ? 32.149 15.934 -61.492 1.00 78.75 927 VAL A N 1
ATOM 7472 C CA . VAL A 1 927 ? 32.654 17.286 -61.188 1.00 78.75 927 VAL A CA 1
ATOM 7473 C C . VAL A 1 927 ? 31.508 18.299 -61.063 1.00 78.75 927 VAL A C 1
ATOM 7475 O O . VAL A 1 927 ? 31.430 19.017 -60.068 1.00 78.75 927 VAL A O 1
ATOM 7478 N N . LEU A 1 928 ? 30.566 18.315 -62.015 1.00 79.56 928 LEU A N 1
ATOM 7479 C CA . LEU A 1 928 ? 29.411 19.223 -61.982 1.00 79.56 928 LEU A CA 1
ATOM 7480 C C . LEU A 1 928 ? 28.432 18.875 -60.861 1.00 79.56 928 LEU A C 1
ATOM 7482 O O . LEU A 1 928 ? 27.928 19.773 -60.189 1.00 79.56 928 LEU A O 1
ATOM 7486 N N . LYS A 1 929 ? 28.198 17.580 -60.617 1.00 84.00 929 LYS A N 1
ATOM 7487 C CA . LYS A 1 929 ? 27.345 17.101 -59.525 1.00 84.00 929 LYS A CA 1
ATOM 7488 C C . LYS A 1 929 ? 27.808 17.664 -58.182 1.00 84.00 929 LYS A C 1
ATOM 7490 O O . LYS A 1 929 ? 26.995 18.204 -57.438 1.00 84.00 929 LYS A O 1
ATOM 7495 N N . TRP A 1 930 ? 29.103 17.578 -57.880 1.00 83.44 930 TRP A N 1
ATOM 7496 C CA . TRP A 1 930 ? 29.639 18.040 -56.597 1.00 83.44 930 TRP A CA 1
ATOM 7497 C C . TRP A 1 930 ? 29.879 19.554 -56.535 1.00 83.44 930 TRP A C 1
ATOM 7499 O O . TRP A 1 930 ? 29.759 20.135 -55.456 1.00 83.44 930 TRP A O 1
ATOM 7509 N N . ALA A 1 931 ? 30.151 20.207 -57.668 1.00 78.06 931 ALA A N 1
ATOM 7510 C CA . ALA A 1 931 ? 30.291 21.662 -57.728 1.00 78.06 931 ALA A CA 1
ATOM 7511 C C . ALA A 1 931 ? 28.943 22.402 -57.599 1.00 78.06 931 ALA A C 1
ATOM 7513 O O . ALA A 1 931 ? 28.876 23.446 -56.947 1.00 78.06 931 ALA A O 1
ATOM 7514 N N . LEU A 1 932 ? 27.871 21.864 -58.197 1.00 79.19 932 LEU A N 1
ATOM 7515 C CA . LEU A 1 932 ? 26.596 22.571 -58.374 1.00 79.19 932 LEU A CA 1
ATOM 7516 C C . LEU A 1 932 ? 25.438 22.009 -57.536 1.00 79.19 932 LEU A C 1
ATOM 7518 O O . LEU A 1 932 ? 24.582 22.781 -57.119 1.00 79.19 932 LEU A O 1
ATOM 7522 N N . LEU A 1 933 ? 25.395 20.694 -57.279 1.00 80.94 933 LEU A N 1
ATOM 7523 C CA . LEU A 1 933 ? 24.213 20.005 -56.724 1.00 80.94 933 LEU A CA 1
ATOM 7524 C C . LEU A 1 933 ? 24.390 19.498 -55.280 1.00 80.94 933 LEU A C 1
ATOM 7526 O O . LEU A 1 933 ? 23.578 18.692 -54.810 1.00 80.94 933 LEU A O 1
ATOM 7530 N N . LYS A 1 934 ? 25.451 19.921 -54.576 1.00 82.12 934 LYS A N 1
ATOM 7531 C CA . LYS A 1 934 ? 25.714 19.518 -53.182 1.00 82.12 934 LYS A CA 1
ATOM 7532 C C . LYS A 1 934 ? 24.626 20.039 -52.231 1.00 82.12 934 LYS A C 1
ATOM 7534 O O . LYS A 1 934 ? 24.202 21.185 -52.355 1.00 82.12 934 LYS A O 1
ATOM 7539 N N . LYS A 1 935 ? 24.177 19.200 -51.288 1.00 79.00 935 LYS A N 1
ATOM 7540 C CA . LYS A 1 935 ? 23.047 19.516 -50.385 1.00 79.00 935 LYS A CA 1
ATOM 7541 C C . LYS A 1 935 ? 23.439 19.923 -48.962 1.00 79.00 935 LYS A C 1
ATOM 7543 O O . LYS A 1 935 ? 22.627 20.537 -48.283 1.00 79.00 935 LYS A O 1
ATOM 7548 N N . ASP A 1 936 ? 24.629 19.558 -48.509 1.00 81.56 936 ASP A N 1
ATOM 7549 C CA . ASP A 1 936 ? 25.101 19.736 -47.132 1.00 81.56 936 ASP A CA 1
ATOM 7550 C C . ASP A 1 936 ? 26.630 19.910 -47.101 1.00 81.56 936 ASP A C 1
ATOM 7552 O O . ASP A 1 936 ? 27.274 20.033 -48.148 1.00 81.56 936 ASP A O 1
ATOM 7556 N N . THR A 1 937 ? 27.206 19.971 -45.900 1.00 81.94 937 THR A N 1
ATOM 7557 C CA . THR A 1 937 ? 28.651 20.017 -45.646 1.00 81.94 937 THR A CA 1
ATOM 7558 C C . THR A 1 937 ? 29.191 18.624 -45.322 1.00 81.94 937 THR A C 1
ATOM 7560 O O . THR A 1 937 ? 28.551 17.857 -44.606 1.00 81.94 937 THR A O 1
ATOM 7563 N N . GLY A 1 938 ? 30.368 18.294 -45.857 1.00 81.31 938 GLY A N 1
ATOM 7564 C CA . GLY A 1 938 ? 31.058 17.029 -45.587 1.00 81.31 938 GLY A CA 1
ATOM 7565 C C . GLY A 1 938 ? 31.934 17.086 -44.343 1.00 81.31 938 GLY A C 1
ATOM 7566 O O . GLY A 1 938 ? 32.153 18.155 -43.778 1.00 81.31 938 GLY A O 1
ATOM 7567 N N . ILE A 1 939 ? 32.451 15.923 -43.960 1.00 85.25 939 ILE A N 1
ATOM 7568 C CA . ILE A 1 939 ? 33.456 15.773 -42.900 1.00 85.25 939 ILE A CA 1
ATOM 7569 C C . ILE A 1 939 ? 34.854 15.896 -43.504 1.00 85.25 939 ILE A C 1
ATOM 7571 O O . ILE A 1 939 ? 35.730 16.513 -42.908 1.00 85.25 939 ILE A O 1
ATOM 7575 N N . LEU A 1 940 ? 35.053 15.306 -44.686 1.00 85.81 940 LEU A N 1
ATOM 7576 C CA . LEU A 1 940 ? 36.350 15.237 -45.341 1.00 85.81 940 LEU A CA 1
ATOM 7577 C C . LEU A 1 940 ? 36.581 16.468 -46.207 1.00 85.81 940 LEU A C 1
ATOM 7579 O O . LEU A 1 940 ? 35.774 16.817 -47.080 1.00 85.81 940 LEU A O 1
ATOM 7583 N N . THR A 1 941 ? 37.754 17.066 -46.036 1.00 85.25 941 THR A N 1
ATOM 7584 C CA . THR A 1 941 ? 38.302 17.975 -47.034 1.00 85.25 941 THR A CA 1
ATOM 7585 C C . THR A 1 941 ? 38.576 17.211 -48.340 1.00 85.25 941 THR A C 1
ATOM 7587 O O . THR A 1 941 ? 38.770 15.994 -48.343 1.00 85.25 941 THR A O 1
ATOM 7590 N N . PRO A 1 942 ? 38.628 17.893 -49.490 1.00 82.31 942 PRO A N 1
ATOM 7591 C CA . PRO A 1 942 ? 38.963 17.265 -50.775 1.00 82.31 942 PRO A CA 1
ATOM 7592 C C . PRO A 1 942 ? 40.322 16.561 -50.768 1.00 82.31 942 PRO A C 1
ATOM 7594 O O . PRO A 1 942 ? 40.496 15.553 -51.449 1.00 82.31 942 PRO A O 1
ATOM 7597 N N . ILE A 1 943 ? 41.272 17.083 -49.986 1.00 83.56 943 ILE A N 1
ATOM 7598 C CA . ILE A 1 943 ? 42.596 16.489 -49.793 1.00 83.56 943 ILE A CA 1
ATOM 7599 C C . ILE A 1 943 ? 42.467 15.162 -49.040 1.00 83.56 943 ILE A C 1
ATOM 7601 O O . ILE A 1 943 ? 42.952 14.141 -49.524 1.00 83.56 943 ILE A O 1
ATOM 7605 N N . GLU A 1 944 ? 41.765 15.148 -47.905 1.00 87.75 944 GLU A N 1
ATOM 7606 C CA . GLU A 1 944 ? 41.536 13.930 -47.111 1.00 87.75 944 GLU A CA 1
ATOM 7607 C C . GLU A 1 944 ? 40.713 12.888 -47.882 1.00 87.75 944 GLU A C 1
ATOM 7609 O O . GLU A 1 944 ? 41.013 11.695 -47.832 1.00 87.75 944 GLU A O 1
ATOM 7614 N N . LEU A 1 945 ? 39.719 13.331 -48.659 1.00 89.00 945 LEU A N 1
ATOM 7615 C CA . LEU A 1 945 ? 38.943 12.483 -49.566 1.00 89.00 945 LEU A CA 1
ATOM 7616 C C . LEU A 1 945 ? 39.856 11.800 -50.593 1.00 89.00 945 LEU A C 1
ATOM 7618 O O . LEU A 1 945 ? 39.800 10.581 -50.765 1.00 89.00 945 LEU A O 1
ATOM 7622 N N . CYS A 1 946 ? 40.714 12.581 -51.257 1.00 88.50 946 CYS A N 1
ATOM 7623 C CA . CYS A 1 946 ? 41.661 12.072 -52.241 1.00 88.50 946 CYS A CA 1
ATOM 7624 C C . CYS A 1 946 ? 42.635 11.068 -51.613 1.00 88.50 946 CYS A C 1
ATOM 7626 O O . CYS A 1 946 ? 42.897 10.016 -52.197 1.00 88.50 946 CYS A O 1
ATOM 7628 N N . GLN A 1 947 ? 43.139 11.354 -50.412 1.00 88.44 947 GLN A N 1
ATOM 7629 C CA . GLN A 1 947 ? 44.029 10.457 -49.673 1.00 88.44 947 GLN A CA 1
ATOM 7630 C C . GLN A 1 947 ? 43.339 9.142 -49.295 1.00 88.44 947 GLN A C 1
ATOM 7632 O O . GLN A 1 947 ? 43.896 8.072 -49.541 1.00 88.44 947 GLN A O 1
ATOM 7637 N N . SER A 1 948 ? 42.122 9.202 -48.745 1.00 90.12 948 SER A N 1
ATOM 7638 C CA . SER A 1 948 ? 41.349 8.019 -48.345 1.00 90.12 948 SER A CA 1
ATOM 7639 C C . SER A 1 948 ? 41.064 7.097 -49.535 1.00 90.12 948 SER A C 1
ATOM 7641 O O . SER A 1 948 ? 41.329 5.892 -49.474 1.00 90.12 948 SER A O 1
ATOM 7643 N N . ILE A 1 949 ? 40.613 7.668 -50.656 1.00 93.00 949 ILE A N 1
ATOM 7644 C CA . ILE A 1 949 ? 40.351 6.908 -51.882 1.00 93.00 949 ILE A CA 1
ATOM 7645 C C . ILE A 1 949 ? 41.652 6.337 -52.456 1.00 93.00 949 ILE A C 1
ATOM 7647 O O . ILE A 1 949 ? 41.694 5.158 -52.806 1.00 93.00 949 ILE A O 1
ATOM 7651 N N . SER A 1 950 ? 42.722 7.136 -52.532 1.00 90.12 950 SER A N 1
ATOM 7652 C CA . SER A 1 950 ? 44.003 6.692 -53.100 1.00 90.12 950 SER A CA 1
ATOM 7653 C C . SER A 1 950 ? 44.613 5.545 -52.299 1.00 90.12 950 SER A C 1
ATOM 7655 O O . SER A 1 950 ? 45.073 4.573 -52.892 1.00 90.12 950 SER A O 1
ATOM 7657 N N . LYS A 1 951 ? 44.539 5.610 -50.964 1.00 90.25 951 LYS A N 1
ATOM 7658 C CA . LYS A 1 951 ? 44.943 4.518 -50.074 1.00 90.25 951 LYS A CA 1
ATOM 7659 C C . LYS A 1 951 ? 44.124 3.251 -50.330 1.00 90.25 951 LYS A C 1
ATOM 7661 O O . LYS A 1 951 ? 44.695 2.183 -50.500 1.00 90.25 951 LYS A O 1
ATOM 7666 N N . THR A 1 952 ? 42.801 3.374 -50.440 1.00 91.94 952 THR A N 1
ATOM 7667 C CA . THR A 1 952 ? 41.938 2.217 -50.731 1.00 91.94 952 THR A CA 1
ATOM 7668 C C . THR A 1 952 ? 42.273 1.593 -52.094 1.00 91.94 952 THR A C 1
ATOM 7670 O O . THR A 1 952 ? 42.287 0.373 -52.241 1.00 91.94 952 THR A O 1
ATOM 7673 N N . LEU A 1 953 ? 42.568 2.409 -53.115 1.00 92.50 953 LEU A N 1
ATOM 7674 C CA . LEU A 1 953 ? 43.005 1.915 -54.426 1.00 92.50 953 LEU A CA 1
ATOM 7675 C C . LEU A 1 953 ? 44.383 1.242 -54.365 1.00 92.50 953 LEU A C 1
ATOM 7677 O O . LEU A 1 953 ? 44.593 0.240 -55.047 1.00 92.50 953 LEU A O 1
ATOM 7681 N N . GLU A 1 954 ? 45.306 1.760 -53.556 1.00 90.06 954 GLU A N 1
ATOM 7682 C CA . GLU A 1 954 ? 46.611 1.144 -53.303 1.00 90.06 954 GLU A CA 1
ATOM 7683 C C . GLU A 1 954 ? 46.458 -0.231 -52.638 1.00 90.06 954 GLU A C 1
ATOM 7685 O O . GLU A 1 954 ? 47.044 -1.208 -53.115 1.00 90.06 954 GLU A O 1
ATOM 7690 N N . ASP A 1 955 ? 45.601 -0.334 -51.619 1.00 89.88 955 ASP A N 1
ATOM 7691 C CA . ASP A 1 955 ? 45.256 -1.597 -50.962 1.00 89.88 955 ASP A CA 1
ATOM 7692 C C . ASP A 1 955 ? 44.672 -2.595 -51.980 1.00 89.88 955 ASP A C 1
ATOM 7694 O O . ASP A 1 955 ? 45.104 -3.742 -52.044 1.00 89.88 955 ASP A O 1
ATOM 7698 N N . LEU A 1 956 ? 43.769 -2.164 -52.871 1.00 91.38 956 LEU A N 1
ATOM 7699 C CA . LEU A 1 956 ? 43.209 -3.021 -53.929 1.00 91.38 956 LEU A CA 1
ATOM 7700 C C . LEU A 1 956 ? 44.247 -3.492 -54.964 1.00 91.38 956 LEU A C 1
ATOM 7702 O O . LEU A 1 956 ? 44.117 -4.589 -55.516 1.00 91.38 956 LEU A O 1
ATOM 7706 N N . VAL A 1 957 ? 45.252 -2.668 -55.276 1.00 89.38 957 VAL A N 1
ATOM 7707 C CA . VAL A 1 957 ? 46.328 -3.021 -56.222 1.00 89.38 957 VAL A CA 1
ATOM 7708 C C . VAL A 1 957 ? 47.318 -3.998 -55.594 1.00 89.38 957 VAL A C 1
ATOM 7710 O O . VAL A 1 957 ? 47.829 -4.868 -56.301 1.00 89.38 957 VAL A O 1
ATOM 7713 N N . THR A 1 958 ? 47.573 -3.867 -54.294 1.00 87.94 958 THR A N 1
ATOM 7714 C CA . THR A 1 958 ? 48.536 -4.688 -53.545 1.00 87.94 958 THR A CA 1
ATOM 7715 C C . THR A 1 958 ? 47.921 -5.952 -52.937 1.00 87.94 958 THR A C 1
ATOM 7717 O O . THR A 1 958 ? 48.657 -6.890 -52.642 1.00 87.94 958 THR A O 1
ATOM 7720 N N . MET A 1 959 ? 46.589 -6.026 -52.833 1.00 87.94 959 MET A N 1
ATOM 7721 C CA . MET A 1 959 ? 45.839 -7.165 -52.284 1.00 87.94 959 MET A CA 1
ATOM 7722 C C . MET A 1 959 ? 46.194 -8.506 -52.928 1.00 87.94 959 MET A C 1
ATOM 7724 O O . MET A 1 959 ? 46.307 -9.514 -52.240 1.00 87.94 959 MET A O 1
ATOM 7728 N N . TYR A 1 960 ? 46.369 -8.518 -54.252 1.00 85.69 960 TYR A N 1
ATOM 7729 C CA . TYR A 1 960 ? 46.795 -9.704 -54.986 1.00 85.69 960 TYR A CA 1
ATOM 7730 C C . TYR A 1 960 ? 48.229 -9.507 -55.477 1.00 85.69 960 TYR A C 1
ATOM 7732 O O . TYR A 1 960 ? 48.481 -8.567 -56.242 1.00 85.69 960 TYR A O 1
ATOM 7740 N N . PRO A 1 961 ? 49.175 -10.384 -55.101 1.00 83.38 961 PRO A N 1
ATOM 7741 C CA . PRO A 1 961 ? 50.559 -10.218 -55.503 1.00 83.38 961 PRO A CA 1
ATOM 7742 C C . PRO A 1 961 ? 50.704 -10.407 -57.020 1.00 83.38 961 PRO A C 1
ATOM 7744 O O . PRO A 1 961 ? 50.019 -11.214 -57.647 1.00 83.38 961 PRO A O 1
ATOM 7747 N N . SER A 1 962 ? 51.615 -9.646 -57.633 1.00 83.75 962 SER A N 1
ATOM 7748 C CA . SER A 1 962 ? 51.966 -9.807 -59.058 1.00 83.75 962 SER A CA 1
ATOM 7749 C C . SER A 1 962 ? 52.993 -10.928 -59.288 1.00 83.75 962 SER A C 1
ATOM 7751 O O . SER A 1 962 ? 53.335 -11.221 -60.435 1.00 83.75 962 SER A O 1
ATOM 7753 N N . ARG A 1 963 ? 53.470 -11.558 -58.206 1.00 84.25 963 ARG A N 1
ATOM 7754 C CA . ARG A 1 963 ? 54.444 -12.652 -58.185 1.00 84.25 963 ARG A CA 1
ATOM 7755 C C . ARG A 1 963 ? 53.980 -13.761 -57.243 1.00 84.25 963 ARG A C 1
ATOM 7757 O O . ARG A 1 963 ? 53.287 -13.479 -56.271 1.00 84.25 963 ARG A O 1
ATOM 7764 N N . ASP A 1 964 ? 54.344 -15.002 -57.532 1.00 83.38 964 ASP A N 1
ATOM 7765 C CA . ASP A 1 964 ? 54.092 -16.129 -56.633 1.00 83.38 964 ASP A CA 1
ATOM 7766 C C . ASP A 1 964 ? 55.134 -16.224 -55.498 1.00 83.38 964 ASP A C 1
ATOM 7768 O O . ASP A 1 964 ? 56.037 -15.391 -55.383 1.00 83.38 964 ASP A O 1
ATOM 7772 N N . MET A 1 965 ? 55.025 -17.263 -54.659 1.00 84.94 965 MET A N 1
ATOM 7773 C CA . MET A 1 965 ? 55.945 -17.520 -53.536 1.00 84.94 965 MET A CA 1
ATOM 7774 C C . MET A 1 965 ? 57.410 -17.717 -53.965 1.00 84.94 965 MET A C 1
ATOM 7776 O O . MET A 1 965 ? 58.311 -17.587 -53.139 1.00 84.94 965 MET A O 1
ATOM 7780 N N . HIS A 1 966 ? 57.657 -18.031 -55.238 1.00 83.62 966 HIS A N 1
ATOM 7781 C CA . HIS A 1 966 ? 58.984 -18.252 -55.810 1.00 83.62 966 HIS A CA 1
ATOM 7782 C C . HIS A 1 966 ? 59.481 -17.040 -56.617 1.00 83.62 966 HIS A C 1
ATOM 7784 O O . HIS A 1 966 ? 60.535 -17.106 -57.249 1.00 83.62 966 HIS A O 1
ATOM 7790 N N . GLY A 1 967 ? 58.746 -15.921 -56.593 1.00 80.38 967 GLY A N 1
ATOM 7791 C CA . GLY A 1 967 ? 59.095 -14.691 -57.303 1.00 80.38 967 GLY A CA 1
ATOM 7792 C C . GLY A 1 967 ? 58.756 -14.703 -58.798 1.00 80.38 967 GLY A C 1
ATOM 7793 O O . GLY A 1 967 ? 59.143 -13.763 -59.506 1.00 80.38 967 GLY A O 1
ATOM 7794 N N . ILE A 1 968 ? 58.031 -15.719 -59.284 1.00 84.50 968 ILE A N 1
ATOM 7795 C CA . ILE A 1 968 ? 57.620 -15.867 -60.686 1.00 84.50 968 ILE A CA 1
ATOM 7796 C C . ILE A 1 968 ? 56.450 -14.928 -60.976 1.00 84.50 968 ILE A C 1
ATOM 7798 O O . ILE A 1 968 ? 55.489 -14.852 -60.215 1.00 84.50 968 ILE A O 1
ATOM 7802 N N . LEU A 1 969 ? 56.519 -14.217 -62.105 1.00 84.00 969 LEU A N 1
ATOM 7803 C CA . LEU A 1 969 ? 55.490 -13.269 -62.534 1.00 84.00 969 LEU A CA 1
ATOM 7804 C C . LEU A 1 969 ? 54.154 -13.964 -62.829 1.00 84.00 969 LEU A C 1
ATOM 7806 O O . LEU A 1 969 ? 54.056 -14.793 -63.734 1.00 84.00 969 LEU A O 1
ATOM 7810 N N . LEU A 1 970 ? 53.099 -13.537 -62.136 1.00 82.38 970 LEU A N 1
ATOM 7811 C CA . LEU A 1 970 ? 51.736 -14.013 -62.350 1.00 82.38 970 LEU A CA 1
ATOM 7812 C C . LEU A 1 970 ? 51.078 -13.264 -63.520 1.00 82.38 970 LEU A C 1
ATOM 7814 O O . LEU A 1 970 ? 51.095 -12.028 -63.605 1.00 82.38 970 LEU A O 1
ATOM 7818 N N . ARG A 1 971 ? 50.482 -14.022 -64.449 1.00 82.31 971 ARG A N 1
ATOM 7819 C CA . ARG A 1 971 ? 49.738 -13.502 -65.605 1.00 82.31 971 ARG A CA 1
ATOM 7820 C C . ARG A 1 971 ? 48.378 -14.208 -65.721 1.00 82.31 971 ARG A C 1
ATOM 7822 O O . ARG A 1 971 ? 48.342 -15.430 -65.617 1.00 82.31 971 ARG A O 1
ATOM 7829 N N . PRO A 1 972 ? 47.275 -13.479 -65.986 1.00 83.31 972 PRO A N 1
ATOM 7830 C CA . PRO A 1 972 ? 47.177 -12.021 -66.127 1.00 83.31 972 PRO A CA 1
ATOM 7831 C C . PRO A 1 972 ? 47.411 -11.282 -64.796 1.00 83.31 972 PRO A C 1
ATOM 7833 O O . PRO A 1 972 ? 47.097 -11.810 -63.736 1.00 83.31 972 PRO A O 1
ATOM 7836 N N . ILE A 1 973 ? 47.933 -10.047 -64.853 1.00 86.75 973 ILE A N 1
ATOM 7837 C CA . ILE A 1 973 ? 48.121 -9.223 -63.642 1.00 86.75 973 ILE A CA 1
ATOM 7838 C C . ILE A 1 973 ? 46.781 -8.944 -62.935 1.00 86.75 973 ILE A C 1
ATOM 7840 O O . ILE A 1 973 ? 45.726 -8.971 -63.597 1.00 86.75 973 ILE A O 1
ATOM 7844 N N . PRO A 1 974 ? 46.804 -8.632 -61.621 1.00 89.31 974 PRO A N 1
ATOM 7845 C CA . PRO A 1 974 ? 45.606 -8.336 -60.841 1.00 89.31 974 PRO A CA 1
ATOM 7846 C C . PRO A 1 974 ? 44.633 -7.381 -61.544 1.00 89.31 974 PRO A C 1
ATOM 7848 O O . PRO A 1 974 ? 45.028 -6.417 -62.203 1.00 89.31 974 PRO A O 1
ATOM 7851 N N . ARG A 1 975 ? 43.328 -7.654 -61.421 1.00 89.75 975 ARG A N 1
ATOM 7852 C CA . ARG A 1 975 ? 42.273 -6.916 -62.144 1.00 89.75 975 ARG A CA 1
ATOM 7853 C C . ARG A 1 975 ? 42.284 -5.417 -61.846 1.00 89.75 975 ARG A C 1
ATOM 7855 O O . ARG A 1 975 ? 42.208 -4.638 -62.791 1.00 89.75 975 ARG A O 1
ATOM 7862 N N . ALA A 1 976 ? 42.437 -5.025 -60.579 1.00 89.94 976 ALA A N 1
ATOM 7863 C CA . ALA A 1 976 ? 42.518 -3.617 -60.184 1.00 89.94 976 ALA A CA 1
ATOM 7864 C C . ALA A 1 976 ? 43.659 -2.891 -60.915 1.00 89.94 976 ALA A C 1
ATOM 7866 O O . ALA A 1 976 ? 43.448 -1.847 -61.530 1.00 89.94 976 ALA A O 1
ATOM 7867 N N . LYS A 1 977 ? 44.839 -3.523 -60.960 1.00 89.88 977 LYS A N 1
ATOM 7868 C CA . LYS A 1 977 ? 46.025 -3.025 -61.665 1.00 89.88 977 LYS A CA 1
ATOM 7869 C C . LYS A 1 977 ? 45.786 -2.852 -63.166 1.00 89.88 977 LYS A C 1
ATOM 7871 O O . LYS A 1 977 ? 46.196 -1.839 -63.726 1.00 89.88 977 LYS A O 1
ATOM 7876 N N . ARG A 1 978 ? 45.068 -3.779 -63.819 1.00 89.38 978 ARG A N 1
ATOM 7877 C CA . ARG A 1 978 ? 44.686 -3.655 -65.245 1.00 89.38 978 ARG A CA 1
ATOM 7878 C C . ARG A 1 978 ? 43.741 -2.485 -65.508 1.00 89.38 978 ARG A C 1
ATOM 7880 O O . ARG A 1 978 ? 43.954 -1.751 -66.466 1.00 89.38 978 ARG A O 1
ATOM 7887 N N . ILE A 1 979 ? 42.708 -2.324 -64.679 1.00 90.25 979 ILE A N 1
ATOM 7888 C CA . ILE A 1 979 ? 41.674 -1.292 -64.867 1.00 90.25 979 ILE A CA 1
ATOM 7889 C C . ILE A 1 979 ? 42.259 0.107 -64.645 1.00 90.25 979 ILE A C 1
ATOM 7891 O O . ILE A 1 979 ? 42.070 0.990 -65.486 1.00 90.25 979 ILE A O 1
ATOM 7895 N N . LEU A 1 980 ? 43.019 0.297 -63.562 1.00 89.50 980 LEU A N 1
ATOM 7896 C CA . LEU A 1 980 ? 43.663 1.575 -63.233 1.00 89.50 980 LEU A CA 1
ATOM 7897 C C . LEU A 1 980 ? 44.759 1.957 -64.237 1.00 89.50 980 LEU A C 1
ATOM 7899 O O . LEU A 1 980 ? 44.950 3.133 -64.519 1.00 89.50 980 LEU A O 1
ATOM 7903 N N . SER A 1 981 ? 45.434 0.970 -64.834 1.00 89.00 981 SER A N 1
ATOM 7904 C CA . SER A 1 981 ? 46.447 1.192 -65.877 1.00 89.00 981 SER A CA 1
ATOM 7905 C C . SER A 1 981 ? 45.874 1.427 -67.278 1.00 89.00 981 SER A C 1
ATOM 7907 O O . SER A 1 981 ? 46.631 1.580 -68.238 1.00 89.00 981 SER A O 1
ATOM 7909 N N . SER A 1 982 ? 44.550 1.400 -67.434 1.00 88.38 982 SER A N 1
ATOM 7910 C CA . SER A 1 982 ? 43.924 1.634 -68.733 1.00 88.38 982 SER A CA 1
ATOM 7911 C C . SER A 1 982 ? 44.114 3.090 -69.193 1.00 88.38 982 SER A C 1
ATOM 7913 O O . SER A 1 982 ? 44.223 3.987 -68.352 1.00 88.38 982 SER A O 1
ATOM 7915 N N . PRO A 1 983 ? 44.081 3.364 -70.513 1.00 82.56 983 PRO A N 1
ATOM 7916 C CA . PRO A 1 983 ? 44.162 4.728 -71.046 1.00 82.56 983 PRO A CA 1
ATOM 7917 C C . PRO A 1 983 ? 43.085 5.679 -70.504 1.00 82.56 983 PRO A C 1
ATOM 7919 O O . PRO A 1 983 ? 43.278 6.887 -70.534 1.00 82.56 983 PRO A O 1
ATOM 7922 N N . ARG A 1 984 ? 41.970 5.132 -70.000 1.00 83.19 984 ARG A N 1
ATOM 7923 C CA . ARG A 1 984 ? 40.868 5.889 -69.404 1.00 83.19 984 ARG A CA 1
ATOM 7924 C C . ARG A 1 984 ? 41.179 6.397 -67.993 1.00 83.19 984 ARG A C 1
ATOM 7926 O O . ARG A 1 984 ? 40.745 7.485 -67.656 1.00 83.19 984 ARG A O 1
ATOM 7933 N N . HIS A 1 985 ? 41.896 5.631 -67.166 1.00 87.25 985 HIS A N 1
ATOM 7934 C CA . HIS A 1 985 ? 42.076 5.951 -65.739 1.00 87.25 985 HIS A CA 1
ATOM 7935 C C . HIS A 1 985 ? 43.485 6.433 -65.392 1.00 87.25 985 HIS A C 1
ATOM 7937 O O . HIS A 1 985 ? 43.638 7.324 -64.560 1.00 87.25 985 HIS A O 1
ATOM 7943 N N . LEU A 1 986 ? 44.515 5.885 -66.044 1.00 86.44 986 LEU A N 1
ATOM 7944 C CA . LEU A 1 986 ? 45.911 6.187 -65.725 1.00 86.44 986 LEU A CA 1
ATOM 7945 C C . LEU A 1 986 ? 46.255 7.690 -65.826 1.00 86.44 986 LEU A C 1
ATOM 7947 O O . LEU A 1 986 ? 46.942 8.181 -64.928 1.00 86.44 986 LEU A O 1
ATOM 7951 N N . PRO A 1 987 ? 45.760 8.455 -66.827 1.00 84.56 987 PRO A N 1
ATOM 7952 C CA . PRO A 1 987 ? 45.990 9.900 -66.881 1.00 84.56 987 PRO A CA 1
ATOM 7953 C C . PRO A 1 987 ? 45.420 10.656 -65.674 1.00 84.56 987 PRO A C 1
ATOM 7955 O O . PRO A 1 987 ? 46.063 11.577 -65.184 1.00 84.56 987 PRO A O 1
ATOM 7958 N N . HIS A 1 988 ? 44.260 10.249 -65.149 1.00 82.94 988 HIS A N 1
ATOM 7959 C CA . HIS A 1 988 ? 43.629 10.904 -63.997 1.00 82.94 988 HIS A CA 1
ATOM 7960 C C . HIS A 1 988 ? 44.407 10.694 -62.695 1.00 82.94 988 HIS A C 1
ATOM 7962 O O . HIS A 1 988 ? 44.481 11.593 -61.865 1.00 82.94 988 HIS A O 1
ATOM 7968 N N . ILE A 1 989 ? 45.051 9.536 -62.536 1.00 85.88 989 ILE A N 1
ATOM 7969 C CA . ILE A 1 989 ? 45.945 9.277 -61.397 1.00 85.88 989 ILE A CA 1
ATOM 7970 C C . ILE A 1 989 ? 47.211 10.135 -61.516 1.00 85.88 989 ILE A C 1
ATOM 7972 O O . ILE A 1 989 ? 47.677 10.700 -60.532 1.00 85.88 989 ILE A O 1
ATOM 7976 N N . VAL A 1 990 ? 47.749 10.270 -62.731 1.00 84.56 990 VAL A N 1
ATOM 7977 C CA . VAL A 1 990 ? 48.921 11.110 -63.017 1.00 84.56 990 VAL A CA 1
ATOM 7978 C C . VAL A 1 990 ? 48.621 12.603 -62.814 1.00 84.56 990 VAL A C 1
ATOM 7980 O O . VAL A 1 990 ? 49.486 13.335 -62.335 1.00 84.56 990 VAL A O 1
ATOM 7983 N N . GLN A 1 991 ? 47.395 13.055 -63.098 1.00 80.50 991 GLN A N 1
ATOM 7984 C CA . GLN A 1 991 ? 46.950 14.436 -62.861 1.00 80.50 991 GLN A CA 1
ATOM 7985 C C . GLN A 1 991 ? 47.017 14.852 -61.386 1.00 80.50 991 GLN A C 1
ATOM 7987 O O . GLN A 1 991 ? 47.239 16.028 -61.113 1.00 80.50 991 GLN A O 1
ATOM 7992 N N . LEU A 1 992 ? 46.943 13.915 -60.434 1.00 81.69 992 LEU A N 1
ATOM 7993 C CA . LEU A 1 992 ? 47.079 14.224 -59.005 1.00 81.69 992 LEU A CA 1
ATOM 7994 C C . LEU A 1 992 ? 48.424 14.885 -58.656 1.00 81.69 992 LEU A C 1
ATOM 7996 O O . LEU A 1 992 ? 48.509 15.615 -57.667 1.00 81.69 992 LEU A O 1
ATOM 8000 N N . LEU A 1 993 ? 49.459 14.707 -59.488 1.00 78.75 993 LEU A N 1
ATOM 8001 C CA . LEU A 1 993 ? 50.751 15.387 -59.337 1.00 78.75 993 LEU A CA 1
ATOM 8002 C C . LEU A 1 993 ? 50.651 16.916 -59.504 1.00 78.75 993 LEU A C 1
ATOM 8004 O O . LEU A 1 993 ? 51.477 17.650 -58.970 1.00 78.75 993 LEU A O 1
ATOM 8008 N N . LEU A 1 994 ? 49.613 17.406 -60.190 1.00 76.38 994 LEU A N 1
ATOM 8009 C CA . LEU A 1 994 ? 49.349 18.834 -60.400 1.00 76.38 994 LEU A CA 1
ATOM 8010 C C . LEU A 1 994 ? 48.697 19.519 -59.195 1.00 76.38 994 LEU A C 1
ATOM 8012 O O . LEU A 1 994 ? 48.496 20.729 -59.216 1.00 76.38 994 LEU A O 1
ATOM 8016 N N . THR A 1 995 ? 48.358 18.774 -58.141 1.00 73.38 995 THR A N 1
ATOM 8017 C CA . THR A 1 995 ? 47.771 19.361 -56.929 1.00 73.38 995 THR A CA 1
ATOM 8018 C C . THR A 1 995 ? 48.763 20.200 -56.131 1.00 73.38 995 THR A C 1
ATOM 8020 O O . THR A 1 995 ? 48.331 20.930 -55.260 1.00 73.38 995 THR A O 1
ATOM 8023 N N . ALA A 1 996 ? 50.077 20.083 -56.358 1.00 68.88 996 ALA A N 1
ATOM 8024 C CA . ALA A 1 996 ? 51.126 20.731 -55.556 1.00 68.88 996 ALA A CA 1
ATOM 8025 C C . ALA A 1 996 ? 51.073 20.447 -54.031 1.00 68.88 996 ALA A C 1
ATOM 8027 O O . ALA A 1 996 ? 51.897 20.969 -53.282 1.00 68.88 996 ALA A O 1
ATOM 8028 N N . ALA A 1 997 ? 50.161 19.585 -53.567 1.00 76.50 997 ALA A N 1
ATOM 8029 C CA . ALA A 1 997 ? 50.016 19.165 -52.181 1.00 76.50 997 ALA A CA 1
ATOM 8030 C C . ALA A 1 997 ? 50.939 17.963 -51.903 1.00 76.50 997 ALA A C 1
ATOM 8032 O O . ALA A 1 997 ? 50.703 16.883 -52.459 1.00 76.50 997 ALA A O 1
ATOM 8033 N N . PRO A 1 998 ? 51.957 18.084 -51.025 1.00 80.75 998 PRO A N 1
ATOM 8034 C CA . PRO A 1 998 ? 52.966 17.036 -50.858 1.00 80.75 998 PRO A CA 1
ATOM 8035 C C . PRO A 1 998 ? 52.403 15.665 -50.483 1.00 80.75 998 PRO A C 1
ATOM 8037 O O . PRO A 1 998 ? 52.862 14.648 -50.991 1.00 80.75 998 PRO A O 1
ATOM 8040 N N . THR A 1 999 ? 51.364 15.634 -49.653 1.00 82.06 999 THR A N 1
ATOM 8041 C CA . THR A 1 999 ? 50.730 14.400 -49.168 1.00 82.06 999 THR A CA 1
ATOM 8042 C C . THR A 1 999 ? 49.948 13.644 -50.250 1.00 82.06 999 THR A C 1
ATOM 8044 O O . THR A 1 999 ? 49.916 12.413 -50.256 1.00 82.06 999 THR A O 1
ATOM 8047 N N . ILE A 1 1000 ? 49.322 14.360 -51.190 1.00 82.31 1000 ILE A N 1
ATOM 8048 C CA . ILE A 1 1000 ? 48.613 13.751 -52.328 1.00 82.31 1000 ILE A CA 1
ATOM 8049 C C . ILE A 1 1000 ? 49.619 13.233 -53.342 1.00 82.31 1000 ILE A C 1
ATOM 8051 O O . ILE A 1 1000 ? 49.480 12.121 -53.842 1.00 82.31 1000 ILE A O 1
ATOM 8055 N N . VAL A 1 1001 ? 50.645 14.036 -53.606 1.00 82.12 1001 VAL A N 1
ATOM 8056 C CA . VAL A 1 1001 ? 51.732 13.708 -54.521 1.00 82.12 1001 VAL A CA 1
ATOM 8057 C C . VAL A 1 1001 ? 52.482 12.449 -54.078 1.00 82.12 1001 VAL A C 1
ATOM 8059 O O . VAL A 1 1001 ? 52.730 11.585 -54.916 1.00 82.12 1001 VAL A O 1
ATOM 8062 N N . ASP A 1 1002 ? 52.779 12.307 -52.781 1.00 82.94 1002 ASP A N 1
ATOM 8063 C CA . ASP A 1 1002 ? 53.317 11.070 -52.187 1.00 82.94 1002 ASP A CA 1
ATOM 8064 C C . ASP A 1 1002 ? 52.414 9.873 -52.516 1.00 82.94 1002 ASP A C 1
ATOM 8066 O O . ASP A 1 1002 ? 52.817 8.907 -53.171 1.00 82.94 1002 ASP A O 1
ATOM 8070 N N . THR A 1 1003 ? 51.145 9.966 -52.117 1.00 82.25 1003 THR A N 1
ATOM 8071 C CA . THR A 1 1003 ? 50.197 8.859 -52.267 1.00 82.25 1003 THR A CA 1
ATOM 8072 C C . THR A 1 1003 ? 50.007 8.477 -53.741 1.00 82.25 1003 THR A C 1
ATOM 8074 O O . THR A 1 1003 ? 49.978 7.293 -54.081 1.00 82.25 1003 THR A O 1
ATOM 8077 N N . ALA A 1 1004 ? 49.957 9.464 -54.641 1.00 85.94 1004 ALA A N 1
ATOM 8078 C CA . ALA A 1 1004 ? 49.909 9.250 -56.081 1.00 85.94 1004 ALA A CA 1
ATOM 8079 C C . ALA A 1 1004 ? 51.195 8.587 -56.602 1.00 85.94 1004 ALA A C 1
ATOM 8081 O O . ALA A 1 1004 ? 51.110 7.642 -57.382 1.00 85.94 1004 ALA A O 1
ATOM 8082 N N . ALA A 1 1005 ? 52.380 9.010 -56.150 1.00 85.12 1005 ALA A N 1
ATOM 8083 C CA . ALA A 1 1005 ? 53.655 8.402 -56.529 1.00 85.12 1005 ALA A CA 1
ATOM 8084 C C . ALA A 1 1005 ? 53.757 6.933 -56.080 1.00 85.12 1005 ALA A C 1
ATOM 8086 O O . ALA A 1 1005 ? 54.180 6.082 -56.870 1.00 85.12 1005 ALA A O 1
ATOM 8087 N N . ARG A 1 1006 ? 53.322 6.609 -54.853 1.00 86.00 1006 ARG A N 1
ATOM 8088 C CA . ARG A 1 1006 ? 53.262 5.226 -54.346 1.00 86.00 1006 ARG A CA 1
ATOM 8089 C C . ARG A 1 1006 ? 52.283 4.368 -55.142 1.00 86.00 1006 ARG A C 1
ATOM 8091 O O . ARG A 1 1006 ? 52.654 3.284 -55.599 1.00 86.00 1006 ARG A O 1
ATOM 8098 N N . LEU A 1 1007 ? 51.080 4.878 -55.407 1.00 88.38 1007 LEU A N 1
ATOM 8099 C CA . LEU A 1 1007 ? 50.097 4.186 -56.238 1.00 88.38 1007 LEU A CA 1
ATOM 8100 C C . LEU A 1 1007 ? 50.629 3.952 -57.664 1.00 88.38 1007 LEU A C 1
ATOM 8102 O O . LEU A 1 1007 ? 50.546 2.836 -58.172 1.00 88.38 1007 LEU A O 1
ATOM 8106 N N . LEU A 1 1008 ? 51.234 4.965 -58.296 1.00 88.81 1008 LEU A N 1
ATOM 8107 C CA . LEU A 1 1008 ? 51.835 4.861 -59.631 1.00 88.81 1008 LEU A CA 1
ATOM 8108 C C . LEU A 1 1008 ? 52.979 3.844 -59.671 1.00 88.81 1008 LEU A C 1
ATOM 8110 O O . LEU A 1 1008 ? 53.044 3.046 -60.607 1.00 88.81 1008 LEU A O 1
ATOM 8114 N N . LYS A 1 1009 ? 53.840 3.813 -58.648 1.00 86.94 1009 LYS A N 1
ATOM 8115 C CA . LYS A 1 1009 ? 54.883 2.789 -58.509 1.00 86.94 1009 LYS A CA 1
ATOM 8116 C C . LYS A 1 1009 ? 54.270 1.386 -58.501 1.00 86.94 1009 LYS A C 1
ATOM 8118 O O . LYS A 1 1009 ? 54.651 0.561 -59.330 1.00 86.94 1009 LYS A O 1
ATOM 8123 N N . ASN A 1 1010 ? 53.279 1.145 -57.641 1.00 87.06 1010 ASN A N 1
ATOM 8124 C CA . ASN A 1 1010 ? 52.613 -0.157 -57.519 1.00 87.06 1010 ASN A CA 1
ATOM 8125 C C . ASN A 1 1010 ? 51.858 -0.553 -58.803 1.00 87.06 1010 ASN A C 1
ATOM 8127 O O . ASN A 1 1010 ? 51.771 -1.738 -59.136 1.00 87.06 1010 ASN A O 1
ATOM 8131 N N . LEU A 1 1011 ? 51.325 0.421 -59.552 1.00 88.25 1011 LEU A N 1
ATOM 8132 C CA . LEU A 1 1011 ? 50.672 0.198 -60.847 1.00 88.25 1011 LEU A CA 1
ATOM 8133 C C . LEU A 1 1011 ? 51.663 -0.157 -61.960 1.00 88.25 1011 LEU A C 1
ATOM 8135 O O . LEU A 1 1011 ? 51.337 -0.990 -62.812 1.00 88.25 1011 LEU A O 1
ATOM 8139 N N . LEU A 1 1012 ? 52.850 0.452 -61.958 1.00 86.25 1012 LEU A N 1
ATOM 8140 C CA . LEU A 1 1012 ? 53.876 0.252 -62.980 1.00 86.25 1012 LEU A CA 1
ATOM 8141 C C . LEU A 1 1012 ? 54.725 -0.988 -62.742 1.00 86.25 1012 LEU A C 1
ATOM 8143 O O . LEU A 1 1012 ? 55.115 -1.628 -63.714 1.00 86.25 1012 LEU A O 1
ATOM 8147 N N . GLU A 1 1013 ? 55.016 -1.342 -61.495 1.00 84.56 1013 GLU A N 1
ATOM 8148 C CA . GLU A 1 1013 ? 55.818 -2.517 -61.154 1.00 84.56 1013 GLU A CA 1
ATOM 8149 C C . GLU A 1 1013 ? 55.268 -3.773 -61.849 1.00 84.56 1013 GLU A C 1
ATOM 8151 O O . GLU A 1 1013 ? 54.063 -4.009 -61.849 1.00 84.56 1013 GLU A O 1
ATOM 8156 N N . ASP A 1 1014 ? 56.113 -4.569 -62.504 1.00 82.19 1014 ASP A N 1
ATOM 8157 C CA . ASP A 1 1014 ? 55.710 -5.808 -63.192 1.00 82.19 1014 ASP A CA 1
ATOM 8158 C C . ASP A 1 1014 ? 54.559 -5.678 -64.226 1.00 82.19 1014 ASP A C 1
ATOM 8160 O O . ASP A 1 1014 ? 53.919 -6.681 -64.579 1.00 82.19 1014 ASP A O 1
ATOM 8164 N N . ASN A 1 1015 ? 54.294 -4.467 -64.744 1.00 85.50 1015 ASN A N 1
ATOM 8165 C CA . ASN A 1 1015 ? 53.179 -4.164 -65.647 1.00 85.50 1015 ASN A CA 1
ATOM 8166 C C . ASN A 1 1015 ? 53.633 -3.821 -67.084 1.00 85.50 1015 ASN A C 1
ATOM 8168 O O . ASN A 1 1015 ? 53.852 -2.651 -67.413 1.00 85.50 1015 ASN A O 1
ATOM 8172 N N . PRO A 1 1016 ? 53.672 -4.808 -67.996 1.00 79.88 1016 PRO A N 1
ATOM 8173 C CA . PRO A 1 1016 ? 54.192 -4.623 -69.351 1.00 79.88 1016 PRO A CA 1
ATOM 8174 C C . PRO A 1 1016 ? 53.254 -3.804 -70.247 1.00 79.88 1016 PRO A C 1
ATOM 8176 O O . PRO A 1 1016 ? 53.649 -3.377 -71.326 1.00 79.88 1016 PRO A O 1
ATOM 8179 N N . THR A 1 1017 ? 52.001 -3.590 -69.830 1.00 78.94 1017 THR A N 1
ATOM 8180 C CA . THR A 1 1017 ? 51.016 -2.837 -70.621 1.00 78.94 1017 THR A CA 1
ATOM 8181 C C . THR A 1 1017 ? 51.073 -1.336 -70.356 1.00 78.94 1017 THR A C 1
ATOM 8183 O O . THR A 1 1017 ? 50.910 -0.546 -71.287 1.00 78.94 1017 THR A O 1
ATOM 8186 N N . ALA A 1 1018 ? 51.331 -0.949 -69.105 1.00 82.56 1018 ALA A N 1
ATOM 8187 C CA . ALA A 1 1018 ? 51.362 0.443 -68.674 1.00 82.56 1018 ALA A CA 1
ATOM 8188 C C . ALA A 1 1018 ? 52.739 1.077 -68.883 1.00 82.56 1018 ALA A C 1
ATOM 8190 O O . ALA A 1 1018 ? 52.821 2.179 -69.420 1.00 82.56 1018 ALA A O 1
ATOM 8191 N N . GLN A 1 1019 ? 53.815 0.368 -68.510 1.00 81.56 1019 GLN A N 1
ATOM 8192 C CA . GLN A 1 1019 ? 55.183 0.900 -68.523 1.00 81.56 1019 GLN A CA 1
ATOM 8193 C C . GLN A 1 1019 ? 55.585 1.526 -69.873 1.00 81.56 1019 GLN A C 1
ATOM 8195 O O . GLN A 1 1019 ? 56.018 2.680 -69.867 1.00 81.56 1019 GLN A O 1
ATOM 8200 N N . PRO A 1 1020 ? 55.380 0.875 -71.042 1.00 80.75 1020 PRO A N 1
ATOM 8201 C CA . PRO A 1 1020 ? 55.814 1.444 -72.318 1.00 80.75 1020 PRO A CA 1
ATOM 8202 C C . PRO A 1 1020 ? 54.996 2.659 -72.746 1.00 80.75 1020 PRO A C 1
ATOM 8204 O O . PRO A 1 1020 ? 55.474 3.459 -73.535 1.00 80.75 1020 PRO A O 1
ATOM 8207 N N . LYS A 1 1021 ? 53.757 2.797 -72.262 1.00 81.25 1021 LYS A N 1
ATOM 8208 C CA . LYS A 1 1021 ? 52.824 3.874 -72.635 1.00 81.25 1021 LYS A CA 1
ATOM 8209 C C . LYS A 1 1021 ? 52.747 4.976 -71.583 1.00 81.25 1021 LYS A C 1
ATOM 8211 O O . LYS A 1 1021 ? 52.058 5.969 -71.795 1.00 81.25 1021 LYS A O 1
ATOM 8216 N N . PHE A 1 1022 ? 53.457 4.830 -70.466 1.00 82.69 1022 PHE A N 1
ATOM 8217 C CA . PHE A 1 1022 ? 53.354 5.734 -69.327 1.00 82.69 1022 PHE A CA 1
ATOM 8218 C C . PHE A 1 1022 ? 53.726 7.179 -69.688 1.00 82.69 1022 PHE A C 1
ATOM 8220 O O . PHE A 1 1022 ? 53.091 8.119 -69.217 1.00 82.69 1022 PHE A O 1
ATOM 8227 N N . TYR A 1 1023 ? 54.671 7.361 -70.616 1.00 79.38 1023 TYR A N 1
ATOM 8228 C CA . TYR A 1 1023 ? 55.078 8.680 -71.110 1.00 79.38 1023 TYR A CA 1
ATOM 8229 C C . TYR A 1 1023 ? 53.945 9.468 -71.788 1.00 79.38 1023 TYR A C 1
ATOM 8231 O O . TYR A 1 1023 ? 53.978 10.696 -71.783 1.00 79.38 1023 TYR A O 1
ATOM 8239 N N . LEU A 1 1024 ? 52.924 8.787 -72.326 1.00 80.62 1024 LEU A N 1
ATOM 8240 C CA . LEU A 1 1024 ? 51.789 9.416 -73.013 1.00 80.62 1024 LEU A CA 1
ATOM 8241 C C . LEU A 1 1024 ? 50.831 10.136 -72.053 1.00 80.62 1024 LEU A C 1
ATOM 8243 O O . LEU A 1 1024 ? 49.965 10.880 -72.498 1.00 80.62 1024 LEU A O 1
ATOM 8247 N N . THR A 1 1025 ? 50.973 9.926 -70.744 1.00 79.06 1025 THR A N 1
ATOM 8248 C CA . THR A 1 1025 ? 50.085 10.509 -69.723 1.00 79.06 1025 THR A CA 1
ATOM 8249 C C . THR A 1 1025 ? 50.464 11.936 -69.319 1.00 79.06 1025 THR A C 1
ATOM 8251 O O . THR A 1 1025 ? 49.728 12.569 -68.571 1.00 79.06 1025 THR A O 1
ATOM 8254 N N . GLY A 1 1026 ? 51.613 12.446 -69.779 1.00 77.31 1026 GLY A N 1
ATOM 8255 C CA . GLY A 1 1026 ? 52.140 13.750 -69.359 1.00 77.31 1026 GLY A CA 1
ATOM 8256 C C . GLY A 1 1026 ? 52.908 13.729 -68.030 1.00 77.31 1026 GLY A C 1
ATOM 8257 O O . GLY A 1 1026 ? 53.413 14.767 -67.613 1.00 77.31 1026 GLY A O 1
ATOM 8258 N N . VAL A 1 1027 ? 53.076 12.556 -67.401 1.00 79.25 1027 VAL A N 1
ATOM 8259 C CA . VAL A 1 1027 ? 53.719 12.392 -66.081 1.00 79.25 1027 VAL A CA 1
ATOM 8260 C C . VAL A 1 1027 ? 55.072 13.093 -65.945 1.00 79.25 1027 VAL A C 1
ATOM 8262 O O . VAL A 1 1027 ? 55.319 13.745 -64.936 1.00 79.25 1027 VAL A O 1
ATOM 8265 N N . PHE A 1 1028 ? 55.934 13.013 -66.962 1.00 77.31 1028 PHE A N 1
ATOM 8266 C CA . PHE A 1 1028 ? 57.263 13.625 -66.920 1.00 77.31 1028 PHE A CA 1
ATOM 8267 C C . PHE A 1 1028 ? 57.197 15.152 -66.858 1.00 77.31 1028 PHE A C 1
ATOM 8269 O O . PHE A 1 1028 ? 58.019 15.766 -66.187 1.00 77.31 1028 PHE A O 1
ATOM 8276 N N . TYR A 1 1029 ? 56.207 15.761 -67.515 1.00 75.81 1029 TYR A N 1
ATOM 8277 C CA . TYR A 1 1029 ? 55.986 17.202 -67.437 1.00 75.81 1029 TYR A CA 1
ATOM 8278 C C . TYR A 1 1029 ? 55.443 17.588 -66.064 1.00 75.81 1029 TYR A C 1
ATOM 8280 O O . TYR A 1 1029 ? 55.944 18.527 -65.456 1.00 75.81 1029 TYR A O 1
ATOM 8288 N N . PHE A 1 1030 ? 54.472 16.841 -65.535 1.00 78.25 1030 PHE A N 1
ATOM 8289 C CA . PHE A 1 1030 ? 53.862 17.159 -64.240 1.00 78.25 1030 PHE A CA 1
ATOM 8290 C C . PHE A 1 1030 ? 54.853 17.007 -63.083 1.00 78.25 1030 PHE A C 1
ATOM 8292 O O . PHE A 1 1030 ? 54.913 17.868 -62.213 1.00 78.25 1030 PHE A O 1
ATOM 8299 N N . ALA A 1 1031 ? 55.690 15.970 -63.119 1.00 73.25 1031 ALA A N 1
ATOM 8300 C CA . ALA A 1 1031 ? 56.752 15.770 -62.142 1.00 73.25 1031 ALA A CA 1
ATOM 8301 C C . ALA A 1 1031 ? 57.837 16.862 -62.201 1.00 73.25 1031 ALA A C 1
ATOM 8303 O O . ALA A 1 1031 ? 58.346 17.255 -61.158 1.00 73.25 1031 ALA A O 1
ATOM 8304 N N . LEU A 1 1032 ? 58.166 17.392 -63.389 1.00 73.56 1032 LEU A N 1
ATOM 8305 C CA . LEU A 1 1032 ? 59.094 18.527 -63.531 1.00 73.56 1032 LEU A CA 1
ATOM 8306 C C . LEU A 1 1032 ? 58.509 19.850 -63.018 1.00 73.56 1032 LEU A C 1
ATOM 8308 O O . LEU A 1 1032 ? 59.264 20.721 -62.594 1.00 73.56 1032 LEU A O 1
ATOM 8312 N N . MET A 1 1033 ? 57.185 20.016 -63.067 1.00 69.19 1033 MET A N 1
ATOM 8313 C CA . MET A 1 1033 ? 56.509 21.213 -62.552 1.00 69.19 1033 MET A CA 1
ATOM 8314 C C . MET A 1 1033 ? 56.336 21.198 -61.029 1.00 69.19 1033 MET A C 1
ATOM 8316 O O . MET A 1 1033 ? 56.004 22.226 -60.441 1.00 69.19 1033 MET A O 1
ATOM 8320 N N . TYR A 1 1034 ? 56.557 20.055 -60.379 1.00 73.06 1034 TYR A N 1
ATOM 8321 C CA . TYR A 1 1034 ? 56.403 19.932 -58.940 1.00 73.06 1034 TYR A CA 1
ATOM 8322 C C . TYR A 1 1034 ? 57.593 20.542 -58.184 1.00 73.06 1034 TYR A C 1
ATOM 8324 O O . TYR A 1 1034 ? 58.736 20.121 -58.346 1.00 73.06 1034 TYR A O 1
ATOM 8332 N N . SER A 1 1035 ? 57.319 21.520 -57.319 1.00 66.50 1035 SER A N 1
ATOM 8333 C CA . SER A 1 1035 ? 58.325 22.281 -56.561 1.00 66.50 1035 SER A CA 1
ATOM 8334 C C . SER A 1 1035 ? 58.446 21.883 -55.080 1.00 66.50 1035 SER A C 1
ATOM 8336 O O . SER A 1 1035 ? 59.123 22.567 -54.312 1.00 66.50 1035 SER A O 1
ATOM 8338 N N . GLY A 1 1036 ? 57.792 20.797 -54.650 1.00 67.56 1036 GLY A N 1
ATOM 8339 C CA . GLY A 1 1036 ? 57.796 20.356 -53.250 1.00 67.56 1036 GLY A CA 1
ATOM 8340 C C . GLY A 1 1036 ? 59.031 19.542 -52.835 1.00 67.56 1036 GLY A C 1
ATOM 8341 O O . GLY A 1 1036 ? 59.785 19.029 -53.658 1.00 67.56 1036 GLY A O 1
ATOM 8342 N N . SER A 1 1037 ? 59.239 19.404 -51.521 1.00 65.19 1037 SER A N 1
ATOM 8343 C CA . SER A 1 1037 ? 60.461 18.841 -50.918 1.00 65.19 1037 SER A CA 1
ATOM 8344 C C . SER A 1 1037 ? 60.503 17.305 -50.791 1.00 65.19 1037 SER A C 1
ATOM 8346 O O . SER A 1 1037 ? 61.541 16.750 -50.431 1.00 65.19 1037 SER A O 1
ATOM 8348 N N . ASN A 1 1038 ? 59.425 16.582 -51.111 1.00 70.06 1038 ASN A N 1
ATOM 8349 C CA . ASN A 1 1038 ? 59.289 15.119 -50.971 1.00 70.06 1038 ASN A CA 1
ATOM 8350 C C . ASN A 1 1038 ? 59.764 14.315 -52.204 1.00 70.06 1038 ASN A C 1
ATOM 8352 O O . ASN A 1 1038 ? 59.123 13.366 -52.649 1.00 70.06 1038 ASN A O 1
ATOM 8356 N N . LEU A 1 1039 ? 60.939 14.645 -52.743 1.00 65.56 1039 LEU A N 1
ATOM 8357 C CA . LEU A 1 1039 ? 61.505 14.017 -53.953 1.00 65.56 1039 LEU A CA 1
ATOM 8358 C C . LEU A 1 1039 ? 61.855 12.516 -53.810 1.00 65.56 1039 LEU A C 1
ATOM 8360 O O . LEU A 1 1039 ? 62.129 11.845 -54.804 1.00 65.56 1039 LEU A O 1
ATOM 8364 N N . LYS A 1 1040 ? 61.857 11.960 -52.592 1.00 64.50 1040 LYS A N 1
ATOM 8365 C CA . LYS A 1 1040 ? 62.268 10.568 -52.327 1.00 64.50 1040 LYS A CA 1
ATOM 8366 C C . LYS A 1 1040 ? 61.273 9.530 -52.868 1.00 64.50 1040 LYS A C 1
ATOM 8368 O O . LYS A 1 1040 ? 61.688 8.472 -53.330 1.00 64.50 1040 LYS A O 1
ATOM 8373 N N . GLU A 1 1041 ? 59.977 9.831 -52.859 1.00 62.56 1041 GLU A N 1
ATOM 8374 C CA . GLU A 1 1041 ? 58.935 8.925 -53.374 1.00 62.56 1041 GLU A CA 1
ATOM 8375 C C . GLU A 1 1041 ? 58.849 8.935 -54.904 1.00 62.56 1041 GLU A C 1
ATOM 8377 O O . GLU A 1 1041 ? 58.548 7.907 -55.514 1.00 62.56 1041 GLU A O 1
ATOM 8382 N N . TYR A 1 1042 ? 59.234 10.049 -55.538 1.00 62.72 1042 TYR A N 1
ATOM 8383 C CA . TYR A 1 1042 ? 59.385 10.158 -56.991 1.00 62.72 1042 TYR A CA 1
ATOM 8384 C C . TYR A 1 1042 ? 60.411 9.165 -57.544 1.00 62.72 1042 TYR A C 1
ATOM 8386 O O . TYR A 1 1042 ? 60.198 8.568 -58.600 1.00 62.72 1042 TYR A O 1
ATOM 8394 N N . GLN A 1 1043 ? 61.506 8.930 -56.812 1.00 61.34 1043 GLN A N 1
ATOM 8395 C CA . GLN A 1 1043 ? 62.564 8.016 -57.241 1.00 61.34 1043 GLN A CA 1
ATOM 8396 C C . GLN A 1 1043 ? 62.022 6.608 -57.545 1.00 61.34 1043 GLN A C 1
ATOM 8398 O O . GLN A 1 1043 ? 62.483 5.966 -58.484 1.00 61.34 1043 GLN A O 1
ATOM 8403 N N . GLY A 1 1044 ? 61.014 6.137 -56.803 1.00 62.34 1044 GLY A N 1
ATOM 8404 C CA . GLY A 1 1044 ? 60.513 4.765 -56.894 1.00 62.34 1044 GLY A CA 1
ATOM 8405 C C . GLY A 1 1044 ? 59.966 4.373 -58.269 1.00 62.34 1044 GLY A C 1
ATOM 8406 O O . GLY A 1 1044 ? 60.348 3.331 -58.793 1.00 62.34 1044 GLY A O 1
ATOM 8407 N N . TYR A 1 1045 ? 59.098 5.190 -58.875 1.00 63.56 1045 TYR A N 1
ATOM 8408 C CA . TYR A 1 1045 ? 58.551 4.888 -60.205 1.00 63.56 1045 TYR A CA 1
ATOM 8409 C C . TYR A 1 1045 ? 59.454 5.372 -61.349 1.00 63.56 1045 TYR A C 1
ATOM 8411 O O . TYR A 1 1045 ? 59.446 4.776 -62.425 1.00 63.56 1045 TYR A O 1
ATOM 8419 N N . TYR A 1 1046 ? 60.275 6.404 -61.119 1.00 66.12 1046 TYR A N 1
ATOM 8420 C CA . TYR A 1 1046 ? 61.290 6.835 -62.083 1.00 66.12 1046 TYR A CA 1
ATOM 8421 C C . TYR A 1 1046 ? 62.364 5.763 -62.304 1.00 66.12 1046 TYR A C 1
ATOM 8423 O O . TYR A 1 1046 ? 62.734 5.505 -63.448 1.00 66.12 1046 TYR A O 1
ATOM 8431 N N . MET A 1 1047 ? 62.819 5.086 -61.243 1.00 61.00 1047 MET A N 1
ATOM 8432 C CA . MET A 1 1047 ? 63.787 3.985 -61.352 1.00 61.00 1047 MET A CA 1
ATOM 8433 C C . MET A 1 1047 ? 63.226 2.805 -62.162 1.00 61.00 1047 MET A C 1
ATOM 8435 O O . MET A 1 1047 ? 63.924 2.283 -63.027 1.00 61.00 1047 MET A O 1
ATOM 8439 N N . LEU A 1 1048 ? 61.937 2.471 -61.996 1.00 61.03 1048 LEU A N 1
ATOM 8440 C CA . LEU A 1 1048 ? 61.256 1.429 -62.787 1.00 61.03 1048 LEU A CA 1
ATOM 8441 C C . LEU A 1 1048 ? 61.217 1.729 -64.301 1.00 61.03 1048 LEU A C 1
ATOM 8443 O O . LEU A 1 1048 ? 61.100 0.812 -65.114 1.00 61.03 1048 LEU A O 1
ATOM 8447 N N . LEU A 1 1049 ? 61.306 3.004 -64.695 1.00 59.47 1049 LEU A N 1
ATOM 8448 C CA . LEU A 1 1049 ? 61.353 3.432 -66.100 1.00 59.47 1049 LEU A CA 1
ATOM 8449 C C . LEU A 1 1049 ? 62.784 3.454 -66.660 1.00 59.47 1049 LEU A C 1
ATOM 8451 O O . LEU A 1 1049 ? 62.962 3.335 -67.873 1.00 59.47 1049 LEU A O 1
ATOM 8455 N N . ILE A 1 1050 ? 63.793 3.605 -65.795 1.00 59.12 1050 ILE A N 1
ATOM 8456 C CA . ILE A 1 1050 ? 65.217 3.608 -66.162 1.00 59.12 1050 ILE A CA 1
ATOM 8457 C C . ILE A 1 1050 ? 65.737 2.174 -66.333 1.00 59.12 1050 ILE A C 1
ATOM 8459 O O . ILE A 1 1050 ? 66.455 1.912 -67.297 1.00 59.12 1050 ILE A O 1
ATOM 8463 N N . ASP A 1 1051 ? 65.326 1.237 -65.472 1.00 54.62 1051 ASP A N 1
ATOM 8464 C CA . ASP A 1 1051 ? 65.783 -0.163 -65.523 1.00 54.62 1051 ASP A CA 1
ATOM 8465 C C . ASP A 1 1051 ? 65.347 -0.911 -66.800 1.00 54.62 1051 ASP A C 1
ATOM 8467 O O . ASP A 1 1051 ? 66.015 -1.849 -67.217 1.00 54.62 1051 ASP A O 1
ATOM 8471 N N . ASN A 1 1052 ? 64.289 -0.458 -67.486 1.00 46.94 1052 ASN A N 1
ATOM 8472 C CA . ASN A 1 1052 ? 63.828 -1.013 -68.771 1.00 46.94 1052 ASN A CA 1
ATOM 8473 C C . ASN A 1 1052 ? 64.547 -0.441 -70.012 1.00 46.94 1052 ASN A C 1
ATOM 8475 O O . ASN A 1 1052 ? 64.240 -0.840 -71.135 1.00 46.94 1052 ASN A O 1
ATOM 8479 N N . LYS A 1 1053 ? 65.461 0.526 -69.844 1.00 41.72 1053 LYS A N 1
ATOM 8480 C CA . LYS A 1 1053 ? 66.278 1.080 -70.942 1.00 41.72 1053 LYS A CA 1
ATOM 8481 C C . LYS A 1 1053 ? 67.669 0.436 -71.057 1.00 41.72 1053 LYS A C 1
ATOM 8483 O O . LYS A 1 1053 ? 68.492 0.950 -71.816 1.00 41.72 1053 LYS A O 1
ATOM 8488 N N . LYS A 1 1054 ? 67.931 -0.659 -70.336 1.00 32.12 1054 LYS A N 1
ATOM 8489 C CA . LYS A 1 1054 ? 69.125 -1.497 -70.512 1.00 32.12 1054 LYS A CA 1
ATOM 8490 C C . LYS A 1 1054 ? 68.805 -2.797 -71.228 1.00 32.12 1054 LYS A C 1
ATOM 8492 O O . LYS A 1 1054 ? 67.794 -3.429 -70.859 1.00 32.12 1054 LYS A O 1
#

Radius of gyration: 49.03 Å; chains: 1; bounding box: 113×71×140 Å

InterPro domains:
  IPR016024 Armadillo-type fold [SSF48371] (397-1023)
  IPR025640 GYF domain 2 [PF14237] (875-926)
  IPR044978 DnaJ homologue subfamily C, GRV2/DNAJC13 [PTHR36983] (1-1041)
  IPR045802 DnaJ homologue subfamily C, GRV2/DNAJC13, N-terminal domain [PF19432] (1-746)

=== Feature glossary ===
Legend for the data blocks above and below:

— What the protein is —

The amino-acid sequence is the protein's primary structure: the linear order of residues from the N-terminus to the C-terminus, written in one-letter code. Everything else here — the 3D coordinates, the secondary structure, the domain annotations — is ultimately a consequence of this string.

Database cross-references. InterPro integrates a dozen domain/family signature databases into unified entries with residue-range hits. GO terms attach function/process/location labels with evidence codes. CATH codes position the fold in a four-level structural taxonomy. Organism is the NCBI-taxonomy species name.

— Where its atoms are —

The mmCIF block holds the 3D Cartesian coordinates of each backbone atom (N, Cα, C, O) in ångströms. mmCIF is the PDB's canonical archive format — a tagged-loop text representation of the atomic model.

The six renders are orthographic views along the three Cartesian axes in both directions. Representation (cartoon, sticks, or surface) and color scheme (sequence-rainbow or by-chain) vary across proteins so the training set covers all the common visualization conventions.

— Local backbone conformation —

Secondary structure is the local, repeating backbone conformation. DSSP classifies it into eight states by reading the hydrogen-bond network: three helix types (H, G, I), two β types (E, B), two non-regular types (T, S), and unstructured coil (-).

SS3 is a coarse helix/strand/coil call (letters a/b/c) made by the P-SEA algorithm from inter-Cα distances and dihedrals. It is less detailed than DSSP but needs only Cα positions.

Backbone dihedral angles. Every residue except chain termini has a φ (preceding-C → N → Cα → C) and a ψ (N → Cα → C → next-N). They are reported in degrees following the IUPAC sign convention. Secondary structure is essentially a statement about which (φ, ψ) basin each residue occupies.

— Global shape and packing —

The geometric summary reports three shape descriptors. Rg (radius of gyration) measures how spread out the Cα atoms are about their centre of mass; compact globular proteins have small Rg, elongated or unfolded ones large. Cα contacts (<8 Å, |i−j|>4) count long-range residue pairs in spatial proximity — high for tightly packed folds, near zero for rods or random coil. The bounding-box extents give the protein's footprint along x, y, z in Å.

Solvent accessibility: the surface area of each residue that a 1.4 Å water probe can touch, in Å². When only backbone atoms are present the absolute values are lower than full-atom SASA (side chains contribute most of the area) and are flagged as backbone-only.

Plot images: a contact map (which residues are close in 3D, as an N×N binary image), a Ramachandran scatter (backbone torsion angles, revealing secondary-structure composition at a glance), and — for AlphaFold structures — a PAE heatmap (pairwise prediction confidence).

— Structural neighborhood —

Foldseek's 3Di representation compresses backbone geometry into a per-residue letter drawn from a learned twenty-state alphabet. It captures the tertiary interaction pattern around each residue — which residues are packed against it in space, regardless of where they are in sequence.

Structural nearest neighbors (via Foldseek easy-search vs the PDB). Reported per hit: target PDB id, E-value, and alignment TM-score. A TM-score above ~0.5 is the conventional threshold for 'same fold'.

— Confidence and disorder —

pLDDT (predicted Local Distance Difference Test) is AlphaFold's per-residue confidence score, ranging from 0 to 100. Values above 90 indicate high confidence (typically well-packed cores); 70–90 is confident; 50–70 low confidence; below 50 usually means the region is disordered or the prediction is unreliable there. AlphaFold stores pLDDT in the mmCIF B-factor column.

For experimental (PDB) structures, the B-factor (temperature factor) quantifies the positional spread of each atom in the crystal — a combination of thermal vibration and static disorder — in units of Å². High B-factors mark flexible loops or poorly resolved regions; low B-factors mark the rigid, well-ordered core.

Predicted Aligned Error (PAE) is an AlphaFold confidence matrix: entry (i, j) is the expected error in the position of residue j, in ångströms, when the prediction is superimposed on the true structure at residue i. Low PAE within a block of residues means that block is internally rigid and well-predicted; high PAE between two blocks means their relative placement is uncertain even if each block individually is confident.